Protein 7RDR (pdb70)

Foldseek 3Di:
DLVQLVVLLVVLLVLLVQLLVCLVVVPVVSNVVSLVVNVVSLVSLLVVLVVCVVVVNLVSSLVSLLSNLLSLLVSLLSCLVSVPVVSNVSSLVSNVVSLVSLLVSLVSCVVVVNLVSSLVSLLSNLLSLLVSLLSCLVSVPVVSNVSSLVSNVVSLVSLLVSLVSCVVVVNLVSSLVSLLSNLLSLLVSLLSCLVSVPVVSNVSSLVSNVVSLVSLLVSLVSCVVVVNLVSSLVSLLSNLLSLLVSLLSCLVSVPVVSNVSSLVSNVVSLVSLLVSLVSCVVVVNLVSSLVSLLSNLLSLLVSLLSCLVSVPVVSNVSSLVSNVVSLVSLLVSLVSCVVVVNLVSSLVSLLSNLLSLLVSLLSCLVSVPVVSNVSSLVSNVVSLVSLLVSLVSCVVVVNLVSSLVSLVSNLVSLVVSLVSCVVSVPVVSNVSSVVSNVVSVVSNVVSVVSVVVVVD/DLVQLVVLLVVLLVLLVQLLVCLVVVPVVSNVVSLVVNVVSLVSLLVVLVVCVVVVNLVSSLVSLLSNLLSLLVSLLSCLVSVPVVSNVSSLVSNVVSLVSLLVSLVSCVVVVNLVSSLVSLLSNLLSLLVSLLSCLVSVPVVSNVSSLVSNVVSLVSLLVSLVSCVVVVNLVSSLVSLLSNLLSLLVSLLSCLVSVPVVSNVSSLVSNVVSLVSLLVSLVSCVVVVNLVSSLVSLLSNLLSLLVSLLSCLVSVPVVSNVSSLVSNVVSLVSLLVSLVSCVVVVNLVSSLVSLLSNLLSLLVSLLSCLVSVPVVSNVSSLVSNVVSLVSLLVSLVSCVVVVNLVSSLVSLLSNLLSLLVSLLSCLVSVPVVSNVSSLVSNVVSLVSLLVSLVSCVVVVNLVSSLVSLVSNLVSLVVSLVSCVVSVPVVSNVSSVVSNVVSVVSNVVSVVSVVVVVD/DLVQLVVLLVVLLVLLVQLLVCLVVVPVVSNVVSLVVNVVSLVSLLVVLVVCVVVVNLVSSLVSLLSNLLSLLVSLLSCLVSVPVVSNVSSLVSNVVSLVSLLVSLVSCVVVVNLVSSLVSLLSNLLSLLVSLLSCLVSVPVVSNVSSLVSNVVSLVSLLVSLVSCVVVVNLVSSLVSLLSNLLSLLVSLLSCLVSVPVVSNVSSLVSNVVSLVSLLVSLVSCVVVVNLVSSLVSLLSNLLSLLVSLLSCLVSVPVVSNVSSLVSNVVSLVSLLVSLVSCVVVVNLVSSLVSLLSNLLSLLVSLLSCLVSVPVVSNVSSLVSNVVSLVSLLVSLVSCVVVVNLVSSLVSLLSNLLSLLVSLLSCLVSVPVVSNVSSLVSNVVSLVSLLVSLVSCVVVVNLVSSLVSLVSNLVSLVVSLVSCVVSVPVVSNVSSVVSNVVSVVSNVVSVVSVVVVVD

Secondary structure (DSSP, 8-state):
-HHHHHHHHHHHHHHHHHHHHHHHHT-HHHHHHHHHHHHHHHHHHHHHHHHHHHTT-HHHHHHHHHHHHHHHHHHHHHHHHHT-HHHHHHHHHHHHHHHHHHHHHHHHHHHTT-HHHHHHHHHHHHHHHHHHHHHHHHHT-HHHHHHHHHHHHHHHHHHHHHHHHHHHTT-HHHHHHHHHHHHHHHHHHHHHHHHHT-HHHHHHHHHHHHHHHHHHHHHHHHHHHTT-HHHHHHHHHHHHHHHHHHHHHHHHHT-HHHHHHHHHHHHHHHHHHHHHHHHHHHTT-HHHHHHHHHHHHHHHHHHHHHHHHHT-HHHHHHHHHHHHHHHHHHHHHHHHHHHTT-HHHHHHHHHHHHHHHHHHHHHHHHHT-HHHHHHHHHHHHHHHHHHHHHHHHHHHTT-HHHHHHHHHHHHHHHHHHHHHHHHHT-HHHHHHHHHHHHHHHHHHHHHHHHHHHTT-/-HHHHHHHHHHHHHHHHHHHHHHHHT-HHHHHHHHHHHHHHHHHHHHHHHHHHHTT-HHHHHHHHHHHHHHHHHHHHHHHHHT-HHHHHHHHHHHHHHHHHHHHHHHHHHHTT-HHHHHHHHHHHHHHHHHHHHHHHHHT-HHHHHHHHHHHHHHHHHHHHHHHHHHHTT-HHHHHHHHHHHHHHHHHHHHHHHHHT-HHHHHHHHHHHHHHHHHHHHHHHHHHHTT-HHHHHHHHHHHHHHHHHHHHHHHHHT-HHHHHHHHHHHHHHHHHHHHHHHHHHHTT-HHHHHHHHHHHHHHHHHHHHHHHHHT-HHHHHHHHHHHHHHHHHHHHHHHHHHHTT-HHHHHHHHHHHHHHHHHHHHHHHHHT-HHHHHHHHHHHHHHHHHHHHHHHHHHHTT-HHHHHHHHHHHHHHHHHHHHHHHHHT-HHHHHHHHHHHHHHHHHHHHHHHHHHHTT-/-HHHHHHHHHHHHHHHHHHHHHHHHT-HHHHHHHHHHHHHHHHHHHHHHHHHHHTT-HHHHHHHHHHHHHHHHHHHHHHHHHT-HHHHHHHHHHHHHHHHHHHHHHHHHHHTT-HHHHHHHHHHHHHHHHHHHHHHHHHT-HHHHHHHHHHHHHHHHHHHHHHHHHHHTT-HHHHHHHHHHHHHHHHHHHHHHHHHT-HHHHHHHHHHHHHHHHHHHHHHHHHHHTT-HHHHHHHHHHHHHHHHHHHHHHHHHT-HHHHHHHHHHHHHHHHHHHHHHHHHHHTT-HHHHHHHHHHHHHHHHHHHHHHHHHT-HHHHHHHHHHHHHHHHHHHHHHHHHHHTT-HHHHHHHHHHHHHHHHHHHHHHHHHT-HHHHHHHHHHHHHHHHHHHHHHHHHHHTT-HHHHHHHHHHHHHHHHHHHHHHHHHT-HHHHHHHHHHHHHHHHHHHHHHHHHHHTT-

Radius of gyration: 47.47 Å; Cα contacts (8 Å, |Δi|>4): 1557; chains: 3; bounding box: 105×105×41 Å

B-factor: mean 30.0, std 0.0, range [30.0, 30.0]

Sequence (1368 aa):
SELAARCLIILFQQLVELARLAIESGDEELLRRVSEWLEEVIKDMRRVVEQALREGNSELAARILIILFQQLVELARLAIESGDEELLRRVSEWLEEVIKDMRRVVEQALREGNSELAARILIILFQQLVELARLAIESGDEELLRRVSEWLEEVIKDMRRVVEQALREGNSELAARILIILFQQLVELARLAIESGDEELLRRVSEWLEEVIKDMRRVVEQALREGNSELAARILIILFQQLVELARLAIESGDEELLRRVSEWLEEVIKDMRRVVEQALREGNSELAARILIILFQQLVELARLAIESGDEELLRRVSEWLEEVIKDMRRVVEQALREGNSELAARILIILFQQLVELARLAIESGDEELLRRVSEWLEEVIKDMRRVVEQALREGNSELACRILIILFQQLVELARLAIESGDEELLRRVSEWLEEVIKDMRRVVEQALREGNSELAARCLIILFQQLVELARLAIESGDEELLRRVSEWLEEVIKDMRRVVEQALREGNSELAARILIILFQQLVELARLAIESGDEELLRRVSEWLEEVIKDMRRVVEQALREGNSELAARILIILFQQLVELARLAIESGDEELLRRVSEWLEEVIKDMRRVVEQALREGNSELAARILIILFQQLVELARLAIESGDEELLRRVSEWLEEVIKDMRRVVEQALREGNSELAARILIILFQQLVELARLAIESGDEELLRRVSEWLEEVIKDMRRVVEQALREGNSELAARILIILFQQLVELARLAIESGDEELLRRVSEWLEEVIKDMRRVVEQALREGNSELAARILIILFQQLVELARLAIESGDEELLRRVSEWLEEVIKDMRRVVEQALREGNSELACRILIILFQQLVELARLAIESGDEELLRRVSEWLEEVIKDMRRVVEQALREGNSELAARCLIILFQQLVELARLAIESGDEELLRRVSEWLEEVIKDMRRVVEQALREGNSELAARILIILFQQLVELARLAIESGDEELLRRVSEWLEEVIKDMRRVVEQALREGNSELAARILIILFQQLVELARLAIESGDEELLRRVSEWLEEVIKDMRRVVEQALREGNSELAARILIILFQQLVELARLAIESGDEELLRRVSEWLEEVIKDMRRVVEQALREGNSELAARILIILFQQLVELARLAIESGDEELLRRVSEWLEEVIKDMRRVVEQALREGNSELAARILIILFQQLVELARLAIESGDEELLRRVSEWLEEVIKDMRRVVEQALREGNSELAARILIILFQQLVELARLAIESGDEELLRRVSEWLEEVIKDMRRVVEQALREGNSELACRILIILFQQLVELARLAIESGDEELLRRVSEWLEEVIKDMRRVVEQALREGN

Solvent-accessible surface area: 58384 Å² total; per-residue (Å²): 5,86,23,0,1,133,1,0,28,68,0,0,86,13,0,5,60,0,0,73,15,1,22,115,62,53,38,141,79,5,18,102,72,0,2,77,27,0,75,50,0,7,100,29,1,72,162,0,5,55,55,0,47,180,76,54,58,6,86,23,0,1,133,0,0,27,68,0,0,84,12,0,5,58,0,0,71,14,0,22,116,60,53,38,140,80,4,18,100,68,0,2,77,26,0,75,54,0,6,101,27,0,73,161,0,5,54,58,0,47,182,78,54,58,6,87,24,0,1,132,0,0,28,66,0,0,84,11,0,5,58,0,0,71,14,1,22,116,61,53,37,141,79,5,18,98,68,0,3,76,27,0,76,53,0,6,101,28,1,74,163,0,5,54,59,0,47,182,77,52,58,6,87,25,0,1,131,0,0,28,66,0,0,86,11,0,5,58,0,0,72,13,0,22,115,62,52,39,141,80,4,19,100,67,0,2,77,26,0,75,54,0,7,102,26,0,73,163,0,5,53,58,0,48,180,79,54,59,6,89,24,0,1,131,0,0,27,68,0,0,85,12,0,4,57,0,0,71,13,1,23,116,61,55,39,142,80,5,18,98,69,0,2,76,27,0,77,54,0,6,100,28,0,71,165,0,5,53,59,0,48,182,76,54,60,6,86,25,0,1,134,0,0,29,67,0,0,85,13,0,5,58,0,0,72,13,1,23,115,61,53,39,140,80,4,16,100,70,0,2,76,26,0,76,54,0,7,102,28,0,72,164,1,5,53,58,0,48,181,79,54,57,6,88,26,0,1,133,1,0,28,68,0,0,86,14,0,5,59,0,0,73,13,0,23,116,61,54,37,139,80,5,17,100,68,0,2,76,26,0,75,54,0,6,102,29,0,72,164,0,5,53,58,0,47,182,78,54,57,6,87,25,0,4,132,1,0,26,67,0,0,85,12,0,5,58,0,0,72,14,1,22,114,61,54,37,140,81,5,18,100,69,0,3,77,26,0,75,53,0,6,99,28,3,72,163,0,5,53,58,0,47,180,79,53,58,6,84,22,0,1,133,1,0,27,66,0,0,85,12,0,5,59,0,0,73,13,0,23,115,62,53,38,140,80,4,17,101,69,0,2,77,26,0,75,53,0,6,102,28,0,73,162,0,5,54,58,0,48,182,79,54,58,6,85,23,0,1,133,0,0,29,68,0,0,85,12,0,4,58,0,0,71,14,1,23,116,62,52,37,142,79,4,18,100,69,0,2,78,27,0,75,54,0,6,100,28,1,73,163,0,4,53,58,0,47,181,77,53,57,7,85,25,0,1,132,0,0,27,67,0,0,83,12,0,5,58,0,0,73,13,0,22,116,61,53,39,141,79,4,18,100,69,0,2,80,26,0,75,54,0,7,100,27,0,72,165,0,5,54,59,0,47,181,79,53,58,6,87,24,0,1,132,0,0,28,68,0,0,85,12,0,4,57,0,0,73,14,0,23,117,61,54,39,141,81,4,17,97,68,0,3,75,26,0,76,54,0,6,102,27,0,74,164,0,5,53,58,0,49,183,78,53,60,6,88,25,0,1,132,0,0,29,67,0,0,86,12,0,5,59,0,0,72,14,0,22,116,61,53,39,142,79,5,17,98,68,0,2,77,26,0,75,54,0,7,102,27,0,71,163,1,5,52,58,0,48,179,78,53,59,6,87,25,0,1,133,0,0,28,68,0,0,86,13,0,4,60,0,0,72,14,0,23,116,61,53,39,140,80,4,17,99,69,0,2,76,27,0,75,53,0,6,99,28,0,70,163,1,5,52,58,0,49,181,78,53,59,6,86,25,0,1,134,0,0,28,67,0,0,85,12,0,5,58,0,0,72,12,1,22,116,61,54,39,141,80,5,16,100,69,0,2,76,26,0,76,52,0,7,102,28,0,72,164,0,5,53,59,0,47,180,80,54,58,6,84,25,0,2,132,1,0,24,66,0,0,81,13,0,4,61,0,0,72,13,0,22,114,61,53,38,140,80,4,17,100,70,0,2,77,26,0,76,52,0,6,102,28,2,72,164,1,4,53,56,0,43,183,79,50,55,6,87,24,0,1,132,2,1,28,70,0,0,84,11,0,5,59,0,0,72,14,1,23,116,62,53,37,140,80,4,18,100,66,0,3,77,23,0,75,51,0,6,98,25,1,74,160,0,5,53,52,0,47,183,76,53,57,6,87,24,0,1,134,0,0,27,67,0,0,85,11,0,5,59,0,0,72,13,0,22,117,61,53,38,141,78,5,18,101,69,0,2,78,27,0,75,53,0,7,101,27,0,73,163,0,5,53,59,0,47,180,78,53,58,6,87,23,0,1,134,0,0,27,66,0,0,84,13,0,5,57,0,0,72,13,0,23,116,62,53,38,141,80,4,18,97,67,0,2,77,26,0,76,54,0,7,102,27,0,73,163,0,5,53,59,0,48,181,77,52,58,7,87,24,0,1,133,0,0,28,67,0,0,84,11,0,5,59,0,0,70,13,1,22,118,61,54,38,141,80,5,17,97,68,0,3,77,27,0,76,54,0,7,100,28,0,71,163,1,5,54,58,0,47,182,78,53,59,6,88,25,0,1,132,0,0,29,67,0,0,85,12,0,5,57,0,0,72,15,0,22,115,62,52,39,140,80,4,18,99,68,0,2,76,26,0,76,53,0,6,102,29,0,71,162,1,5,53,58,0,48,182,78,54,59,6,86,24,0,1,134,0,0,28,67,0,0,85,12,0,4,57,0,0,70,13,1,22,116,62,55,39,140,79,5,17,98,68,0,2,76,26,0,76,53,0,7,102,27,0,73,162,0,5,52,58,0,47,180,77,53,58,6,86,25,0,1,134,1,0,29,67,0,0,86,13,0,5,59,0,0,72,13,1,23,115,61,53,39,140,78,4,17,102,69,0,2,76,26,0,75,53,0,6,99,27,0,72,161,0,5,54,57,0,48,183,78,54,58,6,85,23,0,4,131,1,0,23,66,0,0,82,13,0,4,61,0,0,73,13,0,24,116,61,54,38,142,79,5,20,101,69,0,2,77,25,0,77,53,0,6,101,29,2,74,163,1,4,52,57,0,44,183,79,50,53

Nearest PDB structures (foldseek):
  6xr1-assembly1_A  TM=4.027E-01  e=3.089E-14  synthetic construct
  8qah-assembly2_B  TM=4.325E-01  e=3.201E-12  synthetic construct
  8qah-assembly1_A  TM=4.325E-01  e=6.617E-12  synthetic construct
  6e9t-assembly1_B  TM=7.651E-01  e=6.266E-06  synthetic construct
  6e9z-assembly1_B  TM=7.787E-01  e=2.471E-05  synthetic construct

Structure (mmCIF, N/CA/C/O backbone):
data_7RDR
#
_entry.id   7RDR
#
loop_
_atom_site.group_PDB
_atom_site.id
_atom_site.type_symbol
_atom_site.label_atom_id
_atom_site.label_alt_id
_atom_site.label_comp_id
_atom_site.label_asym_id
_atom_site.label_entity_id
_atom_site.label_seq_id
_atom_site.pdbx_PDB_ins_code
_atom_site.Cartn_x
_atom_site.Cartn_y
_atom_site.Cartn_z
_atom_site.occupancy
_atom_site.B_iso_or_equiv
_atom_site.auth_seq_id
_atom_site.auth_comp_id
_atom_site.auth_asym_id
_atom_site.auth_atom_id
_atom_site.pdbx_PDB_model_num
ATOM 1 N N . SER A 1 1 ? 108.107 128.453 133.216 1.00 0.00 1 SER A N 1
ATOM 2 C CA . SER A 1 1 ? 108.230 127.721 134.472 1.00 0.00 1 SER A CA 1
ATOM 3 C C . SER A 1 1 ? 109.425 128.212 135.280 1.00 0.00 1 SER A C 1
ATOM 4 O O . SER A 1 1 ? 109.467 128.055 136.501 1.00 0.00 1 SER A O 1
ATOM 7 N N . GLU A 1 2 ? 110.393 128.808 134.593 1.00 0.00 2 GLU A N 1
ATOM 8 C CA . GLU A 1 2 ? 111.567 129.369 135.251 1.00 0.00 2 GLU A CA 1
ATOM 9 C C . GLU A 1 2 ? 111.179 130.492 136.204 1.00 0.00 2 GLU A C 1
ATOM 10 O O . GLU A 1 2 ? 111.534 130.471 137.383 1.00 0.00 2 GLU A O 1
ATOM 16 N N . LEU A 1 3 ? 110.447 131.474 135.686 1.00 0.00 3 LEU A N 1
ATOM 17 C CA . LEU A 1 3 ? 109.953 132.574 136.505 1.00 0.00 3 LEU A CA 1
ATOM 18 C C . LEU A 1 3 ? 109.057 132.068 137.628 1.00 0.00 3 LEU A C 1
ATOM 19 O O . LEU A 1 3 ? 109.193 132.485 138.779 1.00 0.00 3 LEU A O 1
ATOM 24 N N . ALA A 1 4 ? 108.144 131.166 137.288 1.00 0.00 4 ALA A N 1
ATOM 25 C CA . ALA A 1 4 ? 107.256 130.563 138.276 1.00 0.00 4 ALA A CA 1
ATOM 26 C C . ALA A 1 4 ? 108.042 130.003 139.454 1.00 0.00 4 ALA A C 1
ATOM 27 O O . ALA A 1 4 ? 107.680 130.213 140.612 1.00 0.00 4 ALA A O 1
ATOM 29 N N . ALA A 1 5 ? 109.122 129.290 139.153 1.00 0.00 5 ALA A N 1
ATOM 30 C CA . ALA A 1 5 ? 109.989 128.738 140.186 1.00 0.00 5 ALA A CA 1
ATOM 31 C C . ALA A 1 5 ? 110.636 129.844 141.010 1.00 0.00 5 ALA A C 1
ATOM 32 O O . ALA A 1 5 ? 110.624 129.802 142.240 1.00 0.00 5 ALA A O 1
ATOM 34 N N . ARG A 1 6 ? 111.200 130.832 140.325 1.00 0.00 6 ARG A N 1
ATOM 35 C CA . ARG A 1 6 ? 111.930 131.905 140.989 1.00 0.00 6 ARG A CA 1
ATOM 36 C C . ARG A 1 6 ? 111.044 132.638 141.987 1.00 0.00 6 ARG A C 1
ATOM 37 O O . ARG A 1 6 ? 111.486 132.992 143.082 1.00 0.00 6 ARG A O 1
ATOM 45 N N . CYS A 1 7 ? 109.792 132.863 141.606 1.00 0.00 7 CYS A N 1
ATOM 46 C CA . CYS A 1 7 ? 108.842 133.559 142.466 1.00 0.00 7 CYS A CA 1
ATOM 47 C C . CYS A 1 7 ? 108.613 132.796 143.765 1.00 0.00 7 CYS A C 1
ATOM 48 O O . CYS A 1 7 ? 108.669 133.372 144.851 1.00 0.00 7 CYS A O 1
ATOM 51 N N . LEU A 1 8 ? 108.356 131.499 143.645 1.00 0.00 8 LEU A N 1
ATOM 52 C CA . LEU A 1 8 ? 108.057 130.667 144.804 1.00 0.00 8 LEU A CA 1
ATOM 53 C C . LEU A 1 8 ? 109.291 130.470 145.676 1.00 0.00 8 LEU A C 1
ATOM 54 O O . LEU A 1 8 ? 109.198 130.435 146.902 1.00 0.00 8 LEU A O 1
ATOM 59 N N . ILE A 1 9 ? 110.447 130.342 145.034 1.00 0.00 9 ILE A N 1
ATOM 60 C CA . ILE A 1 9 ? 111.709 130.195 145.749 1.00 0.00 9 ILE A CA 1
ATOM 61 C C . ILE A 1 9 ? 112.001 131.417 146.609 1.00 0.00 9 ILE A C 1
ATOM 62 O O . ILE A 1 9 ? 112.352 131.293 147.782 1.00 0.00 9 ILE A O 1
ATOM 67 N N . ILE A 1 10 ? 111.854 132.598 146.018 1.00 0.00 10 ILE A N 1
ATOM 68 C CA . ILE A 1 10 ? 112.057 133.848 146.743 1.00 0.00 10 ILE A CA 1
ATOM 69 C C . ILE A 1 10 ? 111.039 134.005 147.866 1.00 0.00 10 ILE A C 1
ATOM 70 O O . ILE A 1 10 ? 111.393 134.351 148.992 1.00 0.00 10 ILE A O 1
ATOM 75 N N . LEU A 1 11 ? 109.774 133.748 147.550 1.00 0.00 11 LEU A N 1
ATOM 76 C CA . LEU A 1 11 ? 108.706 133.839 148.539 1.00 0.00 11 LEU A CA 1
ATOM 77 C C . LEU A 1 11 ? 108.976 132.925 149.728 1.00 0.00 11 LEU A C 1
ATOM 78 O O . LEU A 1 11 ? 108.859 133.340 150.881 1.00 0.00 11 LEU A O 1
ATOM 83 N N . PHE A 1 12 ? 109.339 131.679 149.441 1.00 0.00 12 PHE A N 1
ATOM 84 C CA . PHE A 1 12 ? 109.630 130.705 150.486 1.00 0.00 12 PHE A CA 1
ATOM 85 C C . PHE A 1 12 ? 110.755 131.191 151.391 1.00 0.00 12 PHE A C 1
ATOM 86 O O . PHE A 1 12 ? 110.668 131.091 152.614 1.00 0.00 12 PHE A O 1
ATOM 94 N N . GLN A 1 13 ? 111.814 131.716 150.783 1.00 0.00 13 GLN A N 1
ATOM 95 C CA . GLN A 1 13 ? 112.933 132.270 151.534 1.00 0.00 13 GLN A CA 1
ATOM 96 C C . GLN A 1 13 ? 112.476 133.394 152.455 1.00 0.00 13 GLN A C 1
ATOM 97 O O . GLN A 1 13 ? 112.897 133.476 153.608 1.00 0.00 13 GLN A O 1
ATOM 103 N N . GLN A 1 14 ? 111.611 134.261 151.938 1.00 0.00 14 GLN A N 1
ATOM 104 C CA . GLN A 1 14 ? 111.099 135.387 152.711 1.00 0.00 14 GLN A CA 1
ATOM 105 C C . GLN A 1 14 ? 110.203 134.912 153.847 1.00 0.00 14 GLN A C 1
ATOM 106 O O . GLN A 1 14 ? 110.204 135.490 154.935 1.00 0.00 14 GLN A O 1
ATOM 112 N N . LEU A 1 15 ? 109.440 133.855 153.590 1.00 0.00 15 LEU A N 1
ATOM 113 C CA . LEU A 1 15 ? 108.580 133.265 154.609 1.00 0.00 15 LEU A CA 1
ATOM 114 C C . LEU A 1 15 ? 109.402 132.660 155.740 1.00 0.00 15 LEU A C 1
ATOM 115 O O . LEU A 1 15 ? 109.048 132.785 156.913 1.00 0.00 15 LEU A O 1
ATOM 120 N N . VAL A 1 16 ? 110.503 132.007 155.382 1.00 0.00 16 VAL A N 1
ATOM 121 C CA . VAL A 1 16 ? 111.408 131.431 156.370 1.00 0.00 16 VAL A CA 1
ATOM 122 C C . VAL A 1 16 ? 112.067 132.517 157.209 1.00 0.00 16 VAL A C 1
ATOM 123 O O . VAL A 1 16 ? 112.253 132.355 158.416 1.00 0.00 16 VAL A O 1
ATOM 127 N N . GLU A 1 17 ? 112.419 133.624 156.567 1.00 0.00 17 GLU A N 1
ATOM 128 C CA . GLU A 1 17 ? 112.951 134.785 157.273 1.00 0.00 17 GLU A CA 1
ATOM 129 C C . GLU A 1 17 ? 111.929 135.350 158.252 1.00 0.00 17 GLU A C 1
ATOM 130 O O . GLU A 1 17 ? 112.267 135.697 159.383 1.00 0.00 17 GLU A O 1
ATOM 136 N N . LEU A 1 18 ? 110.680 135.439 157.808 1.00 0.00 18 LEU A N 1
ATOM 137 C CA . LEU A 1 18 ? 109.588 135.856 158.679 1.00 0.00 18 LEU A CA 1
ATOM 138 C C . LEU A 1 18 ? 109.363 134.850 159.802 1.00 0.00 18 LEU A C 1
ATOM 139 O O . LEU A 1 18 ? 109.114 135.228 160.946 1.00 0.00 18 LEU A O 1
ATOM 144 N N . ALA A 1 19 ? 109.454 133.568 159.466 1.00 0.00 19 ALA A N 1
ATOM 145 C CA . ALA A 1 19 ? 109.346 132.507 160.461 1.00 0.00 19 ALA A CA 1
ATOM 146 C C . ALA A 1 19 ? 110.405 132.656 161.545 1.00 0.00 19 ALA A C 1
ATOM 147 O O . ALA A 1 19 ? 110.122 132.485 162.731 1.00 0.00 19 ALA A O 1
ATOM 149 N N . ARG A 1 20 ? 111.627 132.976 161.130 1.00 0.00 20 ARG A N 1
ATOM 150 C CA . ARG A 1 20 ? 112.722 133.195 162.069 1.00 0.00 20 ARG A CA 1
ATOM 151 C C . ARG A 1 20 ? 112.363 134.267 163.091 1.00 0.00 20 ARG A C 1
ATOM 152 O O . ARG A 1 20 ? 112.615 134.107 164.286 1.00 0.00 20 ARG A O 1
ATOM 160 N N . LEU A 1 21 ? 111.774 135.358 162.616 1.00 0.00 21 LEU A N 1
ATOM 161 C CA . LEU A 1 21 ? 111.333 136.436 163.493 1.00 0.00 21 LEU A CA 1
ATOM 162 C C . LEU A 1 21 ? 110.295 135.942 164.493 1.00 0.00 21 LEU A C 1
ATOM 163 O O . LEU A 1 21 ? 110.342 136.287 165.674 1.00 0.00 21 LEU A O 1
ATOM 168 N N . ALA A 1 22 ? 109.361 135.129 164.013 1.00 0.00 22 ALA A N 1
ATOM 169 C CA . ALA A 1 22 ? 108.335 134.549 164.874 1.00 0.00 22 ALA A CA 1
ATOM 170 C C . ALA A 1 22 ? 108.946 133.586 165.884 1.00 0.00 22 ALA A C 1
ATOM 171 O O . ALA A 1 22 ? 108.555 133.567 167.052 1.00 0.00 22 ALA A O 1
ATOM 173 N N . ILE A 1 23 ? 109.906 132.788 165.430 1.00 0.00 23 ILE A N 1
ATOM 174 C CA . ILE A 1 23 ? 110.546 131.795 166.284 1.00 0.00 23 ILE A CA 1
ATOM 175 C C . ILE A 1 23 ? 111.345 132.461 167.398 1.00 0.00 23 ILE A C 1
ATOM 176 O O . ILE A 1 23 ? 111.237 132.081 168.565 1.00 0.00 23 ILE A O 1
ATOM 181 N N . GLU A 1 24 ? 112.147 133.456 167.033 1.00 0.00 24 GLU A N 1
ATOM 182 C CA . GLU A 1 24 ? 113.008 134.137 167.990 1.00 0.00 24 GLU A CA 1
ATOM 183 C C . GLU A 1 24 ? 112.189 134.947 168.989 1.00 0.00 24 GLU A C 1
ATOM 184 O O . GLU A 1 24 ? 112.535 135.029 170.167 1.00 0.00 24 GLU A O 1
ATOM 190 N N . SER A 1 25 ? 111.103 135.542 168.511 1.00 0.00 25 SER A N 1
ATOM 191 C CA . SER A 1 25 ? 110.222 136.331 169.365 1.00 0.00 25 SER A CA 1
ATOM 192 C C . SER A 1 25 ? 109.288 135.434 170.168 1.00 0.00 25 SER A C 1
ATOM 193 O O . SER A 1 25 ? 108.797 135.825 171.227 1.00 0.00 25 SER A O 1
ATOM 196 N N . GLY A 1 26 ? 109.048 134.231 169.660 1.00 0.00 26 GLY A N 1
ATOM 197 C CA . GLY A 1 26 ? 108.208 133.260 170.352 1.00 0.00 26 GLY A CA 1
ATOM 198 C C . GLY A 1 26 ? 106.738 133.467 170.012 1.00 0.00 26 GLY A C 1
ATOM 199 O O . GLY A 1 26 ? 105.854 133.102 170.789 1.00 0.00 26 GLY A O 1
ATOM 200 N N . ASP A 1 27 ? 106.480 134.051 168.847 1.00 0.00 27 ASP A N 1
ATOM 201 C CA . ASP A 1 27 ? 105.115 134.292 168.395 1.00 0.00 27 ASP A CA 1
ATOM 202 C C . ASP A 1 27 ? 104.562 133.085 167.646 1.00 0.00 27 ASP A C 1
ATOM 203 O O . ASP A 1 27 ? 104.751 132.953 166.438 1.00 0.00 27 ASP A O 1
ATOM 208 N N . GLU A 1 28 ? 103.878 132.208 168.372 1.00 0.00 28 GLU A N 1
ATOM 209 C CA . GLU A 1 28 ? 103.421 130.941 167.812 1.00 0.00 28 GLU A CA 1
ATOM 210 C C . GLU A 1 28 ? 102.303 131.158 166.800 1.00 0.00 28 GLU A C 1
ATOM 211 O O . GLU A 1 28 ? 102.147 130.382 165.856 1.00 0.00 28 GLU A O 1
ATOM 217 N N . GLU A 1 29 ? 101.526 132.217 167.002 1.00 0.00 29 GLU A N 1
ATOM 218 C CA . GLU A 1 29 ? 100.401 132.520 166.126 1.00 0.00 29 GLU A CA 1
ATOM 219 C C . GLU A 1 29 ? 100.878 132.931 164.738 1.00 0.00 29 GLU A C 1
ATOM 220 O O . GLU A 1 29 ? 100.361 132.455 163.728 1.00 0.00 29 GLU A O 1
ATOM 226 N N . LEU A 1 30 ? 101.867 133.817 164.696 1.00 0.00 30 LEU A N 1
ATOM 227 C CA . LEU A 1 30 ? 102.489 134.211 163.438 1.00 0.00 30 LEU A CA 1
ATOM 228 C C . LEU A 1 30 ? 103.208 133.037 162.786 1.00 0.00 30 LEU A C 1
ATOM 229 O O . LEU A 1 30 ? 103.057 132.791 161.590 1.00 0.00 30 LEU A O 1
ATOM 234 N N . LEU A 1 31 ? 103.990 132.315 163.581 1.00 0.00 31 LEU A N 1
ATOM 235 C CA . LEU A 1 31 ? 104.714 131.147 163.088 1.00 0.00 31 LEU A CA 1
ATOM 236 C C . LEU A 1 31 ? 103.763 130.133 162.465 1.00 0.00 31 LEU A C 1
ATOM 237 O O . LEU A 1 31 ? 104.049 129.570 161.409 1.00 0.00 31 LEU A O 1
ATOM 242 N N . ARG A 1 32 ? 102.632 129.907 163.124 1.00 0.00 32 ARG A N 1
ATOM 243 C CA . ARG A 1 32 ? 101.590 129.045 162.583 1.00 0.00 32 ARG A CA 1
ATOM 244 C C . ARG A 1 32 ? 101.165 129.498 161.193 1.00 0.00 32 ARG A C 1
ATOM 245 O O . ARG A 1 32 ? 101.157 128.711 160.247 1.00 0.00 32 ARG A O 1
ATOM 253 N N . ARG A 1 33 ? 100.813 130.774 161.076 1.00 0.00 33 ARG A N 1
ATOM 254 C CA . ARG A 1 33 ? 100.357 131.330 159.807 1.00 0.00 33 ARG A CA 1
ATOM 255 C C . ARG A 1 33 ? 101.415 131.164 158.722 1.00 0.00 33 ARG A C 1
ATOM 256 O O . ARG A 1 33 ? 101.102 130.805 157.587 1.00 0.00 33 ARG A O 1
ATOM 264 N N . VAL A 1 34 ? 102.667 131.430 159.077 1.00 0.00 34 VAL A N 1
ATOM 265 C CA . VAL A 1 34 ? 103.767 131.348 158.125 1.00 0.00 34 VAL A CA 1
ATOM 266 C C . VAL A 1 34 ? 104.026 129.908 157.704 1.00 0.00 34 VAL A C 1
ATOM 267 O O . VAL A 1 34 ? 104.262 129.628 156.528 1.00 0.00 34 VAL A O 1
ATOM 271 N N . SER A 1 35 ? 103.981 128.997 158.669 1.00 0.00 35 SER A N 1
ATOM 272 C CA . SER A 1 35 ? 104.217 127.583 158.401 1.00 0.00 35 SER A CA 1
ATOM 273 C C . SER A 1 35 ? 103.154 127.016 157.467 1.00 0.00 35 SER A C 1
ATOM 274 O O . SER A 1 35 ? 103.429 126.114 156.675 1.00 0.00 35 SER A O 1
ATOM 277 N N . GLU A 1 36 ? 101.941 127.549 157.567 1.00 0.00 36 GLU A N 1
ATOM 278 C CA . GLU A 1 36 ? 100.873 127.199 156.638 1.00 0.00 36 GLU A CA 1
ATOM 279 C C . GLU A 1 36 ? 101.132 127.787 155.256 1.00 0.00 36 GLU A C 1
ATOM 280 O O . GLU A 1 36 ? 100.884 127.138 154.238 1.00 0.00 36 GLU A O 1
ATOM 286 N N . TRP A 1 37 ? 101.633 129.017 155.225 1.00 0.00 37 TRP A N 1
ATOM 287 C CA . TRP A 1 37 ? 102.025 129.654 153.973 1.00 0.00 37 TRP A CA 1
ATOM 288 C C . TRP A 1 37 ? 103.177 128.908 153.313 1.00 0.00 37 TRP A C 1
ATOM 289 O O . TRP A 1 37 ? 103.210 128.753 152.093 1.00 0.00 37 TRP A O 1
ATOM 300 N N . LEU A 1 38 ? 104.122 128.448 154.127 1.00 0.00 38 LEU A N 1
ATOM 301 C CA . LEU A 1 38 ? 105.250 127.672 153.629 1.00 0.00 38 LEU A CA 1
ATOM 302 C C . LEU A 1 38 ? 104.784 126.385 152.961 1.00 0.00 38 LEU A C 1
ATOM 303 O O . LEU A 1 38 ? 105.261 126.023 151.885 1.00 0.00 38 LEU A O 1
ATOM 308 N N . GLU A 1 39 ? 103.849 125.696 153.606 1.00 0.00 39 GLU A N 1
ATOM 309 C CA . GLU A 1 39 ? 103.290 124.465 153.059 1.00 0.00 39 GLU A CA 1
ATOM 310 C C . GLU A 1 39 ? 102.667 124.704 151.690 1.00 0.00 39 GLU A C 1
ATOM 311 O O . GLU A 1 39 ? 102.882 123.930 150.756 1.00 0.00 39 GLU A O 1
ATOM 317 N N . GLU A 1 40 ? 101.894 125.779 151.575 1.00 0.00 40 GLU A N 1
ATOM 318 C CA . GLU A 1 40 ? 101.204 126.097 150.332 1.00 0.00 40 GLU A CA 1
ATOM 319 C C . GLU A 1 40 ? 102.193 126.363 149.204 1.00 0.00 40 GLU A C 1
ATOM 320 O O . GLU A 1 40 ? 101.981 125.940 148.069 1.00 0.00 40 GLU A O 1
ATOM 326 N N . VAL A 1 41 ? 103.275 127.063 149.527 1.00 0.00 41 VAL A N 1
ATOM 327 C CA . VAL A 1 41 ? 104.315 127.360 148.549 1.00 0.00 41 VAL A CA 1
ATOM 328 C C . VAL A 1 41 ? 105.012 126.087 148.082 1.00 0.00 41 VAL A C 1
ATOM 329 O O . VAL A 1 41 ? 105.280 125.916 146.893 1.00 0.00 41 VAL A O 1
ATOM 333 N N . ILE A 1 42 ? 105.300 125.197 149.025 1.00 0.00 42 ILE A N 1
ATOM 334 C CA . ILE A 1 42 ? 105.934 123.924 148.707 1.00 0.00 42 ILE A CA 1
ATOM 335 C C . ILE A 1 42 ? 105.1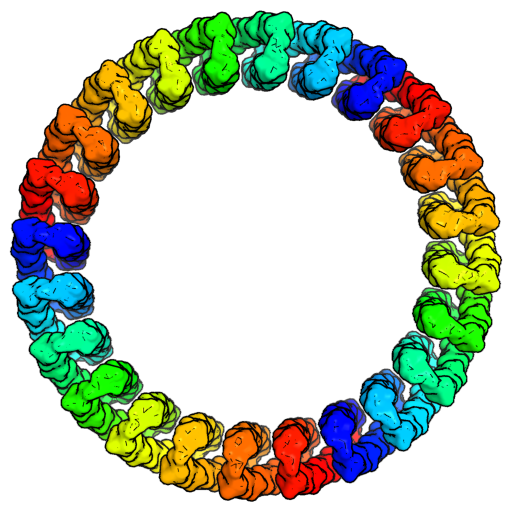10 123.136 147.697 1.00 0.00 42 ILE A C 1
ATOM 336 O O . ILE A 1 42 ? 105.642 122.621 146.713 1.00 0.00 42 ILE A O 1
ATOM 341 N N . LYS A 1 43 ? 103.808 123.048 147.942 1.00 0.00 43 LYS A N 1
ATOM 342 C CA . LYS A 1 43 ? 102.904 122.341 147.042 1.00 0.00 43 LYS A CA 1
ATOM 343 C C . LYS A 1 43 ? 102.950 122.933 145.640 1.00 0.00 43 LYS A C 1
ATOM 344 O O . LYS A 1 43 ? 102.983 122.202 144.649 1.00 0.00 43 LYS A O 1
ATOM 350 N N . ASP A 1 44 ? 102.952 124.258 145.560 1.00 0.00 44 ASP A N 1
ATOM 351 C CA . ASP A 1 44 ? 103.079 124.949 144.283 1.00 0.00 44 ASP A CA 1
ATOM 352 C C . ASP A 1 44 ? 104.400 124.613 143.603 1.00 0.00 44 ASP A C 1
ATOM 353 O O . ASP A 1 44 ? 104.439 124.330 142.407 1.00 0.00 44 ASP A O 1
ATOM 358 N N . MET A 1 45 ? 105.481 124.646 144.375 1.00 0.00 45 MET A N 1
ATOM 359 C CA . MET A 1 45 ? 106.815 124.406 143.836 1.00 0.00 45 MET A CA 1
ATOM 360 C C . MET A 1 45 ? 106.928 123.003 143.253 1.00 0.00 45 MET A C 1
ATOM 361 O O . MET A 1 45 ? 107.558 122.800 142.214 1.00 0.00 45 MET A O 1
ATOM 366 N N . ARG A 1 46 ? 106.316 122.037 143.927 1.00 0.00 46 ARG A N 1
ATOM 367 C CA . ARG A 1 46 ? 106.347 120.649 143.477 1.00 0.00 46 ARG A CA 1
ATOM 368 C C . ARG A 1 46 ? 105.595 120.480 142.162 1.00 0.00 46 ARG A C 1
ATOM 369 O O . ARG A 1 46 ? 105.943 119.628 141.344 1.00 0.00 46 ARG A O 1
ATOM 377 N N . ARG A 1 47 ? 104.566 121.295 141.966 1.00 0.00 47 ARG A N 1
ATOM 378 C CA . ARG A 1 47 ? 103.823 121.303 140.711 1.00 0.00 47 ARG A CA 1
ATOM 379 C C . ARG A 1 47 ? 104.616 121.983 139.604 1.00 0.00 47 ARG A C 1
ATOM 380 O O . ARG A 1 47 ? 104.510 121.615 138.434 1.00 0.00 47 ARG A O 1
ATOM 388 N N . VAL A 1 48 ? 105.415 122.977 139.981 1.00 0.00 48 VAL A N 1
ATOM 389 C CA . VAL A 1 48 ? 106.334 123.615 139.047 1.00 0.00 48 VAL A CA 1
ATOM 390 C C . VAL A 1 48 ? 107.450 122.664 138.634 1.00 0.00 48 VAL A C 1
ATOM 391 O O . VAL A 1 48 ? 107.862 122.639 137.475 1.00 0.00 48 VAL A O 1
ATOM 395 N N . VAL A 1 49 ? 107.938 121.883 139.593 1.00 0.00 49 VAL A N 1
ATOM 396 C CA . VAL A 1 49 ? 108.874 120.805 139.299 1.00 0.00 49 VAL A CA 1
ATOM 397 C C . VAL A 1 49 ? 108.272 119.804 138.321 1.00 0.00 49 VAL A C 1
ATOM 398 O O . VAL A 1 49 ? 108.915 119.407 137.349 1.00 0.00 49 VAL A O 1
ATOM 402 N N . GLU A 1 50 ? 107.034 119.398 138.585 1.00 0.00 50 GLU A N 1
ATOM 403 C CA . GLU A 1 50 ? 106.297 118.540 137.666 1.00 0.00 50 GLU A CA 1
ATOM 404 C C . GLU A 1 50 ? 106.232 119.152 136.273 1.00 0.00 50 GLU A C 1
ATOM 405 O O . GLU A 1 50 ? 106.520 118.485 135.278 1.00 0.00 50 GLU A O 1
ATOM 411 N N . GLN A 1 51 ? 105.853 120.423 136.208 1.00 0.00 51 GLN A N 1
ATOM 412 C CA . GLN A 1 51 ? 105.800 121.143 134.941 1.00 0.00 51 GLN A CA 1
ATOM 413 C C . GLN A 1 51 ? 107.145 121.103 134.228 1.00 0.00 51 GLN A C 1
ATOM 414 O O . GLN A 1 51 ? 107.219 120.791 133.038 1.00 0.00 51 GLN A O 1
ATOM 420 N N . ALA A 1 52 ? 108.208 121.420 134.961 1.00 0.00 52 ALA A N 1
ATOM 421 C CA . ALA A 1 52 ? 109.552 121.435 134.396 1.00 0.00 52 ALA A CA 1
ATOM 422 C C . ALA A 1 52 ? 109.917 120.076 133.809 1.00 0.00 52 ALA A C 1
ATOM 423 O O . ALA A 1 52 ? 110.505 119.994 132.731 1.00 0.00 52 ALA A O 1
ATOM 425 N N . LEU A 1 53 ? 109.567 119.015 134.527 1.00 0.00 53 LEU A N 1
ATOM 426 C CA . LEU A 1 53 ? 109.816 117.657 134.057 1.00 0.00 53 LEU A CA 1
ATOM 427 C C . LEU A 1 53 ? 109.012 117.354 132.799 1.00 0.00 53 LEU A C 1
ATOM 428 O O . LEU A 1 53 ? 109.504 116.698 131.880 1.00 0.00 53 LEU A O 1
ATOM 433 N N . ARG A 1 54 ? 107.774 117.834 132.764 1.00 0.00 54 ARG A N 1
ATOM 434 C CA . ARG A 1 54 ? 106.915 117.654 131.600 1.00 0.00 54 ARG A CA 1
ATOM 435 C C . ARG A 1 54 ? 107.432 118.447 130.406 1.00 0.00 54 ARG A C 1
ATOM 436 O O . ARG A 1 54 ? 107.184 118.086 129.256 1.00 0.00 54 ARG A O 1
ATOM 444 N N . GLU A 1 55 ? 108.149 119.528 130.688 1.00 0.00 55 GLU A N 1
ATOM 445 C CA . GLU A 1 55 ? 108.738 120.352 129.638 1.00 0.00 55 GLU A CA 1
ATOM 446 C C . GLU A 1 55 ? 110.063 119.772 129.160 1.00 0.00 55 GLU A C 1
ATOM 447 O O . GLU A 1 55 ? 110.652 120.256 128.193 1.00 0.00 55 GLU A O 1
ATOM 453 N N . GLY A 1 56 ? 110.528 118.731 129.843 1.00 0.00 56 GLY A N 1
ATOM 454 C CA . GLY A 1 56 ? 111.788 118.087 129.493 1.00 0.00 56 GLY A CA 1
ATOM 455 C C . GLY A 1 56 ? 112.973 118.824 130.102 1.00 0.00 56 GLY A C 1
ATOM 456 O O . GLY A 1 56 ? 114.113 118.648 129.675 1.00 0.00 56 GLY A O 1
ATOM 457 N N . ASN A 1 57 ? 112.695 119.655 131.101 1.00 0.00 57 ASN A N 1
ATOM 458 C CA . ASN A 1 57 ? 113.737 120.423 131.772 1.00 0.00 57 ASN A CA 1
ATOM 459 C C . ASN A 1 57 ? 114.038 119.856 133.153 1.00 0.00 57 ASN A C 1
ATOM 460 O O . ASN A 1 57 ? 113.685 120.452 134.170 1.00 0.00 57 ASN A O 1
ATOM 465 N N . SER A 1 58 ? 114.694 118.700 133.181 1.00 0.00 58 SER A N 1
ATOM 466 C CA . SER A 1 58 ? 115.002 118.026 134.437 1.00 0.00 58 SER A CA 1
ATOM 467 C C . SER A 1 58 ? 116.028 118.808 135.246 1.00 0.00 58 SER A C 1
ATOM 468 O O . SER A 1 58 ? 116.109 118.668 136.466 1.00 0.00 58 SER A O 1
ATOM 471 N N . GLU A 1 59 ? 116.810 119.635 134.560 1.00 0.00 59 GLU A N 1
ATOM 472 C CA . GLU A 1 59 ? 117.797 120.479 135.220 1.00 0.00 59 GLU A CA 1
ATOM 473 C C . GLU A 1 59 ? 117.132 121.464 136.173 1.00 0.00 59 GLU A C 1
ATOM 474 O O . GLU A 1 59 ? 117.481 121.536 137.350 1.00 0.00 59 GLU A O 1
ATOM 480 N N . LEU A 1 60 ? 116.172 122.223 135.654 1.00 0.00 60 LEU A N 1
ATOM 481 C CA . LEU A 1 60 ? 115.408 123.159 136.473 1.00 0.00 60 LEU A CA 1
ATOM 482 C C . LEU A 1 60 ? 114.675 122.436 137.595 1.00 0.00 60 LEU A C 1
ATOM 483 O O . LEU A 1 60 ? 114.697 122.873 138.746 1.00 0.00 60 LEU A O 1
ATOM 488 N N . ALA A 1 61 ? 114.026 121.329 137.254 1.00 0.00 61 ALA A N 1
ATOM 489 C CA . ALA A 1 61 ? 113.323 120.517 138.242 1.00 0.00 61 ALA A CA 1
ATOM 490 C C . ALA A 1 61 ? 114.228 120.179 139.420 1.00 0.00 61 ALA A C 1
ATOM 491 O O . ALA A 1 61 ? 113.822 120.286 140.577 1.00 0.00 61 ALA A O 1
ATOM 493 N N . ALA A 1 62 ? 115.455 119.769 139.119 1.00 0.00 62 ALA A N 1
ATOM 494 C CA . ALA A 1 62 ? 116.435 119.460 140.153 1.00 0.00 62 ALA A CA 1
ATOM 495 C C . ALA A 1 62 ? 116.773 120.695 140.977 1.00 0.00 62 ALA A C 1
ATOM 496 O O . ALA A 1 62 ? 116.772 120.651 142.208 1.00 0.00 62 ALA A O 1
ATOM 498 N N . ARG A 1 63 ? 117.062 121.796 140.294 1.00 0.00 63 ARG A N 1
ATOM 499 C CA . ARG A 1 63 ? 117.490 123.022 140.958 1.00 0.00 63 ARG A CA 1
ATOM 500 C C . ARG A 1 63 ? 116.444 123.500 141.957 1.00 0.00 63 ARG A C 1
ATOM 501 O O . ARG A 1 63 ? 116.778 123.954 143.050 1.00 0.00 63 ARG A O 1
ATOM 509 N N . ILE A 1 64 ? 115.175 123.393 141.575 1.00 0.00 64 ILE A N 1
ATOM 510 C CA . ILE A 1 64 ? 114.078 123.820 142.434 1.00 0.00 64 ILE A CA 1
ATOM 511 C C . ILE A 1 64 ? 114.054 123.022 143.733 1.00 0.00 64 ILE A C 1
ATOM 512 O O . ILE A 1 64 ? 113.958 123.592 144.819 1.00 0.00 64 ILE A O 1
ATOM 517 N N . LEU A 1 65 ? 114.140 121.702 143.611 1.00 0.00 65 LEU A N 1
ATOM 518 C CA . LEU A 1 65 ? 114.066 120.820 144.770 1.00 0.00 65 LEU A CA 1
ATOM 519 C C . LEU A 1 65 ? 115.309 120.949 145.642 1.00 0.00 65 LEU A C 1
ATOM 520 O O . LEU A 1 65 ? 115.226 120.892 146.868 1.00 0.00 65 LEU A O 1
ATOM 525 N N . ILE A 1 66 ? 116.458 121.126 145.001 1.00 0.00 66 ILE A N 1
ATOM 526 C CA . ILE A 1 66 ? 117.716 121.308 145.717 1.00 0.00 66 ILE A CA 1
ATOM 527 C C . ILE A 1 66 ? 117.681 122.565 146.578 1.00 0.00 66 ILE A C 1
ATOM 528 O O . ILE A 1 66 ? 118.052 122.536 147.752 1.00 0.00 66 ILE A O 1
ATOM 533 N N . ILE A 1 67 ? 117.233 123.669 145.988 1.00 0.00 67 ILE A N 1
ATOM 534 C CA . ILE A 1 67 ? 117.105 124.927 146.712 1.00 0.00 67 ILE A CA 1
ATOM 535 C C . ILE A 1 67 ? 116.083 124.816 147.835 1.00 0.00 67 ILE A C 1
ATOM 536 O O . ILE A 1 67 ? 116.332 125.241 148.961 1.00 0.00 67 ILE A O 1
ATOM 541 N N . LEU A 1 68 ? 114.925 124.240 147.519 1.00 0.00 68 LEU A N 1
ATOM 542 C CA . LEU A 1 68 ? 113.870 124.050 148.506 1.00 0.00 68 LEU A CA 1
ATOM 543 C C . LEU A 1 68 ? 114.366 123.237 149.695 1.00 0.00 68 LEU A C 1
ATOM 544 O O . LEU A 1 68 ? 114.145 123.607 150.848 1.00 0.00 68 LEU A O 1
ATOM 549 N N . PHE A 1 69 ? 115.040 122.128 149.408 1.00 0.00 69 PHE A N 1
ATOM 550 C CA . PHE A 1 69 ? 115.573 121.264 150.453 1.00 0.00 69 PHE A CA 1
ATOM 551 C C . PHE A 1 69 ? 116.534 122.021 151.359 1.00 0.00 69 PHE A C 1
ATOM 552 O O . PHE A 1 69 ? 116.474 121.901 152.583 1.00 0.00 69 PHE A O 1
ATOM 560 N N . GLN A 1 70 ? 117.420 122.803 150.752 1.00 0.00 70 GLN A N 1
ATOM 561 C CA . GLN A 1 70 ? 118.358 123.628 151.505 1.00 0.00 70 GLN A CA 1
ATOM 562 C C . GLN A 1 70 ? 117.624 124.594 152.425 1.00 0.00 70 GLN A C 1
ATOM 563 O O . GLN A 1 70 ? 118.011 124.781 153.579 1.00 0.00 70 GLN A O 1
ATOM 569 N N . GLN A 1 71 ? 116.565 125.209 151.907 1.00 0.00 71 GLN A N 1
ATOM 570 C CA . GLN A 1 71 ? 115.779 126.163 152.681 1.00 0.00 71 GLN A CA 1
ATOM 571 C C . GLN A 1 71 ? 115.036 125.471 153.817 1.00 0.00 71 GLN A C 1
ATOM 572 O O . GLN A 1 71 ? 114.886 126.029 154.904 1.00 0.00 71 GLN A O 1
ATOM 578 N N . LEU A 1 72 ? 114.572 124.254 153.558 1.00 0.00 72 LEU A N 1
ATOM 579 C CA . LEU A 1 72 ? 113.894 123.460 154.577 1.00 0.00 72 LEU A CA 1
ATOM 580 C C . LEU A 1 72 ? 114.844 123.089 155.709 1.00 0.00 72 LEU A C 1
ATOM 581 O O . LEU A 1 72 ? 114.469 123.117 156.880 1.00 0.00 72 LEU A O 1
ATOM 586 N N . VAL A 1 73 ? 116.076 122.743 155.350 1.00 0.00 73 VAL A N 1
ATOM 587 C CA . VAL A 1 73 ? 117.099 122.421 156.337 1.00 0.00 73 VAL A CA 1
ATOM 588 C C . VAL A 1 73 ? 117.453 123.640 157.180 1.00 0.00 73 VAL A C 1
ATOM 589 O O . VAL A 1 73 ? 117.675 123.530 158.385 1.00 0.00 73 VAL A O 1
ATOM 593 N N . GLU A 1 74 ? 117.508 124.801 156.536 1.00 0.00 74 GLU A N 1
ATOM 594 C CA . GLU A 1 74 ? 117.720 126.059 157.242 1.00 0.00 74 GLU A CA 1
ATOM 595 C C . GLU A 1 74 ? 116.587 126.340 158.221 1.00 0.00 74 GLU A C 1
ATOM 596 O O . GLU A 1 74 ? 116.823 126.761 159.353 1.00 0.00 74 GLU A O 1
ATOM 602 N N . LEU A 1 75 ? 115.357 126.103 157.778 1.00 0.00 75 LEU A N 1
ATOM 603 C CA . LEU A 1 75 ? 114.193 126.222 158.647 1.00 0.00 75 LEU A CA 1
ATOM 604 C C . LEU A 1 75 ? 114.237 125.193 159.770 1.00 0.00 75 LEU A C 1
ATOM 605 O O . LEU A 1 75 ? 113.897 125.492 160.914 1.00 0.00 75 LEU A O 1
ATOM 610 N N . ALA A 1 76 ? 114.658 123.977 159.434 1.00 0.00 76 ALA A N 1
ATOM 611 C CA . ALA A 1 76 ? 114.826 122.923 160.428 1.00 0.00 76 ALA A CA 1
ATOM 612 C C . ALA A 1 76 ? 115.811 123.342 161.513 1.00 0.00 76 ALA A C 1
ATOM 613 O O . ALA A 1 76 ? 115.581 123.102 162.698 1.00 0.00 76 ALA A O 1
ATOM 615 N N . ARG A 1 77 ? 116.907 123.966 161.099 1.00 0.00 77 ARG A N 1
ATOM 616 C CA . ARG A 1 77 ? 117.907 124.461 162.039 1.00 0.00 77 ARG A CA 1
ATOM 617 C C . ARG A 1 77 ? 117.284 125.403 163.061 1.00 0.00 77 ARG A C 1
ATOM 618 O O . ARG A 1 77 ? 117.567 125.313 164.257 1.00 0.00 77 ARG A O 1
ATOM 626 N N . LEU A 1 78 ? 116.433 126.306 162.585 1.00 0.00 78 LEU A N 1
ATOM 627 C CA . LEU A 1 78 ? 115.727 127.231 163.463 1.00 0.00 78 LEU A CA 1
ATOM 628 C C . LEU A 1 78 ? 114.853 126.485 164.462 1.00 0.00 78 LEU A C 1
ATOM 629 O O . LEU A 1 78 ? 114.807 126.830 165.643 1.00 0.00 78 LEU A O 1
ATOM 634 N N . ALA A 1 79 ? 114.158 125.458 163.983 1.00 0.00 79 ALA A N 1
ATOM 635 C CA . ALA A 1 79 ? 113.320 124.632 164.841 1.00 0.00 79 ALA A CA 1
ATOM 636 C C . ALA A 1 79 ? 114.158 123.860 165.852 1.00 0.00 79 ALA A C 1
ATOM 637 O O . ALA A 1 79 ? 113.784 123.740 167.019 1.00 0.00 79 ALA A O 1
ATOM 639 N N . ILE A 1 80 ? 115.291 123.338 165.398 1.00 0.00 80 ILE A N 1
ATOM 640 C CA . ILE A 1 80 ? 116.167 122.544 166.253 1.00 0.00 80 ILE A CA 1
ATOM 641 C C . ILE A 1 80 ? 116.764 123.394 167.366 1.00 0.00 80 ILE A C 1
ATOM 642 O O . ILE A 1 80 ? 116.759 122.997 168.532 1.00 0.00 80 ILE A O 1
ATOM 647 N N . GLU A 1 81 ? 117.282 124.561 167.002 1.00 0.00 81 GLU A N 1
ATOM 648 C CA . GLU A 1 81 ? 117.937 125.443 167.961 1.00 0.00 81 GLU A CA 1
ATOM 649 C C . GLU A 1 81 ? 116.936 126.011 168.959 1.00 0.00 81 GLU A C 1
ATOM 650 O O . GLU A 1 81 ? 117.248 126.180 170.138 1.00 0.00 81 GLU A O 1
ATOM 656 N N . SER A 1 82 ? 115.734 126.307 168.479 1.00 0.00 82 SER A N 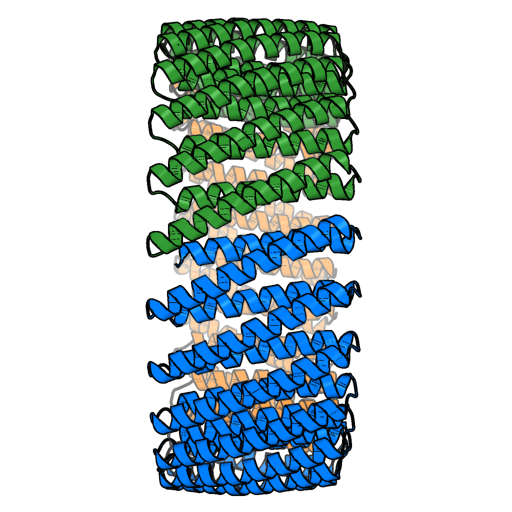1
ATOM 657 C CA . SER A 1 82 ? 114.677 126.840 169.334 1.00 0.00 82 SER A CA 1
ATOM 658 C C . SER A 1 82 ? 114.008 125.732 170.136 1.00 0.00 82 SER A C 1
ATOM 659 O O . SER A 1 82 ? 113.431 125.982 171.195 1.00 0.00 82 SER A O 1
ATOM 662 N N . GLY A 1 83 ? 114.088 124.507 169.627 1.00 0.00 83 GLY A N 1
ATOM 663 C CA . GLY A 1 83 ? 113.526 123.352 170.317 1.00 0.00 83 GLY A CA 1
ATOM 664 C C . GLY A 1 83 ? 112.052 123.171 169.977 1.00 0.00 83 GLY A C 1
ATOM 665 O O . GLY A 1 83 ? 111.294 122.590 170.753 1.00 0.00 83 GLY A O 1
ATOM 666 N N . ASP A 1 84 ? 111.653 123.670 168.813 1.00 0.00 84 ASP A N 1
ATOM 667 C CA . ASP A 1 84 ? 110.272 123.548 168.360 1.00 0.00 84 ASP A CA 1
ATOM 668 C C . ASP A 1 84 ? 110.051 122.241 167.611 1.00 0.00 84 ASP A C 1
ATOM 669 O O . ASP A 1 84 ? 110.270 122.163 166.402 1.00 0.00 84 ASP A O 1
ATOM 674 N N . GLU A 1 85 ? 109.617 121.215 168.335 1.00 0.00 85 GLU A N 1
ATOM 675 C CA . GLU A 1 85 ? 109.504 119.875 167.774 1.00 0.00 85 GLU A CA 1
ATOM 676 C C . GLU A 1 85 ? 108.368 119.795 166.761 1.00 0.00 85 GLU A C 1
ATOM 677 O O . GLU A 1 85 ? 108.419 119.006 165.818 1.00 0.00 85 GLU A O 1
ATOM 683 N N . GLU A 1 86 ? 107.344 120.616 166.964 1.00 0.00 86 GLU A N 1
ATOM 684 C CA . GLU A 1 86 ? 106.179 120.618 166.086 1.00 0.00 86 GLU A CA 1
ATOM 685 C C . GLU A 1 86 ? 106.535 121.139 164.700 1.00 0.00 86 GLU A C 1
ATOM 686 O O . GLU A 1 86 ? 106.158 120.547 163.687 1.00 0.00 86 GLU A O 1
ATOM 692 N N . LEU A 1 87 ? 107.261 122.252 164.659 1.00 0.00 87 LEU A N 1
ATOM 693 C CA . LEU A 1 87 ? 107.761 122.794 163.401 1.00 0.00 87 LEU A CA 1
ATOM 694 C C . LEU A 1 87 ? 108.759 121.847 162.750 1.00 0.00 87 LEU A C 1
ATOM 695 O O . LEU A 1 87 ? 108.676 121.569 161.553 1.00 0.00 87 LEU A O 1
ATOM 700 N N . LEU A 1 88 ? 109.701 121.351 163.544 1.00 0.00 88 LEU A N 1
ATOM 701 C CA . LEU A 1 88 ? 110.702 120.411 163.053 1.00 0.00 88 LEU A CA 1
ATOM 702 C C . LEU A 1 88 ? 110.047 119.186 162.428 1.00 0.00 88 LEU A C 1
ATOM 703 O O . LEU A 1 88 ? 110.469 118.715 161.372 1.00 0.00 88 LEU A O 1
ATOM 708 N N . ARG A 1 89 ? 109.013 118.673 163.087 1.00 0.00 89 ARG A N 1
ATOM 709 C CA . ARG A 1 89 ? 108.230 117.571 162.544 1.00 0.00 89 ARG A CA 1
ATOM 710 C C . ARG A 1 89 ? 107.701 117.901 161.153 1.00 0.00 89 ARG A C 1
ATOM 711 O O . ARG A 1 89 ? 107.898 117.137 160.207 1.00 0.00 89 ARG A O 1
ATOM 719 N N . ARG A 1 90 ? 107.033 119.041 161.036 1.00 0.00 90 ARG A N 1
ATOM 720 C CA . ARG A 1 90 ? 106.449 119.461 159.767 1.00 0.00 90 ARG A CA 1
ATOM 721 C C . ARG A 1 90 ? 107.513 119.575 158.683 1.00 0.00 90 ARG A C 1
ATOM 722 O O . ARG A 1 90 ? 107.304 119.148 157.548 1.00 0.00 90 ARG A O 1
ATOM 730 N N . VAL A 1 91 ? 108.654 120.156 159.039 1.00 0.00 91 VAL A N 1
ATOM 731 C CA . VAL A 1 91 ? 109.738 120.363 158.088 1.00 0.00 91 VAL A CA 1
ATOM 732 C C . VAL A 1 91 ? 110.361 119.038 157.666 1.00 0.00 91 VAL A C 1
ATOM 733 O O . VAL A 1 91 ? 110.662 118.829 156.491 1.00 0.00 91 VAL A O 1
ATOM 737 N N . SER A 1 92 ? 110.553 118.146 158.631 1.00 0.00 92 SER A N 1
ATOM 738 C CA . SER A 1 92 ? 111.146 116.841 158.363 1.00 0.00 92 SER A CA 1
ATOM 739 C C . SER A 1 92 ? 110.268 116.019 157.428 1.00 0.00 92 SER A C 1
ATOM 740 O O . SER A 1 92 ? 110.766 115.220 156.636 1.00 0.00 92 SER A O 1
ATOM 743 N N . GLU A 1 93 ? 108.959 116.219 157.527 1.00 0.00 93 GLU A N 1
ATOM 744 C CA . GLU A 1 93 ? 108.017 115.607 156.597 1.00 0.00 93 GLU A CA 1
ATOM 745 C C . GLU A 1 93 ? 108.118 116.242 155.216 1.00 0.00 93 GLU A C 1
ATOM 746 O O . GLU A 1 93 ? 108.046 115.551 154.198 1.00 0.00 93 GLU A O 1
ATOM 752 N N . TRP A 1 94 ? 108.282 117.559 155.187 1.00 0.00 94 TRP A N 1
ATOM 753 C CA . TRP A 1 94 ? 108.497 118.277 153.935 1.00 0.00 94 TRP A CA 1
ATOM 754 C C . TRP A 1 94 ? 109.803 117.854 153.275 1.00 0.00 94 TRP A C 1
ATOM 755 O O . TRP A 1 94 ? 109.876 117.713 152.054 1.00 0.00 94 TRP A O 1
ATOM 766 N N . LEU A 1 95 ? 110.834 117.654 154.089 1.00 0.00 95 LEU A N 1
ATOM 767 C CA . LEU A 1 95 ? 112.126 117.198 153.592 1.00 0.00 95 LEU A CA 1
ATOM 768 C C . LEU A 1 95 ? 112.008 115.833 152.923 1.00 0.00 95 LEU A C 1
ATOM 769 O O . LEU A 1 95 ? 112.564 115.609 151.848 1.00 0.00 95 LEU A O 1
ATOM 774 N N . GLU A 1 96 ? 111.283 114.926 153.567 1.00 0.00 96 GLU A N 1
ATOM 775 C CA . GLU A 1 96 ? 111.061 113.593 153.019 1.00 0.00 96 GLU A CA 1
ATOM 776 C C . GLU A 1 96 ? 110.399 113.662 151.649 1.00 0.00 96 GLU A C 1
ATOM 777 O O . GLU A 1 96 ? 110.808 112.972 150.716 1.00 0.00 96 GLU A O 1
ATOM 783 N N . GLU A 1 97 ? 109.375 114.500 151.536 1.00 0.00 97 GLU A N 1
ATOM 784 C CA . GLU A 1 97 ? 108.626 114.631 150.292 1.00 0.00 97 GLU A CA 1
ATOM 785 C C . GLU A 1 97 ? 109.514 115.143 149.165 1.00 0.00 97 GLU A C 1
ATOM 786 O O . GLU A 1 97 ? 109.419 114.682 148.028 1.00 0.00 97 GLU A O 1
ATOM 792 N N . VAL A 1 98 ? 110.378 116.099 149.488 1.00 0.00 98 VAL A N 1
ATOM 793 C CA . VAL A 1 98 ? 111.306 116.656 148.511 1.00 0.00 98 VAL A CA 1
ATOM 794 C C . VAL A 1 98 ? 112.308 115.608 148.045 1.00 0.00 98 VAL A C 1
ATOM 795 O O . VAL A 1 98 ? 112.613 115.513 146.855 1.00 0.00 98 VAL A O 1
ATOM 799 N N . ILE A 1 99 ? 112.817 114.823 148.987 1.00 0.00 99 ILE A N 1
ATOM 800 C CA . ILE A 1 99 ? 113.758 113.756 148.670 1.00 0.00 99 ILE A CA 1
ATOM 801 C C . ILE A 1 99 ? 113.167 112.783 147.658 1.00 0.00 99 ILE A C 1
ATOM 802 O O . ILE A 1 99 ? 113.816 112.422 146.676 1.00 0.00 99 ILE A O 1
ATOM 807 N N . LYS A 1 100 ? 111.931 112.360 147.902 1.00 0.00 100 LYS A N 1
ATOM 808 C CA . LYS A 1 100 ? 111.242 111.444 147.001 1.00 0.00 100 LYS A CA 1
ATOM 809 C C . LYS A 1 100 ? 111.135 112.027 145.599 1.00 0.00 100 LYS A C 1
ATOM 810 O O . LYS A 1 100 ? 111.356 111.331 144.608 1.00 0.00 100 LYS A O 1
ATOM 816 N N . ASP A 1 101 ? 110.794 113.309 145.520 1.00 0.00 101 ASP A N 1
ATOM 817 C CA . ASP A 1 101 ? 110.738 114.011 144.243 1.00 0.00 101 ASP A CA 1
ATOM 818 C C . ASP A 1 101 ? 112.101 114.028 143.564 1.00 0.00 101 ASP A C 1
ATOM 819 O O . ASP A 1 101 ? 112.213 113.765 142.367 1.00 0.00 101 ASP A O 1
ATOM 824 N N . MET A 1 102 ? 113.137 114.339 144.337 1.00 0.00 102 MET A N 1
ATOM 825 C CA . MET A 1 102 ? 114.487 114.452 143.799 1.00 0.00 102 MET A CA 1
ATOM 826 C C . MET A 1 102 ? 114.961 113.127 143.216 1.00 0.00 102 MET A C 1
ATOM 827 O O . MET A 1 102 ? 115.623 113.096 142.176 1.00 0.00 102 MET A O 1
ATOM 832 N N . ARG A 1 103 ? 114.619 112.034 143.888 1.00 0.00 103 ARG A N 1
ATOM 833 C CA . ARG A 1 103 ? 115.007 110.704 143.438 1.00 0.00 103 ARG A CA 1
ATOM 834 C C . ARG A 1 103 ? 114.328 110.345 142.123 1.00 0.00 103 ARG A C 1
ATOM 835 O O . ARG A 1 103 ? 114.883 109.613 141.305 1.00 0.00 103 ARG A O 1
ATOM 843 N N . ARG A 1 104 ? 113.122 110.868 141.926 1.00 0.00 104 ARG A N 1
ATOM 844 C CA . ARG A 1 104 ? 112.403 110.682 140.672 1.00 0.00 104 ARG A CA 1
ATOM 845 C C . ARG A 1 104 ? 112.994 111.545 139.565 1.00 0.00 104 ARG A C 1
ATOM 846 O O . ARG A 1 104 ? 112.987 111.163 138.395 1.00 0.00 104 ARG A O 1
ATOM 854 N N . VAL A 1 105 ? 113.506 112.711 139.942 1.00 0.00 105 VAL A N 1
ATOM 855 C CA . VAL A 1 105 ? 114.231 113.567 139.009 1.00 0.00 105 VAL A CA 1
ATOM 856 C C . VAL A 1 105 ? 115.555 112.937 138.598 1.00 0.00 105 VAL A C 1
ATOM 857 O O . VAL A 1 105 ? 115.959 113.020 137.438 1.00 0.00 105 VAL A O 1
ATOM 861 N N . VAL A 1 106 ? 116.228 112.309 139.555 1.00 0.00 106 VAL A N 1
ATOM 862 C CA . VAL A 1 106 ? 117.411 111.509 139.261 1.00 0.00 106 VAL A CA 1
ATOM 863 C C . VAL A 1 106 ? 117.089 110.386 138.283 1.00 0.00 106 VAL A C 1
ATOM 864 O O . VAL A 1 106 ? 117.813 110.171 137.311 1.00 0.00 106 VAL A O 1
ATOM 868 N N . GLU A 1 107 ? 116.000 109.674 138.546 1.00 0.00 107 GLU A N 1
ATOM 869 C CA . GLU A 1 107 ? 115.509 108.654 137.627 1.00 0.00 107 GLU A CA 1
ATOM 870 C C . GLU A 1 107 ? 115.290 109.230 136.233 1.00 0.00 107 GLU A C 1
ATOM 871 O O . GLU A 1 107 ? 115.740 108.661 135.239 1.00 0.00 107 GLU A O 1
ATOM 877 N N . GLN A 1 108 ? 114.594 110.359 136.168 1.00 0.00 108 GLN A N 1
ATOM 878 C CA . GLN A 1 108 ? 114.357 111.042 134.902 1.00 0.00 108 GLN A CA 1
ATOM 879 C C . GLN A 1 108 ? 115.667 111.352 134.190 1.00 0.00 108 GLN A C 1
ATOM 880 O O . GLN A 1 108 ? 115.821 111.071 133.001 1.00 0.00 108 GLN A O 1
ATOM 886 N N . ALA A 1 109 ? 116.610 111.933 134.924 1.00 0.00 109 ALA A N 1
ATOM 887 C CA . ALA A 1 109 ? 117.905 112.294 134.360 1.00 0.00 109 ALA A CA 1
ATOM 888 C C . ALA A 1 109 ? 118.611 111.079 133.773 1.00 0.00 109 ALA A C 1
ATOM 889 O O . ALA A 1 109 ? 119.200 111.151 132.695 1.00 0.00 109 ALA A O 1
ATOM 891 N N . LEU A 1 110 ? 118.547 109.961 134.491 1.00 0.00 110 LEU A N 1
ATOM 892 C CA . LEU A 1 110 ? 119.138 108.715 134.020 1.00 0.00 110 LEU A CA 1
ATOM 893 C C . LEU A 1 110 ? 118.442 108.214 132.761 1.00 0.00 110 LEU A C 1
ATOM 894 O O . LEU A 1 110 ? 119.086 107.709 131.841 1.00 0.00 110 LEU A O 1
ATOM 899 N N . ARG A 1 111 ? 117.121 108.357 132.725 1.00 0.00 111 ARG A N 1
ATOM 900 C CA . ARG A 1 111 ? 116.339 107.962 131.560 1.00 0.00 111 ARG A CA 1
ATOM 901 C C . ARG A 1 111 ? 116.633 108.862 130.368 1.00 0.00 111 ARG A C 1
ATOM 902 O O . ARG A 1 111 ? 116.487 108.451 129.217 1.00 0.00 111 ARG A O 1
ATOM 910 N N . GLU A 1 112 ? 117.046 110.092 130.650 1.00 0.00 112 GLU A N 1
ATOM 911 C CA . GLU A 1 112 ? 117.402 111.041 129.600 1.00 0.00 112 GLU A CA 1
ATOM 912 C C . GLU A 1 112 ? 118.833 110.825 129.123 1.00 0.00 112 GLU A C 1
ATOM 913 O O . GLU A 1 112 ? 119.277 111.445 128.158 1.00 0.00 112 GLU A O 1
ATOM 919 N N . GLY A 1 113 ? 119.551 109.938 129.806 1.00 0.00 113 GLY A N 1
ATOM 920 C CA . GLY A 1 113 ? 120.935 109.642 129.456 1.00 0.00 113 GLY A CA 1
ATOM 921 C C . GLY A 1 113 ? 121.888 110.662 130.067 1.00 0.00 113 GLY A C 1
ATOM 922 O O . GLY A 1 113 ? 123.036 110.786 129.640 1.00 0.00 113 GLY A O 1
ATOM 923 N N . ASN A 1 114 ? 121.404 111.390 131.067 1.00 0.00 114 ASN A N 1
ATOM 924 C CA . ASN A 1 114 ? 122.211 112.404 131.738 1.00 0.00 114 ASN A CA 1
ATOM 925 C C . ASN A 1 114 ? 122.649 111.932 133.119 1.00 0.00 114 ASN A C 1
ATOM 926 O O . ASN A 1 114 ? 122.153 112.416 134.137 1.00 0.00 114 ASN A O 1
ATOM 931 N N . SER A 1 115 ? 123.582 110.985 133.148 1.00 0.00 115 SER A N 1
ATOM 932 C CA . SER A 1 115 ? 124.053 110.413 134.403 1.00 0.00 115 SER A CA 1
ATOM 933 C C . SER A 1 115 ? 124.841 111.434 135.213 1.00 0.00 115 SER A C 1
ATOM 934 O O . SER A 1 115 ? 124.955 111.317 136.434 1.00 0.00 115 SER A O 1
ATOM 937 N N . GLU A 1 116 ? 125.382 112.435 134.528 1.00 0.00 116 GLU A N 1
ATOM 938 C CA . GLU A 1 116 ? 126.117 113.507 135.189 1.00 0.00 116 GLU A CA 1
ATOM 939 C C . GLU A 1 116 ? 125.218 114.285 136.141 1.00 0.00 116 GLU A C 1
ATOM 940 O O . GLU A 1 116 ? 125.536 114.444 137.319 1.00 0.00 116 GLU A O 1
ATOM 946 N N . LEU A 1 117 ? 124.095 114.769 135.624 1.00 0.00 117 LEU A N 1
ATOM 947 C CA . LEU A 1 117 ? 123.115 115.476 136.442 1.00 0.00 117 LEU A CA 1
ATOM 948 C C . LEU A 1 117 ? 122.592 114.587 137.563 1.00 0.00 117 LEU A C 1
ATOM 949 O O . LEU A 1 117 ? 122.500 115.014 138.714 1.00 0.00 117 LEU A O 1
ATOM 954 N N . ALA A 1 118 ? 122.252 113.349 137.221 1.00 0.00 118 ALA A N 1
ATOM 955 C CA . ALA A 1 118 ? 121.785 112.383 138.207 1.00 0.00 118 ALA A CA 1
ATOM 956 C C . ALA A 1 118 ? 122.744 112.290 139.387 1.00 0.00 118 ALA A C 1
ATOM 957 O O . ALA A 1 118 ? 122.324 112.288 140.543 1.00 0.00 118 ALA A O 1
ATOM 959 N N . ALA A 1 119 ? 124.036 112.212 139.085 1.00 0.00 119 ALA A N 1
ATOM 960 C CA . ALA A 1 119 ? 125.061 112.165 140.121 1.00 0.00 119 ALA A CA 1
ATOM 961 C C . ALA A 1 119 ? 125.069 113.446 140.946 1.00 0.00 119 ALA A C 1
ATOM 962 O O . ALA A 1 119 ? 125.078 113.402 142.177 1.00 0.00 119 ALA A O 1
ATOM 964 N N . ARG A 1 120 ? 125.063 114.585 140.263 1.00 0.00 120 ARG A N 1
ATOM 965 C CA . ARG A 1 120 ? 125.158 115.879 140.928 1.00 0.00 120 ARG A CA 1
ATOM 966 C C . ARG A 1 120 ? 124.024 116.069 141.926 1.00 0.00 120 ARG A C 1
ATOM 967 O O . ARG A 1 120 ? 124.228 116.595 143.020 1.00 0.00 120 ARG A O 1
ATOM 975 N N . ILE A 1 121 ? 122.826 115.639 141.542 1.00 0.00 121 ILE A N 1
ATOM 976 C CA . ILE A 1 121 ? 121.655 115.766 142.402 1.00 0.00 121 ILE A CA 1
ATOM 977 C C . ILE A 1 121 ? 121.837 114.989 143.700 1.00 0.00 121 ILE A C 1
ATOM 978 O O . ILE A 1 121 ? 121.597 115.514 144.787 1.00 0.00 121 ILE A O 1
ATOM 983 N N . LEU A 1 122 ? 122.264 113.736 143.579 1.00 0.00 122 LEU A N 1
ATOM 984 C CA . LEU A 1 122 ? 122.420 112.865 144.738 1.00 0.00 122 LEU A CA 1
ATOM 985 C C . LEU A 1 122 ? 123.586 113.311 145.610 1.00 0.00 122 LEU A C 1
ATOM 986 O O . LEU A 1 122 ? 123.520 113.232 146.836 1.00 0.00 122 LEU A O 1
ATOM 991 N N . ILE A 1 123 ? 124.652 113.779 144.969 1.00 0.00 123 ILE A N 1
ATOM 992 C CA . ILE A 1 123 ? 125.817 114.280 145.688 1.00 0.00 123 ILE A CA 1
ATOM 993 C C . ILE A 1 123 ? 125.458 115.485 146.547 1.00 0.00 123 ILE A C 1
ATOM 994 O O . ILE A 1 123 ? 125.822 115.552 147.722 1.00 0.00 123 ILE A O 1
ATOM 999 N N . ILE A 1 124 ? 124.741 116.434 145.958 1.00 0.00 124 ILE A N 1
ATOM 1000 C CA . ILE A 1 124 ? 124.291 117.617 146.682 1.00 0.00 124 ILE A CA 1
ATOM 1001 C C . ILE A 1 124 ? 123.330 117.243 147.804 1.00 0.00 124 ILE A C 1
ATOM 1002 O O . ILE A 1 124 ? 123.462 117.718 148.932 1.00 0.00 124 ILE A O 1
ATOM 1007 N N . LEU A 1 125 ? 122.363 116.388 147.488 1.00 0.00 125 LEU A N 1
ATOM 1008 C CA . LEU A 1 125 ? 121.392 115.932 148.474 1.00 0.00 125 LEU A CA 1
ATOM 1009 C C . LEU A 1 125 ? 122.082 115.275 149.663 1.00 0.00 125 LEU A C 1
ATOM 1010 O O . LEU A 1 125 ? 121.771 115.574 150.815 1.00 0.00 125 LEU A O 1
ATOM 1015 N N . PHE A 1 126 ? 123.018 114.379 149.375 1.00 0.00 126 PHE A N 1
ATOM 1016 C CA . PHE A 1 126 ? 123.757 113.680 150.421 1.00 0.00 126 PHE A CA 1
ATOM 1017 C C . PHE A 1 126 ? 124.488 114.660 151.328 1.00 0.00 126 PHE A C 1
ATOM 1018 O O . PHE A 1 126 ? 124.460 114.528 152.551 1.00 0.00 126 PHE A O 1
ATOM 1026 N N . GLN A 1 127 ? 125.142 115.646 150.721 1.00 0.00 127 GLN A N 1
ATOM 1027 C CA . GLN A 1 127 ? 125.834 116.683 151.475 1.00 0.00 127 GLN A CA 1
ATOM 1028 C C . GLN A 1 127 ? 124.875 117.428 152.395 1.00 0.00 127 GLN A C 1
ATOM 1029 O O . GLN A 1 127 ? 125.198 117.708 153.550 1.00 0.00 127 GLN A O 1
ATOM 1035 N N . GLN A 1 128 ? 123.693 117.747 151.877 1.00 0.00 128 GLN A N 1
ATOM 1036 C CA . GLN A 1 128 ? 122.686 118.464 152.650 1.00 0.00 128 GLN A CA 1
ATOM 1037 C C . GLN A 1 128 ? 122.147 117.603 153.785 1.00 0.00 128 GLN A C 1
ATOM 1038 O O . GLN A 1 128 ? 121.857 118.104 154.873 1.00 0.00 128 GLN A O 1
ATOM 1044 N N . LEU A 1 129 ? 122.014 116.307 153.527 1.00 0.00 129 LEU A N 1
ATOM 1045 C CA . LEU A 1 129 ? 121.564 115.365 154.544 1.00 0.00 129 LEU A CA 1
ATOM 1046 C C . LEU A 1 129 ? 122.577 115.251 155.675 1.00 0.00 129 LEU A C 1
ATOM 1047 O O . LEU A 1 129 ? 122.207 115.181 156.848 1.00 0.00 129 LEU A O 1
ATOM 1052 N N . VAL A 1 130 ? 123.856 115.235 155.318 1.00 0.00 130 VAL A N 1
ATOM 1053 C CA . VAL A 1 130 ? 124.928 115.190 156.307 1.00 0.00 130 VAL A CA 1
ATOM 1054 C C . VAL A 1 130 ? 124.955 116.459 157.149 1.00 0.00 130 VAL A C 1
ATOM 1055 O O . VAL A 1 130 ? 125.195 116.409 158.356 1.00 0.00 130 VAL A O 1
ATOM 1059 N N . GLU A 1 131 ? 124.705 117.595 156.507 1.00 0.00 131 GLU A N 1
ATOM 1060 C CA . GLU A 1 131 ? 124.586 118.864 157.213 1.00 0.00 131 GLU A CA 1
ATOM 1061 C C . GLU A 1 131 ? 123.418 118.842 158.192 1.00 0.00 131 GLU A C 1
ATOM 1062 O O . GLU A 1 131 ? 123.535 119.309 159.325 1.00 0.00 131 GLU A O 1
ATOM 1068 N N . LEU A 1 132 ? 122.291 118.295 157.747 1.00 0.00 132 LEU A N 1
ATOM 1069 C CA . LEU A 1 132 ? 121.136 118.108 158.617 1.00 0.00 132 LEU A CA 1
ATOM 1070 C C . LEU A 1 132 ? 121.444 117.125 159.738 1.00 0.00 132 LEU A C 1
ATOM 1071 O O . LEU A 1 132 ? 121.037 117.325 160.883 1.00 0.00 132 LEU A O 1
ATOM 1076 N N . ALA A 1 133 ? 122.164 116.059 159.402 1.00 0.00 133 ALA A N 1
ATOM 1077 C CA . ALA A 1 133 ? 122.599 115.085 160.395 1.00 0.00 133 ALA A CA 1
ATOM 1078 C C . ALA A 1 133 ? 123.441 115.743 161.481 1.00 0.00 133 ALA A C 1
ATOM 1079 O O . ALA A 1 133 ? 123.281 115.451 162.667 1.00 0.00 133 ALA A O 1
ATOM 1081 N N . ARG A 1 134 ? 124.340 116.632 161.069 1.00 0.00 134 ARG A N 1
ATOM 1082 C CA . ARG A 1 134 ? 125.176 117.368 162.009 1.00 0.00 134 ARG A CA 1
ATOM 1083 C C . ARG A 1 134 ? 124.330 118.114 163.032 1.00 0.00 134 ARG A C 1
ATOM 1084 O O . ARG A 1 134 ? 124.626 118.101 164.227 1.00 0.00 134 ARG A O 1
ATOM 1092 N N . LEU A 1 135 ? 123.276 118.768 162.555 1.00 0.00 135 LEU A N 1
ATOM 1093 C CA . LEU A 1 135 ? 122.354 119.478 163.434 1.00 0.00 135 LEU A CA 1
ATOM 1094 C C . LEU A 1 135 ? 121.701 118.530 164.432 1.00 0.00 135 LEU A C 1
ATOM 1095 O O . LEU A 1 135 ? 121.568 118.852 165.612 1.00 0.00 135 LEU A O 1
ATOM 1100 N N . ALA A 1 136 ? 121.297 117.359 163.951 1.00 0.00 136 ALA A N 1
ATOM 1101 C CA . ALA A 1 136 ? 120.699 116.343 164.809 1.00 0.00 136 ALA A CA 1
ATOM 1102 C C . ALA A 1 136 ? 121.709 115.813 165.820 1.00 0.00 136 ALA A C 1
ATOM 1103 O O . ALA A 1 136 ? 121.378 115.600 166.987 1.00 0.00 136 ALA A O 1
ATOM 1105 N N . ILE A 1 137 ? 122.939 115.604 165.366 1.00 0.00 137 ILE A N 1
ATOM 1106 C CA . ILE A 1 137 ? 123.989 115.062 166.221 1.00 0.00 137 ILE A CA 1
ATOM 1107 C C . ILE A 1 137 ? 124.348 116.037 167.336 1.00 0.00 137 ILE A C 1
ATOM 1108 O O . ILE A 1 137 ? 124.443 115.652 168.502 1.00 0.00 137 ILE A O 1
ATOM 1113 N N . GLU A 1 138 ? 124.544 117.300 166.972 1.00 0.00 138 GLU A N 1
ATOM 1114 C CA . GLU A 1 138 ? 124.948 118.319 167.932 1.00 0.00 138 GLU A CA 1
ATOM 1115 C C . GLU A 1 138 ? 123.834 118.610 168.929 1.00 0.00 138 GLU A C 1
ATOM 1116 O O . GLU A 1 138 ? 124.091 118.852 170.109 1.00 0.00 138 GLU A O 1
ATOM 1122 N N . SER A 1 139 ? 122.595 118.584 168.450 1.00 0.00 139 SER A N 1
ATOM 1123 C CA . SER A 1 139 ? 121.438 118.825 169.302 1.00 0.00 139 SER A CA 1
ATOM 1124 C C . SER A 1 139 ? 121.077 117.581 170.105 1.00 0.00 139 SER A C 1
ATOM 1125 O O . SER A 1 139 ? 120.454 117.672 171.163 1.00 0.00 139 SER A O 1
ATOM 1128 N N . GLY A 1 140 ? 121.471 116.419 169.595 1.00 0.00 140 GLY A N 1
ATOM 1129 C CA . GLY A 1 140 ? 121.227 115.158 170.284 1.00 0.00 140 GLY A CA 1
ATOM 1130 C C . GLY A 1 140 ? 119.851 114.601 169.943 1.00 0.00 140 GLY A C 1
ATOM 1131 O O . GLY A 1 140 ? 119.267 113.843 170.718 1.00 0.00 140 GLY A O 1
ATOM 1132 N N . ASP A 1 141 ? 119.337 114.980 168.778 1.00 0.00 141 ASP A N 1
ATOM 1133 C CA . ASP A 1 141 ? 118.035 114.506 168.325 1.00 0.00 141 ASP A CA 1
ATOM 1134 C C . ASP A 1 141 ? 118.161 113.186 167.575 1.00 0.00 141 ASP A C 1
ATOM 1135 O O . ASP A 1 141 ? 118.393 113.168 166.366 1.00 0.00 141 ASP A O 1
ATOM 1140 N N . GLU A 1 142 ? 118.005 112.082 168.299 1.00 0.00 142 GLU A N 1
ATOM 1141 C CA . GLU A 1 142 ? 118.244 110.759 167.737 1.00 0.00 142 GLU A CA 1
ATOM 1142 C C . GLU A 1 142 ? 117.168 110.389 166.723 1.00 0.00 142 GLU A C 1
ATOM 1143 O O . GLU A 1 142 ? 117.421 109.641 165.780 1.00 0.00 142 GLU A O 1
ATOM 1149 N N . GLU A 1 143 ? 115.965 110.918 166.925 1.00 0.00 143 GLU A N 1
ATOM 1150 C CA . GLU A 1 143 ? 114.840 110.617 166.048 1.00 0.00 143 GLU A CA 1
ATOM 1151 C C . GLU A 1 143 ? 115.050 111.214 164.661 1.00 0.00 143 GLU A C 1
ATOM 1152 O O . GLU A 1 143 ? 114.839 110.544 163.649 1.00 0.00 143 GLU A O 1
ATOM 1158 N N . LEU A 1 144 ? 115.464 112.476 164.621 1.00 0.00 144 LEU A N 1
ATOM 1159 C CA . LEU A 1 144 ? 115.807 113.130 163.364 1.00 0.00 144 LEU A CA 1
ATOM 1160 C C . LEU A 1 144 ? 117.017 112.473 162.713 1.00 0.00 144 LEU A C 1
ATOM 1161 O O . LEU A 1 144 ? 117.009 112.185 161.516 1.00 0.00 144 LEU A O 1
ATOM 1166 N N . LEU A 1 145 ? 118.055 112.238 163.508 1.00 0.00 145 LEU A N 1
ATOM 1167 C CA . LEU A 1 145 ? 119.265 111.589 163.016 1.00 0.00 145 LEU A CA 1
ATOM 1168 C C . LEU A 1 145 ? 118.948 110.237 162.391 1.00 0.00 145 LEU A C 1
ATOM 1169 O O . LEU A 1 145 ? 119.480 109.892 161.335 1.00 0.00 145 LEU A O 1
ATOM 1174 N N . ARG A 1 146 ? 118.083 109.474 163.048 1.00 0.00 146 ARG A N 1
ATOM 1175 C CA . ARG A 1 146 ? 117.611 108.206 162.505 1.00 0.00 146 ARG A CA 1
ATOM 1176 C C . ARG A 1 146 ? 117.017 108.389 161.114 1.00 0.00 146 ARG A C 1
ATOM 1177 O O . ARG A 1 146 ? 117.405 107.703 160.168 1.00 0.00 146 ARG A O 1
ATOM 1185 N N . ARG A 1 147 ? 116.076 109.318 160.996 1.00 0.00 147 ARG A N 1
ATOM 1186 C CA . ARG A 1 147 ? 115.404 109.573 159.727 1.00 0.00 147 ARG A CA 1
ATOM 1187 C C . ARG A 1 147 ? 116.402 109.959 158.644 1.00 0.00 147 ARG A C 1
ATOM 1188 O O . ARG A 1 147 ? 116.313 109.493 157.508 1.00 0.00 147 ARG A O 1
ATOM 1196 N N . VAL A 1 148 ? 117.355 110.814 159.003 1.00 0.00 148 VAL A N 1
ATOM 1197 C CA . VAL A 1 148 ? 118.349 111.296 158.051 1.00 0.00 148 VAL A CA 1
ATOM 1198 C C . VAL A 1 148 ? 119.294 110.178 157.629 1.00 0.00 148 VAL A C 1
ATOM 1199 O O . VAL A 1 148 ? 119.639 110.055 156.454 1.00 0.00 148 VAL A O 1
ATOM 1203 N N . SER A 1 149 ? 119.710 109.365 158.595 1.00 0.00 149 SER A N 1
ATOM 1204 C CA . SER A 1 149 ? 120.621 108.259 158.326 1.00 0.00 149 SER A CA 1
ATOM 1205 C C . SER A 1 149 ? 119.986 107.238 157.392 1.00 0.00 149 SER A C 1
ATOM 1206 O O . SER A 1 149 ? 120.675 106.595 156.598 1.00 0.00 149 SER A O 1
ATOM 1209 N N . GLU A 1 150 ? 118.669 107.092 157.489 1.00 0.00 150 GLU A N 1
ATOM 1210 C CA . GLU A 1 150 ? 117.919 106.257 156.557 1.00 0.00 150 GLU A CA 1
ATOM 1211 C C . GLU A 1 150 ? 117.851 106.898 155.176 1.00 0.00 150 GLU A C 1
ATOM 1212 O O . GLU A 1 150 ? 117.962 106.213 154.159 1.00 0.00 150 GLU A O 1
ATOM 1218 N N . TRP A 1 151 ? 117.670 108.212 155.147 1.00 0.00 151 TRP A N 1
ATOM 1219 C CA . TRP A 1 151 ? 117.692 108.961 153.897 1.00 0.00 151 TRP A CA 1
ATOM 1220 C C . TRP A 1 151 ? 119.064 108.892 153.238 1.00 0.00 151 TRP A C 1
ATOM 1221 O O . TRP A 1 151 ? 119.172 108.775 152.017 1.00 0.00 151 TRP A O 1
ATOM 1232 N N . LEU A 1 152 ? 120.111 108.966 154.053 1.00 0.00 152 LEU A N 1
ATOM 1233 C CA . LEU A 1 152 ? 121.477 108.859 153.555 1.00 0.00 152 LEU A CA 1
ATOM 1234 C C . LEU A 1 152 ? 121.718 107.511 152.887 1.00 0.00 152 LEU A C 1
ATOM 1235 O O . LEU A 1 152 ? 122.312 107.438 151.812 1.00 0.00 152 LEU A O 1
ATOM 1240 N N . GLU A 1 153 ? 121.251 106.447 153.530 1.00 0.00 153 GLU A N 1
ATOM 1241 C CA . GLU A 1 153 ? 121.383 105.102 152.982 1.00 0.00 153 GLU A CA 1
ATOM 1242 C C . GLU A 1 153 ? 120.726 104.998 151.612 1.00 0.00 153 GLU A C 1
ATOM 1243 O O . GLU A 1 153 ? 121.299 104.437 150.679 1.00 0.00 153 GLU A O 1
ATOM 1249 N N . GLU A 1 154 ? 119.519 105.543 151.497 1.00 0.00 154 GLU A N 1
ATOM 1250 C CA . GLU A 1 154 ? 118.763 105.475 150.252 1.00 0.00 154 GLU A CA 1
ATOM 1251 C C . GLU A 1 154 ? 119.489 106.200 149.127 1.00 0.00 154 GLU A C 1
ATOM 1252 O O . GLU A 1 154 ? 119.517 105.731 147.990 1.00 0.00 154 GLU A O 1
ATOM 1258 N N . VAL A 1 155 ? 120.075 107.349 149.451 1.00 0.00 155 VAL A N 1
ATOM 1259 C CA . VAL A 1 155 ? 120.828 108.126 148.475 1.00 0.00 155 VAL A CA 1
ATOM 1260 C C . VAL A 1 155 ? 122.067 107.372 148.009 1.00 0.00 155 VAL A C 1
ATOM 1261 O O . VAL A 1 155 ? 122.387 107.360 146.820 1.00 0.00 155 VAL A O 1
ATOM 1265 N N . ILE A 1 156 ? 122.763 106.747 148.951 1.00 0.00 156 ILE A N 1
ATOM 1266 C CA . ILE A 1 156 ? 123.949 105.959 148.634 1.00 0.00 156 ILE A CA 1
ATOM 1267 C C . ILE A 1 156 ? 123.630 104.867 147.621 1.00 0.00 156 ILE A C 1
ATOM 1268 O O . ILE A 1 156 ? 124.349 104.687 146.639 1.00 0.00 156 ILE A O 1
ATOM 1273 N N . LYS A 1 157 ? 122.545 104.139 147.865 1.00 0.00 157 LYS A N 1
ATOM 1274 C CA . LYS A 1 157 ? 122.116 103.077 146.963 1.00 0.00 157 LYS A CA 1
ATOM 1275 C C . LYS A 1 157 ? 121.862 103.612 145.561 1.00 0.00 157 LYS A C 1
ATOM 1276 O O . LYS A 1 157 ? 122.258 102.996 144.570 1.00 0.00 157 LYS A O 1
ATOM 1282 N N . ASP A 1 158 ? 121.201 104.762 145.482 1.00 0.00 158 ASP A N 1
ATOM 1283 C CA . ASP A 1 158 ? 120.967 105.425 144.206 1.00 0.00 158 ASP A CA 1
ATOM 1284 C C . ASP A 1 158 ? 122.280 105.795 143.527 1.00 0.00 158 ASP A C 1
ATOM 1285 O O . ASP A 1 158 ? 122.456 105.570 142.329 1.00 0.00 158 ASP A O 1
ATOM 1290 N N . MET A 1 159 ? 123.199 106.364 144.300 1.00 0.00 159 MET A N 1
ATOM 1291 C CA . MET A 1 159 ? 124.475 106.823 143.762 1.00 0.00 159 MET A CA 1
ATOM 1292 C C . MET A 1 159 ? 125.275 105.665 143.180 1.00 0.00 159 MET A C 1
ATOM 1293 O O . MET A 1 159 ? 125.923 105.807 142.142 1.00 0.00 159 MET A O 1
ATOM 1298 N N . ARG A 1 160 ? 125.226 104.521 143.852 1.00 0.00 160 ARG A N 1
ATOM 1299 C CA . ARG A 1 160 ? 125.947 103.336 143.403 1.00 0.00 160 ARG A CA 1
ATOM 1300 C C . ARG A 1 160 ? 125.384 102.816 142.087 1.00 0.00 160 ARG A C 1
ATOM 1301 O O . ARG A 1 160 ? 126.110 102.253 141.268 1.00 0.00 160 ARG A O 1
ATOM 1309 N N . ARG A 1 161 ? 124.084 103.007 141.888 1.00 0.00 161 ARG A N 1
ATOM 1310 C CA . ARG A 1 161 ? 123.439 102.642 140.634 1.00 0.00 161 ARG A CA 1
ATOM 1311 C C . ARG A 1 161 ? 123.787 103.630 139.527 1.00 0.00 161 ARG A C 1
ATOM 1312 O O . ARG A 1 161 ? 123.880 103.260 138.357 1.00 0.00 161 ARG A O 1
ATOM 1320 N N . VAL A 1 162 ? 123.980 104.890 139.905 1.00 0.00 162 VAL A N 1
ATOM 1321 C CA . VAL A 1 162 ? 124.459 105.904 138.973 1.00 0.00 162 VAL A CA 1
ATOM 1322 C C . VAL A 1 162 ? 125.902 105.639 138.563 1.00 0.00 162 VAL A C 1
ATOM 1323 O O . VAL A 1 162 ? 126.271 105.823 137.403 1.00 0.00 162 VAL A O 1
ATOM 1327 N N . VAL A 1 163 ? 126.713 105.206 139.520 1.00 0.00 163 VAL A N 1
ATOM 1328 C CA . VAL A 1 163 ? 128.065 104.739 139.227 1.00 0.00 163 VAL A CA 1
ATOM 1329 C C . VAL A 1 163 ? 128.044 103.572 138.248 1.00 0.00 163 VAL A C 1
ATOM 1330 O O . VAL A 1 163 ? 128.798 103.551 137.276 1.00 0.00 163 VAL A O 1
ATOM 1334 N N . GLU A 1 164 ? 127.174 102.602 138.511 1.00 0.00 164 GLU A N 1
ATOM 1335 C CA . GLU A 1 164 ? 126.966 101.490 137.590 1.00 0.00 164 GLU A CA 1
ATOM 1336 C C . GLU A 1 164 ? 126.605 101.990 136.198 1.00 0.00 164 GLU A C 1
ATOM 1337 O O . GLU A 1 164 ? 127.189 101.559 135.203 1.00 0.00 164 GLU A O 1
ATOM 1343 N N . GLN A 1 165 ? 125.641 102.902 136.132 1.00 0.00 165 GLN A N 1
ATOM 1344 C CA . GLN A 1 165 ? 125.237 103.501 134.866 1.00 0.00 165 GLN A CA 1
ATOM 1345 C C . GLN A 1 165 ? 126.422 104.139 134.154 1.00 0.00 165 GLN A C 1
ATOM 1346 O O . GLN A 1 165 ? 126.643 103.909 132.966 1.00 0.00 165 GLN A O 1
ATOM 1352 N N . ALA A 1 166 ? 127.183 104.943 134.889 1.00 0.00 166 ALA A N 1
ATOM 1353 C CA . ALA A 1 166 ? 128.340 105.629 134.326 1.00 0.00 166 ALA A CA 1
ATOM 1354 C C . ALA A 1 166 ? 129.336 104.637 133.741 1.00 0.00 166 ALA A C 1
ATOM 1355 O O . ALA A 1 166 ? 129.887 104.859 132.662 1.00 0.00 166 ALA A O 1
ATOM 1357 N N . LEU A 1 167 ? 129.563 103.541 134.456 1.00 0.00 167 LEU A N 1
ATOM 1358 C CA . LEU A 1 167 ? 130.459 102.490 133.986 1.00 0.00 167 LEU A CA 1
ATOM 1359 C C . LEU A 1 167 ? 129.915 101.827 132.726 1.00 0.00 167 LEU A C 1
ATOM 1360 O O . LEU A 1 167 ? 130.669 101.507 131.807 1.00 0.00 167 LEU A O 1
ATOM 1365 N N . ARG A 1 168 ? 128.603 101.624 132.691 1.00 0.00 168 ARG A N 1
ATOM 1366 C CA . ARG A 1 168 ? 127.950 101.039 131.524 1.00 0.00 168 ARG A CA 1
ATOM 1367 C C . ARG A 1 168 ? 128.001 101.986 130.332 1.00 0.00 168 ARG A C 1
ATOM 1368 O O . ARG A 1 168 ? 127.968 101.552 129.180 1.00 0.00 168 ARG A O 1
ATOM 1376 N N . GLU A 1 169 ? 128.083 103.281 130.615 1.00 0.00 169 GLU A N 1
ATOM 1377 C CA . GLU A 1 169 ? 128.181 104.290 129.567 1.00 0.00 169 GLU A CA 1
ATOM 1378 C C . GLU A 1 169 ? 129.619 104.451 129.090 1.00 0.00 169 GLU A C 1
ATOM 1379 O O . GLU A 1 169 ? 129.888 105.167 128.125 1.00 0.00 169 GLU A O 1
ATOM 1385 N N . GLY A 1 170 ? 130.542 103.780 129.773 1.00 0.00 170 GLY A N 1
ATOM 1386 C CA . GLY A 1 170 ? 131.956 103.852 129.424 1.00 0.00 170 GLY A CA 1
ATOM 1387 C C . GLY A 1 170 ? 132.611 105.084 130.036 1.00 0.00 170 GLY A C 1
ATOM 1388 O O . GLY A 1 170 ? 133.689 105.502 129.611 1.00 0.00 170 GLY A O 1
ATOM 1389 N N . ASN A 1 171 ? 131.955 105.663 131.036 1.00 0.00 171 ASN A N 1
ATOM 1390 C CA . ASN A 1 171 ? 132.472 106.849 131.708 1.00 0.00 171 ASN A CA 1
ATOM 1391 C C . ASN A 1 171 ? 133.016 106.507 133.088 1.00 0.00 171 ASN A C 1
ATOM 1392 O O . ASN A 1 171 ? 132.412 106.844 134.106 1.00 0.00 171 ASN A O 1
ATOM 1397 N N . SER A 1 172 ? 134.163 105.834 133.118 1.00 0.00 172 SER A N 1
ATOM 1398 C CA . SER A 1 172 ? 134.765 105.401 134.373 1.00 0.00 172 SER A CA 1
ATOM 1399 C C . SER A 1 172 ? 135.261 106.591 135.185 1.00 0.00 172 SER A C 1
ATOM 1400 O O . SER A 1 172 ? 135.401 106.508 136.405 1.00 0.00 172 SER A O 1
ATOM 1403 N N . GLU A 1 173 ? 135.525 107.699 134.499 1.00 0.00 173 GLU A N 1
ATOM 1404 C CA . GLU A 1 173 ? 135.957 108.924 135.162 1.00 0.00 173 GLU A CA 1
ATOM 1405 C C . GLU A 1 173 ? 134.888 109.443 136.114 1.00 0.00 173 GLU A C 1
ATOM 1406 O O . GLU A 1 173 ? 135.153 109.676 137.292 1.00 0.00 173 GLU A O 1
ATOM 1412 N N . LEU A 1 174 ? 133.677 109.620 135.594 1.00 0.00 174 LEU A N 1
ATOM 1413 C CA . LEU A 1 174 ? 132.549 110.047 136.412 1.00 0.00 174 LEU A CA 1
ATOM 1414 C C . LEU A 1 174 ? 132.273 109.055 137.533 1.00 0.00 174 LEU A C 1
ATOM 1415 O O . LEU A 1 174 ? 132.071 109.442 138.684 1.00 0.00 174 LEU A O 1
ATOM 1420 N N . ALA A 1 175 ? 132.265 107.771 137.191 1.00 0.00 175 ALA A N 1
ATOM 1421 C CA . ALA A 1 175 ? 132.061 106.715 138.177 1.00 0.00 175 ALA A CA 1
ATOM 1422 C C . ALA A 1 175 ? 133.012 106.873 139.356 1.00 0.00 175 ALA A C 1
ATOM 1423 O O . ALA A 1 175 ? 132.605 106.763 140.513 1.00 0.00 175 ALA A O 1
ATOM 1425 N N . ALA A 1 176 ? 134.280 107.132 139.057 1.00 0.00 176 ALA A N 1
ATOM 1426 C CA . ALA A 1 176 ? 135.283 107.354 140.093 1.00 0.00 176 ALA A CA 1
ATOM 1427 C C . ALA A 1 176 ? 134.958 108.592 140.918 1.00 0.00 176 ALA A C 1
ATOM 1428 O O . ALA A 1 176 ? 134.977 108.551 142.148 1.00 0.00 176 ALA A O 1
ATOM 1430 N N . ARG A 1 177 ? 134.658 109.691 140.235 1.00 0.00 177 ARG A N 1
ATOM 1431 C CA . ARG A 1 177 ? 134.415 110.963 140.900 1.00 0.00 177 ARG A CA 1
ATOM 1432 C C . ARG A 1 177 ? 133.268 110.854 141.898 1.00 0.00 177 ARG A C 1
ATOM 1433 O O . ARG A 1 177 ? 133.331 111.414 142.992 1.00 0.00 177 ARG A O 1
ATOM 1441 N N . ILE A 1 178 ? 132.224 110.129 141.513 1.00 0.00 178 ILE A N 1
ATOM 1442 C CA . ILE A 1 178 ? 131.059 109.948 142.372 1.00 0.00 178 ILE A CA 1
ATOM 1443 C C . ILE A 1 178 ? 131.435 109.243 143.669 1.00 0.00 178 ILE A C 1
ATOM 1444 O O . ILE A 1 178 ? 131.067 109.688 144.758 1.00 0.00 178 ILE A O 1
ATOM 1449 N N . LEU A 1 179 ? 132.172 108.144 143.548 1.00 0.00 179 LEU A N 1
ATOM 1450 C CA . LEU A 1 179 ? 132.546 107.342 144.707 1.00 0.00 179 LEU A CA 1
ATOM 1451 C C . LEU A 1 179 ? 133.557 108.074 145.581 1.00 0.00 179 LEU A C 1
ATOM 1452 O O . LEU A 1 179 ? 133.514 107.981 146.807 1.00 0.00 179 LEU A O 1
ATOM 1457 N N . ILE A 1 180 ? 134.466 108.803 144.941 1.00 0.00 180 ILE A N 1
ATOM 1458 C CA . ILE A 1 180 ? 135.462 109.588 145.659 1.00 0.00 180 ILE A CA 1
ATOM 1459 C C . ILE A 1 180 ? 134.802 110.658 146.521 1.00 0.00 180 ILE A C 1
ATOM 1460 O O . ILE A 1 180 ? 135.138 110.817 147.695 1.00 0.00 180 ILE A O 1
ATOM 1465 N N . ILE A 1 181 ? 133.865 111.391 145.929 1.00 0.00 181 ILE A N 1
ATOM 1466 C CA . ILE A 1 181 ? 133.124 112.416 146.655 1.00 0.00 181 ILE A CA 1
ATOM 1467 C C . ILE A 1 181 ? 132.292 111.806 147.776 1.00 0.00 181 ILE A C 1
ATOM 1468 O O . ILE A 1 181 ? 132.297 112.298 148.903 1.00 0.00 181 ILE A O 1
ATOM 1473 N N . LEU A 1 182 ? 131.578 110.730 147.458 1.00 0.00 182 LEU A N 1
ATOM 1474 C CA . LEU A 1 182 ? 130.758 110.037 148.444 1.00 0.00 182 LEU A CA 1
ATOM 1475 C C . LEU A 1 182 ? 131.593 109.580 149.633 1.00 0.00 182 LEU A C 1
ATOM 1476 O O . LEU A 1 182 ? 131.215 109.789 150.787 1.00 0.00 182 LEU A O 1
ATOM 1481 N N . PHE A 1 183 ? 132.731 108.957 149.346 1.00 0.00 183 PHE A N 1
ATOM 1482 C CA . PHE A 1 183 ? 133.624 108.472 150.391 1.00 0.00 183 PHE A CA 1
ATOM 1483 C C . PHE A 1 183 ? 134.076 109.608 151.301 1.00 0.00 183 PHE A C 1
ATOM 1484 O O . PHE A 1 183 ? 134.083 109.473 152.523 1.00 0.00 183 PHE A O 1
ATOM 1492 N N . GLN A 1 184 ? 134.454 110.729 150.695 1.00 0.00 184 GLN A N 1
ATOM 1493 C CA . GLN A 1 184 ? 134.853 111.910 151.449 1.00 0.00 184 GLN A CA 1
ATOM 1494 C C . GLN A 1 184 ? 133.733 112.381 152.368 1.00 0.00 184 GLN A C 1
ATOM 1495 O O . GLN A 1 184 ? 133.972 112.734 153.522 1.00 0.00 184 GLN A O 1
ATOM 1501 N N . GLN A 1 185 ? 132.510 112.384 151.849 1.00 0.00 185 GLN A N 1
ATOM 1502 C CA . GLN A 1 185 ? 131.352 112.816 152.622 1.00 0.00 185 GLN A CA 1
ATOM 1503 C C . GLN A 1 185 ? 131.052 111.845 153.756 1.00 0.00 185 GLN A C 1
ATOM 1504 O O . GLN A 1 185 ? 130.642 112.252 154.843 1.00 0.00 185 GLN A O 1
ATOM 1510 N N . LEU A 1 186 ? 131.258 110.558 153.497 1.00 0.00 186 LEU A N 1
ATOM 1511 C CA . LEU A 1 186 ? 131.068 109.531 154.514 1.00 0.00 186 LEU A CA 1
ATOM 1512 C C . LEU A 1 186 ? 132.074 109.683 155.647 1.00 0.00 186 LEU A C 1
ATOM 1513 O O . LEU A 1 186 ? 131.735 109.518 156.819 1.00 0.00 186 LEU A O 1
ATOM 1518 N N . VAL A 1 187 ? 133.314 109.999 155.291 1.00 0.00 187 VAL A N 1
ATOM 1519 C CA . VAL A 1 187 ? 134.361 110.231 156.280 1.00 0.00 187 VAL A CA 1
ATOM 1520 C C . VAL A 1 187 ? 134.058 111.463 157.122 1.00 0.00 187 VAL A C 1
ATOM 1521 O O . VAL A 1 187 ? 134.303 111.477 158.329 1.00 0.00 187 VAL A O 1
ATOM 1525 N N . GLU A 1 188 ? 133.524 112.496 156.480 1.00 0.00 188 GLU A N 1
ATOM 1526 C CA . GLU A 1 188 ? 133.080 113.691 157.187 1.00 0.00 188 GLU A CA 1
ATOM 1527 C C . GLU A 1 188 ? 131.957 113.367 158.163 1.00 0.00 188 GLU A C 1
ATOM 1528 O O . GLU A 1 188 ? 131.948 113.848 159.298 1.00 0.00 188 GLU A O 1
ATOM 1534 N N . LEU A 1 189 ? 131.011 112.549 157.719 1.00 0.00 189 LEU A N 1
ATOM 1535 C CA . LEU A 1 189 ? 129.942 112.067 158.587 1.00 0.00 189 LEU A CA 1
ATOM 1536 C C . LEU A 1 189 ? 130.493 111.196 159.709 1.00 0.00 189 LEU A C 1
ATOM 1537 O O . LEU A 1 189 ? 130.048 111.286 160.852 1.00 0.00 189 LEU A O 1
ATOM 1542 N N . ALA A 1 190 ? 131.465 110.355 159.374 1.00 0.00 190 ALA A N 1
ATOM 1543 C CA . ALA A 1 190 ? 132.137 109.525 160.367 1.00 0.00 190 ALA A CA 1
ATOM 1544 C C . ALA A 1 190 ? 132.779 110.379 161.453 1.00 0.00 190 ALA A C 1
ATOM 1545 O O . ALA A 1 190 ? 132.699 110.055 162.638 1.00 0.00 190 ALA A O 1
ATOM 1547 N N . ARG A 1 191 ? 133.418 111.468 161.042 1.00 0.00 191 ARG A N 1
ATOM 1548 C CA . ARG A 1 191 ? 134.034 112.395 161.983 1.00 0.00 191 ARG A CA 1
ATOM 1549 C C . ARG A 1 191 ? 133.023 112.898 163.004 1.00 0.00 191 ARG A C 1
ATOM 1550 O O . ARG A 1 191 ? 133.312 112.961 164.200 1.00 0.00 191 ARG A O 1
ATOM 1558 N N . LEU A 1 192 ? 131.836 113.256 162.528 1.00 0.00 192 LEU A N 1
ATOM 1559 C CA . LEU A 1 192 ? 130.761 113.704 163.405 1.00 0.00 192 LEU A CA 1
ATOM 1560 C C . LEU A 1 192 ? 130.376 112.618 164.402 1.00 0.00 192 LEU A C 1
ATOM 1561 O O . LEU A 1 192 ? 130.162 112.894 165.583 1.00 0.00 192 LEU A O 1
ATOM 1566 N N . ALA A 1 193 ? 130.288 111.383 163.921 1.00 0.00 193 ALA A N 1
ATOM 1567 C CA . ALA A 1 193 ? 129.973 110.247 164.779 1.00 0.00 193 ALA A CA 1
ATOM 1568 C C . ALA A 1 193 ? 131.084 109.996 165.790 1.00 0.00 193 ALA A C 1
ATOM 1569 O O . ALA A 1 193 ? 130.820 109.703 166.956 1.00 0.00 193 ALA A O 1
ATOM 1571 N N . ILE A 1 194 ? 132.327 110.111 165.337 1.00 0.00 194 ILE A N 1
ATOM 1572 C CA . ILE A 1 194 ? 133.482 109.860 166.192 1.00 0.00 194 ILE A CA 1
ATOM 1573 C C . ILE A 1 194 ? 133.574 110.893 167.309 1.00 0.00 194 ILE A C 1
ATOM 1574 O O . ILE A 1 194 ? 133.765 110.546 168.473 1.00 0.00 194 ILE A O 1
ATOM 1579 N N . GLU A 1 195 ? 133.438 112.163 166.945 1.00 0.00 195 GLU A N 1
ATOM 1580 C CA . GLU A 1 195 ? 133.564 113.254 167.905 1.00 0.00 195 GLU A CA 1
ATOM 1581 C C . GLU A 1 195 ? 132.413 113.245 168.902 1.00 0.00 195 GLU A C 1
ATOM 1582 O O . GLU A 1 195 ? 132.597 113.546 170.082 1.00 0.00 195 GLU A O 1
ATOM 1588 N N . SER A 1 196 ? 131.223 112.900 168.421 1.00 0.00 196 SER A N 1
ATOM 1589 C CA . SER A 1 196 ? 130.041 112.832 169.273 1.00 0.00 196 SER A CA 1
ATOM 1590 C C . SER A 1 196 ? 130.014 111.537 170.075 1.00 0.00 196 SER A C 1
ATOM 1591 O O . SER A 1 196 ? 129.388 111.463 171.133 1.00 0.00 196 SER A O 1
ATOM 1594 N N . GLY A 1 197 ? 130.697 110.517 169.566 1.00 0.00 197 GLY A N 1
ATOM 1595 C CA . GLY A 1 197 ? 130.787 109.235 170.255 1.00 0.00 197 GLY A CA 1
ATOM 1596 C C . GLY A 1 197 ? 129.602 108.341 169.912 1.00 0.00 197 GLY A C 1
ATOM 1597 O O . GLY A 1 197 ? 129.234 107.458 170.686 1.00 0.00 197 GLY A O 1
ATOM 1598 N N . ASP A 1 198 ? 129.007 108.576 168.747 1.00 0.00 198 ASP A N 1
ATOM 1599 C CA . ASP A 1 198 ? 127.873 107.781 168.292 1.00 0.00 198 ASP A CA 1
ATOM 1600 C C . ASP A 1 198 ? 128.335 106.539 167.541 1.00 0.00 198 ASP A C 1
ATOM 1601 O O . ASP A 1 198 ? 128.566 106.582 166.333 1.00 0.00 198 ASP A O 1
ATOM 1606 N N . GLU A 1 199 ? 128.471 105.433 168.265 1.00 0.00 199 GLU A N 1
ATOM 1607 C CA . GLU A 1 199 ? 129.045 104.216 167.703 1.00 0.00 199 GLU A CA 1
ATOM 1608 C C . GLU A 1 199 ? 128.102 103.580 166.689 1.00 0.00 199 GLU A C 1
ATOM 1609 O O . GLU A 1 199 ? 128.542 102.923 165.745 1.00 0.00 199 GLU A O 1
ATOM 1615 N N . GLU A 1 200 ? 126.804 103.779 166.889 1.00 0.00 200 GLU A N 1
ATOM 1616 C CA . GLU A 1 200 ? 125.795 103.200 166.011 1.00 0.00 200 GLU A CA 1
ATOM 1617 C C . GLU A 1 200 ? 125.843 103.830 164.625 1.00 0.00 200 GLU A C 1
ATOM 1618 O O . GLU A 1 200 ? 125.815 103.130 163.613 1.00 0.00 200 GLU A O 1
ATOM 1624 N N . LEU A 1 201 ? 125.917 105.156 164.586 1.00 0.00 201 LEU A N 1
ATOM 1625 C CA . LEU A 1 201 ? 126.080 105.877 163.329 1.00 0.00 201 LEU A CA 1
ATOM 1626 C C . LEU A 1 201 ? 127.419 105.557 162.679 1.00 0.00 201 LEU A C 1
ATOM 1627 O O . LEU A 1 201 ? 127.488 105.277 161.482 1.00 0.00 201 LEU A O 1
ATOM 1632 N N . LEU A 1 202 ? 128.483 105.598 163.475 1.00 0.00 202 LEU A N 1
ATOM 1633 C CA . LEU A 1 202 ? 129.819 105.285 162.984 1.00 0.00 202 LEU A CA 1
ATOM 1634 C C . LEU A 1 202 ? 129.865 103.897 162.357 1.00 0.00 202 LEU A C 1
ATOM 1635 O O . LEU A 1 202 ? 130.467 103.701 161.303 1.00 0.00 202 LEU A O 1
ATOM 1640 N N . ARG A 1 203 ? 129.225 102.935 163.014 1.00 0.00 203 ARG A N 1
ATOM 1641 C CA . ARG A 1 203 ? 129.098 101.589 162.471 1.00 0.00 203 ARG A CA 1
ATOM 1642 C C . ARG A 1 203 ? 128.478 101.613 161.079 1.00 0.00 203 ARG A C 1
ATOM 1643 O O . ARG A 1 203 ? 129.030 101.051 160.133 1.00 0.00 203 ARG A O 1
ATOM 1651 N N . ARG A 1 204 ? 127.326 102.267 160.961 1.00 0.00 204 ARG A N 1
ATOM 1652 C CA . ARG A 1 204 ? 126.614 102.340 159.691 1.00 0.00 204 ARG A CA 1
ATOM 1653 C C . ARG A 1 204 ? 127.479 102.971 158.609 1.00 0.00 204 ARG A C 1
ATOM 1654 O O . ARG A 1 204 ? 127.514 102.498 157.474 1.00 0.00 204 ARG A O 1
ATOM 1662 N N . VAL A 1 205 ? 128.177 104.044 158.968 1.00 0.00 205 VAL A N 1
ATOM 1663 C CA . VAL A 1 205 ? 129.014 104.766 158.019 1.00 0.00 205 VAL A CA 1
ATOM 1664 C C . VAL A 1 205 ? 130.217 103.931 157.597 1.00 0.00 205 VAL A C 1
ATOM 1665 O O . VAL A 1 205 ? 130.582 103.902 156.421 1.00 0.00 205 VAL A O 1
ATOM 1669 N N . SER A 1 206 ? 130.827 103.253 158.562 1.00 0.00 206 SER A N 1
ATOM 1670 C CA . SER A 1 206 ? 131.993 102.421 158.293 1.00 0.00 206 SER A CA 1
ATOM 1671 C C . SER A 1 206 ? 131.645 101.270 157.357 1.00 0.00 206 SER A C 1
ATOM 1672 O O . SER A 1 206 ? 132.478 100.829 156.564 1.00 0.00 206 SER A O 1
ATOM 1675 N N . GLU A 1 207 ? 130.410 100.789 157.455 1.00 0.00 207 GLU A N 1
ATOM 1676 C CA . GLU A 1 207 ? 129.902 99.789 156.522 1.00 0.00 207 GLU A CA 1
ATOM 1677 C C . GLU A 1 207 ? 129.673 100.390 155.141 1.00 0.00 207 GLU A C 1
ATOM 1678 O O . GLU A 1 207 ? 129.957 99.759 154.123 1.00 0.00 207 GLU A O 1
ATOM 1684 N N . TRP A 1 208 ? 129.157 101.614 155.113 1.00 0.00 208 TRP A N 1
ATOM 1685 C CA . TRP A 1 208 ? 128.986 102.344 153.863 1.00 0.00 208 TRP A CA 1
ATOM 1686 C C . TRP A 1 208 ? 130.329 102.632 153.203 1.00 0.00 208 TRP A C 1
ATOM 1687 O O . TRP A 1 208 ? 130.463 102.547 151.983 1.00 0.00 208 TRP A O 1
ATOM 1698 N N . LEU A 1 209 ? 131.321 102.974 154.020 1.00 0.00 209 LEU A N 1
ATOM 1699 C CA . LEU A 1 209 ? 132.668 103.224 153.523 1.00 0.00 209 LEU A CA 1
ATOM 1700 C C . LEU A 1 209 ? 133.250 101.984 152.855 1.00 0.00 209 LEU A C 1
ATOM 1701 O O . LEU A 1 209 ? 133.843 102.069 151.780 1.00 0.00 209 LEU A O 1
ATOM 1706 N N . GLU A 1 210 ? 133.074 100.835 153.497 1.00 0.00 210 GLU A N 1
ATOM 1707 C CA . GLU A 1 210 ? 133.549 99.572 152.947 1.00 0.00 210 GLU A CA 1
ATOM 1708 C C . GLU A 1 210 ? 132.942 99.301 151.578 1.00 0.00 210 GLU A C 1
ATOM 1709 O O . GLU A 1 210 ? 133.643 98.908 150.644 1.00 0.00 210 GLU A O 1
ATOM 1715 N N . GLU A 1 211 ? 131.636 99.515 151.463 1.00 0.00 211 GLU A N 1
ATOM 1716 C CA . GLU A 1 211 ? 130.924 99.254 150.218 1.00 0.00 211 GLU A CA 1
ATOM 1717 C C . GLU A 1 211 ? 131.438 100.144 149.093 1.00 0.00 211 GLU A C 1
ATOM 1718 O O . GLU A 1 211 ? 131.587 99.699 147.955 1.00 0.00 211 GLU A O 1
ATOM 1724 N N . VAL A 1 212 ? 131.708 101.404 149.417 1.00 0.00 212 VAL A N 1
ATOM 1725 C CA . VAL A 1 212 ? 132.234 102.351 148.442 1.00 0.00 212 VAL A CA 1
ATOM 1726 C C . VAL A 1 212 ? 133.627 101.945 147.976 1.00 0.00 212 VAL A C 1
ATOM 1727 O O . VAL A 1 212 ? 133.938 102.016 146.787 1.00 0.00 212 VAL A O 1
ATOM 1731 N N . ILE A 1 213 ? 134.459 101.519 148.919 1.00 0.00 213 ILE A N 1
ATOM 1732 C CA . ILE A 1 213 ? 135.808 101.065 148.602 1.00 0.00 213 ILE A CA 1
ATOM 1733 C C . ILE A 1 213 ? 135.783 99.928 147.589 1.00 0.00 213 ILE A C 1
ATOM 1734 O O . ILE A 1 213 ? 136.526 99.942 146.607 1.00 0.00 213 ILE A O 1
ATOM 1739 N N . LYS A 1 214 ? 134.923 98.945 147.832 1.00 0.00 214 LYS A N 1
ATOM 1740 C CA . LYS A 1 214 ? 134.786 97.807 146.929 1.00 0.00 214 LYS A CA 1
ATOM 1741 C C . LYS A 1 214 ? 134.403 98.260 145.527 1.00 0.00 214 LYS A C 1
ATOM 1742 O O . LYS A 1 214 ? 134.945 97.768 144.536 1.00 0.00 214 LYS A O 1
ATOM 1748 N N . ASP A 1 215 ? 133.466 99.200 145.449 1.00 0.00 215 ASP A N 1
ATOM 1749 C CA . ASP A 1 215 ? 133.069 99.781 144.172 1.00 0.00 215 ASP A CA 1
ATOM 1750 C C . ASP A 1 215 ? 134.242 100.478 143.496 1.00 0.00 215 ASP A C 1
ATOM 1751 O O . ASP A 1 215 ? 134.471 100.308 142.297 1.00 0.00 215 ASP A O 1
ATOM 1756 N N . MET A 1 216 ? 134.982 101.265 144.268 1.00 0.00 216 MET A N 1
ATOM 1757 C CA . MET A 1 216 ? 136.096 102.038 143.731 1.00 0.00 216 MET A CA 1
ATOM 1758 C C . MET A 1 216 ? 137.169 101.128 143.149 1.00 0.00 216 MET A C 1
ATOM 1759 O O . MET A 1 216 ? 137.759 101.432 142.113 1.00 0.00 216 MET A O 1
ATOM 1764 N N . ARG A 1 217 ? 137.418 100.009 143.822 1.00 0.00 217 ARG A N 1
ATOM 1765 C CA . ARG A 1 217 ? 138.421 99.051 143.372 1.00 0.00 217 ARG A CA 1
ATOM 1766 C C . ARG A 1 217 ? 138.012 98.404 142.055 1.00 0.00 217 ARG A C 1
ATOM 1767 O O . ARG A 1 217 ? 138.861 98.048 141.237 1.00 0.00 217 ARG A O 1
ATOM 1775 N N . ARG A 1 218 ? 136.707 98.252 141.856 1.00 0.00 218 ARG A N 1
ATOM 1776 C CA . ARG A 1 218 ? 136.178 97.733 140.600 1.00 0.00 218 ARG A CA 1
ATOM 1777 C C . ARG A 1 218 ? 136.260 98.779 139.494 1.00 0.00 218 ARG A C 1
ATOM 1778 O O . ARG A 1 218 ? 136.446 98.446 138.324 1.00 0.00 218 ARG A O 1
ATOM 1786 N N . VAL A 1 219 ? 136.121 100.045 139.873 1.00 0.00 219 VAL A N 1
ATOM 1787 C CA . VAL A 1 219 ? 136.320 101.150 138.942 1.00 0.00 219 VAL A CA 1
ATOM 1788 C C . VAL A 1 219 ? 137.783 101.266 138.533 1.00 0.00 219 VAL A C 1
ATOM 1789 O O . VAL A 1 219 ? 138.093 101.541 137.373 1.00 0.00 219 VAL A O 1
ATOM 1793 N N . VAL A 1 220 ? 138.679 101.057 139.491 1.00 0.00 220 VAL A N 1
ATOM 1794 C CA . VAL A 1 220 ? 140.105 100.957 139.198 1.00 0.00 220 VAL A CA 1
ATOM 1795 C C . VAL A 1 220 ? 140.387 99.825 138.220 1.00 0.00 220 VAL A C 1
ATOM 1796 O O . VAL A 1 220 ? 141.122 100.001 137.247 1.00 0.00 220 VAL A O 1
ATOM 1800 N N . GLU A 1 221 ? 139.799 98.663 138.480 1.00 0.00 221 GLU A N 1
ATOM 1801 C CA . GLU A 1 221 ? 139.886 97.536 137.560 1.00 0.00 221 GLU A CA 1
ATOM 1802 C C . GLU A 1 221 ? 139.409 97.926 136.166 1.00 0.00 221 GLU A C 1
ATOM 1803 O O . GLU A 1 221 ? 140.084 97.660 135.172 1.00 0.00 221 GLU A O 1
ATOM 1809 N N . GLN A 1 222 ? 138.242 98.556 136.101 1.00 0.00 222 GLN A N 1
ATOM 1810 C CA . GLN A 1 222 ? 137.697 99.031 134.834 1.00 0.00 222 GLN A CA 1
ATOM 1811 C C . GLN A 1 222 ? 138.677 99.955 134.124 1.00 0.00 222 GLN A C 1
ATOM 1812 O O . GLN A 1 222 ? 138.952 99.789 132.935 1.00 0.00 222 GLN A O 1
ATOM 1818 N N . ALA A 1 223 ? 139.204 100.928 134.859 1.00 0.00 223 ALA A N 1
ATOM 1819 C CA . ALA A 1 223 ? 140.144 101.890 134.297 1.00 0.00 223 ALA A CA 1
ATOM 1820 C C . ALA A 1 223 ? 141.364 101.190 133.712 1.00 0.00 223 ALA A C 1
ATOM 1821 O O . ALA A 1 223 ? 141.839 101.548 132.634 1.00 0.00 223 ALA A O 1
ATOM 1823 N N . LEU A 1 224 ? 141.867 100.190 134.427 1.00 0.00 224 LEU A N 1
ATOM 1824 C CA . LEU A 1 224 ? 143.003 99.407 133.958 1.00 0.00 224 LEU A CA 1
ATOM 1825 C C . LEU A 1 224 ? 142.650 98.626 132.698 1.00 0.00 224 LEU A C 1
ATOM 1826 O O . LEU A 1 224 ? 143.462 98.512 131.779 1.00 0.00 224 LEU A O 1
ATOM 1831 N N . ARG A 1 225 ? 141.436 98.090 132.661 1.00 0.00 225 ARG A N 1
ATOM 1832 C CA . ARG A 1 225 ? 140.957 97.357 131.494 1.00 0.00 225 ARG A CA 1
ATOM 1833 C C . ARG A 1 225 ? 140.763 98.286 130.302 1.00 0.00 225 ARG A C 1
ATOM 1834 O O . ARG A 1 225 ? 140.843 97.859 129.151 1.00 0.00 225 ARG A O 1
ATOM 1842 N N . GLU A 1 226 ? 140.506 99.558 130.585 1.00 0.00 226 GLU A N 1
ATOM 1843 C CA . GLU A 1 226 ? 140.340 100.557 129.537 1.00 0.00 226 GLU A CA 1
ATOM 1844 C C . GLU A 1 226 ? 141.688 101.086 129.062 1.00 0.00 226 GLU A C 1
ATOM 1845 O O . GLU A 1 226 ? 141.762 101.848 128.098 1.00 0.00 226 GLU A O 1
ATOM 1851 N N . GLY A 1 227 ? 142.752 100.676 129.745 1.00 0.00 227 GLY A N 1
ATOM 1852 C CA . GLY A 1 227 ? 144.099 101.113 129.397 1.00 0.00 227 GLY A CA 1
ATOM 1853 C C . GLY A 1 227 ? 144.413 102.472 130.010 1.00 0.00 227 GLY A C 1
ATOM 1854 O O . GLY A 1 227 ? 145.346 103.154 129.586 1.00 0.00 227 GLY A O 1
ATOM 1855 N N . ASN A 1 228 ? 143.629 102.859 131.010 1.00 0.00 228 ASN A N 1
ATOM 1856 C CA . ASN A 1 228 ? 143.822 104.139 131.683 1.00 0.00 228 ASN A CA 1
ATOM 1857 C C . ASN A 1 228 ? 144.436 103.949 133.063 1.00 0.00 228 ASN A C 1
ATOM 1858 O O . ASN A 1 228 ? 143.762 104.117 134.080 1.00 0.00 228 ASN A O 1
ATOM 1863 N N . SER A 1 229 ? 145.715 103.595 133.093 1.00 0.00 229 SER A N 1
ATOM 1864 C CA . SER A 1 229 ? 146.408 103.334 134.350 1.00 0.00 229 SER A CA 1
ATOM 1865 C C . SER A 1 229 ? 146.581 104.611 135.161 1.00 0.00 229 SER A C 1
ATOM 1866 O O . SER A 1 229 ? 146.735 104.565 136.382 1.00 0.00 229 SER A O 1
ATOM 1869 N N . GLU A 1 230 ? 146.550 105.750 134.476 1.00 0.00 230 GLU A N 1
ATOM 1870 C CA . GLU A 1 230 ? 146.650 107.044 135.139 1.00 0.00 230 GLU A CA 1
ATOM 1871 C C . GLU A 1 230 ? 145.481 107.267 136.090 1.00 0.00 230 GLU A C 1
ATOM 1872 O O . GLU A 1 230 ? 145.676 107.562 137.270 1.00 0.00 230 GLU A O 1
ATOM 1878 N N . LEU A 1 231 ? 144.267 107.126 135.572 1.00 0.00 231 LEU A N 1
ATOM 1879 C CA . LEU A 1 231 ? 143.064 107.247 136.389 1.00 0.00 231 LEU A CA 1
ATOM 1880 C C . LEU A 1 231 ? 143.054 106.214 137.509 1.00 0.00 231 LEU A C 1
ATOM 1881 O O . LEU A 1 231 ? 142.760 106.537 138.660 1.00 0.00 231 LEU A O 1
ATOM 1886 N N . ALA A 1 232 ? 143.379 104.973 137.166 1.00 0.00 232 ALA A N 1
ATOM 1887 C CA . ALA A 1 232 ? 143.455 103.900 138.152 1.00 0.00 232 ALA A CA 1
ATOM 1888 C C . ALA A 1 232 ? 144.332 104.299 139.330 1.00 0.00 232 ALA A C 1
ATOM 1889 O O . ALA A 1 232 ? 143.967 104.086 140.488 1.00 0.00 232 ALA A O 1
ATOM 1891 N N . ALA A 1 233 ? 145.491 104.877 139.032 1.00 0.00 233 ALA A N 1
ATOM 1892 C CA . ALA A 1 233 ? 146.401 105.349 140.069 1.00 0.00 233 ALA A CA 1
ATOM 1893 C C . ALA A 1 233 ? 145.765 106.461 140.896 1.00 0.00 233 ALA A C 1
ATOM 1894 O O . ALA A 1 233 ? 145.794 106.426 142.125 1.00 0.00 233 ALA A O 1
ATOM 1896 N N . ARG A 1 234 ? 145.193 107.446 140.212 1.00 0.00 234 ARG A N 1
ATOM 1897 C CA . ARG A 1 234 ? 144.627 108.612 140.878 1.00 0.00 234 ARG A CA 1
ATOM 1898 C C . ARG A 1 234 ? 143.548 108.209 141.874 1.00 0.00 234 ARG A C 1
ATOM 1899 O O . ARG A 1 234 ? 143.462 108.765 142.970 1.00 0.00 234 ARG A O 1
ATOM 1907 N N . ILE A 1 235 ? 142.726 107.238 141.489 1.00 0.00 235 ILE A N 1
ATOM 1908 C CA . ILE A 1 235 ? 141.649 106.762 142.346 1.00 0.00 235 ILE A CA 1
ATOM 1909 C C . ILE A 1 235 ? 142.193 106.179 143.645 1.00 0.00 235 ILE A C 1
ATOM 1910 O O . ILE A 1 235 ? 141.721 106.511 144.731 1.00 0.00 235 ILE A O 1
ATOM 1915 N N . LEU A 1 236 ? 143.188 105.307 143.524 1.00 0.00 236 LEU A N 1
ATOM 1916 C CA . LEU A 1 236 ? 143.758 104.628 144.682 1.00 0.00 236 LEU A CA 1
ATOM 1917 C C . LEU A 1 236 ? 144.544 105.597 145.556 1.00 0.00 236 LEU A C 1
ATOM 1918 O O . LEU A 1 236 ? 144.527 105.496 146.783 1.00 0.00 236 LEU A O 1
ATOM 1923 N N . ILE A 1 237 ? 145.234 106.536 144.918 1.00 0.00 237 ILE A N 1
ATOM 1924 C CA . ILE A 1 237 ? 145.993 107.552 145.638 1.00 0.00 237 ILE A CA 1
ATOM 1925 C C . ILE A 1 237 ? 145.078 108.415 146.499 1.00 0.00 237 ILE A C 1
ATOM 1926 O O . ILE A 1 237 ? 145.358 108.654 147.673 1.00 0.00 237 ILE A O 1
ATOM 1931 N N . ILE A 1 238 ? 143.983 108.879 145.907 1.00 0.00 238 ILE A N 1
ATOM 1932 C CA . ILE A 1 238 ? 143.001 109.677 146.632 1.00 0.00 238 ILE A CA 1
ATOM 1933 C C . ILE A 1 238 ? 142.355 108.872 147.752 1.00 0.00 238 ILE A C 1
ATOM 1934 O O . ILE A 1 238 ? 142.231 109.349 148.880 1.00 0.00 238 ILE A O 1
ATOM 1939 N N . LEU A 1 239 ? 141.946 107.650 147.435 1.00 0.00 239 LEU A N 1
ATOM 1940 C CA . LEU A 1 239 ? 141.331 106.767 148.420 1.00 0.00 239 LEU A CA 1
ATOM 1941 C C . LEU A 1 239 ? 142.256 106.541 149.608 1.00 0.00 239 LEU A C 1
ATOM 1942 O O . LEU A 1 239 ? 141.836 106.644 150.761 1.00 0.00 239 LEU A O 1
ATOM 1947 N N . PHE A 1 240 ? 143.516 106.233 149.322 1.00 0.00 240 PHE A N 1
ATOM 1948 C CA . PHE A 1 240 ? 144.503 105.996 150.367 1.00 0.00 240 PHE A CA 1
ATOM 1949 C C . PHE A 1 240 ? 144.645 107.211 151.277 1.00 0.00 240 PHE A C 1
ATOM 1950 O O . PHE A 1 240 ? 144.687 107.080 152.500 1.00 0.00 240 PHE A O 1
ATOM 1958 N N . GLN A 1 241 ? 144.720 108.390 150.672 1.00 0.00 241 GLN A N 1
ATOM 1959 C CA . GLN A 1 241 ? 144.799 109.634 151.427 1.00 0.00 241 GLN A CA 1
ATOM 1960 C C . GLN A 1 241 ? 143.595 109.799 152.345 1.00 0.00 241 GLN A C 1
ATOM 1961 O O . GLN A 1 241 ? 143.734 110.201 153.500 1.00 0.00 241 GLN A O 1
ATOM 1967 N N . GLN A 1 242 ? 142.414 109.485 151.827 1.00 0.00 242 GLN A N 1
ATOM 1968 C CA . GLN A 1 242 ? 141.183 109.603 152.598 1.00 0.00 242 GLN A CA 1
ATOM 1969 C C . GLN A 1 242 ? 141.143 108.586 153.732 1.00 0.00 242 GLN A C 1
ATOM 1970 O O . GLN A 1 242 ? 140.642 108.873 154.819 1.00 0.00 242 GLN A O 1
ATOM 1976 N N . LEU A 1 243 ? 141.677 107.397 153.473 1.00 0.00 243 LEU A N 1
ATOM 1977 C CA . LEU A 1 243 ? 141.757 106.356 154.489 1.00 0.00 243 LEU A CA 1
ATOM 1978 C C . LEU A 1 243 ? 142.689 106.762 155.622 1.00 0.00 243 LEU A C 1
ATOM 1979 O O . LEU A 1 243 ? 142.404 106.515 156.793 1.00 0.00 243 LEU A O 1
ATOM 1984 N N . VAL A 1 244 ? 143.807 107.388 155.267 1.00 0.00 244 VAL A N 1
ATOM 1985 C CA . VAL A 1 244 ? 144.756 107.882 156.257 1.00 0.00 244 VAL A CA 1
ATOM 1986 C C . VAL A 1 244 ? 144.145 108.993 157.101 1.00 0.00 244 VAL A C 1
ATOM 1987 O O . VAL A 1 244 ? 144.377 109.070 158.306 1.00 0.00 244 VAL A O 1
ATOM 1991 N N . GLU A 1 245 ? 143.362 109.854 156.457 1.00 0.00 245 GLU A N 1
ATOM 1992 C CA . GLU A 1 245 ? 142.622 110.893 157.165 1.00 0.00 245 GLU A CA 1
ATOM 1993 C C . GLU A 1 245 ? 141.621 110.288 158.140 1.00 0.00 245 GLU A C 1
ATOM 1994 O O . GLU A 1 245 ? 141.488 110.751 159.274 1.00 0.00 245 GLU A O 1
ATOM 2000 N N . LEU A 1 246 ? 140.919 109.252 157.694 1.00 0.00 246 LEU A N 1
ATOM 2001 C CA . LEU A 1 246 ? 140.011 108.511 158.562 1.00 0.00 246 LEU A CA 1
ATOM 2002 C C . LEU A 1 246 ? 140.769 107.812 159.683 1.00 0.00 246 LEU A C 1
ATOM 2003 O O . LEU A 1 246 ? 140.315 107.783 160.827 1.00 0.00 246 LEU A O 1
ATOM 2008 N N . ALA A 1 247 ? 141.925 107.252 159.348 1.00 0.00 247 ALA A N 1
ATOM 2009 C CA . ALA A 1 247 ? 142.788 106.623 160.342 1.00 0.00 247 ALA A CA 1
ATOM 2010 C C . ALA A 1 247 ? 143.188 107.613 161.429 1.00 0.00 247 ALA A C 1
ATOM 2011 O O . ALA A 1 247 ? 143.193 107.279 162.615 1.00 0.00 247 ALA A O 1
ATOM 2013 N N . ARG A 1 248 ? 143.521 108.831 161.018 1.00 0.00 248 ARG A N 1
ATOM 2014 C CA . ARG A 1 248 ? 143.877 109.886 161.960 1.00 0.00 248 ARG A CA 1
ATOM 2015 C C . ARG A 1 248 ? 142.769 110.110 162.983 1.00 0.00 248 ARG A C 1
ATOM 2016 O O . ARG A 1 248 ? 143.032 110.244 164.177 1.00 0.00 248 ARG A O 1
ATOM 2024 N N . LEU A 1 249 ? 141.531 110.148 162.505 1.00 0.00 249 LEU A N 1
ATOM 2025 C CA . LEU A 1 249 ? 140.375 110.301 163.382 1.00 0.00 249 LEU A CA 1
ATOM 2026 C C . LEU A 1 249 ? 140.284 109.153 164.378 1.00 0.00 249 LEU A C 1
ATOM 2027 O O . LEU A 1 249 ? 140.006 109.363 165.558 1.00 0.00 249 LEU A O 1
ATOM 2032 N N . ALA A 1 250 ? 140.520 107.937 163.896 1.00 0.00 250 ALA A N 1
ATOM 2033 C CA . ALA A 1 250 ? 140.508 106.758 164.752 1.00 0.00 250 ALA A CA 1
ATOM 2034 C C . ALA A 1 250 ? 141.646 106.802 165.765 1.00 0.00 250 ALA A C 1
ATOM 2035 O O . ALA A 1 250 ? 141.466 106.451 166.931 1.00 0.00 250 ALA A O 1
ATOM 2037 N N . ILE A 1 251 ? 142.818 107.236 165.312 1.00 0.00 251 ILE A N 1
ATOM 2038 C CA . ILE A 1 251 ? 143.997 107.293 166.170 1.00 0.00 251 ILE A CA 1
ATOM 2039 C C . ILE A 1 251 ? 143.819 108.313 167.286 1.00 0.00 251 ILE A C 1
ATOM 2040 O O . ILE A 1 251 ? 144.092 108.027 168.451 1.00 0.00 251 ILE A O 1
ATOM 2045 N N . GLU A 1 252 ? 143.358 109.505 166.922 1.00 0.00 252 GLU A N 1
ATOM 2046 C CA . GLU A 1 252 ? 143.197 110.590 167.883 1.00 0.00 252 GLU A CA 1
ATOM 2047 C C . GLU A 1 252 ? 142.086 110.283 168.879 1.00 0.00 252 GLU A C 1
ATOM 2048 O O . GLU A 1 252 ? 142.187 110.621 170.059 1.00 0.00 252 GLU A O 1
ATOM 2054 N N . SER A 1 253 ? 141.027 109.642 168.397 1.00 0.00 253 SER A N 1
ATOM 2055 C CA . SER A 1 253 ? 139.903 109.271 169.249 1.00 0.00 253 SER A CA 1
ATOM 2056 C C . SER A 1 253 ? 140.212 108.012 170.050 1.00 0.00 253 SER A C 1
ATOM 2057 O O . SER A 1 253 ? 139.626 107.779 171.107 1.00 0.00 253 SER A O 1
ATOM 2060 N N . GLY A 1 254 ? 141.135 107.203 169.541 1.00 0.00 254 GLY A N 1
ATOM 2061 C CA . GLY A 1 254 ? 141.553 105.988 170.229 1.00 0.00 254 GLY A CA 1
ATOM 2062 C C . GLY A 1 254 ? 140.640 104.818 169.885 1.00 0.00 254 GLY A C 1
ATOM 2063 O O . GLY A 1 254 ? 140.512 103.870 170.660 1.00 0.00 254 GLY A O 1
ATOM 2064 N N . ASP A 1 255 ? 140.006 104.892 168.720 1.00 0.00 255 ASP A N 1
ATOM 2065 C CA . ASP A 1 255 ? 139.116 103.831 168.265 1.00 0.00 255 ASP A CA 1
ATOM 2066 C C . ASP A 1 255 ? 139.885 102.751 167.513 1.00 0.00 255 ASP A C 1
ATOM 2067 O O . ASP A 1 255 ? 140.097 102.853 166.305 1.00 0.00 255 ASP A O 1
ATOM 2072 N N . GLU A 1 256 ? 140.302 101.718 168.237 1.00 0.00 256 GLU A N 1
ATOM 2073 C CA . GLU A 1 256 ? 141.171 100.690 167.675 1.00 0.00 256 GLU A CA 1
ATOM 2074 C C . GLU A 1 256 ? 140.425 99.833 166.660 1.00 0.00 256 GLU A C 1
ATOM 2075 O O . GLU A 1 256 ? 141.020 99.313 165.716 1.00 0.00 256 GLU A O 1
ATOM 2081 N N . GLU A 1 257 ? 139.119 99.690 166.860 1.00 0.00 257 GLU A N 1
ATOM 2082 C CA . GLU A 1 257 ? 138.296 98.869 165.980 1.00 0.00 257 GLU A CA 1
ATOM 2083 C C . GLU A 1 257 ? 138.181 99.491 164.595 1.00 0.00 257 GLU A C 1
ATOM 2084 O O . GLU A 1 257 ? 138.335 98.808 163.582 1.00 0.00 257 GLU A O 1
ATOM 2090 N N . LEU A 1 258 ? 137.909 100.791 164.555 1.00 0.00 258 LEU A N 1
ATOM 2091 C CA . LEU A 1 258 ? 137.879 101.530 163.299 1.00 0.00 258 LEU A CA 1
ATOM 2092 C C . LEU A 1 258 ? 139.257 101.568 162.649 1.00 0.00 258 LEU A C 1
ATOM 2093 O O . LEU A 1 258 ? 139.396 101.316 161.453 1.00 0.00 258 LEU A O 1
ATOM 2098 N N . LEU A 1 259 ? 140.272 101.882 163.446 1.00 0.00 259 LEU A N 1
ATOM 2099 C CA . LEU A 1 259 ? 141.645 101.926 162.956 1.00 0.00 259 LEU A CA 1
ATOM 2100 C C . LEU A 1 259 ? 142.048 100.597 162.330 1.00 0.00 259 LEU A C 1
ATOM 2101 O O . LEU A 1 259 ? 142.682 100.565 161.275 1.00 0.00 259 LEU A O 1
ATOM 2106 N N . ARG A 1 260 ? 141.679 99.502 162.986 1.00 0.00 260 ARG A N 1
ATOM 2107 C CA . ARG A 1 260 ? 141.905 98.169 162.441 1.00 0.00 260 ARG A CA 1
ATOM 2108 C C . ARG A 1 260 ? 141.301 98.033 161.050 1.00 0.00 260 ARG A C 1
ATOM 2109 O O . ARG A 1 260 ? 141.980 97.634 160.103 1.00 0.00 260 ARG A O 1
ATOM 2117 N N . ARG A 1 261 ? 140.020 98.367 160.931 1.00 0.00 261 ARG A N 1
ATOM 2118 C CA . ARG A 1 261 ? 139.313 98.253 159.661 1.00 0.00 261 ARG A CA 1
ATOM 2119 C C . ARG A 1 261 ? 139.986 99.088 158.580 1.00 0.00 261 ARG A C 1
ATOM 2120 O O . ARG A 1 261 ? 140.143 98.641 157.443 1.00 0.00 261 ARG A O 1
ATOM 2128 N N . VAL A 1 262 ? 140.382 100.304 158.939 1.00 0.00 262 VAL A N 1
ATOM 2129 C CA . VAL A 1 262 ? 141.004 101.219 157.989 1.00 0.00 262 VAL A CA 1
ATOM 2130 C C . VAL A 1 262 ? 142.382 100.724 157.568 1.00 0.00 262 VAL A C 1
ATOM 2131 O O . VAL A 1 262 ? 142.743 100.791 156.393 1.00 0.00 262 VAL A O 1
ATOM 2135 N N . SER A 1 263 ? 143.148 100.227 158.534 1.00 0.00 263 SER A N 1
ATOM 2136 C CA . SER A 1 263 ? 144.489 99.724 158.267 1.00 0.00 263 SER A CA 1
ATOM 2137 C C . SER A 1 263 ? 144.450 98.524 157.330 1.00 0.00 263 SER A C 1
ATOM 2138 O O . SER A 1 263 ? 145.369 98.312 156.538 1.00 0.00 263 SER A O 1
ATOM 2141 N N . GLU A 1 264 ? 143.383 97.740 157.425 1.00 0.00 264 GLU A N 1
ATOM 2142 C CA . GLU A 1 264 ? 143.152 96.643 156.492 1.00 0.00 264 GLU A CA 1
ATOM 2143 C C . GLU A 1 264 ? 142.775 97.163 155.111 1.00 0.00 264 GLU A C 1
ATOM 2144 O O . GLU A 1 264 ? 143.214 96.628 154.094 1.00 0.00 264 GLU A O 1
ATOM 2150 N N . TRP A 1 265 ? 141.960 98.213 155.083 1.00 0.00 265 TRP A N 1
ATOM 2151 C CA . TRP A 1 265 ? 141.606 98.875 153.833 1.00 0.00 265 TRP A CA 1
ATOM 2152 C C . TRP A 1 265 ? 142.830 99.501 153.175 1.00 0.00 265 TRP A C 1
ATOM 2153 O O . TRP A 1 265 ? 142.983 99.455 151.955 1.00 0.00 265 TRP A O 1
ATOM 2164 N N . LEU A 1 266 ? 143.699 100.086 153.992 1.00 0.00 266 LEU A N 1
ATOM 2165 C CA . LEU A 1 266 ? 144.936 100.678 153.498 1.00 0.00 266 LEU A CA 1
ATOM 2166 C C . LEU A 1 266 ? 145.819 99.632 152.829 1.00 0.00 266 LEU A C 1
ATOM 2167 O O . LEU A 1 266 ? 146.371 99.867 151.754 1.00 0.00 266 LEU A O 1
ATOM 2172 N N . GLU A 1 267 ? 145.946 98.474 153.469 1.00 0.00 267 GLU A N 1
ATOM 2173 C CA . GLU A 1 267 ? 146.733 97.377 152.921 1.00 0.00 267 GLU A CA 1
ATOM 2174 C C . GLU A 1 267 ? 146.217 96.961 151.550 1.00 0.00 267 GLU A C 1
ATOM 2175 O O . GLU A 1 267 ? 146.996 96.762 150.617 1.00 0.00 267 GLU A O 1
ATOM 2181 N N . GLU A 1 268 ? 144.900 96.828 151.435 1.00 0.00 268 GLU A N 1
ATOM 2182 C CA . GLU A 1 268 ? 144.280 96.394 150.188 1.00 0.00 268 GLU A CA 1
ATOM 2183 C C . GLU A 1 268 ? 144.547 97.387 149.065 1.00 0.00 268 GLU A C 1
ATOM 2184 O O . GLU A 1 268 ? 144.808 96.996 147.927 1.00 0.00 268 GLU A O 1
ATOM 2190 N N . VAL A 1 269 ? 144.481 98.673 149.389 1.00 0.00 269 VAL A N 1
ATOM 2191 C CA . VAL A 1 269 ? 144.745 99.724 148.414 1.00 0.00 269 VAL A CA 1
ATOM 2192 C C . VAL A 1 269 ? 146.195 99.693 147.950 1.00 0.00 269 VAL A C 1
ATOM 2193 O O . VAL A 1 269 ? 146.480 99.843 146.762 1.00 0.00 269 VAL A O 1
ATOM 2197 N N . ILE A 1 270 ? 147.110 99.497 148.894 1.00 0.00 270 ILE A N 1
ATOM 2198 C CA . ILE A 1 270 ? 148.531 99.408 148.577 1.00 0.00 270 ILE A CA 1
ATOM 2199 C C . ILE A 1 270 ? 148.800 98.303 147.563 1.00 0.00 270 ILE A C 1
ATOM 2200 O O . ILE A 1 270 ? 149.517 98.508 146.583 1.00 0.00 270 ILE A O 1
ATOM 2205 N N . LYS A 1 271 ? 148.225 97.131 147.805 1.00 0.00 271 LYS A N 1
ATOM 2206 C CA . LYS A 1 271 ? 148.387 95.997 146.903 1.00 0.00 271 LYS A CA 1
ATOM 2207 C C . LYS A 1 271 ? 147.901 96.336 145.500 1.00 0.00 271 LYS A C 1
ATOM 2208 O O . LYS A 1 271 ? 148.551 96.001 144.510 1.00 0.00 271 LYS A O 1
ATOM 2214 N N . ASP A 1 272 ? 146.754 97.001 145.421 1.00 0.00 272 ASP A N 1
ATOM 2215 C CA . ASP A 1 272 ? 146.219 97.460 144.144 1.00 0.00 272 ASP A CA 1
ATOM 2216 C C . ASP A 1 272 ? 147.172 98.438 143.468 1.00 0.00 272 ASP A C 1
ATOM 2217 O O . ASP A 1 272 ? 147.438 98.333 142.271 1.00 0.00 272 ASP A O 1
ATOM 2222 N N . MET A 1 273 ? 147.685 99.388 144.244 1.00 0.00 273 MET A N 1
ATOM 2223 C CA . MET A 1 273 ? 148.559 100.424 143.708 1.00 0.00 273 MET A CA 1
ATOM 2224 C C . MET A 1 273 ? 149.832 99.823 143.125 1.00 0.00 273 MET A C 1
ATOM 2225 O O . MET A 1 273 ? 150.323 100.270 142.089 1.00 0.00 273 MET A O 1
ATOM 2230 N N . ARG A 1 274 ? 150.362 98.806 143.797 1.00 0.00 274 ARG A N 1
ATOM 2231 C CA . ARG A 1 274 ? 151.579 98.141 143.348 1.00 0.00 274 ARG A CA 1
ATOM 2232 C C . ARG A 1 274 ? 151.352 97.410 142.031 1.00 0.00 274 ARG A C 1
ATOM 2233 O O . ARG A 1 274 ? 152.264 97.287 141.213 1.00 0.00 274 ARG A O 1
ATOM 2241 N N . ARG A 1 275 ? 150.130 96.926 141.831 1.00 0.00 275 ARG A N 1
ATOM 2242 C CA . ARG A 1 275 ? 149.755 96.289 140.575 1.00 0.00 275 ARG A CA 1
ATOM 2243 C C . ARG A 1 275 ? 149.565 97.321 139.470 1.00 0.00 275 ARG A C 1
ATOM 2244 O O . ARG A 1 275 ? 149.832 97.048 138.299 1.00 0.00 275 ARG A O 1
ATOM 2252 N N . VAL A 1 276 ? 149.102 98.508 139.848 1.00 0.00 276 VAL A N 1
ATOM 2253 C CA . VAL A 1 276 ? 149.010 99.626 138.918 1.00 0.00 276 VAL A CA 1
ATOM 2254 C C . VAL A 1 276 ? 150.393 100.119 138.509 1.00 0.00 276 VAL A C 1
ATOM 2255 O O . VAL A 1 276 ? 150.622 100.463 137.350 1.00 0.00 276 VAL A O 1
ATOM 2259 N N . VAL A 1 277 ? 151.311 100.148 139.468 1.00 0.00 277 VAL A N 1
ATOM 2260 C CA . VAL A 1 277 ? 152.714 100.420 139.176 1.00 0.00 277 VAL A CA 1
ATOM 2261 C C . VAL A 1 277 ? 153.281 99.400 138.198 1.00 0.00 277 VAL A C 1
ATOM 2262 O O . VAL A 1 277 ? 153.946 99.761 137.226 1.00 0.00 277 VAL A O 1
ATOM 2266 N N . GLU A 1 278 ? 153.014 98.125 138.458 1.00 0.00 278 GLU A N 1
ATOM 2267 C CA . GLU A 1 278 ? 153.389 97.059 137.536 1.00 0.00 278 GLU A CA 1
ATOM 2268 C C . GLU A 1 278 ? 152.829 97.313 136.142 1.00 0.00 278 GLU A C 1
ATOM 2269 O O . GLU A 1 278 ? 153.551 97.231 135.149 1.00 0.00 278 GLU A O 1
ATOM 2275 N N . GLN A 1 279 ? 151.538 97.620 136.076 1.00 0.00 279 GLN A N 1
ATOM 2276 C CA . GLN A 1 279 ? 150.890 97.938 134.810 1.00 0.00 279 GLN A CA 1
ATOM 2277 C C . GLN A 1 279 ? 151.598 99.085 134.101 1.00 0.00 279 GLN A C 1
ATOM 2278 O O . GLN A 1 279 ? 151.906 98.998 132.913 1.00 0.00 279 GLN A O 1
ATOM 2284 N N . ALA A 1 280 ? 151.854 100.161 134.837 1.00 0.00 280 ALA A N 1
ATOM 2285 C CA . ALA A 1 280 ? 152.514 101.334 134.277 1.00 0.00 280 ALA A CA 1
ATOM 2286 C C . ALA A 1 280 ? 153.874 100.974 133.692 1.00 0.00 280 ALA A C 1
ATOM 2287 O O . ALA A 1 280 ? 154.241 101.442 132.614 1.00 0.00 280 ALA A O 1
ATOM 2289 N N . LEU A 1 281 ? 154.618 100.137 134.406 1.00 0.00 281 LEU A N 1
ATOM 2290 C CA . LEU A 1 281 ? 155.919 99.675 133.937 1.00 0.00 281 LEU A CA 1
ATOM 2291 C C . LEU A 1 281 ? 155.781 98.830 132.677 1.00 0.00 281 LEU A C 1
ATOM 2292 O O . LEU A 1 281 ? 156.594 98.931 131.759 1.00 0.00 281 LEU A O 1
ATOM 2297 N N . ARG A 1 282 ? 154.746 97.997 132.639 1.00 0.00 282 ARG A N 1
ATOM 2298 C CA . ARG A 1 282 ? 154.473 97.167 131.472 1.00 0.00 282 ARG A CA 1
ATOM 2299 C C . ARG A 1 282 ? 154.046 98.014 130.280 1.00 0.00 282 ARG A C 1
ATOM 2300 O O . ARG A 1 282 ? 154.236 97.622 129.128 1.00 0.00 282 ARG A O 1
ATOM 2308 N N . GLU A 1 283 ? 153.468 99.176 130.564 1.00 0.00 283 GLU A N 1
ATOM 2309 C CA . GLU A 1 283 ? 153.051 100.101 129.516 1.00 0.00 283 GLU A CA 1
ATOM 2310 C C . GLU A 1 283 ? 154.217 100.959 129.041 1.00 0.00 283 GLU A C 1
ATOM 2311 O O . GLU A 1 283 ? 154.092 101.714 128.078 1.00 0.00 283 GLU A O 1
ATOM 2317 N N . GLY A 1 284 ? 155.349 100.838 129.725 1.00 0.00 284 GLY A N 1
ATOM 2318 C CA . GLY A 1 284 ? 156.538 101.609 129.379 1.00 0.00 284 GLY A CA 1
ATOM 2319 C C . GLY A 1 284 ? 156.490 103.002 129.991 1.00 0.00 284 GLY A C 1
ATOM 2320 O O . GLY A 1 284 ? 157.214 103.903 129.568 1.00 0.00 284 GLY A O 1
ATOM 2321 N N . ASN A 1 285 ? 155.631 103.174 130.991 1.00 0.00 285 ASN A N 1
ATOM 2322 C CA . ASN A 1 285 ? 155.486 104.459 131.664 1.00 0.00 285 ASN A CA 1
ATOM 2323 C C . ASN A 1 285 ? 156.127 104.434 133.045 1.00 0.00 285 ASN A C 1
ATOM 2324 O O . ASN A 1 285 ? 155.433 104.423 134.063 1.00 0.00 285 ASN A O 1
ATOM 2329 N N . SER A 1 286 ? 157.457 104.423 133.076 1.00 0.00 286 SER A N 1
ATOM 2330 C CA . SER A 1 286 ? 158.192 104.350 134.333 1.00 0.00 286 SER A CA 1
ATOM 2331 C C . SER A 1 286 ? 158.027 105.627 135.144 1.00 0.00 286 SER A C 1
ATOM 2332 O O . SER A 1 286 ? 158.189 105.623 136.366 1.00 0.00 286 SER A O 1
ATOM 2335 N N . GLU A 1 287 ? 157.703 106.719 134.461 1.00 0.00 287 GLU A N 1
ATOM 2336 C CA . GLU A 1 287 ? 157.464 107.996 135.124 1.00 0.00 287 GLU A CA 1
ATOM 2337 C C . GLU A 1 287 ? 156.277 107.909 136.074 1.00 0.00 287 GLU A C 1
ATOM 2338 O O . GLU A 1 287 ? 156.389 108.243 137.255 1.00 0.00 287 GLU A O 1
ATOM 2344 N N . LEU A 1 288 ? 155.141 107.458 135.555 1.00 0.00 288 LEU A N 1
ATOM 2345 C CA . LEU A 1 288 ? 153.948 107.262 136.371 1.00 0.00 288 LEU A CA 1
ATOM 2346 C C . LEU A 1 288 ? 154.205 106.262 137.491 1.00 0.00 288 LEU A C 1
ATOM 2347 O O . LEU A 1 288 ? 153.836 106.497 138.641 1.00 0.00 288 LEU A O 1
ATOM 2352 N N . ALA A 1 289 ? 154.840 105.147 137.147 1.00 0.00 289 ALA A N 1
ATOM 2353 C CA . ALA A 1 289 ? 155.191 104.131 138.133 1.00 0.00 289 ALA A CA 1
ATOM 2354 C C . ALA A 1 289 ? 155.934 104.742 139.313 1.00 0.00 289 ALA A C 1
ATOM 2355 O O . ALA A 1 289 ? 155.636 104.441 140.469 1.00 0.00 289 ALA A O 1
ATOM 2357 N N . ALA A 1 290 ? 156.904 105.600 139.015 1.00 0.00 290 ALA A N 1
ATOM 2358 C CA . ALA A 1 290 ? 157.660 106.291 140.053 1.00 0.00 290 ALA A CA 1
ATOM 2359 C C . ALA A 1 290 ? 156.758 107.201 140.879 1.00 0.00 290 ALA A C 1
ATOM 2360 O O . ALA A 1 290 ? 156.794 107.174 142.109 1.00 0.00 290 ALA A O 1
ATOM 2362 N N . ARG A 1 291 ? 155.950 108.004 140.196 1.00 0.00 291 ARG A N 1
ATOM 2363 C CA . ARG A 1 291 ? 155.101 108.984 140.861 1.00 0.00 291 ARG A CA 1
ATOM 2364 C C . ARG A 1 291 ? 154.163 108.314 141.857 1.00 0.00 291 ARG A C 1
ATOM 2365 O O . ARG A 1 291 ? 153.935 108.829 142.953 1.00 0.00 291 ARG A O 1
ATOM 2373 N N . ILE A 1 292 ? 153.621 107.164 141.471 1.00 0.00 292 ILE A N 1
ATOM 2374 C CA . ILE A 1 292 ? 152.703 106.425 142.327 1.00 0.00 292 ILE A CA 1
ATOM 2375 C C . ILE A 1 292 ? 153.379 106.002 143.626 1.00 0.00 292 ILE A C 1
ATOM 2376 O O . ILE A 1 292 ? 152.837 106.200 144.712 1.00 0.00 292 ILE A O 1
ATOM 2381 N N . LEU A 1 293 ? 154.566 105.417 143.506 1.00 0.00 293 LEU A N 1
ATOM 2382 C CA . LEU A 1 293 ? 155.291 104.909 144.664 1.00 0.00 293 LEU A CA 1
ATOM 2383 C C . LEU A 1 293 ? 155.799 106.047 145.539 1.00 0.00 293 LEU A C 1
ATOM 2384 O O . LEU A 1 293 ? 155.808 105.944 146.766 1.00 0.00 293 LEU A O 1
ATOM 2389 N N . ILE A 1 294 ? 156.223 107.134 144.901 1.00 0.00 294 ILE A N 1
ATOM 2390 C CA . ILE A 1 294 ? 156.692 108.311 145.622 1.00 0.00 294 ILE A CA 1
ATOM 2391 C C . ILE A 1 294 ? 155.584 108.906 146.483 1.00 0.00 294 ILE A C 1
ATOM 2392 O O . ILE A 1 294 ? 155.794 109.209 147.657 1.00 0.00 294 ILE A O 1
ATOM 2397 N N . ILE A 1 295 ? 154.407 109.072 145.891 1.00 0.00 295 ILE A N 1
ATOM 2398 C CA . ILE A 1 295 ? 153.252 109.588 146.615 1.00 0.00 295 ILE A CA 1
ATOM 2399 C C . ILE A 1 295 ? 152.835 108.644 147.734 1.00 0.00 295 ILE A C 1
ATOM 2400 O O . ILE A 1 295 ? 152.591 109.072 148.863 1.00 0.00 295 ILE A O 1
ATOM 2405 N N . LEU A 1 296 ? 152.756 107.356 147.416 1.00 0.00 296 LEU A N 1
ATOM 2406 C CA . LEU A 1 296 ? 152.391 106.344 148.400 1.00 0.00 296 LEU A CA 1
ATOM 2407 C C . LEU A 1 296 ? 153.341 106.365 149.590 1.00 0.00 296 LEU A C 1
ATOM 2408 O O . LEU A 1 296 ? 152.909 106.355 150.743 1.00 0.00 296 LEU A O 1
ATOM 2413 N N . PHE A 1 297 ? 154.639 106.394 149.304 1.00 0.00 297 PHE A N 1
ATOM 2414 C CA . PHE A 1 297 ? 155.653 106.419 150.350 1.00 0.00 297 PHE A CA 1
ATOM 2415 C C . PHE A 1 297 ? 155.477 107.629 151.261 1.00 0.00 297 PHE A C 1
ATOM 2416 O O . PHE A 1 297 ? 155.548 107.513 152.483 1.00 0.00 297 PHE A O 1
ATOM 2424 N N . GLN A 1 298 ? 155.244 108.789 150.656 1.00 0.00 298 GLN A N 1
ATOM 2425 C CA . GLN A 1 298 ? 154.997 110.011 151.411 1.00 0.00 298 GLN A CA 1
ATOM 2426 C C . GLN A 1 298 ? 153.791 109.857 152.329 1.00 0.00 298 GLN A C 1
ATOM 2427 O O . GLN A 1 298 ? 153.821 110.282 153.484 1.00 0.00 298 GLN A O 1
ATOM 2433 N N . GLN A 1 299 ? 152.731 109.249 151.809 1.00 0.00 299 GLN A N 1
ATOM 2434 C CA . GLN A 1 299 ? 151.512 109.042 152.580 1.00 0.00 299 GLN A CA 1
ATOM 2435 C C . GLN A 1 299 ? 151.735 108.051 153.714 1.00 0.00 299 GLN A C 1
ATOM 2436 O O . GLN A 1 299 ? 151.176 108.197 154.800 1.00 0.00 299 GLN A O 1
ATOM 2442 N N . LEU A 1 300 ? 152.559 107.040 153.454 1.00 0.00 300 LEU A N 1
ATOM 2443 C CA . LEU A 1 300 ? 152.906 106.054 154.470 1.00 0.00 300 LEU A CA 1
ATOM 2444 C C . LEU A 1 300 ? 153.700 106.688 155.604 1.00 0.00 300 LEU A C 1
ATOM 2445 O O . LEU A 1 300 ? 153.488 106.374 156.775 1.00 0.00 300 LEU A O 1
ATOM 2450 N N . VAL A 1 301 ? 154.618 107.581 155.250 1.00 0.00 301 VAL A N 1
ATOM 2451 C CA . VAL A 1 301 ? 155.407 108.304 156.240 1.00 0.00 301 VAL A CA 1
ATOM 2452 C C . VAL A 1 301 ? 154.528 109.219 157.084 1.00 0.00 301 VAL A C 1
ATOM 2453 O O . VAL A 1 301 ? 154.731 109.352 158.290 1.00 0.00 301 VAL A O 1
ATOM 2457 N N . GLU A 1 302 ? 153.549 109.848 156.440 1.00 0.00 302 GLU A N 1
ATOM 2458 C CA . GLU A 1 302 ? 152.565 110.659 157.148 1.00 0.00 302 GLU A CA 1
ATOM 2459 C C . GLU A 1 302 ? 151.754 109.816 158.122 1.00 0.00 302 GLU A C 1
ATOM 2460 O O . GLU A 1 302 ? 151.505 110.228 159.257 1.00 0.00 302 GLU A O 1
ATOM 2466 N N . LEU A 1 303 ? 151.344 108.633 157.676 1.00 0.00 303 LEU A N 1
ATOM 2467 C CA . LEU A 1 303 ? 150.658 107.682 158.543 1.00 0.00 303 LEU A CA 1
ATOM 2468 C C . LEU A 1 303 ? 151.571 107.203 159.664 1.00 0.00 303 LEU A C 1
ATOM 2469 O O . LEU A 1 303 ? 151.139 107.055 160.807 1.00 0.00 303 LEU A O 1
ATOM 2474 N N . ALA A 1 304 ? 152.833 106.961 159.329 1.00 0.00 304 ALA A N 1
ATOM 2475 C CA . ALA A 1 304 ? 153.828 106.577 160.324 1.00 0.00 304 ALA A CA 1
ATOM 2476 C C . ALA A 1 304 ? 153.957 107.635 161.411 1.00 0.00 304 ALA A C 1
ATOM 2477 O O . ALA A 1 304 ? 154.048 107.313 162.597 1.00 0.00 304 ALA A O 1
ATOM 2479 N N . ARG A 1 305 ? 153.965 108.899 161.001 1.00 0.00 305 ARG A N 1
ATOM 2480 C CA . ARG A 1 305 ? 154.035 110.010 161.944 1.00 0.00 305 ARG A CA 1
ATOM 2481 C C . ARG A 1 305 ? 152.906 109.938 162.966 1.00 0.00 305 ARG A C 1
ATOM 2482 O O . ARG A 1 305 ? 153.125 110.135 164.161 1.00 0.00 305 ARG A O 1
ATOM 2490 N N . LEU A 1 306 ? 151.700 109.654 162.487 1.00 0.00 306 LEU A N 1
ATOM 2491 C CA . LEU A 1 306 ? 150.544 109.504 163.363 1.00 0.00 306 LEU A CA 1
ATOM 2492 C C . LEU A 1 306 ? 150.753 108.370 164.359 1.00 0.00 306 LEU A C 1
ATOM 2493 O O . LEU A 1 306 ? 150.429 108.501 165.539 1.00 0.00 306 LEU A O 1
ATOM 2498 N N . ALA A 1 307 ? 151.295 107.257 163.877 1.00 0.00 307 ALA A N 1
ATOM 2499 C CA . ALA A 1 307 ? 151.590 106.114 164.732 1.00 0.00 307 ALA A CA 1
ATOM 2500 C C . ALA A 1 307 ? 152.676 106.451 165.746 1.00 0.00 307 ALA A C 1
ATOM 2501 O O . ALA A 1 307 ? 152.593 106.066 166.911 1.00 0.00 307 ALA A O 1
ATOM 2503 N N . ILE A 1 308 ? 153.696 107.174 165.294 1.00 0.00 308 ILE A N 1
ATOM 2504 C CA . ILE A 1 308 ? 154.820 107.533 166.152 1.00 0.00 308 ILE A CA 1
ATOM 2505 C C . ILE A 1 308 ? 154.383 108.472 167.269 1.00 0.00 308 ILE A C 1
ATOM 2506 O O . ILE A 1 308 ? 154.721 108.265 168.434 1.00 0.00 308 ILE A O 1
ATOM 2511 N N . GLU A 1 309 ? 153.630 109.505 166.905 1.00 0.00 309 GLU A N 1
ATOM 2512 C CA . GLU A 1 309 ? 153.193 110.510 167.866 1.00 0.00 309 GLU A CA 1
ATOM 2513 C C . GLU A 1 309 ? 152.199 109.925 168.862 1.00 0.00 309 GLU A C 1
ATOM 2514 O O . GLU A 1 309 ? 152.207 110.278 170.042 1.00 0.00 309 GLU A O 1
ATOM 2520 N N . SER A 1 310 ? 151.342 109.032 168.379 1.00 0.00 310 SER A N 1
ATOM 2521 C CA . SER A 1 310 ? 150.352 108.382 169.230 1.00 0.00 310 SER A CA 1
ATOM 2522 C C . SER A 1 310 ? 150.974 107.246 170.030 1.00 0.00 310 SER A C 1
ATOM 2523 O O . SER A 1 310 ? 150.469 106.868 171.087 1.00 0.00 310 SER A O 1
ATOM 2526 N N . GLY A 1 311 ? 152.076 106.704 169.522 1.00 0.00 311 GLY A N 1
ATOM 2527 C CA . GLY A 1 311 ? 152.795 105.638 170.210 1.00 0.00 311 GLY A CA 1
ATOM 2528 C C . GLY A 1 311 ? 152.215 104.272 169.865 1.00 0.00 311 GLY A C 1
ATOM 2529 O O . GLY A 1 311 ? 152.337 103.323 170.639 1.00 0.00 311 GLY A O 1
ATOM 2530 N N . ASP A 1 312 ? 151.584 104.180 168.699 1.00 0.00 312 ASP A N 1
ATOM 2531 C CA . ASP A 1 312 ? 151.000 102.925 168.243 1.00 0.00 312 ASP A CA 1
ATOM 2532 C C . ASP A 1 312 ? 152.023 102.081 167.491 1.00 0.00 312 ASP A C 1
ATOM 2533 O O . ASP A 1 312 ? 152.202 102.235 166.284 1.00 0.00 312 ASP A O 1
ATOM 2538 N N . GLU A 1 313 ? 152.692 101.191 168.215 1.00 0.00 313 GLU A N 1
ATOM 2539 C CA . GLU A 1 313 ? 153.798 100.424 167.653 1.00 0.00 313 GLU A CA 1
ATOM 2540 C C . GLU A 1 313 ? 153.300 99.403 166.638 1.00 0.00 313 GLU A C 1
ATOM 2541 O O . GLU A 1 313 ? 154.010 99.056 165.694 1.00 0.00 313 GLU A O 1
ATOM 2547 N N . GLU A 1 314 ? 152.076 98.927 166.837 1.00 0.00 314 GLU A N 1
ATOM 2548 C CA . GLU A 1 314 ? 151.493 97.921 165.956 1.00 0.00 314 GLU A CA 1
ATOM 2549 C C . GLU A 1 314 ? 151.221 98.493 164.571 1.00 0.00 314 GLU A C 1
ATOM 2550 O O . GLU A 1 314 ? 151.547 97.873 163.558 1.00 0.00 314 GLU A O 1
ATOM 2556 N N . LEU A 1 315 ? 150.622 99.678 164.532 1.00 0.00 315 LEU A N 1
ATOM 2557 C CA . LEU A 1 315 ? 150.403 100.384 163.276 1.00 0.00 315 LEU A CA 1
ATOM 2558 C C . LEU A 1 315 ? 151.725 100.778 162.627 1.00 0.00 315 LEU A C 1
ATOM 2559 O O . LEU A 1 315 ? 151.925 100.571 161.431 1.00 0.00 315 LEU A O 1
ATOM 2564 N N . LEU A 1 316 ? 152.624 101.344 163.425 1.00 0.00 316 LEU A N 1
ATOM 2565 C CA . LEU A 1 316 ? 153.939 101.741 162.935 1.00 0.00 316 LEU A CA 1
ATOM 2566 C C . LEU A 1 316 ? 154.673 100.563 162.309 1.00 0.00 316 LEU A C 1
ATOM 2567 O O . LEU A 1 316 ? 155.294 100.696 161.255 1.00 0.00 316 LEU A O 1
ATOM 2572 N N . ARG A 1 317 ? 154.599 99.411 162.965 1.00 0.00 317 ARG A N 1
ATOM 2573 C CA . ARG A 1 317 ? 155.162 98.181 162.420 1.00 0.00 317 ARG A CA 1
ATOM 2574 C C . ARG A 1 317 ? 154.615 97.894 161.028 1.00 0.00 317 ARG A C 1
ATOM 2575 O O . ARG A 1 317 ? 155.375 97.685 160.081 1.00 0.00 317 ARG A O 1
ATOM 2583 N N . ARG A 1 318 ? 153.292 97.885 160.908 1.00 0.00 318 ARG A N 1
ATOM 2584 C CA . ARG A 1 318 ? 152.638 97.592 159.637 1.00 0.00 318 ARG A CA 1
ATOM 2585 C C . ARG A 1 318 ? 153.074 98.573 158.557 1.00 0.00 318 ARG A C 1
ATOM 2586 O O . ARG A 1 318 ? 153.341 98.182 157.421 1.00 0.00 318 ARG A O 1
ATOM 2594 N N . VAL A 1 319 ? 153.142 99.852 158.917 1.00 0.00 319 VAL A N 1
ATOM 2595 C CA . VAL A 1 319 ? 153.505 100.897 157.968 1.00 0.00 319 VAL A CA 1
ATOM 2596 C C . VAL A 1 319 ? 154.964 100.774 157.547 1.00 0.00 319 VAL A C 1
ATOM 2597 O O . VAL A 1 319 ? 155.297 100.934 156.373 1.00 0.00 319 VAL A O 1
ATOM 2601 N N . SER A 1 320 ? 155.832 100.493 158.514 1.00 0.00 320 SER A N 1
ATOM 2602 C CA . SER A 1 320 ? 157.258 100.355 158.248 1.00 0.00 320 SER A CA 1
ATOM 2603 C C . SER A 1 320 ? 157.533 99.185 157.310 1.00 0.00 320 SER A C 1
ATOM 2604 O O . SER A 1 320 ? 158.475 99.220 156.519 1.00 0.00 320 SER A O 1
ATOM 2607 N N . GLU A 1 321 ? 156.704 98.151 157.404 1.00 0.00 321 GLU A N 1
ATOM 2608 C CA . GLU A 1 321 ? 156.765 97.032 156.471 1.00 0.00 321 GLU A CA 1
ATOM 2609 C C . GLU A 1 321 ? 156.267 97.439 155.090 1.00 0.00 321 GLU A C 1
ATOM 2610 O O . GLU A 1 321 ? 156.830 97.035 154.073 1.00 0.00 321 GLU A O 1
ATOM 2616 N N . TRP A 1 322 ? 155.209 98.242 155.062 1.00 0.00 322 TRP A N 1
ATOM 2617 C CA . TRP A 1 322 ? 154.697 98.789 153.811 1.00 0.00 322 TRP A CA 1
ATOM 2618 C C . TRP A 1 322 ? 155.716 99.712 153.154 1.00 0.00 322 TRP A C 1
ATOM 2619 O O . TRP A 1 322 ? 155.876 99.707 151.934 1.00 0.00 322 TRP A O 1
ATOM 2630 N N . LEU A 1 323 ? 156.404 100.502 153.972 1.00 0.00 323 LEU A N 1
ATOM 2631 C CA . LEU A 1 323 ? 157.446 101.393 153.479 1.00 0.00 323 LEU A CA 1
ATOM 2632 C C . LEU A 1 323 ? 158.570 100.611 152.810 1.00 0.00 323 LEU A C 1
ATOM 2633 O O . LEU A 1 323 ? 159.044 100.982 151.736 1.00 0.00 323 LEU A O 1
ATOM 2638 N N . GLU A 1 324 ? 158.992 99.527 153.451 1.00 0.00 324 GLU A N 1
ATOM 2639 C CA . GLU A 1 324 ? 160.037 98.671 152.903 1.00 0.00 324 GLU A CA 1
ATOM 2640 C C . GLU A 1 324 ? 159.646 98.135 151.531 1.00 0.00 324 GLU A C 1
ATOM 2641 O O . GLU A 1 324 ? 160.451 98.146 150.599 1.00 0.00 324 GLU A O 1
ATOM 2647 N N . GLU A 1 325 ? 158.408 97.667 151.415 1.00 0.00 325 GLU A N 1
ATOM 2648 C CA . GLU A 1 325 ? 157.924 97.087 150.167 1.00 0.00 325 GLU A CA 1
ATOM 2649 C C . GLU A 1 325 ? 157.926 98.116 149.045 1.00 0.00 325 GLU A C 1
ATOM 2650 O O . GLU A 1 325 ? 158.279 97.806 147.907 1.00 0.00 325 GLU A O 1
ATOM 2656 N N . VAL A 1 326 ? 157.528 99.341 149.370 1.00 0.00 326 VAL A N 1
ATOM 2657 C CA . VAL A 1 326 ? 157.512 100.425 148.395 1.00 0.00 326 VAL A CA 1
ATOM 2658 C C . VAL A 1 326 ? 158.921 100.771 147.932 1.00 0.00 326 VAL A C 1
ATOM 2659 O O . VAL A 1 326 ? 159.157 100.990 146.744 1.00 0.00 326 VAL A O 1
ATOM 2663 N N . ILE A 1 327 ? 159.854 100.817 148.876 1.00 0.00 327 ILE A N 1
ATOM 2664 C CA . ILE A 1 327 ? 161.250 101.098 148.561 1.00 0.00 327 ILE A CA 1
ATOM 2665 C C . ILE A 1 327 ? 161.798 100.102 147.546 1.00 0.00 327 ILE A C 1
ATOM 2666 O O . ILE A 1 327 ? 162.437 100.487 146.566 1.00 0.00 327 ILE A O 1
ATOM 2671 N N . LYS A 1 328 ? 161.545 98.821 147.788 1.00 0.00 328 LYS A N 1
ATOM 2672 C CA . LYS A 1 328 ? 161.996 97.768 146.885 1.00 0.00 328 LYS A CA 1
ATOM 2673 C C . LYS A 1 328 ? 161.439 97.970 145.482 1.00 0.00 328 LYS A C 1
ATOM 2674 O O . LYS A 1 328 ? 162.154 97.816 144.492 1.00 0.00 328 LYS A O 1
ATOM 2680 N N . ASP A 1 329 ? 160.158 98.315 145.403 1.00 0.00 329 ASP A N 1
ATOM 2681 C CA . ASP A 1 329 ? 159.524 98.622 144.126 1.00 0.00 329 ASP A CA 1
ATOM 2682 C C . ASP A 1 329 ? 160.192 99.813 143.450 1.00 0.00 329 ASP A C 1
ATOM 2683 O O . ASP A 1 329 ? 160.477 99.781 142.253 1.00 0.00 329 ASP A O 1
ATOM 2688 N N . MET A 1 330 ? 160.440 100.864 144.227 1.00 0.00 330 MET A N 1
ATOM 2689 C CA . MET A 1 330 ? 161.017 102.091 143.692 1.00 0.00 330 MET A CA 1
ATOM 2690 C C . MET A 1 330 ? 162.403 101.840 143.110 1.00 0.00 330 MET A C 1
ATOM 2691 O O . MET A 1 330 ? 162.762 102.400 142.074 1.00 0.00 330 MET A O 1
ATOM 2696 N N . ARG A 1 331 ? 163.177 100.994 143.781 1.00 0.00 331 ARG A N 1
ATOM 2697 C CA . ARG A 1 331 ? 164.524 100.667 143.333 1.00 0.00 331 ARG A CA 1
ATOM 2698 C C . ARG A 1 331 ? 164.496 99.904 142.016 1.00 0.00 331 ARG A C 1
ATOM 2699 O O . ARG A 1 331 ? 165.409 100.021 141.198 1.00 0.00 331 ARG A O 1
ATOM 2707 N N . ARG A 1 332 ? 163.442 99.120 141.814 1.00 0.00 332 ARG A N 1
ATOM 2708 C CA . ARG A 1 332 ? 163.244 98.407 140.558 1.00 0.00 332 ARG A CA 1
ATOM 2709 C C . ARG A 1 332 ? 162.794 99.356 139.453 1.00 0.00 332 ARG A C 1
ATOM 2710 O O . ARG A 1 332 ? 163.124 99.161 138.283 1.00 0.00 332 ARG A O 1
ATOM 2718 N N . VAL A 1 333 ? 162.040 100.382 139.832 1.00 0.00 333 VAL A N 1
ATOM 2719 C CA . VAL A 1 333 ? 161.662 101.440 138.902 1.00 0.00 333 VAL A CA 1
ATOM 2720 C C . VAL A 1 333 ? 162.870 102.273 138.494 1.00 0.00 333 VAL A C 1
ATOM 2721 O O . VAL A 1 333 ? 163.003 102.666 137.335 1.00 0.00 333 VAL A O 1
ATOM 2725 N N . VAL A 1 334 ? 163.750 102.539 139.453 1.00 0.00 334 VAL A N 1
ATOM 2726 C CA . VAL A 1 334 ? 165.035 103.164 139.163 1.00 0.00 334 VAL A CA 1
ATOM 2727 C C . VAL A 1 334 ? 165.846 102.326 138.184 1.00 0.00 334 VAL A C 1
ATOM 2728 O O . VAL A 1 334 ? 166.396 102.848 137.214 1.00 0.00 334 VAL A O 1
ATOM 2732 N N . GLU A 1 335 ? 165.919 101.025 138.444 1.00 0.00 335 GLU A N 1
ATOM 2733 C CA . GLU A 1 335 ? 166.557 100.094 137.522 1.00 0.00 335 GLU A CA 1
ATOM 2734 C C . GLU A 1 335 ? 165.951 100.195 136.128 1.00 0.00 335 GLU A C 1
ATOM 2735 O O . GLU A 1 335 ? 166.670 100.304 135.135 1.00 0.00 335 GLU A O 1
ATOM 2741 N N . GLN A 1 336 ? 164.625 100.158 136.061 1.00 0.00 336 GLN A N 1
ATOM 2742 C CA . GLN A 1 336 ? 163.917 100.297 134.794 1.00 0.00 336 GLN A CA 1
ATOM 2743 C C . GLN A 1 336 ? 164.305 101.589 134.086 1.00 0.00 336 GLN A C 1
ATOM 2744 O O . GLN A 1 336 ? 164.626 101.584 132.898 1.00 0.00 336 GLN A O 1
ATOM 2750 N N . ALA A 1 337 ? 164.273 102.693 134.823 1.00 0.00 337 ALA A N 1
ATOM 2751 C CA . ALA A 1 337 ? 164.608 103.998 134.263 1.00 0.00 337 ALA A CA 1
ATOM 2752 C C . ALA A 1 337 ? 166.015 104.002 133.679 1.00 0.00 337 ALA A C 1
ATOM 2753 O O . ALA A 1 337 ? 166.249 104.551 132.602 1.00 0.00 337 ALA A O 1
ATOM 2755 N N . LEU A 1 338 ? 166.949 103.386 134.394 1.00 0.00 338 LEU A N 1
ATOM 2756 C CA . LEU A 1 338 ? 168.326 103.276 133.926 1.00 0.00 338 LEU A CA 1
ATOM 2757 C C . LEU A 1 338 ? 168.412 102.425 132.665 1.00 0.00 338 LEU A C 1
ATOM 2758 O O . LEU A 1 338 ? 169.173 102.734 131.748 1.00 0.00 338 LEU A O 1
ATOM 2763 N N . ARG A 1 339 ? 167.627 101.354 132.626 1.00 0.00 339 ARG A N 1
ATOM 2764 C CA . ARG A 1 339 ? 167.580 100.481 131.459 1.00 0.00 339 ARG A CA 1
ATOM 2765 C C . ARG A 1 339 ? 166.949 101.190 130.267 1.00 0.00 339 ARG A C 1
ATOM 2766 O O . ARG A 1 339 ? 167.235 100.862 129.114 1.00 0.00 339 ARG A O 1
ATOM 2774 N N . GLU A 1 340 ? 166.091 102.163 130.550 1.00 0.00 340 GLU A N 1
ATOM 2775 C CA . GLU A 1 340 ? 165.448 102.947 129.502 1.00 0.00 340 GLU A CA 1
ATOM 2776 C C . GLU A 1 340 ? 166.352 104.079 129.029 1.00 0.00 340 GLU A C 1
ATOM 2777 O O . GLU A 1 340 ? 166.037 104.777 128.066 1.00 0.00 340 GLU A O 1
ATOM 2783 N N . GLY A 1 341 ? 167.477 104.255 129.713 1.00 0.00 341 GLY A N 1
ATOM 2784 C CA . GLY A 1 341 ? 168.427 105.308 129.368 1.00 0.00 341 GLY A CA 1
ATOM 2785 C C . GLY A 1 341 ? 168.019 106.641 129.981 1.00 0.00 341 GLY A C 1
ATOM 2786 O O . GLY A 1 341 ? 168.485 107.699 129.559 1.00 0.00 341 GLY A O 1
ATOM 2787 N N . ASN A 1 342 ? 167.144 106.584 130.981 1.00 0.00 342 ASN A N 1
ATOM 2788 C CA . ASN A 1 342 ? 166.671 107.788 131.654 1.00 0.00 342 ASN A CA 1
ATOM 2789 C C . ASN A 1 342 ? 167.296 107.928 133.036 1.00 0.00 342 ASN A C 1
ATOM 2790 O O . ASN A 1 342 ? 166.627 107.737 134.052 1.00 0.00 342 ASN A O 1
ATOM 2795 N N . SER A 1 343 ? 168.582 108.262 133.068 1.00 0.00 343 SER A N 1
ATOM 2796 C CA . SER A 1 343 ? 169.312 108.381 134.325 1.00 0.00 343 SER A CA 1
ATOM 2797 C C . SER A 1 343 ? 168.821 109.572 135.136 1.00 0.00 343 SER A C 1
ATOM 2798 O O . SER A 1 343 ? 168.977 109.608 136.358 1.00 0.00 343 SER A O 1
ATOM 2801 N N . GLU A 1 344 ? 168.226 110.543 134.453 1.00 0.00 344 GLU A N 1
ATOM 2802 C CA . GLU A 1 344 ? 167.665 111.714 135.117 1.00 0.00 344 GLU A CA 1
ATOM 2803 C C . GLU A 1 344 ? 166.540 111.321 136.066 1.00 0.00 344 GLU A C 1
ATOM 2804 O O . GLU A 1 344 ? 166.560 111.673 137.246 1.00 0.00 344 GLU A O 1
ATOM 2810 N N . LEU A 1 345 ? 165.559 110.592 135.545 1.00 0.00 345 LEU A N 1
ATOM 2811 C CA . LEU A 1 345 ? 164.457 110.095 136.361 1.00 0.00 345 LEU A CA 1
ATOM 2812 C C . LEU A 1 345 ? 164.963 109.194 137.481 1.00 0.00 345 LEU A C 1
ATOM 2813 O O . LEU A 1 345 ? 164.546 109.325 138.631 1.00 0.00 345 LEU A O 1
ATOM 2818 N N . ALA A 1 346 ? 165.866 108.282 137.137 1.00 0.00 346 ALA A N 1
ATOM 2819 C CA . ALA A 1 346 ? 166.467 107.391 138.123 1.00 0.00 346 ALA A CA 1
ATOM 2820 C C . ALA A 1 346 ? 167.026 108.172 139.303 1.00 0.00 346 ALA A C 1
ATOM 2821 O O . ALA A 1 346 ? 166.815 107.805 140.459 1.00 0.00 346 ALA A O 1
ATOM 2823 N N . ALA A 1 347 ? 167.741 109.252 139.006 1.00 0.00 347 ALA A N 1
ATOM 2824 C CA . ALA A 1 347 ? 168.291 110.115 140.045 1.00 0.00 347 ALA A CA 1
ATOM 2825 C C . ALA A 1 347 ? 167.185 110.760 140.871 1.00 0.00 347 ALA A C 1
ATOM 2826 O O . ALA A 1 347 ? 167.226 110.742 142.101 1.00 0.00 347 ALA A O 1
ATOM 2828 N N . ARG A 1 348 ? 166.196 111.327 140.187 1.00 0.00 348 ARG A N 1
ATOM 2829 C CA . ARG A 1 348 ? 165.123 112.054 140.853 1.00 0.00 348 ARG A CA 1
ATOM 2830 C C . ARG A 1 348 ? 164.389 111.163 141.848 1.00 0.00 348 ARG A C 1
ATOM 2831 O O . ARG A 1 348 ? 164.036 111.601 142.943 1.00 0.00 348 ARG A O 1
ATOM 2839 N N . ILE A 1 349 ? 164.164 109.913 141.461 1.00 0.00 349 ILE A N 1
ATOM 2840 C CA . ILE A 1 349 ? 163.468 108.959 142.316 1.00 0.00 349 ILE A CA 1
ATOM 2841 C C . ILE A 1 349 ? 164.229 108.726 143.615 1.00 0.00 349 ILE A C 1
ATOM 2842 O O . ILE A 1 349 ? 163.653 108.777 144.701 1.00 0.00 349 ILE A O 1
ATOM 2847 N N . LEU A 1 350 ? 165.527 108.469 143.495 1.00 0.00 350 LEU A N 1
ATOM 2848 C CA . LEU A 1 350 ? 166.359 108.165 144.654 1.00 0.00 350 LEU A CA 1
ATOM 2849 C C . LEU A 1 350 ? 166.554 109.395 145.530 1.00 0.00 350 LEU A C 1
ATOM 2850 O O . LEU A 1 350 ? 166.588 109.297 146.756 1.00 0.00 350 LEU A O 1
ATOM 2855 N N . ILE A 1 351 ? 166.682 110.555 144.892 1.00 0.00 351 ILE A N 1
ATOM 2856 C CA . ILE A 1 351 ? 166.831 111.813 145.614 1.00 0.00 351 ILE A CA 1
ATOM 2857 C C . ILE A 1 351 ? 165.607 112.101 146.474 1.00 0.00 351 ILE A C 1
ATOM 2858 O O . ILE A 1 351 ? 165.729 112.448 147.649 1.00 0.00 351 ILE A O 1
ATOM 2863 N N . ILE A 1 352 ? 164.426 111.957 145.882 1.00 0.00 352 ILE A N 1
ATOM 2864 C CA . ILE A 1 352 ? 163.177 112.157 146.605 1.00 0.00 352 ILE A CA 1
ATOM 2865 C C . ILE A 1 352 ? 163.018 111.135 147.724 1.00 0.00 352 ILE A C 1
ATOM 2866 O O . ILE A 1 352 ? 162.671 111.485 148.852 1.00 0.00 352 ILE A O 1
ATOM 2871 N N . LEU A 1 353 ? 163.275 109.872 147.405 1.00 0.00 353 LEU A N 1
ATOM 2872 C CA . LEU A 1 353 ? 163.184 108.798 148.389 1.00 0.00 353 LEU A CA 1
ATOM 2873 C C . LEU A 1 353 ? 164.096 109.065 149.579 1.00 0.00 353 LEU A C 1
ATOM 2874 O O . LEU A 1 353 ? 163.680 108.941 150.731 1.00 0.00 353 LEU A O 1
ATOM 2879 N N . PHE A 1 354 ? 165.342 109.428 149.294 1.00 0.00 354 PHE A N 1
ATOM 2880 C CA . PHE A 1 354 ? 166.314 109.715 150.341 1.00 0.00 354 PHE A CA 1
ATOM 2881 C C . PHE A 1 354 ? 165.830 110.837 151.252 1.00 0.00 354 PHE A C 1
ATOM 2882 O O . PHE A 1 354 ? 165.929 110.743 152.474 1.00 0.00 354 PHE A O 1
ATOM 2890 N N . GLN A 1 355 ? 165.304 111.897 150.647 1.00 0.00 355 GLN A N 1
ATOM 2891 C CA . GLN A 1 355 ? 164.750 113.013 151.403 1.00 0.00 355 GLN A CA 1
ATOM 2892 C C . GLN A 1 355 ? 163.625 112.552 152.319 1.00 0.00 355 GLN A C 1
ATOM 2893 O O . GLN A 1 355 ? 163.543 112.969 153.475 1.00 0.00 355 GLN A O 1
ATOM 2899 N N . GLN A 1 356 ? 162.758 111.691 151.799 1.00 0.00 356 GLN A N 1
ATOM 2900 C CA . GLN A 1 356 ? 161.632 111.175 152.568 1.00 0.00 356 GLN A CA 1
ATOM 2901 C C . GLN A 1 356 ? 162.106 110.275 153.702 1.00 0.00 356 GLN A C 1
ATOM 2902 O O . GLN A 1 356 ? 161.527 110.271 154.788 1.00 0.00 356 GLN A O 1
ATOM 2908 N N . LEU A 1 357 ? 163.164 109.511 153.443 1.00 0.00 357 LEU A N 1
ATOM 2909 C CA . LEU A 1 357 ? 163.753 108.648 154.459 1.00 0.00 357 LEU A CA 1
ATOM 2910 C C . LEU A 1 357 ? 164.355 109.465 155.594 1.00 0.00 357 LEU A C 1
ATOM 2911 O O . LEU A 1 357 ? 164.231 109.106 156.764 1.00 0.00 357 LEU A O 1
ATOM 2916 N N . VAL A 1 358 ? 165.010 110.567 155.240 1.00 0.00 358 VAL A N 1
ATOM 2917 C CA . VAL A 1 358 ? 165.584 111.468 156.232 1.00 0.00 358 VAL A CA 1
ATOM 2918 C C . VAL A 1 358 ? 164.499 112.124 157.075 1.00 0.00 358 VAL A C 1
ATOM 2919 O O . VAL A 1 358 ? 164.660 112.306 158.281 1.00 0.00 358 VAL A O 1
ATOM 2923 N N . GLU A 1 359 ? 163.390 112.478 156.431 1.00 0.00 359 GLU A N 1
ATOM 2924 C CA . GLU A 1 359 ? 162.230 113.007 157.138 1.00 0.00 359 GLU A CA 1
ATOM 2925 C C . GLU A 1 359 ? 161.664 111.982 158.111 1.00 0.00 359 GLU A C 1
ATOM 2926 O O . GLU A 1 359 ? 161.317 112.314 159.246 1.00 0.00 359 GLU A O 1
ATOM 2932 N N . LEU 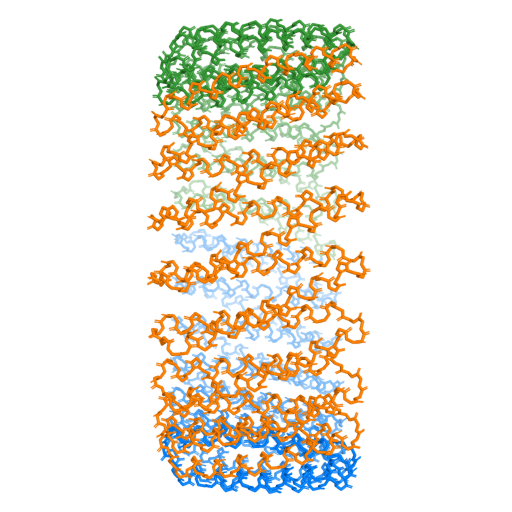A 1 360 ? 161.575 110.734 157.664 1.00 0.00 360 LEU A N 1
ATOM 2933 C CA . LEU A 1 360 ? 161.158 109.638 158.530 1.00 0.00 360 LEU A CA 1
ATOM 2934 C C . LEU A 1 360 ? 162.162 109.410 159.652 1.00 0.00 360 LEU A C 1
ATOM 2935 O O . LEU A 1 360 ? 161.783 109.155 160.795 1.00 0.00 360 LEU A O 1
ATOM 2940 N N . ALA A 1 361 ? 163.444 109.503 159.318 1.00 0.00 361 ALA A N 1
ATOM 2941 C CA . ALA A 1 361 ? 164.505 109.389 160.313 1.00 0.00 361 ALA A CA 1
ATOM 2942 C C . ALA A 1 361 ? 164.355 110.444 161.401 1.00 0.00 361 ALA A C 1
ATOM 2943 O O . ALA A 1 361 ? 164.526 110.157 162.587 1.00 0.00 361 ALA A O 1
ATOM 2945 N N . ARG A 1 362 ? 164.035 111.667 160.992 1.00 0.00 362 ARG A N 1
ATOM 2946 C CA . ARG A 1 362 ? 163.815 112.758 161.935 1.00 0.00 362 ARG A CA 1
ATOM 2947 C C . ARG A 1 362 ? 162.743 112.396 162.956 1.00 0.00 362 ARG A C 1
ATOM 2948 O O . ARG A 1 362 ? 162.901 112.643 164.151 1.00 0.00 362 ARG A O 1
ATOM 2956 N N . LEU A 1 363 ? 161.651 111.809 162.476 1.00 0.00 363 LEU A N 1
ATOM 2957 C CA . LEU A 1 363 ? 160.574 111.365 163.352 1.00 0.00 363 LEU A CA 1
ATOM 2958 C C . LEU A 1 363 ? 161.067 110.323 164.347 1.00 0.00 363 LEU A C 1
ATOM 2959 O O . LEU A 1 363 ? 160.720 110.365 165.527 1.00 0.00 363 LEU A O 1
ATOM 2964 N N . ALA A 1 364 ? 161.880 109.388 163.864 1.00 0.00 364 ALA A N 1
ATOM 2965 C CA . ALA A 1 364 ? 162.459 108.361 164.720 1.00 0.00 364 ALA A CA 1
ATOM 2966 C C . ALA A 1 364 ? 163.421 108.967 165.735 1.00 0.00 364 ALA A C 1
ATOM 2967 O O . ALA A 1 364 ? 163.439 108.571 166.900 1.00 0.00 364 ALA A O 1
ATOM 2969 N N . ILE A 1 365 ? 164.219 109.929 165.284 1.00 0.00 365 ILE A N 1
ATOM 2970 C CA . ILE A 1 365 ? 165.212 110.567 166.143 1.00 0.00 365 ILE A CA 1
ATOM 2971 C C . ILE A 1 365 ? 164.546 111.360 167.260 1.00 0.00 365 ILE A C 1
ATOM 2972 O O . ILE A 1 365 ? 164.925 111.247 168.425 1.00 0.00 365 ILE A O 1
ATOM 2977 N N . GLU A 1 366 ? 163.551 112.163 166.896 1.00 0.00 366 GLU A N 1
ATOM 2978 C CA . GLU A 1 366 ? 162.868 113.020 167.857 1.00 0.00 366 GLU A CA 1
ATOM 2979 C C . GLU A 1 366 ? 162.059 112.198 168.851 1.00 0.00 366 GLU A C 1
ATOM 2980 O O . GLU A 1 366 ? 161.976 112.539 170.031 1.00 0.00 366 GLU A O 1
ATOM 2986 N N . SER A 1 367 ? 161.463 111.113 168.367 1.00 0.00 367 SER A N 1
ATOM 2987 C CA . SER A 1 367 ? 160.674 110.229 169.218 1.00 0.00 367 SER A CA 1
ATOM 2988 C C . SER A 1 367 ? 161.569 109.292 170.018 1.00 0.00 367 SER A C 1
ATOM 2989 O O . SER A 1 367 ? 161.177 108.797 171.074 1.00 0.00 367 SER A O 1
ATOM 2992 N N . GLY A 1 368 ? 162.773 109.055 169.510 1.00 0.00 368 GLY A N 1
ATOM 2993 C CA . GLY A 1 368 ? 163.743 108.210 170.199 1.00 0.00 368 GLY A CA 1
ATOM 2994 C C . GLY A 1 368 ? 163.538 106.740 169.852 1.00 0.00 368 GLY A C 1
ATOM 2995 O O . GLY A 1 368 ? 163.900 105.855 170.626 1.00 0.00 368 GLY A O 1
ATOM 2996 N N . ASP A 1 369 ? 162.952 106.490 168.687 1.00 0.00 369 ASP A N 1
ATOM 2997 C CA . ASP A 1 369 ? 162.713 105.126 168.230 1.00 0.00 369 ASP A CA 1
ATOM 2998 C C . ASP A 1 369 ? 163.920 104.576 167.478 1.00 0.00 369 ASP A C 1
ATOM 2999 O O . ASP A 1 369 ? 164.054 104.771 166.270 1.00 0.00 369 ASP A O 1
ATOM 3004 N N . GLU A 1 370 ? 164.796 103.889 168.202 1.00 0.00 370 GLU A N 1
ATOM 3005 C CA . GLU A 1 370 ? 166.064 103.434 167.641 1.00 0.00 370 GLU A CA 1
ATOM 3006 C C . GLU A 1 370 ? 165.848 102.320 166.624 1.00 0.00 370 GLU A C 1
ATOM 3007 O O . GLU A 1 370 ? 166.624 102.169 165.681 1.00 0.00 370 GLU A O 1
ATOM 3013 N N . GLU A 1 371 ? 164.788 101.542 166.822 1.00 0.00 371 GLU A N 1
ATOM 3014 C CA . GLU A 1 371 ? 164.485 100.422 165.941 1.00 0.00 371 GLU A CA 1
ATOM 3015 C C . GLU A 1 371 ? 164.076 100.903 164.556 1.00 0.00 371 GLU A C 1
ATOM 3016 O O . GLU A 1 371 ? 164.552 100.390 163.543 1.00 0.00 371 GLU A O 1
ATOM 3022 N N . LEU A 1 372 ? 163.191 101.893 164.517 1.00 0.00 372 LEU A N 1
ATOM 3023 C CA . LEU A 1 372 ? 162.797 102.520 163.261 1.00 0.00 372 LEU A CA 1
ATOM 3024 C C . LEU A 1 372 ? 163.972 103.243 162.613 1.00 0.00 372 LEU A C 1
ATOM 3025 O O . LEU A 1 372 ? 164.220 103.096 161.417 1.00 0.00 372 LEU A O 1
ATOM 3030 N N . LEU A 1 373 ? 164.694 104.022 163.412 1.00 0.00 373 LEU A N 1
ATOM 3031 C CA . LEU A 1 373 ? 165.861 104.746 162.923 1.00 0.00 373 LEU A CA 1
ATOM 3032 C C . LEU A 1 373 ? 166.876 103.798 162.297 1.00 0.00 373 LEU A C 1
ATOM 3033 O O . LEU A 1 373 ? 167.441 104.089 161.243 1.00 0.00 373 LEU A O 1
ATOM 3038 N N . ARG A 1 374 ? 167.102 102.665 162.952 1.00 0.00 374 ARG A N 1
ATOM 3039 C CA . ARG A 1 374 ? 167.965 101.624 162.407 1.00 0.00 374 ARG A CA 1
ATOM 3040 C C . ARG A 1 374 ? 167.511 101.205 161.015 1.00 0.00 374 ARG A C 1
ATOM 3041 O O . ARG A 1 374 ? 168.300 101.200 160.069 1.00 0.00 374 ARG A O 1
ATOM 3049 N N . ARG A 1 375 ? 166.236 100.854 160.894 1.00 0.00 375 ARG A N 1
ATOM 3050 C CA . ARG A 1 375 ? 165.681 100.404 159.623 1.00 0.00 375 ARG A CA 1
ATOM 3051 C C . ARG A 1 375 ? 165.848 101.464 158.543 1.00 0.00 375 ARG A C 1
ATOM 3052 O O . ARG A 1 375 ? 166.209 101.156 157.407 1.00 0.00 375 ARG A O 1
ATOM 3060 N N . VAL A 1 376 ? 165.583 102.716 158.904 1.00 0.00 376 VAL A N 1
ATOM 3061 C CA . VAL A 1 376 ? 165.664 103.820 157.955 1.00 0.00 376 VAL A CA 1
ATOM 3062 C C . VAL A 1 376 ? 167.105 104.080 157.536 1.00 0.00 376 VAL A C 1
ATOM 3063 O O . VAL A 1 376 ? 167.387 104.321 156.362 1.00 0.00 376 VAL A O 1
ATOM 3067 N N . SER A 1 377 ? 168.015 104.032 158.503 1.00 0.00 377 SER A N 1
ATOM 3068 C CA . SER A 1 377 ? 169.429 104.267 158.237 1.00 0.00 377 SER A CA 1
ATOM 3069 C C . SER A 1 377 ? 169.997 103.210 157.300 1.00 0.00 377 SER A C 1
ATOM 3070 O O . SER A 1 377 ? 170.900 103.487 156.509 1.00 0.00 377 SER A O 1
ATOM 3073 N N . GLU A 1 378 ? 169.465 101.996 157.393 1.00 0.00 378 GLU A N 1
ATOM 3074 C CA . GLU A 1 378 ? 169.814 100.932 156.459 1.00 0.00 378 GLU A CA 1
ATOM 3075 C C . GLU A 1 378 ? 169.229 101.196 155.078 1.00 0.00 378 GLU A C 1
ATOM 3076 O O . GLU A 1 378 ? 169.877 100.953 154.061 1.00 0.00 378 GLU A O 1
ATOM 3082 N N . TRP A 1 379 ? 167.998 101.698 155.049 1.00 0.00 379 TRP A N 1
ATOM 3083 C CA . TRP A 1 379 ? 167.363 102.095 153.798 1.00 0.00 379 TRP A CA 1
ATOM 3084 C C . TRP A 1 379 ? 168.109 103.250 153.143 1.00 0.00 379 TRP A C 1
ATOM 3085 O O . TRP A 1 379 ? 168.266 103.288 151.923 1.00 0.00 379 TRP A O 1
ATOM 3096 N N . LEU A 1 380 ? 168.569 104.191 153.962 1.00 0.00 380 LEU A N 1
ATOM 3097 C CA . LEU A 1 380 ? 169.345 105.322 153.469 1.00 0.00 380 LEU A CA 1
ATOM 3098 C C . LEU A 1 380 ? 170.633 104.857 152.801 1.00 0.00 380 LEU A C 1
ATOM 3099 O O . LEU A 1 380 ? 170.996 105.339 151.727 1.00 0.00 380 LEU A O 1
ATOM 3104 N N . GLU A 1 381 ? 171.321 103.919 153.441 1.00 0.00 381 GLU A N 1
ATOM 3105 C CA . GLU A 1 381 ? 172.552 103.364 152.894 1.00 0.00 381 GLU A CA 1
ATOM 3106 C C . GLU A 1 381 ? 172.315 102.745 151.522 1.00 0.00 381 GLU A C 1
ATOM 3107 O O . GLU A 1 381 ? 173.089 102.964 150.590 1.00 0.00 381 GLU A O 1
ATOM 3113 N N . GLU A 1 382 ? 171.240 101.972 151.405 1.00 0.00 382 GLU A N 1
ATOM 3114 C CA . GLU A 1 382 ? 170.922 101.288 150.156 1.00 0.00 382 GLU A CA 1
ATOM 3115 C C . GLU A 1 382 ? 170.658 102.283 149.034 1.00 0.00 382 GLU A C 1
ATOM 3116 O O . GLU A 1 382 ? 171.081 102.076 147.896 1.00 0.00 382 GLU A O 1
ATOM 3122 N N . VAL A 1 383 ? 169.958 103.363 149.359 1.00 0.00 383 VAL A N 1
ATOM 3123 C CA . VAL A 1 383 ? 169.662 104.407 148.385 1.00 0.00 383 VAL A CA 1
ATOM 3124 C C . VAL A 1 383 ? 170.933 105.105 147.923 1.00 0.00 383 VAL A C 1
ATOM 3125 O O . VAL A 1 383 ? 171.107 105.379 146.735 1.00 0.00 383 VAL A O 1
ATOM 3129 N N . ILE A 1 384 ? 171.823 105.391 148.868 1.00 0.00 384 ILE A N 1
ATOM 3130 C CA . ILE A 1 384 ? 173.099 106.024 148.554 1.00 0.00 384 ILE A CA 1
ATOM 3131 C C . ILE A 1 384 ? 173.885 105.205 147.539 1.00 0.00 384 ILE A C 1
ATOM 3132 O O . ILE A 1 384 ? 174.403 105.742 146.560 1.00 0.00 384 ILE A O 1
ATOM 3137 N N . LYS A 1 385 ? 173.973 103.902 147.780 1.00 0.00 385 LYS A N 1
ATOM 3138 C CA . LYS A 1 385 ? 174.681 103.002 146.878 1.00 0.00 385 LYS A CA 1
ATOM 3139 C C . LYS A 1 385 ? 174.092 103.053 145.474 1.00 0.00 385 LYS A C 1
ATOM 3140 O O . LYS A 1 385 ? 174.823 103.090 144.485 1.00 0.00 385 LYS A O 1
ATOM 3146 N N . ASP A 1 386 ? 172.766 103.056 145.394 1.00 0.00 386 ASP A N 1
ATOM 3147 C CA . ASP A 1 386 ? 172.075 103.188 144.116 1.00 0.00 386 ASP A CA 1
ATOM 3148 C C . ASP A 1 386 ? 172.412 104.512 143.442 1.00 0.00 386 ASP A C 1
ATOM 3149 O O . ASP A 1 386 ? 172.696 104.555 142.245 1.00 0.00 386 ASP A O 1
ATOM 3154 N N . MET A 1 387 ? 172.379 105.591 144.219 1.00 0.00 387 MET A N 1
ATOM 3155 C CA . MET A 1 387 ? 172.620 106.925 143.685 1.00 0.00 387 MET A CA 1
ATOM 3156 C C . MET A 1 387 ? 174.023 107.041 143.104 1.00 0.00 387 MET A C 1
ATOM 3157 O O . MET A 1 387 ? 174.226 107.676 142.068 1.00 0.00 387 MET A O 1
ATOM 3162 N N . ARG A 1 388 ? 174.989 106.425 143.776 1.00 0.00 388 ARG A N 1
ATOM 3163 C CA . ARG A 1 388 ? 176.376 106.458 143.328 1.00 0.00 388 ARG A CA 1
ATOM 3164 C C . ARG A 1 388 ? 176.547 105.714 142.010 1.00 0.00 388 ARG A C 1
ATOM 3165 O O . ARG A 1 388 ? 177.398 106.064 141.194 1.00 0.00 388 ARG A O 1
ATOM 3173 N N . ARG A 1 389 ? 175.731 104.684 141.808 1.00 0.00 389 ARG A N 1
ATOM 3174 C CA . ARG A 1 389 ? 175.726 103.945 140.551 1.00 0.00 389 ARG A CA 1
ATOM 3175 C C . ARG A 1 389 ? 175.046 104.746 139.446 1.00 0.00 389 ARG A C 1
ATOM 3176 O O . ARG A 1 389 ? 175.415 104.643 138.276 1.00 0.00 389 ARG A O 1
ATOM 3184 N N . VAL A 1 390 ? 174.052 105.542 139.825 1.00 0.00 390 VAL A N 1
ATOM 3185 C CA . VAL A 1 390 ? 173.413 106.465 138.895 1.00 0.00 390 VAL A CA 1
ATOM 3186 C C . VAL A 1 390 ? 174.365 107.584 138.488 1.00 0.00 390 VAL A C 1
ATOM 3187 O O . VAL A 1 390 ? 174.392 107.998 137.329 1.00 0.00 390 VAL A O 1
ATOM 3191 N N . VAL A 1 391 ? 175.145 108.067 139.448 1.00 0.00 391 VAL A N 1
ATOM 3192 C CA . VAL A 1 391 ? 176.225 109.004 139.159 1.00 0.00 391 VAL A CA 1
ATOM 3193 C C . VAL A 1 391 ? 177.226 108.405 138.181 1.00 0.00 391 VAL A C 1
ATOM 3194 O O . VAL A 1 391 ? 177.624 109.052 137.211 1.00 0.00 391 VAL A O 1
ATOM 3198 N N . GLU A 1 392 ? 177.632 107.167 138.440 1.00 0.00 392 GLU A N 1
ATOM 3199 C CA . GLU A 1 392 ? 178.492 106.433 137.518 1.00 0.00 392 GLU A CA 1
ATOM 3200 C C . GLU A 1 392 ? 177.880 106.375 136.124 1.00 0.00 392 GLU A C 1
ATOM 3201 O O . GLU A 1 392 ? 178.547 106.667 135.131 1.00 0.00 392 GLU A O 1
ATOM 3207 N N . GLN A 1 393 ? 176.609 105.995 136.056 1.00 0.00 393 GLN A N 1
ATOM 3208 C CA . GLN A 1 393 ? 175.890 105.948 134.789 1.00 0.00 393 GLN A CA 1
ATOM 3209 C C . GLN A 1 393 ? 175.931 107.297 134.081 1.00 0.00 393 GLN A C 1
ATOM 3210 O O . GLN A 1 393 ? 176.243 107.376 132.894 1.00 0.00 393 GLN A O 1
ATOM 3216 N N . ALA A 1 394 ? 175.613 108.354 134.818 1.00 0.00 394 ALA A N 1
ATOM 3217 C CA . ALA A 1 394 ? 175.600 109.702 134.260 1.00 0.00 394 ALA A CA 1
ATOM 3218 C C . ALA A 1 394 ? 176.957 110.070 133.676 1.00 0.00 394 ALA A C 1
ATOM 3219 O O . ALA A 1 394 ? 177.042 110.661 132.600 1.00 0.00 394 ALA A O 1
ATOM 3221 N N . LEU A 1 395 ? 178.020 109.717 134.392 1.00 0.00 395 LEU A N 1
ATOM 3222 C CA . LEU A 1 395 ? 179.377 109.967 133.924 1.00 0.00 395 LEU A CA 1
ATOM 3223 C C . LEU A 1 395 ? 179.682 109.168 132.664 1.00 0.00 395 LEU A C 1
ATOM 3224 O O . LEU A 1 395 ? 180.337 109.664 131.747 1.00 0.00 395 LEU A O 1
ATOM 3229 N N . ARG A 1 396 ? 179.201 107.930 132.623 1.00 0.00 396 ARG A N 1
ATOM 3230 C CA . ARG A 1 396 ? 179.382 107.075 131.456 1.00 0.00 396 ARG A CA 1
ATOM 3231 C C . ARG A 1 396 ? 178.590 107.597 130.263 1.00 0.00 396 ARG A C 1
ATOM 3232 O O . ARG A 1 396 ? 178.952 107.354 129.111 1.00 0.00 396 ARG A O 1
ATOM 3240 N N . GLU A 1 397 ? 177.509 108.314 130.547 1.00 0.00 397 GLU A N 1
ATOM 3241 C CA . GLU A 1 397 ? 176.686 108.907 129.499 1.00 0.00 397 GLU A CA 1
ATOM 3242 C C . GLU A 1 397 ? 177.267 110.234 129.026 1.00 0.00 397 GLU A C 1
ATOM 3243 O O . GLU A 1 397 ? 176.782 110.827 128.063 1.00 0.00 397 GLU A O 1
ATOM 3249 N N . GLY A 1 398 ? 178.307 110.695 129.712 1.00 0.00 398 GLY A N 1
ATOM 3250 C CA . GLY A 1 398 ? 178.953 111.957 129.368 1.00 0.00 398 GLY A CA 1
ATOM 3251 C C . GLY A 1 398 ? 178.213 113.139 129.981 1.00 0.00 398 GLY A C 1
ATOM 3252 O O . GLY A 1 398 ? 178.389 114.281 129.559 1.00 0.00 398 GLY A O 1
ATOM 3253 N N . ASN A 1 399 ? 177.382 112.858 130.980 1.00 0.00 399 ASN A N 1
ATOM 3254 C CA . ASN A 1 399 ? 176.613 113.896 131.652 1.00 0.00 399 ASN A CA 1
ATOM 3255 C C . ASN A 1 399 ? 177.180 114.194 133.035 1.00 0.00 399 ASN A C 1
ATOM 3256 O O . ASN A 1 399 ? 176.582 113.835 134.051 1.00 0.00 399 ASN A O 1
ATOM 3261 N N . SER A 1 400 ? 178.335 114.850 133.068 1.00 0.00 400 SER A N 1
ATOM 3262 C CA . SER A 1 400 ? 179.009 115.152 134.326 1.00 0.00 400 SER A CA 1
ATOM 3263 C C . SER A 1 400 ? 178.226 116.175 135.137 1.00 0.00 400 SER A C 1
ATOM 3264 O O . SER A 1 400 ? 178.367 116.250 136.359 1.00 0.00 400 SER A O 1
ATOM 3267 N N . GLU A 1 401 ? 177.401 116.960 134.454 1.00 0.00 401 GLU A N 1
ATOM 3268 C CA . GLU A 1 401 ? 176.555 117.944 135.118 1.00 0.00 401 GLU A CA 1
ATOM 3269 C C . GLU A 1 401 ? 175.569 117.274 136.065 1.00 0.00 401 GLU A C 1
ATOM 3270 O O . GLU A 1 401 ? 175.497 117.619 137.246 1.00 0.00 401 GLU A O 1
ATOM 3276 N N . LEU A 1 402 ? 174.811 116.317 135.544 1.00 0.00 402 LEU A N 1
ATOM 3277 C CA . LEU A 1 402 ? 173.875 115.551 136.359 1.00 0.00 402 LEU A CA 1
ATOM 3278 C C . LEU A 1 402 ? 174.596 114.811 137.479 1.00 0.00 402 LEU A C 1
ATOM 3279 O O . LEU A 1 402 ? 174.158 114.828 138.629 1.00 0.00 402 LEU A O 1
ATOM 3284 N N . ALA A 1 403 ? 175.704 114.164 137.136 1.00 0.00 403 ALA A N 1
ATOM 3285 C CA . ALA A 1 403 ? 176.515 113.458 138.121 1.00 0.00 403 ALA A CA 1
ATOM 3286 C C . ALA A 1 403 ? 176.853 114.357 139.302 1.00 0.00 403 ALA A C 1
ATOM 3287 O O . ALA A 1 403 ? 176.743 113.946 140.458 1.00 0.00 403 ALA A O 1
ATOM 3289 N N . CYS A 1 404 ? 177.262 115.585 139.007 1.00 0.00 404 CYS A N 1
ATOM 3290 C CA . CYS A 1 404 ? 177.570 116.560 140.045 1.00 0.00 404 CYS A CA 1
ATOM 3291 C C . CYS A 1 404 ? 176.335 116.896 140.871 1.00 0.00 404 CYS A C 1
ATOM 3292 O O . CYS A 1 404 ? 176.378 116.890 142.101 1.00 0.00 404 CYS A O 1
ATOM 3295 N N . ARG A 1 405 ? 175.234 117.189 140.187 1.00 0.00 405 ARG A N 1
ATOM 3296 C CA . ARG A 1 405 ? 174.008 117.613 140.852 1.00 0.00 405 ARG A CA 1
ATOM 3297 C C . ARG A 1 405 ? 173.529 116.563 141.846 1.00 0.00 405 ARG A C 1
ATOM 3298 O O . ARG A 1 405 ? 173.074 116.893 142.942 1.00 0.00 405 ARG A O 1
ATOM 3306 N N . ILE A 1 406 ? 173.635 115.296 141.459 1.00 0.00 406 ILE A N 1
ATOM 3307 C CA . ILE A 1 406 ? 173.209 114.195 142.313 1.00 0.00 406 ILE A CA 1
ATOM 3308 C C . ILE A 1 406 ? 174.004 114.166 143.612 1.00 0.00 406 ILE A C 1
ATOM 3309 O O . ILE A 1 406 ? 173.435 114.065 144.698 1.00 0.00 406 ILE A O 1
ATOM 3314 N N . LEU A 1 407 ? 175.325 114.253 143.493 1.00 0.00 407 LEU A N 1
ATOM 3315 C CA . LEU A 1 407 ? 176.206 114.174 144.653 1.00 0.00 407 LEU A CA 1
ATOM 3316 C C . LEU A 1 407 ? 176.076 115.413 145.529 1.00 0.00 407 LEU A C 1
ATOM 3317 O O . LEU A 1 407 ? 176.134 115.326 146.756 1.00 0.00 407 LEU A O 1
ATOM 3322 N N . ILE A 1 408 ? 175.901 116.566 144.892 1.00 0.00 408 ILE A N 1
ATOM 3323 C CA . ILE A 1 408 ? 175.718 117.819 145.615 1.00 0.00 408 ILE A CA 1
ATOM 3324 C C . ILE A 1 408 ? 174.460 117.781 146.474 1.00 0.00 408 ILE A C 1
ATOM 3325 O O . ILE A 1 408 ? 174.488 118.146 147.648 1.00 0.00 408 ILE A O 1
ATOM 3330 N N . ILE A 1 409 ? 173.357 117.337 145.880 1.00 0.00 409 ILE A N 1
ATOM 3331 C CA . ILE A 1 409 ? 172.098 117.205 146.603 1.00 0.00 409 ILE A CA 1
ATOM 3332 C C . ILE A 1 409 ? 172.209 116.178 147.721 1.00 0.00 409 ILE A C 1
ATOM 3333 O O . ILE A 1 409 ? 171.783 116.424 148.850 1.00 0.00 409 ILE A O 1
ATOM 3338 N N . LEU A 1 410 ? 172.784 115.023 147.403 1.00 0.00 410 LEU A N 1
ATOM 3339 C CA . LEU A 1 410 ? 172.973 113.962 148.386 1.00 0.00 410 LEU A CA 1
ATOM 3340 C C . LEU A 1 410 ? 173.784 114.455 149.576 1.00 0.00 410 LEU A C 1
ATOM 3341 O O . LEU A 1 410 ? 173.414 114.228 150.729 1.00 0.00 410 LEU A O 1
ATOM 3346 N N . PHE A 1 411 ? 174.895 115.129 149.292 1.00 0.00 411 PHE A N 1
ATOM 3347 C CA . PHE A 1 411 ? 175.758 115.656 150.340 1.00 0.00 411 PHE A CA 1
ATOM 3348 C C . PHE A 1 411 ? 175.000 116.614 151.251 1.00 0.00 411 PHE A C 1
ATOM 3349 O O . PHE A 1 411 ? 175.119 116.549 152.473 1.00 0.00 411 PHE A O 1
ATOM 3357 N N . GLN A 1 412 ? 174.218 117.503 150.646 1.00 0.00 412 GLN A N 1
ATOM 3358 C CA . GLN A 1 412 ? 173.393 118.438 151.402 1.00 0.00 412 GLN A CA 1
ATOM 3359 C C . GLN A 1 412 ? 172.425 117.700 152.318 1.00 0.00 412 GLN A C 1
ATOM 3360 O O . GLN A 1 412 ? 172.237 118.082 153.473 1.00 0.00 412 GLN A O 1
ATOM 3366 N N . GLN A 1 413 ? 171.812 116.644 151.796 1.00 0.00 413 GLN A N 1
ATOM 3367 C CA . GLN A 1 413 ? 170.858 115.855 152.565 1.00 0.00 413 GLN A CA 1
ATOM 3368 C C . GLN A 1 413 ? 171.547 115.107 153.699 1.00 0.00 413 GLN A C 1
ATOM 3369 O O . GLN A 1 413 ? 170.988 114.953 154.784 1.00 0.00 413 GLN A O 1
ATOM 3375 N N . LEU A 1 414 ? 172.766 114.644 153.440 1.00 0.00 414 LEU A N 1
ATOM 3376 C CA . LEU A 1 414 ? 173.558 113.962 154.456 1.00 0.00 414 LEU A CA 1
ATOM 3377 C C . LEU A 1 414 ? 173.927 114.907 155.591 1.00 0.00 414 LEU A C 1
ATOM 3378 O O . LEU A 1 414 ? 173.900 114.527 156.761 1.00 0.00 414 LEU A O 1
ATOM 3383 N N . VAL A 1 415 ? 174.275 116.139 155.239 1.00 0.00 415 VAL A N 1
ATOM 3384 C CA . VAL A 1 415 ? 174.596 117.159 156.231 1.00 0.00 415 VAL A CA 1
ATOM 3385 C C . VAL A 1 415 ? 173.377 117.511 157.074 1.00 0.00 415 VAL A C 1
ATOM 3386 O O . VAL A 1 415 ? 173.485 117.727 158.280 1.00 0.00 415 VAL A O 1
ATOM 3390 N N . GLU A 1 416 ? 172.215 117.566 156.429 1.00 0.00 416 GLU A N 1
ATOM 3391 C CA . GLU A 1 416 ? 170.958 117.776 157.135 1.00 0.00 416 GLU A CA 1
ATOM 3392 C C . GLU A 1 416 ? 170.675 116.639 158.108 1.00 0.00 416 GLU A C 1
ATOM 3393 O O . GLU A 1 416 ? 170.253 116.870 159.242 1.00 0.00 416 GLU A O 1
ATOM 3399 N N . LEU A 1 417 ? 170.912 115.411 157.661 1.00 0.00 417 LEU A N 1
ATOM 3400 C CA . LEU A 1 417 ? 170.793 114.244 158.526 1.00 0.00 417 LEU A CA 1
ATOM 3401 C C . LEU A 1 417 ? 171.822 114.283 159.648 1.00 0.00 417 LEU A C 1
ATOM 3402 O O . LEU A 1 417 ? 171.520 113.939 160.791 1.00 0.00 417 LEU A O 1
ATOM 3407 N N . ALA A 1 418 ? 173.037 114.704 159.315 1.00 0.00 418 ALA A N 1
ATOM 3408 C CA . ALA A 1 418 ? 174.089 114.868 160.311 1.00 0.00 418 ALA A CA 1
ATOM 3409 C C . ALA A 1 418 ? 173.671 115.849 161.399 1.00 0.00 418 ALA A C 1
ATOM 3410 O O . ALA A 1 418 ? 173.909 115.614 162.585 1.00 0.00 418 ALA A O 1
ATOM 3412 N N . ARG A 1 419 ? 173.046 116.947 160.990 1.00 0.00 419 ARG A N 1
ATOM 3413 C CA . ARG A 1 419 ? 172.550 117.944 161.933 1.00 0.00 419 ARG A CA 1
ATOM 3414 C C . ARG A 1 419 ? 171.608 117.316 162.953 1.00 0.00 419 ARG A C 1
ATOM 3415 O O . ARG A 1 419 ? 171.697 117.594 164.149 1.00 0.00 419 ARG A O 1
ATOM 3423 N N . LEU A 1 420 ? 170.706 116.468 162.473 1.00 0.00 420 LEU A N 1
ATOM 3424 C CA . LEU A 1 420 ? 169.779 115.758 163.347 1.00 0.00 420 LEU A CA 1
ATOM 3425 C C . LEU A 1 420 ? 170.525 114.879 164.343 1.00 0.00 420 LEU A C 1
ATOM 3426 O O . LEU A 1 420 ? 170.177 114.829 165.522 1.00 0.00 420 LEU A O 1
ATOM 3431 N N . ALA A 1 421 ? 171.552 114.188 163.861 1.00 0.00 421 ALA A N 1
ATOM 3432 C CA . ALA A 1 421 ? 172.377 113.344 164.716 1.00 0.00 421 ALA A CA 1
ATOM 3433 C C . ALA A 1 421 ? 173.149 114.178 165.732 1.00 0.00 421 ALA A C 1
ATOM 3434 O O . ALA A 1 421 ? 173.267 113.800 166.897 1.00 0.00 421 ALA A O 1
ATOM 3436 N N . ILE A 1 422 ? 173.671 115.314 165.282 1.00 0.00 422 ILE A N 1
ATOM 3437 C CA . ILE A 1 422 ? 174.464 116.186 166.142 1.00 0.00 422 ILE A CA 1
ATOM 3438 C C . ILE A 1 422 ? 173.615 116.780 167.259 1.00 0.00 422 ILE A C 1
ATOM 3439 O O . ILE A 1 422 ? 174.009 116.768 168.424 1.00 0.00 422 ILE A O 1
ATOM 3444 N N . GLU A 1 423 ? 172.446 117.298 166.894 1.00 0.00 423 GLU A N 1
ATOM 3445 C CA . GLU A 1 423 ? 171.564 117.949 167.855 1.00 0.00 423 GLU A CA 1
ATOM 3446 C C . GLU A 1 423 ? 170.995 116.945 168.848 1.00 0.00 423 GLU A C 1
ATOM 3447 O O . GLU A 1 423 ? 170.825 117.253 170.028 1.00 0.00 423 GLU A O 1
ATOM 3453 N N . SER A 1 424 ? 170.700 115.742 168.364 1.00 0.00 424 SER A N 1
ATOM 3454 C CA . SER A 1 424 ? 170.167 114.685 169.213 1.00 0.00 424 SER A CA 1
ATOM 3455 C C . SER A 1 424 ? 171.273 114.011 170.014 1.00 0.00 424 SER A C 1
ATOM 3456 O O . SER A 1 424 ? 171.023 113.430 171.070 1.00 0.00 424 SER A O 1
ATOM 3459 N N . GLY A 1 425 ? 172.498 114.093 169.507 1.00 0.00 425 GLY A N 1
ATOM 3460 C CA . GLY A 1 425 ? 173.653 113.528 170.195 1.00 0.00 425 GLY A CA 1
ATOM 3461 C C . GLY A 1 425 ? 173.835 112.056 169.849 1.00 0.00 425 GLY A C 1
ATOM 3462 O O . GLY A 1 425 ? 174.414 111.294 170.623 1.00 0.00 425 GLY A O 1
ATOM 3463 N N . ASP A 1 426 ? 173.336 111.661 168.682 1.00 0.00 426 ASP A N 1
ATOM 3464 C CA . ASP A 1 426 ? 173.458 110.283 168.225 1.00 0.00 426 ASP A CA 1
ATOM 3465 C C . ASP A 1 426 ? 174.766 110.065 167.474 1.00 0.00 426 ASP A C 1
ATOM 3466 O O . ASP A 1 426 ? 174.846 110.288 166.266 1.00 0.00 426 ASP A O 1
ATOM 3471 N N . GLU A 1 427 ? 175.790 109.628 168.198 1.00 0.00 427 GLU A N 1
ATOM 3472 C CA . GLU A 1 427 ? 177.132 109.516 167.638 1.00 0.00 427 GLU A CA 1
ATOM 3473 C C . GLU A 1 427 ? 177.212 108.385 166.621 1.00 0.00 427 GLU A C 1
ATOM 3474 O O . GLU A 1 427 ? 178.002 108.439 165.678 1.00 0.00 427 GLU A O 1
ATOM 3480 N N . GLU A 1 428 ? 176.391 107.360 166.818 1.00 0.00 428 GLU A N 1
ATOM 3481 C CA . GLU A 1 428 ? 176.389 106.198 165.936 1.00 0.00 428 GLU A CA 1
ATOM 3482 C C . GLU A 1 428 ? 175.870 106.559 164.551 1.00 0.00 428 GLU A C 1
ATOM 3483 O O . GLU A 1 428 ? 176.462 106.187 163.538 1.00 0.00 428 GLU A O 1
ATOM 3489 N N . LEU A 1 429 ? 174.758 107.286 164.511 1.00 0.00 429 LEU A N 1
ATOM 3490 C CA . LEU A 1 429 ? 174.216 107.791 163.255 1.00 0.00 429 LEU A CA 1
ATOM 3491 C C . LEU A 1 429 ? 175.165 108.792 162.608 1.00 0.00 429 LEU A C 1
ATOM 3492 O O . LEU A 1 429 ? 175.443 108.715 161.413 1.00 0.00 429 LEU A O 1
ATOM 3497 N N . LEU A 1 430 ? 175.659 109.732 163.408 1.00 0.00 430 LEU A N 1
ATOM 3498 C CA . LEU A 1 430 ? 176.600 110.734 162.921 1.00 0.00 430 LEU A CA 1
ATOM 3499 C C . LEU A 1 430 ? 177.825 110.081 162.295 1.00 0.00 430 LEU A C 1
ATOM 3500 O O . LEU A 1 430 ? 178.298 110.508 161.241 1.00 0.00 430 LEU A O 1
ATOM 3505 N N . ARG A 1 431 ? 178.337 109.045 162.950 1.00 0.00 431 ARG A N 1
ATOM 3506 C CA . ARG A 1 431 ? 179.441 108.263 162.405 1.00 0.00 431 ARG A CA 1
ATOM 3507 C C . ARG A 1 431 ? 179.111 107.742 161.012 1.00 0.00 431 ARG A C 1
ATOM 3508 O O . ARG A 1 431 ? 179.875 107.941 160.066 1.00 0.00 431 ARG A O 1
ATOM 3516 N N . ARG A 1 432 ? 177.971 107.072 160.890 1.00 0.00 432 ARG A N 1
ATOM 3517 C CA . ARG A 1 432 ? 177.553 106.494 159.619 1.00 0.00 432 ARG A CA 1
ATOM 3518 C C . ARG A 1 432 ? 177.439 107.563 158.539 1.00 0.00 432 ARG A C 1
ATOM 3519 O O . ARG A 1 432 ? 177.867 107.359 157.403 1.00 0.00 432 ARG A O 1
ATOM 3527 N N . VAL A 1 433 ? 176.859 108.703 158.900 1.00 0.00 433 VAL A N 1
ATOM 3528 C CA . VAL A 1 433 ? 176.652 109.791 157.952 1.00 0.00 433 VAL A CA 1
ATOM 3529 C C . VAL A 1 433 ? 177.977 110.415 157.534 1.00 0.00 433 VAL A C 1
ATOM 3530 O O . VAL A 1 433 ? 178.187 110.722 156.360 1.00 0.00 433 VAL A O 1
ATOM 3534 N N . SER A 1 434 ? 178.868 110.604 158.502 1.00 0.00 434 SER A N 1
ATOM 3535 C CA . SER A 1 434 ? 180.173 111.197 158.237 1.00 0.00 434 SER A CA 1
ATOM 3536 C C . SER A 1 434 ? 180.996 110.323 157.299 1.00 0.00 434 SER A C 1
ATOM 3537 O O . SER A 1 434 ? 181.796 110.824 156.509 1.00 0.00 434 SER A O 1
ATOM 3540 N N . GLU A 1 435 ? 180.795 109.014 157.392 1.00 0.00 435 GLU A N 1
ATOM 3541 C CA . GLU A 1 435 ? 181.409 108.077 156.458 1.00 0.00 435 GLU A CA 1
ATOM 3542 C C . GLU A 1 435 ? 180.776 108.180 155.076 1.00 0.00 435 GLU A C 1
ATOM 3543 O O . GLU A 1 435 ? 181.466 108.114 154.060 1.00 0.00 435 GLU A O 1
ATOM 3549 N N . TRP A 1 436 ? 179.458 108.347 155.047 1.00 0.00 436 TRP A N 1
ATOM 3550 C CA . TRP A 1 436 ? 178.742 108.566 153.796 1.00 0.00 436 TRP A CA 1
ATOM 3551 C C . TRP A 1 436 ? 179.165 109.876 153.141 1.00 0.00 436 TRP A C 1
ATOM 3552 O O . TRP A 1 436 ? 179.306 109.953 151.921 1.00 0.00 436 TRP A O 1
ATOM 3563 N N . LEU A 1 437 ? 179.364 110.903 153.961 1.00 0.00 437 LEU A N 1
ATOM 3564 C CA . LEU A 1 437 ? 179.821 112.196 153.469 1.00 0.00 437 LEU A CA 1
ATOM 3565 C C . LEU A 1 437 ? 181.187 112.082 152.801 1.00 0.00 437 LEU A C 1
ATOM 3566 O O . LEU A 1 437 ? 181.412 112.641 151.728 1.00 0.00 437 LEU A O 1
ATOM 3571 N N . GLU A 1 438 ? 182.094 111.353 153.442 1.00 0.00 438 GLU A N 1
ATOM 3572 C CA . GLU A 1 438 ? 183.426 111.135 152.895 1.00 0.00 438 GLU A CA 1
ATOM 3573 C C . GLU A 1 438 ? 183.358 110.478 151.523 1.00 0.00 438 GLU A C 1
ATOM 3574 O O . GLU A 1 438 ? 184.050 110.890 150.592 1.00 0.00 438 GLU A O 1
ATOM 3580 N N . GLU A 1 439 ? 182.520 109.453 151.405 1.00 0.00 439 GLU A N 1
ATOM 3581 C CA . GLU A 1 439 ? 182.390 108.709 150.156 1.00 0.00 439 GLU A CA 1
ATOM 3582 C C . GLU A 1 439 ? 181.880 109.604 149.034 1.00 0.00 439 GLU A C 1
ATOM 3583 O O . GLU A 1 439 ? 182.342 109.513 147.896 1.00 0.00 439 GLU A O 1
ATOM 3589 N N . VAL A 1 440 ? 180.922 110.465 149.359 1.00 0.00 440 VAL A N 1
ATOM 3590 C CA . VAL A 1 440 ? 180.367 111.397 148.385 1.00 0.00 440 VAL A CA 1
ATOM 3591 C C . VAL A 1 440 ? 181.415 112.402 147.924 1.00 0.00 440 VAL A C 1
ATOM 3592 O O . VAL A 1 440 ? 181.512 112.711 146.736 1.00 0.00 440 VAL A O 1
ATOM 3596 N N . ILE A 1 441 ? 182.199 112.906 148.870 1.00 0.00 441 ILE A N 1
ATOM 3597 C CA . ILE A 1 441 ? 183.268 113.850 148.556 1.00 0.00 441 ILE A CA 1
ATOM 3598 C C . ILE A 1 441 ? 184.241 113.262 147.542 1.00 0.00 441 ILE A C 1
ATOM 3599 O O . ILE A 1 441 ? 184.603 113.915 146.563 1.00 0.00 441 ILE A O 1
ATOM 3604 N N . LYS A 1 442 ? 184.663 112.025 147.783 1.00 0.00 442 LYS A N 1
ATOM 3605 C CA . LYS A 1 442 ? 185.580 111.339 146.880 1.00 0.00 442 LYS A CA 1
ATOM 3606 C C . LYS A 1 442 ? 184.999 111.238 145.476 1.00 0.00 442 LYS A C 1
ATOM 3607 O O . LYS A 1 442 ? 185.696 111.463 144.488 1.00 0.00 442 LYS A O 1
ATOM 3613 N N . ASP A 1 443 ? 183.717 110.897 145.395 1.00 0.00 443 ASP A N 1
ATOM 3614 C CA . ASP A 1 443 ? 183.016 110.846 144.117 1.00 0.00 443 ASP A CA 1
ATOM 3615 C C . ASP A 1 443 ? 182.999 112.212 143.444 1.00 0.00 443 ASP A C 1
ATOM 3616 O O . ASP A 1 443 ? 183.263 112.329 142.247 1.00 0.00 443 ASP A O 1
ATOM 3621 N N . MET A 1 444 ? 182.689 113.246 144.221 1.00 0.00 444 MET A N 1
ATOM 3622 C CA . MET A 1 444 ? 182.575 114.598 143.687 1.00 0.00 444 MET A CA 1
ATOM 3623 C C . MET A 1 444 ? 183.901 115.074 143.107 1.00 0.00 444 MET A C 1
ATOM 3624 O O . MET A 1 444 ? 183.933 115.740 142.072 1.00 0.00 444 MET A O 1
ATOM 3629 N N . ARG A 1 445 ? 184.994 114.728 143.780 1.00 0.00 445 ARG A N 1
ATOM 3630 C CA . ARG A 1 445 ? 186.324 115.119 143.334 1.00 0.00 445 ARG A CA 1
ATOM 3631 C C . ARG A 1 445 ? 186.683 114.444 142.015 1.00 0.00 445 ARG A C 1
ATOM 3632 O O . ARG A 1 445 ? 187.416 115.004 141.199 1.00 0.00 445 ARG A O 1
ATOM 3640 N N . ARG A 1 446 ? 186.162 113.239 141.812 1.00 0.00 446 ARG A N 1
ATOM 3641 C CA . ARG A 1 446 ? 186.349 112.525 140.555 1.00 0.00 446 ARG A CA 1
ATOM 3642 C C . ARG A 1 446 ? 185.486 113.123 139.450 1.00 0.00 446 ARG A C 1
ATOM 3643 O O . ARG A 1 446 ? 185.870 113.120 138.280 1.00 0.00 446 ARG A O 1
ATOM 3651 N N . VAL A 1 447 ? 184.320 113.634 139.828 1.00 0.00 447 VAL A N 1
ATOM 3652 C CA . VAL A 1 447 ? 183.464 114.361 138.898 1.00 0.00 447 VAL A CA 1
ATOM 3653 C C . VAL A 1 447 ? 184.094 115.688 138.493 1.00 0.00 447 VAL A C 1
ATOM 3654 O O . VAL A 1 447 ? 184.013 116.096 137.334 1.00 0.00 447 VAL A O 1
ATOM 3658 N N . VAL A 1 448 ? 184.722 116.357 139.453 1.00 0.00 448 VAL A N 1
ATOM 3659 C CA . VAL A 1 448 ? 185.522 117.541 139.165 1.00 0.00 448 VAL A CA 1
ATOM 3660 C C . VAL A 1 448 ? 186.645 117.223 138.187 1.00 0.00 448 VAL A C 1
ATOM 3661 O O . VAL A 1 448 ? 186.862 117.951 137.218 1.00 0.00 448 VAL A O 1
ATOM 3665 N N . GLU A 1 449 ? 187.358 116.132 138.446 1.00 0.00 449 GLU A N 1
ATOM 3666 C CA . GLU A 1 449 ? 188.377 115.645 137.524 1.00 0.00 449 GLU A CA 1
ATOM 3667 C C . GLU A 1 449 ? 187.804 115.432 136.130 1.00 0.00 449 GLU A C 1
ATOM 3668 O O . GLU A 1 449 ? 188.373 115.886 135.138 1.00 0.00 449 GLU A O 1
ATOM 3674 N N . GLN A 1 450 ? 186.674 114.736 136.061 1.00 0.00 450 GLN A N 1
ATOM 3675 C CA . GLN A 1 450 ? 185.993 114.504 134.794 1.00 0.00 450 GLN A CA 1
ATOM 3676 C C . GLN A 1 450 ? 185.683 115.818 134.086 1.00 0.00 450 GLN A C 1
ATOM 3677 O O . GLN A 1 450 ? 185.965 115.976 132.899 1.00 0.00 450 GLN A O 1
ATOM 3683 N N . ALA A 1 451 ? 185.102 116.757 134.824 1.00 0.00 451 ALA A N 1
ATOM 3684 C CA . ALA A 1 451 ? 184.740 118.056 134.265 1.00 0.00 451 ALA A CA 1
ATOM 3685 C C . ALA A 1 451 ? 185.957 118.763 133.683 1.00 0.00 451 ALA A C 1
ATOM 3686 O O . ALA A 1 451 ? 185.886 119.357 132.607 1.00 0.00 451 ALA A O 1
ATOM 3688 N N . LEU A 1 452 ? 187.074 118.696 134.399 1.00 0.00 452 LEU A N 1
ATOM 3689 C CA . LEU A 1 452 ? 188.321 119.290 133.933 1.00 0.00 452 LEU A CA 1
ATOM 3690 C C . LEU A 1 452 ? 188.823 118.597 132.672 1.00 0.00 452 LEU A C 1
ATOM 3691 O O . LEU A 1 452 ? 189.329 119.246 131.756 1.00 0.00 452 LEU A O 1
ATOM 3696 N N . ARG A 1 453 ? 188.680 117.277 132.631 1.00 0.00 453 ARG A N 1
ATOM 3697 C CA . ARG A 1 453 ? 189.076 116.500 131.463 1.00 0.00 453 ARG A CA 1
ATOM 3698 C C . ARG A 1 453 ? 188.177 116.798 130.271 1.00 0.00 453 ARG A C 1
ATOM 3699 O O . ARG A 1 453 ? 188.589 116.658 129.119 1.00 0.00 453 ARG A O 1
ATOM 3707 N N . GLU A 1 454 ? 186.946 117.211 130.554 1.00 0.00 454 GLU A N 1
ATOM 3708 C CA . GLU A 1 454 ? 185.999 117.572 129.505 1.00 0.00 454 GLU A CA 1
ATOM 3709 C C . GLU A 1 454 ? 186.216 119.004 129.033 1.00 0.00 454 GLU A C 1
ATOM 3710 O O . GLU A 1 454 ? 185.596 119.452 128.070 1.00 0.00 454 GLU A O 1
ATOM 3716 N N . GLY A 1 455 ? 187.101 119.719 129.720 1.00 0.00 455 GLY A N 1
ATOM 3717 C CA . GLY A 1 455 ? 187.398 121.105 129.377 1.00 0.00 455 GLY A CA 1
ATOM 3718 C C . GLY A 1 455 ? 186.377 122.055 129.990 1.00 0.00 455 GLY A C 1
ATOM 3719 O O . GLY A 1 455 ? 186.253 123.204 129.569 1.00 0.00 455 GLY A O 1
ATOM 3720 N N . ASN A 1 456 ? 185.647 121.567 130.988 1.00 0.00 456 ASN A N 1
ATOM 3721 C CA . ASN A 1 456 ? 184.635 122.372 131.660 1.00 0.00 456 ASN A CA 1
ATOM 3722 C C . ASN A 1 456 ? 185.105 122.803 133.044 1.00 0.00 456 ASN A C 1
ATOM 3723 O O . ASN A 1 456 ? 184.620 122.303 134.059 1.00 0.00 456 ASN A O 1
ATOM 3728 N N . SER B 1 1 ? 186.054 123.735 133.075 1.00 0.00 1 SER B N 1
ATOM 3729 C CA . SER B 1 1 ? 186.626 124.202 134.334 1.00 0.00 1 SER B CA 1
ATOM 3730 C C . SER B 1 1 ? 185.605 124.986 135.146 1.00 0.00 1 SER B C 1
ATOM 3731 O O . SER B 1 1 ? 185.721 125.095 136.367 1.00 0.00 1 SER B O 1
ATOM 3734 N N . GLU B 1 2 ? 184.604 125.531 134.462 1.00 0.00 2 GLU B N 1
ATOM 3735 C CA . GLU B 1 2 ? 183.531 126.262 135.125 1.00 0.00 2 GLU B CA 1
ATOM 3736 C C . GLU B 1 2 ? 182.753 125.360 136.073 1.00 0.00 2 GLU B C 1
ATOM 3737 O O . GLU B 1 2 ? 182.593 125.673 137.254 1.00 0.00 2 GLU B O 1
ATOM 3743 N N . LEU B 1 3 ? 182.268 124.238 135.550 1.00 0.00 3 LEU B N 1
ATOM 3744 C CA . LEU B 1 3 ? 181.563 123.257 136.364 1.00 0.00 3 LEU B CA 1
ATOM 3745 C C . LEU B 1 3 ? 182.450 122.728 137.484 1.00 0.00 3 LEU B C 1
ATOM 3746 O O . LEU B 1 3 ? 182.021 122.631 138.634 1.00 0.00 3 LEU B O 1
ATOM 3751 N N . ALA B 1 4 ? 183.687 122.390 137.142 1.00 0.00 4 ALA B N 1
ATOM 3752 C CA . ALA B 1 4 ? 184.653 121.917 138.127 1.00 0.00 4 ALA B CA 1
ATOM 3753 C C . ALA B 1 4 ? 184.747 122.873 139.309 1.00 0.00 4 ALA B C 1
ATOM 3754 O O . ALA B 1 4 ? 184.746 122.447 140.465 1.00 0.00 4 ALA B O 1
ATOM 3756 N N . ALA B 1 5 ? 184.824 124.166 139.015 1.00 0.00 5 ALA B N 1
ATOM 3757 C CA . ALA B 1 5 ? 184.868 125.187 140.054 1.00 0.00 5 ALA B CA 1
ATOM 3758 C C . ALA B 1 5 ? 183.588 125.190 140.878 1.00 0.00 5 ALA B C 1
ATOM 3759 O O . ALA B 1 5 ? 183.630 125.194 142.108 1.00 0.00 5 ALA B O 1
ATOM 3761 N N . ARG B 1 6 ? 182.449 125.188 140.193 1.00 0.00 6 ARG B N 1
ATOM 3762 C CA . ARG B 1 6 ? 181.156 125.279 140.858 1.00 0.00 6 ARG B CA 1
ATOM 3763 C C . ARG B 1 6 ? 180.965 124.142 141.852 1.00 0.00 6 ARG B C 1
ATOM 3764 O O . ARG B 1 6 ? 180.438 124.341 142.947 1.00 0.00 6 ARG B O 1
ATOM 3772 N N . CYS B 1 7 ? 181.395 122.946 141.464 1.00 0.00 7 CYS B N 1
ATOM 3773 C CA . CYS B 1 7 ? 181.268 121.771 142.318 1.00 0.00 7 CYS B CA 1
ATOM 3774 C C . CYS B 1 7 ? 182.044 121.949 143.617 1.00 0.00 7 CYS B C 1
ATOM 3775 O O . CYS B 1 7 ? 181.518 121.703 144.703 1.00 0.00 7 CYS B O 1
ATOM 3778 N N . LEU B 1 8 ? 183.296 122.375 143.499 1.00 0.00 8 LEU B N 1
ATOM 3779 C CA . LEU B 1 8 ? 184.166 122.526 144.658 1.00 0.00 8 LEU B CA 1
ATOM 3780 C C . LEU B 1 8 ? 183.720 123.688 145.536 1.00 0.00 8 LEU B C 1
ATOM 3781 O O . LEU B 1 8 ? 183.798 123.619 146.762 1.00 0.00 8 LEU B O 1
ATOM 3786 N N . ILE B 1 9 ? 183.252 124.756 144.900 1.00 0.00 9 ILE B N 1
ATOM 3787 C CA . ILE B 1 9 ? 182.750 125.919 145.621 1.00 0.00 9 ILE B CA 1
ATOM 3788 C C . ILE B 1 9 ? 181.546 125.557 146.479 1.00 0.00 9 ILE B C 1
ATOM 3789 O O . ILE B 1 9 ? 181.478 125.917 147.654 1.00 0.00 9 ILE B O 1
ATOM 3794 N N . ILE B 1 10 ? 180.596 124.843 145.886 1.00 0.00 10 ILE B N 1
ATOM 3795 C CA . ILE B 1 10 ? 179.412 124.390 146.609 1.00 0.00 10 ILE B CA 1
ATOM 3796 C C . ILE B 1 10 ? 179.786 123.424 147.727 1.00 0.00 10 ILE B C 1
ATOM 3797 O O . ILE B 1 10 ? 179.310 123.551 148.854 1.00 0.00 10 ILE B O 1
ATOM 3802 N N . LEU B 1 11 ? 180.640 122.458 147.406 1.00 0.00 11 LEU B N 1
ATOM 3803 C CA . LEU B 1 11 ? 181.096 121.483 148.390 1.00 0.00 11 LEU B CA 1
ATOM 3804 C C . LEU B 1 11 ? 181.753 122.168 149.582 1.00 0.00 11 LEU B C 1
ATOM 3805 O O . LEU B 1 11 ? 181.453 121.853 150.733 1.00 0.00 11 LEU B O 1
ATOM 3810 N N . PHE B 1 12 ? 182.651 123.106 149.298 1.00 0.00 12 PHE B N 1
ATOM 3811 C CA . PHE B 1 12 ? 183.348 123.841 150.347 1.00 0.00 12 PHE B CA 1
ATOM 3812 C C . PHE B 1 12 ? 182.366 124.567 151.257 1.00 0.00 12 PHE B C 1
ATOM 3813 O O . PHE B 1 12 ? 182.497 124.535 152.479 1.00 0.00 12 PHE B O 1
ATOM 3821 N N . GLN B 1 13 ? 181.382 125.224 150.652 1.00 0.00 13 GLN B N 1
ATOM 3822 C CA . GLN B 1 13 ? 180.343 125.912 151.408 1.00 0.00 13 GLN B CA 1
ATOM 3823 C C . GLN B 1 13 ? 179.598 124.950 152.324 1.00 0.00 13 GLN B C 1
ATOM 3824 O O . GLN B 1 13 ? 179.318 125.267 153.479 1.00 0.00 13 GLN B O 1
ATOM 3830 N N . GLN B 1 14 ? 179.280 123.770 151.801 1.00 0.00 14 GLN B N 1
ATOM 3831 C CA . GLN B 1 14 ? 178.561 122.760 152.569 1.00 0.00 14 GLN B CA 1
ATOM 3832 C C . GLN B 1 14 ? 179.421 122.216 153.703 1.00 0.00 14 GLN B C 1
ATOM 3833 O O . GLN B 1 14 ? 178.921 121.923 154.789 1.00 0.00 14 GLN B O 1
ATOM 3839 N N . LEU B 1 15 ? 180.718 122.085 153.444 1.00 0.00 15 LEU B N 1
ATOM 3840 C CA . LEU B 1 15 ? 181.659 121.630 154.460 1.00 0.00 15 LEU B CA 1
ATOM 3841 C C . LEU B 1 15 ? 181.772 122.638 155.596 1.00 0.00 15 LEU B C 1
ATOM 3842 O O . LEU B 1 15 ? 181.842 122.263 156.767 1.00 0.00 15 LEU B O 1
ATOM 3847 N N . VAL B 1 16 ? 181.788 123.920 155.244 1.00 0.00 16 VAL B N 1
ATOM 3848 C CA . VAL B 1 16 ? 181.834 124.986 156.237 1.00 0.00 16 VAL B CA 1
ATOM 3849 C C . VAL B 1 16 ? 180.565 125.011 157.079 1.00 0.00 16 VAL B C 1
ATOM 3850 O O . VAL B 1 16 ? 180.612 125.246 158.286 1.00 0.00 16 VAL B O 1
ATOM 3854 N N . GLU B 1 17 ? 179.430 124.765 156.435 1.00 0.00 17 GLU B N 1
ATOM 3855 C CA . GLU B 1 17 ? 178.158 124.641 157.141 1.00 0.00 17 GLU B CA 1
ATOM 3856 C C . GLU B 1 17 ? 178.180 123.469 158.114 1.00 0.00 17 GLU B C 1
ATOM 3857 O O . GLU B 1 17 ? 177.711 123.582 159.246 1.00 0.00 17 GLU B O 1
ATOM 3863 N N . LEU B 1 18 ? 178.727 122.345 157.664 1.00 0.00 18 LEU B N 1
ATOM 3864 C CA . LEU B 1 18 ? 178.913 121.186 158.529 1.00 0.00 18 LEU B CA 1
ATOM 3865 C C . LEU B 1 18 ? 179.897 121.488 159.653 1.00 0.00 18 LEU B C 1
ATOM 3866 O O . LEU B 1 18 ? 179.694 121.079 160.795 1.00 0.00 18 LEU B O 1
ATOM 3871 N N . ALA B 1 19 ? 180.962 122.211 159.321 1.00 0.00 19 ALA B N 1
ATOM 3872 C CA . ALA B 1 19 ? 181.935 122.642 160.316 1.00 0.00 19 ALA B CA 1
ATOM 3873 C C . ALA B 1 19 ? 181.276 123.480 161.406 1.00 0.00 19 ALA B C 1
ATOM 3874 O O . ALA B 1 19 ? 181.567 123.314 162.590 1.00 0.00 19 ALA B O 1
ATOM 3876 N N . ARG B 1 20 ? 180.389 124.379 160.996 1.00 0.00 20 ARG B N 1
ATOM 3877 C CA . ARG B 1 20 ? 179.652 125.213 161.940 1.00 0.00 20 ARG B CA 1
ATOM 3878 C C . ARG B 1 20 ? 178.903 124.361 162.958 1.00 0.00 20 ARG B C 1
ATOM 3879 O O . ARG B 1 20 ? 178.917 124.654 164.153 1.00 0.00 20 ARG B O 1
ATOM 3887 N N . LEU B 1 21 ? 178.253 123.308 162.477 1.00 0.00 21 LEU B N 1
ATOM 3888 C CA . LEU B 1 21 ? 177.540 122.383 163.350 1.00 0.00 21 LEU B CA 1
ATOM 3889 C C . LEU B 1 21 ? 178.487 121.726 164.346 1.00 0.00 21 LEU B C 1
ATOM 3890 O O . LEU B 1 21 ? 178.165 121.588 165.526 1.00 0.00 21 LEU B O 1
ATOM 3895 N N . ALA B 1 22 ? 179.659 121.326 163.864 1.00 0.00 22 ALA B N 1
ATOM 3896 C CA . ALA B 1 22 ? 180.674 120.723 164.721 1.00 0.00 22 ALA B CA 1
ATOM 3897 C C . ALA B 1 22 ? 181.203 121.729 165.736 1.00 0.00 22 ALA B C 1
ATOM 3898 O O . ALA B 1 22 ? 181.416 121.394 166.902 1.00 0.00 22 ALA B O 1
ATOM 3900 N N . ILE B 1 23 ? 181.414 122.960 165.288 1.00 0.00 23 ILE B N 1
ATOM 3901 C CA . ILE B 1 23 ? 181.953 124.008 166.147 1.00 0.00 23 ILE B CA 1
ATOM 3902 C C . ILE B 1 23 ? 180.978 124.361 167.263 1.00 0.00 23 ILE B C 1
ATOM 3903 O O . ILE B 1 23 ? 181.362 124.451 168.430 1.00 0.00 23 ILE B O 1
ATOM 3908 N N . GLU B 1 24 ? 179.716 124.560 166.900 1.00 0.00 24 GLU B N 1
ATOM 3909 C CA . GLU B 1 24 ? 178.696 124.959 167.860 1.00 0.00 24 GLU B CA 1
ATOM 3910 C C . GLU B 1 24 ? 178.404 123.842 168.853 1.00 0.00 24 GLU B C 1
ATOM 3911 O O . GLU B 1 24 ? 178.161 124.094 170.032 1.00 0.00 24 GLU B O 1
ATOM 3917 N N . SER B 1 25 ? 178.431 122.605 168.368 1.00 0.00 25 SER B N 1
ATOM 3918 C CA . SER B 1 25 ? 178.190 121.443 169.217 1.00 0.00 25 SER B CA 1
ATOM 3919 C C . SER B 1 25 ? 179.433 121.079 170.018 1.00 0.00 25 SER B C 1
ATOM 3920 O O . SER B 1 25 ? 179.341 120.452 171.073 1.00 0.00 25 SER B O 1
ATOM 3923 N N . GLY B 1 26 ? 180.595 121.476 169.511 1.00 0.00 26 GLY B N 1
ATOM 3924 C CA . GLY B 1 26 ? 181.856 121.230 170.201 1.00 0.00 26 GLY B CA 1
ATOM 3925 C C . GLY B 1 26 ? 182.412 119.854 169.854 1.00 0.00 26 GLY B C 1
ATOM 3926 O O . GLY B 1 26 ? 183.170 119.268 170.627 1.00 0.00 26 GLY B O 1
ATOM 3927 N N . ASP B 1 27 ? 182.035 119.345 168.687 1.00 0.00 27 ASP B N 1
ATOM 3928 C CA . ASP B 1 27 ? 182.508 118.045 168.228 1.00 0.00 27 ASP B CA 1
ATOM 3929 C C . ASP B 1 27 ? 183.829 118.173 167.478 1.00 0.00 27 ASP B C 1
ATOM 3930 O O . ASP B 1 27 ? 183.849 118.409 166.271 1.00 0.00 27 ASP B O 1
ATOM 3935 N N . GLU B 1 28 ? 184.932 118.016 168.203 1.00 0.00 28 GLU B N 1
ATOM 3936 C CA . GLU B 1 28 ? 186.257 118.256 167.644 1.00 0.00 28 GLU B CA 1
ATOM 3937 C C . GLU B 1 28 ? 186.628 117.185 166.626 1.00 0.00 28 GLU B C 1
ATOM 3938 O O . GLU B 1 28 ? 187.377 117.443 165.684 1.00 0.00 28 GLU B O 1
ATOM 3944 N N . GLU B 1 29 ? 186.098 115.981 166.822 1.00 0.00 29 GLU B N 1
ATOM 3945 C CA . GLU B 1 29 ? 186.399 114.860 165.940 1.00 0.00 29 GLU B CA 1
ATOM 3946 C C . GLU B 1 29 ? 185.804 115.076 164.553 1.00 0.00 29 GLU B C 1
ATOM 3947 O O . GLU B 1 29 ? 186.473 114.870 163.542 1.00 0.00 29 GLU B O 1
ATOM 3953 N N . LEU B 1 30 ? 184.542 115.489 164.514 1.00 0.00 30 LEU B N 1
ATOM 3954 C CA . LEU B 1 30 ? 183.889 115.836 163.259 1.00 0.00 30 LEU B CA 1
ATOM 3955 C C . LEU B 1 30 ? 184.546 117.050 162.612 1.00 0.00 30 LEU B C 1
ATOM 3956 O O . LEU B 1 30 ? 184.834 117.048 161.416 1.00 0.00 30 LEU B O 1
ATOM 3961 N N . LEU B 1 31 ? 184.780 118.084 163.413 1.00 0.00 31 LEU B N 1
ATOM 3962 C CA . LEU B 1 31 ? 185.429 119.297 162.925 1.00 0.00 31 LEU B CA 1
ATOM 3963 C C . LEU B 1 31 ? 186.783 118.984 162.300 1.00 0.00 31 LEU B C 1
ATOM 3964 O O . LEU B 1 31 ? 187.128 119.518 161.247 1.00 0.00 31 LEU B O 1
ATOM 3969 N N . ARG B 1 32 ? 187.544 118.114 162.955 1.00 0.00 32 ARG B N 1
ATOM 3970 C CA . ARG B 1 32 ? 188.812 117.645 162.411 1.00 0.00 32 ARG B CA 1
ATOM 3971 C C . ARG B 1 32 ? 188.631 117.058 161.018 1.00 0.00 32 ARG B C 1
ATOM 3972 O O . ARG B 1 32 ? 189.317 117.449 160.074 1.00 0.00 32 ARG B O 1
ATOM 3980 N N . ARG B 1 33 ? 187.702 116.116 160.896 1.00 0.00 33 ARG B N 1
ATOM 3981 C CA . ARG B 1 33 ? 187.448 115.449 159.624 1.00 0.00 33 ARG B CA 1
ATOM 3982 C C . ARG B 1 33 ? 187.062 116.454 158.544 1.00 0.00 33 ARG B C 1
ATOM 3983 O O . ARG B 1 33 ? 187.529 116.368 157.409 1.00 0.00 33 ARG B O 1
ATOM 3991 N N . VAL B 1 34 ? 186.207 117.403 158.904 1.00 0.00 34 VAL B N 1
ATOM 3992 C CA . VAL B 1 34 ? 185.727 118.402 157.958 1.00 0.00 34 VAL B CA 1
ATOM 3993 C C . VAL B 1 34 ? 186.844 119.348 157.541 1.00 0.00 34 VAL B C 1
ATOM 3994 O O . VAL B 1 34 ? 186.968 119.699 156.367 1.00 0.00 34 VAL B O 1
ATOM 3998 N N . SER B 1 35 ? 187.657 119.760 158.508 1.00 0.00 35 SER B N 1
ATOM 3999 C CA . SER B 1 35 ? 188.763 120.673 158.244 1.00 0.00 35 SER B CA 1
ATOM 4000 C C . SER B 1 35 ? 189.785 120.041 157.307 1.00 0.00 35 SER B C 1
ATOM 4001 O O . SER B 1 35 ? 190.428 120.734 156.518 1.00 0.00 35 SER B O 1
ATOM 4004 N N . GLU B 1 36 ? 189.930 118.722 157.400 1.00 0.00 36 GLU B N 1
ATOM 4005 C CA . GLU B 1 36 ? 190.767 117.977 156.466 1.00 0.00 36 GLU B CA 1
ATOM 4006 C C . GLU B 1 36 ? 190.127 117.916 155.084 1.00 0.00 36 GLU B C 1
ATOM 4007 O O . GLU B 1 36 ? 190.813 118.030 154.067 1.00 0.00 36 GLU B O 1
ATOM 4013 N N . TRP B 1 37 ? 188.812 117.735 155.053 1.00 0.00 37 TRP B N 1
ATOM 4014 C CA . TRP B 1 37 ? 188.064 117.762 153.801 1.00 0.00 37 TRP B CA 1
ATOM 4015 C C . TRP B 1 37 ? 188.134 119.136 153.149 1.00 0.00 37 TRP B C 1
ATOM 4016 O O . TRP B 1 37 ? 188.251 119.248 151.929 1.00 0.00 37 TRP B O 1
ATOM 4027 N N . LEU B 1 38 ? 188.059 120.180 153.968 1.00 0.00 38 LEU B N 1
ATOM 4028 C CA . LEU B 1 38 ? 188.166 121.547 153.477 1.00 0.00 38 LEU B CA 1
ATOM 4029 C C . LEU B 1 38 ? 189.515 121.791 152.810 1.00 0.00 38 LEU B C 1
ATOM 4030 O O . LEU B 1 38 ? 189.589 122.389 151.737 1.00 0.00 38 LEU B O 1
ATOM 4035 N N . GLU B 1 39 ? 190.579 121.322 153.451 1.00 0.00 39 GLU B N 1
ATOM 4036 C CA . GLU B 1 39 ? 191.924 121.456 152.904 1.00 0.00 39 GLU B CA 1
ATOM 4037 C C . GLU B 1 39 ? 192.028 120.805 151.532 1.00 0.00 39 GLU B C 1
ATOM 4038 O O . GLU B 1 39 ? 192.590 121.382 150.601 1.00 0.00 39 GLU B O 1
ATOM 4044 N N . GLU B 1 40 ? 191.484 119.597 151.411 1.00 0.00 40 GLU B N 1
ATOM 4045 C CA . GLU B 1 40 ? 191.552 118.848 150.164 1.00 0.00 40 GLU B CA 1
ATOM 4046 C C . GLU B 1 40 ? 190.828 119.577 149.041 1.00 0.00 40 GLU B C 1
ATOM 4047 O O . GLU B 1 40 ? 191.299 119.611 147.905 1.00 0.00 40 GLU B O 1
ATOM 4053 N N . VAL B 1 41 ? 189.680 120.163 149.368 1.00 0.00 41 VAL B N 1
ATOM 4054 C CA . VAL B 1 41 ? 188.903 120.920 148.394 1.00 0.00 41 VAL B CA 1
ATOM 4055 C C . VAL B 1 41 ? 189.656 122.162 147.933 1.00 0.00 41 VAL B C 1
ATOM 4056 O O . VAL B 1 41 ? 189.670 122.486 146.745 1.00 0.00 41 VAL B O 1
ATOM 4060 N N . ILE B 1 42 ? 190.283 122.851 148.878 1.00 0.00 42 ILE B N 1
ATOM 4061 C CA . ILE B 1 42 ? 191.069 124.039 148.566 1.00 0.00 42 ILE B CA 1
ATOM 4062 C C . ILE B 1 42 ? 192.163 123.724 147.553 1.00 0.00 42 ILE B C 1
ATOM 4063 O O . ILE B 1 42 ? 192.342 124.448 146.574 1.00 0.00 42 ILE B O 1
ATOM 4068 N N . LYS B 1 43 ? 192.891 122.639 147.793 1.00 0.00 43 LYS B N 1
ATOM 4069 C CA . LYS B 1 43 ? 193.955 122.215 146.891 1.00 0.00 43 LYS B CA 1
ATOM 4070 C C . LYS B 1 43 ? 193.418 121.966 145.487 1.00 0.00 43 LYS B C 1
ATOM 4071 O O . LYS B 1 43 ? 194.034 122.365 144.498 1.00 0.00 43 LYS B O 1
ATOM 4077 N N . ASP B 1 44 ? 192.269 121.306 145.404 1.00 0.00 44 ASP B N 1
ATOM 4078 C CA . ASP B 1 44 ? 191.607 121.076 144.127 1.00 0.00 44 ASP B CA 1
ATOM 4079 C C . ASP B 1 44 ? 191.237 122.392 143.454 1.00 0.00 44 ASP B C 1
ATOM 4080 O O . ASP B 1 44 ? 191.462 122.572 142.258 1.00 0.00 44 ASP B O 1
ATOM 4085 N N . MET B 1 45 ? 190.668 123.307 144.230 1.00 0.00 45 MET B N 1
ATOM 4086 C CA . MET B 1 45 ? 190.209 124.585 143.698 1.00 0.00 45 MET B CA 1
ATOM 4087 C C . MET B 1 45 ? 191.367 125.389 143.119 1.00 0.00 45 MET B C 1
ATOM 4088 O O . MET B 1 45 ? 191.227 126.040 142.083 1.00 0.00 45 MET B O 1
ATOM 4093 N N . ARG B 1 46 ? 192.511 125.337 143.792 1.00 0.00 46 ARG B N 1
ATOM 4094 C CA . ARG B 1 46 ? 193.696 126.060 143.346 1.00 0.00 46 ARG B CA 1
ATOM 4095 C C . ARG B 1 46 ? 194.218 125.500 142.027 1.00 0.00 46 ARG B C 1
ATOM 4096 O O . ARG B 1 46 ? 194.782 126.231 141.213 1.00 0.00 46 ARG B O 1
ATOM 4104 N N . ARG B 1 47 ? 194.027 124.203 141.824 1.00 0.00 47 ARG B N 1
ATOM 4105 C CA . ARG B 1 47 ? 194.391 123.562 140.566 1.00 0.00 47 ARG B CA 1
ATOM 4106 C C . ARG B 1 47 ? 193.405 123.915 139.462 1.00 0.00 47 ARG B C 1
ATOM 4107 O O . ARG B 1 47 ? 193.776 124.012 138.291 1.00 0.00 47 ARG B O 1
ATOM 4115 N N . VAL B 1 48 ? 192.145 124.107 139.839 1.00 0.00 48 VAL B N 1
ATOM 4116 C CA . VAL B 1 48 ? 191.132 124.589 138.908 1.00 0.00 48 VAL B CA 1
ATOM 4117 C C . VAL B 1 48 ? 191.398 126.033 138.503 1.00 0.00 48 VAL B C 1
ATOM 4118 O O . VAL B 1 48 ? 191.213 126.408 137.346 1.00 0.00 48 VAL B O 1
ATOM 4122 N N . VAL B 1 49 ? 191.831 126.841 139.466 1.00 0.00 49 VAL B N 1
ATOM 4123 C CA . VAL B 1 49 ? 192.296 128.192 139.178 1.00 0.00 49 VAL B CA 1
ATOM 4124 C C . VAL B 1 49 ? 193.464 128.176 138.200 1.00 0.00 49 VAL B C 1
ATOM 4125 O O . VAL B 1 49 ? 193.485 128.936 137.232 1.00 0.00 49 VAL B O 1
ATOM 4129 N N . GLU B 1 50 ? 194.434 127.306 138.459 1.00 0.00 50 GLU B N 1
ATOM 4130 C CA . GLU B 1 50 ? 195.546 127.102 137.539 1.00 0.00 50 GLU B CA 1
ATOM 4131 C C . GLU B 1 50 ? 195.048 126.747 136.144 1.00 0.00 50 GLU B C 1
ATOM 4132 O O . GLU B 1 50 ? 195.480 127.333 135.152 1.00 0.00 50 GLU B O 1
ATOM 4138 N N . GLN B 1 51 ? 194.136 125.783 136.074 1.00 0.00 51 GLN B N 1
ATOM 4139 C CA . GLN B 1 51 ? 193.539 125.383 134.806 1.00 0.00 51 GLN B CA 1
ATOM 4140 C C . GLN B 1 51 ? 192.900 126.572 134.099 1.00 0.00 51 GLN B C 1
ATOM 4141 O O . GLN B 1 51 ? 193.132 126.798 132.910 1.00 0.00 51 GLN B O 1
ATOM 4147 N N . ALA B 1 52 ? 192.095 127.330 134.836 1.00 0.00 52 ALA B N 1
ATOM 4148 C CA . ALA B 1 52 ? 191.410 128.490 134.277 1.00 0.00 52 ALA B CA 1
ATOM 4149 C C . ALA B 1 52 ? 192.403 129.488 133.695 1.00 0.00 52 ALA B C 1
ATOM 4150 O O . ALA B 1 52 ? 192.181 130.043 132.620 1.00 0.00 52 ALA B O 1
ATOM 4152 N N . LEU B 1 53 ? 193.498 129.712 134.414 1.00 0.00 53 LEU B N 1
ATOM 4153 C CA . LEU B 1 53 ? 194.548 130.609 133.948 1.00 0.00 53 LEU B CA 1
ATOM 4154 C C . LEU B 1 53 ? 195.213 130.071 132.687 1.00 0.00 53 LEU B C 1
ATOM 4155 O O . LEU B 1 53 ? 195.534 130.828 131.771 1.00 0.00 53 LEU B O 1
ATOM 4160 N N . ARG B 1 54 ? 195.417 128.758 132.645 1.00 0.00 54 ARG B N 1
ATOM 4161 C CA . ARG B 1 54 ? 196.001 128.111 131.477 1.00 0.00 54 ARG B CA 1
ATOM 4162 C C . ARG B 1 54 ? 195.056 128.168 130.285 1.00 0.00 54 ARG B C 1
ATOM 4163 O O . ARG B 1 54 ? 195.491 128.140 129.134 1.00 0.00 54 ARG B O 1
ATOM 4171 N N . GLU B 1 55 ? 193.761 128.247 130.567 1.00 0.00 55 GLU B N 1
ATOM 4172 C CA . GLU B 1 55 ? 192.753 128.350 129.518 1.00 0.00 55 GLU B CA 1
ATOM 4173 C C . GLU B 1 55 ? 192.592 129.789 129.048 1.00 0.00 55 GLU B C 1
ATOM 4174 O O . GLU B 1 55 ? 191.877 130.063 128.082 1.00 0.00 55 GLU B O 1
ATOM 4180 N N . GLY B 1 56 ? 193.261 130.709 129.735 1.00 0.00 56 GLY B N 1
ATOM 4181 C CA . GLY B 1 56 ? 193.189 132.124 129.392 1.00 0.00 56 GLY B CA 1
ATOM 4182 C C . GLY B 1 56 ? 191.958 132.779 130.005 1.00 0.00 56 GLY B C 1
ATOM 4183 O O . GLY B 1 56 ? 191.540 133.857 129.583 1.00 0.00 56 GLY B O 1
ATOM 4184 N N . ASN B 1 57 ? 191.379 132.118 131.001 1.00 0.00 57 ASN B N 1
ATOM 4185 C CA . ASN B 1 57 ? 190.192 132.633 131.675 1.00 0.00 57 ASN B CA 1
ATOM 4186 C C . ASN B 1 57 ? 190.534 133.171 133.058 1.00 0.00 57 ASN B C 1
ATOM 4187 O O . ASN B 1 57 ? 190.195 132.561 134.072 1.00 0.00 57 ASN B O 1
ATOM 4192 N N . SER B 1 58 ? 191.206 134.316 133.092 1.00 0.00 58 SER B N 1
ATOM 4193 C CA . SER B 1 58 ? 191.637 134.913 134.351 1.00 0.00 58 SER B CA 1
ATOM 4194 C C . SER B 1 58 ? 190.447 135.406 135.163 1.00 0.00 58 SER B C 1
ATOM 4195 O O . SER B 1 58 ? 190.529 135.541 136.384 1.00 0.00 58 SER B O 1
ATOM 4198 N N . GLU B 1 59 ? 189.340 135.674 134.479 1.00 0.00 59 GLU B N 1
ATOM 4199 C CA . GLU B 1 59 ? 188.115 136.104 135.142 1.00 0.00 59 GLU B CA 1
ATOM 4200 C C . GLU B 1 59 ? 187.595 135.031 136.089 1.00 0.00 59 GLU B C 1
ATOM 4201 O O . GLU B 1 59 ? 187.359 135.290 137.268 1.00 0.00 59 GLU B O 1
ATOM 4207 N N . LEU B 1 60 ? 187.418 133.822 135.564 1.00 0.00 60 LEU B N 1
ATOM 4208 C CA . LEU B 1 60 ? 186.990 132.688 136.377 1.00 0.00 60 LEU B CA 1
ATOM 4209 C C . LEU B 1 60 ? 187.982 132.409 137.498 1.00 0.00 60 LEU B C 1
ATOM 4210 O O . LEU B 1 60 ? 187.594 132.203 138.648 1.00 0.00 60 LEU B O 1
ATOM 4215 N N . ALA B 1 61 ? 189.266 132.403 137.157 1.00 0.00 61 ALA B N 1
ATOM 4216 C CA . ALA B 1 61 ? 190.321 132.194 138.142 1.00 0.00 61 ALA B CA 1
ATOM 4217 C C . ALA B 1 61 ? 190.161 133.141 139.326 1.00 0.00 61 ALA B C 1
ATOM 4218 O O . ALA B 1 61 ? 190.272 132.730 140.481 1.00 0.00 61 ALA B O 1
ATOM 4220 N N . ALA B 1 62 ? 189.902 134.410 139.032 1.00 0.00 62 ALA B N 1
ATOM 4221 C CA . ALA B 1 62 ? 189.681 135.408 140.070 1.00 0.00 62 ALA B CA 1
ATOM 4222 C C . ALA B 1 62 ? 188.442 135.079 140.894 1.00 0.00 62 ALA B C 1
ATOM 4223 O O . ALA B 1 62 ? 188.481 135.094 142.125 1.00 0.00 62 ALA B O 1
ATOM 4225 N N . ARG B 1 63 ? 187.345 134.783 140.209 1.00 0.00 63 ARG B N 1
ATOM 4226 C CA . ARG B 1 63 ? 186.069 134.536 140.872 1.00 0.00 63 ARG B CA 1
ATOM 4227 C C . ARG B 1 63 ? 186.179 133.387 141.865 1.00 0.00 63 ARG B C 1
ATOM 4228 O O . ARG B 1 63 ? 185.619 133.444 142.960 1.00 0.00 63 ARG B O 1
ATOM 4236 N N . ILE B 1 64 ? 186.905 132.344 141.477 1.00 0.00 64 ILE B N 1
ATOM 4237 C CA . ILE B 1 64 ? 187.084 131.176 142.330 1.00 0.00 64 ILE B CA 1
ATOM 4238 C C . ILE B 1 64 ? 187.787 131.547 143.631 1.00 0.00 64 ILE B C 1
ATOM 4239 O O . ILE B 1 64 ? 187.343 131.173 144.716 1.00 0.00 64 ILE B O 1
ATOM 4244 N N . LEU B 1 65 ? 188.889 132.282 143.513 1.00 0.00 65 LEU B N 1
ATOM 4245 C CA . LEU B 1 65 ? 189.690 132.653 144.674 1.00 0.00 65 LEU B CA 1
ATOM 4246 C C . LEU B 1 65 ? 188.957 133.661 145.551 1.00 0.00 65 LEU B C 1
ATOM 4247 O O . LEU B 1 65 ? 189.048 133.611 146.777 1.00 0.00 65 LEU B O 1
ATOM 4252 N N . ILE B 1 66 ? 188.229 134.570 144.915 1.00 0.00 66 ILE B N 1
ATOM 4253 C CA . ILE B 1 66 ? 187.442 135.565 145.636 1.00 0.00 66 ILE B CA 1
ATOM 4254 C C . ILE B 1 66 ? 186.371 134.903 146.494 1.00 0.00 66 ILE B C 1
ATOM 4255 O O . ILE B 1 66 ? 186.212 135.232 147.670 1.00 0.00 66 ILE B O 1
ATOM 4260 N N . ILE B 1 67 ? 185.640 133.965 145.900 1.00 0.00 67 ILE B N 1
ATOM 4261 C CA . ILE B 1 67 ? 184.613 133.222 146.621 1.00 0.00 67 ILE B CA 1
ATOM 4262 C C . ILE B 1 67 ? 185.222 132.386 147.739 1.00 0.00 67 ILE B C 1
ATOM 4263 O O . ILE B 1 67 ? 184.730 132.384 148.866 1.00 0.00 67 ILE B O 1
ATOM 4268 N N . LEU B 1 68 ? 186.300 131.673 147.420 1.00 0.00 68 LEU B N 1
ATOM 4269 C CA . LEU B 1 68 ? 186.992 130.849 148.402 1.00 0.00 68 LEU B CA 1
ATOM 4270 C C . LEU B 1 68 ? 187.447 131.679 149.594 1.00 0.00 68 LEU B C 1
ATOM 4271 O O . LEU B 1 68 ? 187.239 131.297 150.745 1.00 0.00 68 LEU B O 1
ATOM 4276 N N . PHE B 1 69 ? 188.072 132.819 149.313 1.00 0.00 69 PHE B N 1
ATOM 4277 C CA . PHE B 1 69 ? 188.555 133.707 150.362 1.00 0.00 69 PHE B CA 1
ATOM 4278 C C . PHE B 1 69 ? 187.418 134.156 151.271 1.00 0.00 69 PHE B C 1
ATOM 4279 O O . PHE B 1 69 ? 187.552 134.158 152.495 1.00 0.00 69 PHE B O 1
ATOM 4287 N N . GLN B 1 70 ? 186.298 134.536 150.666 1.00 0.00 70 GLN B N 1
ATOM 4288 C CA . GLN B 1 70 ? 185.115 134.932 151.423 1.00 0.00 70 GLN B CA 1
ATOM 4289 C C . GLN B 1 70 ? 184.645 133.809 152.337 1.00 0.00 70 GLN B C 1
ATOM 4290 O O . GLN B 1 70 ? 184.290 134.044 153.492 1.00 0.00 70 GLN B O 1
ATOM 4296 N N . GLN B 1 71 ? 184.642 132.587 151.813 1.00 0.00 71 GLN B N 1
ATOM 4297 C CA . GLN B 1 71 ? 184.210 131.425 152.581 1.00 0.00 71 GLN B CA 1
ATOM 4298 C C . GLN B 1 71 ? 185.180 131.122 153.715 1.00 0.00 71 GLN B C 1
ATOM 4299 O O . GLN B 1 71 ? 184.773 130.706 154.800 1.00 0.00 71 GLN B O 1
ATOM 4305 N N . LEU B 1 72 ? 186.467 131.330 153.457 1.00 0.00 72 LEU B N 1
ATOM 4306 C CA . LEU B 1 72 ? 187.493 131.134 154.473 1.00 0.00 72 LEU B CA 1
ATOM 4307 C C . LEU B 1 72 ? 187.340 132.136 155.610 1.00 0.00 72 LEU B C 1
ATOM 4308 O O . LEU B 1 72 ? 187.505 131.792 156.780 1.00 0.00 72 LEU B O 1
ATOM 4313 N N . VAL B 1 73 ? 187.024 133.379 155.258 1.00 0.00 73 VAL B N 1
ATOM 4314 C CA . VAL B 1 73 ? 186.792 134.420 156.251 1.00 0.00 73 VAL B CA 1
ATOM 4315 C C . VAL B 1 73 ? 185.559 134.114 157.093 1.00 0.00 73 VAL B C 1
ATOM 4316 O O . VAL B 1 73 ? 185.544 134.354 158.300 1.00 0.00 73 VAL B O 1
ATOM 4320 N N . GLU B 1 74 ? 184.526 133.583 156.447 1.00 0.00 74 GLU B N 1
ATOM 4321 C CA . GLU B 1 74 ? 183.331 133.135 157.151 1.00 0.00 74 GLU B CA 1
ATOM 4322 C C . GLU B 1 74 ? 183.654 132.008 158.124 1.00 0.00 74 GLU B C 1
ATOM 4323 O O . GLU B 1 74 ? 183.172 131.996 159.257 1.00 0.00 74 GLU B O 1
ATOM 4329 N N . LEU B 1 75 ? 184.475 131.063 157.676 1.00 0.00 75 LEU B N 1
ATOM 4330 C CA . LEU B 1 75 ? 184.954 129.991 158.540 1.00 0.00 75 LEU B CA 1
ATOM 4331 C C . LEU B 1 75 ? 185.824 130.538 159.665 1.00 0.00 75 LEU B C 1
ATOM 4332 O O . LEU B 1 75 ? 185.735 130.089 160.807 1.00 0.00 75 LEU B O 1
ATOM 4337 N N . ALA B 1 76 ? 186.666 131.513 159.333 1.00 0.00 76 ALA B N 1
ATOM 4338 C CA . ALA B 1 76 ? 187.494 132.180 160.330 1.00 0.00 76 ALA B CA 1
ATOM 4339 C C . ALA B 1 76 ? 186.641 132.818 161.418 1.00 0.00 76 ALA B C 1
ATOM 4340 O O . ALA B 1 76 ? 186.963 132.733 162.603 1.00 0.00 76 ALA B O 1
ATOM 4342 N N . ARG B 1 77 ? 185.551 133.456 161.009 1.00 0.00 77 ARG B N 1
ATOM 4343 C CA . ARG B 1 77 ? 184.623 134.071 161.952 1.00 0.00 77 ARG B CA 1
ATOM 4344 C C . ARG B 1 77 ? 184.120 133.056 162.970 1.00 0.00 77 ARG B C 1
ATOM 4345 O O . ARG B 1 77 ? 184.056 133.339 164.167 1.00 0.00 77 ARG B O 1
ATOM 4353 N N . LEU B 1 78 ? 183.763 131.869 162.487 1.00 0.00 78 LEU B N 1
ATOM 4354 C CA . LEU B 1 78 ? 183.315 130.791 163.360 1.00 0.00 78 LEU B CA 1
ATOM 4355 C C . LEU B 1 78 ? 184.399 130.402 164.357 1.00 0.00 78 LEU B C 1
ATOM 4356 O O . LEU B 1 78 ? 184.123 130.184 165.537 1.00 0.00 78 LEU B O 1
ATOM 4361 N N . ALA B 1 79 ? 185.635 130.316 163.876 1.00 0.00 79 ALA B N 1
ATOM 4362 C CA . ALA B 1 79 ? 186.770 129.999 164.733 1.00 0.00 79 ALA B CA 1
ATOM 4363 C C . ALA B 1 79 ? 187.020 131.105 165.748 1.00 0.00 79 ALA B C 1
ATOM 4364 O O . ALA B 1 79 ? 187.311 130.835 166.914 1.00 0.00 79 ALA B O 1
ATOM 4366 N N . ILE B 1 80 ? 186.905 132.349 165.301 1.00 0.00 80 ILE B N 1
ATOM 4367 C CA . ILE B 1 80 ? 187.156 133.501 166.162 1.00 0.00 80 ILE B CA 1
ATOM 4368 C C . ILE B 1 80 ? 186.122 133.588 167.276 1.00 0.00 80 ILE B C 1
ATOM 4369 O O . ILE B 1 80 ? 186.469 133.775 168.443 1.00 0.00 80 ILE B O 1
ATOM 4374 N N . GLU B 1 81 ? 184.851 133.454 166.913 1.00 0.00 81 GLU B N 1
ATOM 4375 C CA . GLU B 1 81 ? 183.761 133.576 167.873 1.00 0.00 81 GLU B CA 1
ATOM 4376 C C . GLU B 1 81 ? 183.769 132.420 168.865 1.00 0.00 81 GLU B C 1
ATOM 4377 O O . GLU B 1 81 ? 183.467 132.600 170.045 1.00 0.00 81 GLU B O 1
ATOM 4383 N N . SER B 1 82 ? 184.114 131.233 168.378 1.00 0.00 82 SER B N 1
ATOM 4384 C CA . SER B 1 82 ? 184.182 130.047 169.227 1.00 0.00 82 SER B CA 1
ATOM 4385 C C . SER B 1 82 ? 185.476 130.018 170.029 1.00 0.00 82 SER B C 1
ATOM 4386 O O . SER B 1 82 ? 185.549 129.388 171.084 1.00 0.00 82 SER B O 1
ATOM 4389 N N . GLY B 1 83 ? 186.496 130.702 169.523 1.00 0.00 83 GLY B N 1
ATOM 4390 C CA . GLY B 1 83 ? 187.777 130.789 170.212 1.00 0.00 83 GLY B CA 1
ATOM 4391 C C . GLY B 1 83 ? 188.671 129.605 169.866 1.00 0.00 83 GLY B C 1
ATOM 4392 O O . GLY B 1 83 ? 189.554 129.235 170.639 1.00 0.00 83 GLY B O 1
ATOM 4393 N N . ASP B 1 84 ? 188.438 129.015 168.699 1.00 0.00 84 ASP B N 1
ATOM 4394 C CA . ASP B 1 84 ? 189.234 127.883 168.240 1.00 0.00 84 ASP B CA 1
ATOM 4395 C C . ASP B 1 84 ? 190.477 128.349 167.493 1.00 0.00 84 ASP B C 1
ATOM 4396 O O . ASP B 1 84 ? 190.434 128.584 166.284 1.00 0.00 84 ASP B O 1
ATOM 4401 N N . GLU B 1 85 ? 191.582 128.483 168.217 1.00 0.00 85 GLU B N 1
ATOM 4402 C CA . GLU B 1 85 ? 192.799 129.057 167.659 1.00 0.00 85 GLU B CA 1
ATOM 4403 C C . GLU B 1 85 ? 193.435 128.119 166.640 1.00 0.00 85 GLU B C 1
ATOM 4404 O O . GLU B 1 85 ? 194.093 128.563 165.699 1.00 0.00 85 GLU B O 1
ATOM 4410 N N . GLU B 1 86 ? 193.237 126.821 166.836 1.00 0.00 86 GLU B N 1
ATOM 4411 C CA . GLU B 1 86 ? 193.817 125.815 165.953 1.00 0.00 86 GLU B CA 1
ATOM 4412 C C . GLU B 1 86 ? 193.187 125.869 164.568 1.00 0.00 86 GLU B C 1
ATOM 4413 O O . GLU B 1 86 ? 193.888 125.844 163.555 1.00 0.00 86 GLU B O 1
ATOM 4419 N N . LEU B 1 87 ? 191.861 125.942 164.527 1.00 0.00 87 LEU B N 1
ATOM 4420 C CA . LEU B 1 87 ? 191.140 126.110 163.271 1.00 0.00 87 LEU B CA 1
ATOM 4421 C C . LEU B 1 87 ? 191.462 127.452 162.627 1.00 0.00 87 LEU B C 1
ATOM 4422 O O . LEU B 1 87 ? 191.743 127.525 161.430 1.00 0.00 87 LEU B O 1
ATOM 4427 N N . LEU B 1 88 ? 191.420 128.512 163.426 1.00 0.00 88 LEU B N 1
ATOM 4428 C CA . LEU B 1 88 ? 191.734 129.851 162.941 1.00 0.00 88 LEU B CA 1
ATOM 4429 C C . LEU B 1 88 ? 193.122 129.899 162.316 1.00 0.00 88 LEU B C 1
ATOM 4430 O O . LEU B 1 88 ? 193.318 130.506 161.263 1.00 0.00 88 LEU B O 1
ATOM 4435 N N . ARG B 1 89 ? 194.083 129.256 162.972 1.00 0.00 89 ARG B N 1
ATOM 4436 C CA . ARG B 1 89 ? 195.430 129.133 162.427 1.00 0.00 89 ARG B CA 1
ATOM 4437 C C . ARG B 1 89 ? 195.407 128.517 161.034 1.00 0.00 89 ARG B C 1
ATOM 4438 O O . ARG B 1 89 ? 195.969 129.074 160.089 1.00 0.00 89 ARG B O 1
ATOM 4446 N N . ARG B 1 90 ? 194.754 127.368 160.911 1.00 0.00 90 ARG B N 1
ATOM 4447 C CA . ARG B 1 90 ? 194.682 126.660 159.639 1.00 0.00 90 ARG B CA 1
ATOM 4448 C C . ARG B 1 90 ? 194.050 127.529 158.559 1.00 0.00 90 ARG B C 1
ATOM 4449 O O . ARG B 1 90 ? 194.525 127.569 157.424 1.00 0.00 90 ARG B O 1
ATOM 4457 N N . VAL B 1 91 ? 192.977 128.225 158.919 1.00 0.00 91 VAL B N 1
ATOM 4458 C CA . VAL B 1 91 ? 192.255 129.065 157.973 1.00 0.00 91 VAL B CA 1
ATOM 4459 C C . VAL B 1 91 ? 193.090 130.270 157.556 1.00 0.00 91 VAL B C 1
ATOM 4460 O O . VAL B 1 91 ? 193.121 130.641 156.383 1.00 0.00 91 VAL B O 1
ATOM 4464 N N . SER B 1 92 ? 193.768 130.877 158.525 1.00 0.00 92 SER B N 1
ATOM 4465 C CA . SER B 1 92 ? 194.602 132.045 158.261 1.00 0.00 92 SER B CA 1
ATOM 4466 C C . SER B 1 92 ? 195.752 131.700 157.324 1.00 0.00 92 SER B C 1
ATOM 4467 O O . SER B 1 92 ? 196.194 132.535 156.536 1.00 0.00 92 SER B O 1
ATOM 4470 N N . GLU B 1 93 ? 196.233 130.466 157.416 1.00 0.00 93 GLU B N 1
ATOM 4471 C CA . GLU B 1 93 ? 197.234 129.961 156.484 1.00 0.00 93 GLU B CA 1
ATOM 4472 C C . GLU B 1 93 ? 196.634 129.738 155.101 1.00 0.00 93 GLU B C 1
ATOM 4473 O O . GLU B 1 93 ? 197.267 130.026 154.085 1.00 0.00 93 GLU B O 1
ATOM 4479 N N . TRP B 1 94 ? 195.410 129.222 155.071 1.00 0.00 94 TRP B N 1
ATOM 4480 C CA . TRP B 1 94 ? 194.680 129.055 153.818 1.00 0.00 94 TRP B CA 1
ATOM 4481 C C . TRP B 1 94 ? 194.393 130.400 153.165 1.00 0.00 94 TRP B C 1
ATOM 4482 O O . TRP B 1 94 ? 194.478 130.541 151.946 1.00 0.00 94 TRP B O 1
ATOM 4493 N N . LEU B 1 95 ? 194.051 131.389 153.984 1.00 0.00 95 LEU B N 1
ATOM 4494 C CA . LEU B 1 95 ? 193.800 132.739 153.495 1.00 0.00 95 LEU B CA 1
ATOM 4495 C C . LEU B 1 95 ? 195.041 133.322 152.827 1.00 0.00 95 LEU B C 1
ATOM 4496 O O . LEU B 1 95 ? 194.956 133.921 151.755 1.00 0.00 95 LEU B O 1
ATOM 4501 N N . GLU B 1 96 ? 196.189 133.145 153.470 1.00 0.00 96 GLU B N 1
ATOM 4502 C CA . GLU B 1 96 ? 197.454 133.622 152.924 1.00 0.00 96 GLU B CA 1
ATOM 4503 C C . GLU B 1 96 ? 197.725 133.022 151.551 1.00 0.00 96 GLU B C 1
ATOM 4504 O O . GLU B 1 96 ? 198.118 133.725 150.621 1.00 0.00 96 GLU B O 1
ATOM 4510 N N . GLU B 1 97 ? 197.511 131.716 151.431 1.00 0.00 97 GLU B N 1
ATOM 4511 C CA . GLU B 1 97 ? 197.772 131.009 150.183 1.00 0.00 97 GLU B CA 1
ATOM 4512 C C . GLU B 1 97 ? 196.884 131.527 149.060 1.00 0.00 97 GLU B C 1
ATOM 4513 O O . GLU B 1 97 ? 197.330 131.681 147.924 1.00 0.00 97 GLU B O 1
ATOM 4519 N N . VAL B 1 98 ? 195.623 131.795 149.385 1.00 0.00 98 VAL B N 1
ATOM 4520 C CA . VAL B 1 98 ? 194.678 132.325 148.411 1.00 0.00 98 VAL B CA 1
ATOM 4521 C C . VAL B 1 98 ? 195.084 133.720 147.951 1.00 0.00 98 VAL B C 1
ATOM 4522 O O . VAL B 1 98 ? 195.013 134.037 146.763 1.00 0.00 98 VAL B O 1
ATOM 4526 N N . ILE B 1 99 ? 195.510 134.549 148.898 1.00 0.00 99 ILE B N 1
ATOM 4527 C CA . ILE B 1 99 ? 195.963 135.898 148.587 1.00 0.00 99 ILE B CA 1
ATOM 4528 C C . ILE B 1 99 ? 197.100 135.879 147.574 1.00 0.00 99 ILE B C 1
ATOM 4529 O O . ILE B 1 99 ? 197.088 136.626 146.596 1.00 0.00 99 ILE B O 1
ATOM 4534 N N . LYS B 1 100 ? 198.085 135.018 147.814 1.00 0.00 100 LYS B N 1
ATOM 4535 C CA . LYS B 1 100 ? 199.222 134.883 146.912 1.00 0.00 100 LYS B CA 1
ATOM 4536 C C . LYS B 1 100 ? 198.771 134.507 145.508 1.00 0.00 100 LYS B C 1
ATOM 4537 O O . LYS B 1 100 ? 199.263 135.052 144.520 1.00 0.00 100 LYS B O 1
ATOM 4543 N N . ASP B 1 101 ? 197.831 133.571 145.425 1.00 0.00 101 ASP B N 1
ATOM 4544 C CA . ASP B 1 101 ? 197.251 133.178 144.145 1.00 0.00 101 ASP B CA 1
ATOM 4545 C C . ASP B 1 101 ? 196.554 134.353 143.474 1.00 0.00 101 ASP B C 1
ATOM 4546 O O . ASP B 1 101 ? 196.725 134.588 142.277 1.00 0.00 101 ASP B O 1
ATOM 4551 N N . MET B 1 102 ? 195.767 135.091 144.250 1.00 0.00 102 MET B N 1
ATOM 4552 C CA . MET B 1 102 ? 194.993 136.206 143.718 1.00 0.00 102 MET B CA 1
ATOM 4553 C C . MET B 1 102 ? 195.904 137.282 143.140 1.00 0.00 102 MET B C 1
ATOM 4554 O O . MET B 1 102 ? 195.600 137.877 142.104 1.00 0.00 102 MET B O 1
ATOM 4559 N N . ARG B 1 103 ? 197.023 137.529 143.814 1.00 0.00 103 ARG B N 1
ATOM 4560 C CA . ARG B 1 103 ? 197.980 138.533 143.369 1.00 0.00 103 ARG B CA 1
ATOM 4561 C C . ARG B 1 103 ? 198.629 138.131 142.051 1.00 0.00 103 ARG B C 1
ATOM 4562 O O . ARG B 1 103 ? 198.985 138.982 141.237 1.00 0.00 103 ARG B O 1
ATOM 4570 N N . ARG B 1 104 ? 198.780 136.825 141.847 1.00 0.00 104 ARG B N 1
ATOM 4571 C CA . ARG B 1 104 ? 199.299 136.303 140.590 1.00 0.00 104 ARG B CA 1
ATOM 4572 C C . ARG B 1 104 ? 198.256 136.389 139.484 1.00 0.00 104 ARG B C 1
ATOM 4573 O O . ARG B 1 104 ? 198.590 136.579 138.315 1.00 0.00 104 ARG B O 1
ATOM 4581 N N . VAL B 1 105 ? 196.990 136.247 139.861 1.00 0.00 105 VAL B N 1
ATOM 4582 C CA . VAL B 1 105 ? 195.886 136.451 138.929 1.00 0.00 105 VAL B CA 1
ATOM 4583 C C . VAL B 1 105 ? 195.769 137.916 138.526 1.00 0.00 105 VAL B C 1
ATOM 4584 O O . VAL B 1 105 ? 195.495 138.230 137.367 1.00 0.00 105 VAL B O 1
ATOM 4588 N N . VAL B 1 106 ? 195.977 138.808 139.488 1.00 0.00 106 VAL B N 1
ATOM 4589 C CA . VAL B 1 106 ? 196.079 140.233 139.201 1.00 0.00 106 VAL B CA 1
ATOM 4590 C C . VAL B 1 106 ? 197.211 140.521 138.224 1.00 0.00 106 VAL B C 1
ATOM 4591 O O . VAL B 1 106 ? 197.035 141.260 137.256 1.00 0.00 106 VAL B O 1
ATOM 4595 N N . GLU B 1 107 ? 198.373 139.933 138.483 1.00 0.00 107 GLU B N 1
ATOM 4596 C CA . GLU B 1 107 ? 199.501 140.022 137.564 1.00 0.00 107 GLU B CA 1
ATOM 4597 C C . GLU B 1 107 ? 199.111 139.552 136.168 1.00 0.00 107 GLU B C 1
ATOM 4598 O O . GLU B 1 107 ? 199.379 140.231 135.177 1.00 0.00 107 GLU B O 1
ATOM 4604 N N . GLN B 1 108 ? 198.481 138.384 136.097 1.00 0.00 108 GLN B N 1
ATOM 4605 C CA . GLN B 1 108 ? 198.008 137.844 134.829 1.00 0.00 108 GLN B CA 1
ATOM 4606 C C . GLN B 1 108 ? 197.084 138.827 134.122 1.00 0.00 108 GLN B C 1
ATOM 4607 O O . GLN B 1 108 ? 197.249 139.107 132.934 1.00 0.00 108 GLN B O 1
ATOM 4613 N N . ALA B 1 109 ? 196.110 139.350 134.859 1.00 0.00 109 ALA B N 1
ATOM 4614 C CA . ALA B 1 109 ? 195.148 140.294 134.300 1.00 0.00 109 ALA B CA 1
ATOM 4615 C C . ALA B 1 109 ? 195.848 141.516 133.719 1.00 0.00 109 ALA B C 1
ATOM 4616 O O . ALA B 1 109 ? 195.491 141.996 132.643 1.00 0.00 109 ALA B O 1
ATOM 4618 N N . LEU B 1 110 ? 196.849 142.015 134.439 1.00 0.00 110 LEU B N 1
ATOM 4619 C CA . LEU B 1 110 ? 197.632 143.153 133.974 1.00 0.00 110 LEU B CA 1
ATOM 4620 C C . LEU B 1 110 ? 198.413 142.807 132.712 1.00 0.00 110 LEU B C 1
ATOM 4621 O O . LEU B 1 110 ? 198.529 143.622 131.797 1.00 0.00 110 LEU B O 1
ATOM 4626 N N . ARG B 1 111 ? 198.950 141.592 132.671 1.00 0.00 111 ARG B N 1
ATOM 4627 C CA . ARG B 1 111 ? 199.683 141.117 131.502 1.00 0.00 111 ARG B CA 1
ATOM 4628 C C . ARG B 1 111 ? 198.756 140.928 130.310 1.00 0.00 111 ARG B C 1
ATOM 4629 O O . ARG B 1 111 ? 199.184 141.013 129.160 1.00 0.00 111 ARG B O 1
ATOM 4637 N N . GLU B 1 112 ? 197.484 140.670 130.591 1.00 0.00 112 GLU B N 1
ATOM 4638 C CA . GLU B 1 112 ? 196.483 140.509 129.541 1.00 0.00 112 GLU B CA 1
ATOM 4639 C C . GLU B 1 112 ? 195.956 141.858 129.071 1.00 0.00 112 GLU B C 1
ATOM 4640 O O . GLU B 1 112 ? 195.196 141.938 128.107 1.00 0.00 112 GLU B O 1
ATOM 4646 N N . GLY B 1 113 ? 196.364 142.920 129.759 1.00 0.00 113 GLY B N 1
ATOM 4647 C CA . GLY B 1 113 ? 195.929 144.269 129.416 1.00 0.00 113 GLY B CA 1
ATOM 4648 C C . GLY B 1 113 ? 194.569 144.580 130.029 1.00 0.00 113 GLY B C 1
ATOM 4649 O O . GLY B 1 113 ? 193.887 145.516 129.608 1.00 0.00 113 GLY B O 1
ATOM 4650 N N . ASN B 1 114 ? 194.181 143.793 131.025 1.00 0.00 114 ASN B N 1
ATOM 4651 C CA . ASN B 1 114 ? 192.901 143.982 131.697 1.00 0.00 114 ASN B CA 1
ATOM 4652 C C . ASN B 1 114 ? 193.091 144.590 133.082 1.00 0.00 114 ASN B C 1
ATOM 4653 O O . ASN B 1 114 ? 192.921 143.912 134.096 1.00 0.00 114 ASN B O 1
ATOM 4658 N N . SER B 1 115 ? 193.444 145.871 133.117 1.00 0.00 115 SER B N 1
ATOM 4659 C CA . SER B 1 115 ? 193.704 146.558 134.375 1.00 0.00 115 SER B CA 1
ATOM 4660 C C . SER B 1 115 ? 192.427 146.726 135.187 1.00 0.00 115 SER B C 1
ATOM 4661 O O . SER B 1 115 ? 192.471 146.877 136.408 1.00 0.00 115 SER B O 1
ATOM 4664 N N . GLU B 1 116 ? 191.289 146.698 134.502 1.00 0.00 116 GLU B N 1
ATOM 4665 C CA . GLU B 1 116 ? 189.993 146.794 135.164 1.00 0.00 116 GLU B CA 1
ATOM 4666 C C . GLU B 1 116 ? 189.769 145.622 136.110 1.00 0.00 116 GLU B C 1
ATOM 4667 O O . GLU B 1 116 ? 189.474 145.813 137.291 1.00 0.00 116 GLU B O 1
ATOM 4673 N N . LEU B 1 117 ? 189.911 144.411 135.587 1.00 0.00 117 LEU B N 1
ATOM 4674 C CA . LEU B 1 117 ? 189.789 143.205 136.400 1.00 0.00 117 LEU B CA 1
ATOM 4675 C C . LEU B 1 117 ? 190.822 143.190 137.519 1.00 0.00 117 LEU B C 1
ATOM 4676 O O . LEU B 1 117 ? 190.498 142.891 138.670 1.00 0.00 117 LEU B O 1
ATOM 4681 N N . ALA B 1 118 ? 192.064 143.516 137.179 1.00 0.00 118 ALA B N 1
ATOM 4682 C CA . ALA B 1 118 ? 193.134 143.590 138.165 1.00 0.00 118 ALA B CA 1
ATOM 4683 C C . ALA B 1 118 ? 192.736 144.461 139.349 1.00 0.00 118 ALA B C 1
ATOM 4684 O O . ALA B 1 118 ? 192.947 144.092 140.504 1.00 0.00 118 ALA B O 1
ATOM 4686 N N . ALA B 1 119 ? 192.158 145.621 139.054 1.00 0.00 119 ALA B N 1
ATOM 4687 C CA . ALA B 1 119 ? 191.685 146.526 140.094 1.00 0.00 119 ALA B CA 1
ATOM 4688 C C . ALA B 1 119 ? 190.572 145.888 140.916 1.00 0.00 119 ALA B C 1
ATOM 4689 O O . ALA B 1 119 ? 190.606 145.912 142.147 1.00 0.00 119 ALA B O 1
ATOM 4691 N N . ARG B 1 120 ? 189.588 145.317 140.231 1.00 0.00 120 ARG B N 1
ATOM 4692 C CA . ARG B 1 120 ? 188.421 144.750 140.894 1.00 0.00 120 ARG B CA 1
ATOM 4693 C C . ARG B 1 120 ? 188.824 143.667 141.886 1.00 0.00 120 ARG B C 1
ATOM 4694 O O . ARG B 1 120 ? 188.267 143.575 142.980 1.00 0.00 120 ARG B O 1
ATOM 4702 N N . ILE B 1 121 ? 189.795 142.846 141.498 1.00 0.00 121 ILE B N 1
ATOM 4703 C CA . ILE B 1 121 ? 190.270 141.764 142.352 1.00 0.00 121 ILE B CA 1
ATOM 4704 C C . ILE B 1 121 ? 190.853 142.304 143.653 1.00 0.00 121 ILE B C 1
ATOM 4705 O O . ILE B 1 121 ? 190.520 141.827 144.737 1.00 0.00 121 ILE B O 1
ATOM 4710 N N . LEU B 1 122 ? 191.725 143.300 143.536 1.00 0.00 122 LEU B N 1
ATOM 4711 C CA . LEU B 1 122 ? 192.402 143.865 144.697 1.00 0.00 122 LEU B CA 1
ATOM 4712 C C . LEU B 1 122 ? 191.433 144.648 145.573 1.00 0.00 122 LEU B C 1
ATOM 4713 O O . LEU B 1 122 ? 191.535 144.624 146.799 1.00 0.00 122 LEU B O 1
ATOM 4718 N N . ILE B 1 123 ? 190.494 145.340 144.937 1.00 0.00 123 ILE B N 1
ATOM 4719 C CA . ILE B 1 123 ? 189.479 146.095 145.660 1.00 0.00 123 ILE B CA 1
ATOM 4720 C C . ILE B 1 123 ? 188.615 145.178 146.515 1.00 0.00 123 ILE B C 1
ATOM 4721 O O . ILE B 1 123 ? 188.376 145.453 147.692 1.00 0.00 123 ILE B O 1
ATOM 4726 N N . ILE B 1 124 ? 188.151 144.084 145.920 1.00 0.00 124 ILE B N 1
ATOM 4727 C CA . ILE B 1 124 ? 187.352 143.100 146.640 1.00 0.00 124 ILE B CA 1
ATOM 4728 C C . ILE B 1 124 ? 188.157 142.449 147.758 1.00 0.00 124 ILE B C 1
ATOM 4729 O O . ILE B 1 124 ? 187.680 142.320 148.886 1.00 0.00 124 ILE B O 1
ATOM 4734 N N . LEU B 1 125 ? 189.381 142.040 147.439 1.00 0.00 125 LEU B N 1
ATOM 4735 C CA . LEU B 1 125 ? 190.261 141.422 148.422 1.00 0.00 125 LEU B CA 1
ATOM 4736 C C . LEU B 1 125 ? 190.487 142.343 149.616 1.00 0.00 125 LEU B C 1
ATOM 4737 O O . LEU B 1 125 ? 190.383 141.918 150.766 1.00 0.00 125 LEU B O 1
ATOM 4742 N N . PHE B 1 126 ? 190.794 143.603 149.334 1.00 0.00 126 PHE B N 1
ATOM 4743 C CA . PHE B 1 126 ? 191.031 144.587 150.384 1.00 0.00 126 PHE B CA 1
ATOM 4744 C C . PHE B 1 126 ? 189.816 144.726 151.293 1.00 0.00 126 PHE B C 1
ATOM 4745 O O . PHE B 1 126 ? 189.945 144.761 152.517 1.00 0.00 126 PHE B O 1
ATOM 4753 N N . GLN B 1 127 ? 188.636 144.801 150.687 1.00 0.00 127 GLN B N 1
ATOM 4754 C CA . GLN B 1 127 ? 187.392 144.879 151.442 1.00 0.00 127 GLN B CA 1
ATOM 4755 C C . GLN B 1 127 ? 187.226 143.671 152.356 1.00 0.00 127 GLN B C 1
ATOM 4756 O O . GLN B 1 127 ? 186.822 143.805 153.512 1.00 0.00 127 GLN B O 1
ATOM 4762 N N . GLN B 1 128 ? 187.541 142.491 151.832 1.00 0.00 128 GLN B N 1
ATOM 4763 C CA . GLN B 1 128 ? 187.424 141.256 152.599 1.00 0.00 128 GLN B CA 1
ATOM 4764 C C . GLN B 1 128 ? 188.439 141.214 153.733 1.00 0.00 128 GLN B C 1
ATOM 4765 O O . GLN B 1 128 ? 188.151 140.707 154.818 1.00 0.00 128 GLN B O 1
ATOM 4771 N N . LEU B 1 129 ? 189.628 141.748 153.477 1.00 0.00 129 LEU B N 1
ATOM 4772 C CA . LEU B 1 129 ? 190.669 141.824 154.495 1.00 0.00 129 LEU B CA 1
ATOM 4773 C C . LEU B 1 129 ? 190.261 142.752 155.631 1.00 0.00 129 LEU B C 1
ATOM 4774 O O . LEU B 1 129 ? 190.508 142.461 156.802 1.00 0.00 129 LEU B O 1
ATOM 4779 N N . VAL B 1 130 ? 189.636 143.870 155.280 1.00 0.00 130 VAL B N 1
ATOM 4780 C CA . VAL B 1 130 ? 189.140 144.816 156.274 1.00 0.00 130 VAL B CA 1
ATOM 4781 C C . VAL B 1 130 ? 188.028 144.200 157.113 1.00 0.00 130 VAL B C 1
ATOM 4782 O O . VAL B 1 130 ? 187.951 144.428 158.321 1.00 0.00 130 VAL B O 1
ATOM 4786 N N . GLU B 1 131 ? 187.167 143.420 156.466 1.00 0.00 131 GLU B N 1
ATOM 4787 C CA . GLU B 1 131 ? 186.129 142.679 157.169 1.00 0.00 131 GLU B CA 1
ATOM 4788 C C . GLU B 1 131 ? 186.733 141.673 158.143 1.00 0.00 131 GLU B C 1
ATOM 4789 O O . GLU B 1 131 ? 186.270 141.535 159.275 1.00 0.00 131 GLU B O 1
ATOM 4795 N N . LEU B 1 132 ? 187.769 140.972 157.694 1.00 0.00 132 LEU B N 1
ATOM 4796 C CA . LEU B 1 132 ? 188.509 140.060 158.559 1.00 0.00 132 LEU B CA 1
ATOM 4797 C C . LEU B 1 132 ? 189.207 140.814 159.684 1.00 0.00 132 LEU B C 1
ATOM 4798 O O . LEU B 1 132 ? 189.238 140.356 160.826 1.00 0.00 132 LEU B O 1
ATOM 4803 N N . ALA B 1 133 ? 189.770 141.972 159.354 1.00 0.00 133 ALA B N 1
ATOM 4804 C CA . ALA B 1 133 ? 190.397 142.831 160.351 1.00 0.00 133 ALA B CA 1
ATOM 4805 C C . ALA B 1 133 ? 189.405 143.226 161.439 1.00 0.00 133 ALA B C 1
ATOM 4806 O O . ALA B 1 133 ? 189.739 143.226 162.625 1.00 0.00 133 ALA B O 1
ATOM 4808 N N . ARG B 1 134 ? 188.186 143.562 161.029 1.00 0.00 134 ARG B N 1
ATOM 4809 C CA . ARG B 1 134 ? 187.131 143.913 161.972 1.00 0.00 134 ARG B CA 1
ATOM 4810 C C . ARG B 1 134 ? 186.909 142.802 162.988 1.00 0.00 134 ARG B C 1
ATOM 4811 O O . ARG B 1 134 ? 186.772 143.059 164.185 1.00 0.00 134 ARG B O 1
ATOM 4819 N N . LEU B 1 135 ? 186.870 141.564 162.505 1.00 0.00 135 LEU B N 1
ATOM 4820 C CA . LEU B 1 135 ? 186.716 140.407 163.379 1.00 0.00 135 LEU B CA 1
ATOM 4821 C C . LEU B 1 135 ? 187.864 140.310 164.376 1.00 0.00 135 LEU B C 1
ATOM 4822 O O . LEU B 1 135 ? 187.652 140.028 165.554 1.00 0.00 135 LEU B O 1
ATOM 4827 N N . ALA B 1 136 ? 189.080 140.549 163.895 1.00 0.00 136 ALA B N 1
ATOM 4828 C CA . ALA B 1 136 ? 190.259 140.534 164.753 1.00 0.00 136 ALA B CA 1
ATOM 4829 C C . ALA B 1 136 ? 190.214 141.668 165.770 1.00 0.00 136 ALA B C 1
ATOM 4830 O O . ALA B 1 136 ? 190.563 141.482 166.936 1.00 0.00 136 ALA B O 1
ATOM 4832 N N . ILE B 1 137 ? 189.780 142.840 165.322 1.00 0.00 137 ILE B N 1
ATOM 4833 C CA . ILE B 1 137 ? 189.723 144.017 166.183 1.00 0.00 137 ILE B CA 1
ATOM 4834 C C . ILE B 1 137 ? 188.701 143.833 167.298 1.00 0.00 137 ILE B C 1
ATOM 4835 O O . ILE B 1 137 ? 188.986 144.103 168.465 1.00 0.00 137 ILE B O 1
ATOM 4840 N N . GLU B 1 138 ? 187.509 143.373 166.932 1.00 0.00 138 GLU B N 1
ATOM 4841 C CA . GLU B 1 138 ? 186.425 143.210 167.891 1.00 0.00 138 GLU B CA 1
ATOM 4842 C C . GLU B 1 138 ? 186.730 142.094 168.882 1.00 0.00 138 GLU B C 1
ATOM 4843 O O . GLU B 1 138 ? 186.392 142.190 170.063 1.00 0.00 138 GLU B O 1
ATOM 4849 N N . SER B 1 139 ? 187.372 141.037 168.397 1.00 0.00 139 SER B N 1
ATOM 4850 C CA . SER B 1 139 ? 187.742 139.909 169.244 1.00 0.00 139 SER B CA 1
ATOM 4851 C C . SER B 1 139 ? 189.001 140.214 170.048 1.00 0.00 139 SER B C 1
ATOM 4852 O O . SER B 1 139 ? 189.233 139.625 171.103 1.00 0.00 139 SER B O 1
ATOM 4855 N N . GLY B 1 140 ? 189.809 141.139 169.543 1.00 0.00 140 GLY B N 1
ATOM 4856 C CA . GLY B 1 140 ? 191.024 141.555 170.234 1.00 0.00 140 GLY B CA 1
ATOM 4857 C C . GLY B 1 140 ? 192.194 140.644 169.886 1.00 0.00 140 GLY B C 1
ATOM 4858 O O . GLY B 1 140 ? 193.143 140.514 170.661 1.00 0.00 140 GLY B O 1
ATOM 4859 N N . ASP B 1 141 ? 192.122 140.016 168.718 1.00 0.00 141 ASP B N 1
ATOM 4860 C CA . ASP B 1 141 ? 193.183 139.127 168.260 1.00 0.00 141 ASP B CA 1
ATOM 4861 C C . ASP B 1 141 ? 194.263 139.899 167.513 1.00 0.00 141 ASP B C 1
ATOM 4862 O O . ASP B 1 141 ? 194.163 140.116 166.306 1.00 0.00 141 ASP B O 1
ATOM 4867 N N . GLU B 1 142 ? 195.297 140.313 168.239 1.00 0.00 142 GLU B N 1
ATOM 4868 C CA . GLU B 1 142 ? 196.324 141.184 167.682 1.00 0.00 142 GLU B CA 1
ATOM 4869 C C . GLU B 1 142 ? 197.181 140.443 166.664 1.00 0.00 142 GLU B C 1
ATOM 4870 O O . GLU B 1 142 ? 197.702 141.041 165.723 1.00 0.00 142 GLU B O 1
ATOM 4876 N N . GLU B 1 143 ? 197.326 139.136 166.858 1.00 0.00 143 GLU B N 1
ATOM 4877 C CA . GLU B 1 143 ? 198.148 138.316 165.977 1.00 0.00 143 GLU B CA 1
ATOM 4878 C C . GLU B 1 143 ? 197.526 138.207 164.590 1.00 0.00 143 GLU B C 1
ATOM 4879 O O . GLU B 1 143 ? 198.210 138.365 163.579 1.00 0.00 143 GLU B O 1
ATOM 4885 N N . LEU B 1 144 ? 196.226 137.935 164.549 1.00 0.00 144 LEU B N 1
ATOM 4886 C CA . LEU B 1 144 ? 195.487 137.910 163.292 1.00 0.00 144 LEU B CA 1
ATOM 4887 C C . LEU B 1 144 ? 195.450 139.290 162.648 1.00 0.00 144 LEU B C 1
ATOM 4888 O O . LEU B 1 144 ? 195.703 139.433 161.452 1.00 0.00 144 LEU B O 1
ATOM 4893 N N . LEU B 1 145 ? 195.136 140.303 163.449 1.00 0.00 145 LEU B N 1
ATOM 4894 C CA . LEU B 1 145 ? 195.093 141.677 162.963 1.00 0.00 145 LEU B CA 1
ATOM 4895 C C . LEU B 1 145 ? 196.421 142.083 162.340 1.00 0.00 145 LEU B C 1
ATOM 4896 O O . LEU B 1 145 ? 196.455 142.721 161.288 1.00 0.00 145 LEU B O 1
ATOM 4901 N N . ARG B 1 146 ? 197.515 141.712 162.995 1.00 0.00 146 ARG B N 1
ATOM 4902 C CA . ARG B 1 146 ? 198.848 141.941 162.453 1.00 0.00 146 ARG B CA 1
ATOM 4903 C C . ARG B 1 146 ? 198.987 141.341 161.059 1.00 0.00 146 ARG B C 1
ATOM 4904 O O . ARG B 1 146 ? 199.386 142.025 160.115 1.00 0.00 146 ARG B O 1
ATOM 4912 N N . ARG B 1 147 ? 198.653 140.061 160.934 1.00 0.00 147 ARG B N 1
ATOM 4913 C CA . ARG B 1 147 ? 198.767 139.359 159.661 1.00 0.00 147 ARG B CA 1
ATOM 4914 C C . ARG B 1 147 ? 197.934 140.037 158.582 1.00 0.00 147 ARG B C 1
ATOM 4915 O O . ARG B 1 147 ? 198.381 140.198 157.447 1.00 0.00 147 ARG B O 1
ATOM 4923 N N . VAL B 1 148 ? 196.717 140.432 158.943 1.00 0.00 148 VAL B N 1
ATOM 4924 C CA . VAL B 1 148 ? 195.802 141.057 157.995 1.00 0.00 148 VAL B CA 1
ATOM 4925 C C . VAL B 1 148 ? 196.298 142.437 157.580 1.00 0.00 148 VAL B C 1
ATOM 4926 O O . VAL B 1 148 ? 196.231 142.802 156.407 1.00 0.00 148 VAL B O 1
ATOM 4930 N N . SER B 1 149 ? 196.793 143.198 158.550 1.00 0.00 149 SER B N 1
ATOM 4931 C CA . SER B 1 149 ? 197.296 144.541 158.288 1.00 0.00 149 SER B CA 1
ATOM 4932 C C . SER B 1 149 ? 198.498 144.506 157.352 1.00 0.00 149 SER B C 1
ATOM 4933 O O . SER B 1 149 ? 198.710 145.428 156.563 1.00 0.00 149 SER B O 1
ATOM 4936 N N . GLU B 1 150 ? 199.283 143.438 157.443 1.00 0.00 150 GLU B N 1
ATOM 4937 C CA . GLU B 1 150 ? 200.379 143.211 156.509 1.00 0.00 150 GLU B CA 1
ATOM 4938 C C . GLU B 1 150 ? 199.859 142.839 155.127 1.00 0.00 150 GLU B C 1
ATOM 4939 O O . GLU B 1 150 ? 200.396 143.283 154.112 1.00 0.00 150 GLU B O 1
ATOM 4945 N N . TRP B 1 151 ? 198.810 142.025 155.095 1.00 0.00 151 TRP B N 1
ATOM 4946 C CA . TRP B 1 151 ? 198.151 141.676 153.843 1.00 0.00 151 TRP B CA 1
ATOM 4947 C C . TRP B 1 151 ? 197.524 142.903 153.191 1.00 0.00 151 TRP B C 1
ATOM 4948 O O . TRP B 1 151 ? 197.571 143.060 151.971 1.00 0.00 151 TRP B O 1
ATOM 4959 N N . LEU B 1 152 ? 196.937 143.768 154.010 1.00 0.00 152 LEU B N 1
ATOM 4960 C CA . LEU B 1 152 ? 196.347 145.007 153.519 1.00 0.00 152 LEU B CA 1
ATOM 4961 C C . LEU B 1 152 ? 197.394 145.893 152.855 1.00 0.00 152 LEU B C 1
ATOM 4962 O O . LEU B 1 152 ? 197.158 146.449 151.784 1.00 0.00 152 LEU B O 1
ATOM 4967 N N . GLU B 1 153 ? 198.548 146.017 153.497 1.00 0.00 153 GLU B N 1
ATOM 4968 C CA . GLU B 1 153 ? 199.647 146.806 152.953 1.00 0.00 153 GLU B CA 1
ATOM 4969 C C . GLU B 1 153 ? 200.065 146.296 151.580 1.00 0.00 153 GLU B C 1
ATOM 4970 O O . GLU B 1 153 ? 200.264 147.078 150.651 1.00 0.00 153 GLU B O 1
ATOM 4976 N N . GLU B 1 154 ? 200.196 144.980 151.459 1.00 0.00 154 GLU B N 1
ATOM 4977 C CA . GLU B 1 154 ? 200.632 144.365 150.211 1.00 0.00 154 GLU B CA 1
ATOM 4978 C C . GLU B 1 154 ? 199.641 144.637 149.087 1.00 0.00 154 GLU B C 1
ATOM 4979 O O . GLU B 1 154 ? 200.033 144.902 147.951 1.00 0.00 154 GLU B O 1
ATOM 4985 N N . VAL B 1 155 ? 198.354 144.568 149.411 1.00 0.00 155 VAL B N 1
ATOM 4986 C CA . VAL B 1 155 ? 197.304 144.837 148.437 1.00 0.00 155 VAL B CA 1
ATOM 4987 C C . VAL B 1 155 ? 197.336 146.289 147.979 1.00 0.00 155 VAL B C 1
ATOM 4988 O O . VAL B 1 155 ? 197.186 146.579 146.792 1.00 0.00 155 VAL B O 1
ATOM 4992 N N . ILE B 1 156 ? 197.531 147.200 148.925 1.00 0.00 156 ILE B N 1
ATOM 4993 C CA . ILE B 1 156 ? 197.620 148.622 148.615 1.00 0.00 156 ILE B CA 1
ATOM 4994 C C . ILE B 1 156 ? 198.725 148.898 147.603 1.00 0.00 156 ILE B C 1
ATOM 4995 O O . ILE B 1 156 ? 198.521 149.615 146.625 1.00 0.00 156 ILE B O 1
ATOM 5000 N N . LYS B 1 157 ? 199.897 148.320 147.844 1.00 0.00 157 LYS B N 1
ATOM 5001 C CA . LYS B 1 157 ? 201.032 148.485 146.942 1.00 0.00 157 LYS B CA 1
ATOM 5002 C C . LYS B 1 157 ? 200.695 148.005 145.538 1.00 0.00 157 LYS B C 1
ATOM 5003 O O . LYS B 1 157 ? 201.030 148.660 144.551 1.00 0.00 157 LYS B O 1
ATOM 5009 N N . ASP B 1 158 ? 200.029 146.857 145.453 1.00 0.00 158 ASP B N 1
ATOM 5010 C CA . ASP B 1 158 ? 199.572 146.330 144.174 1.00 0.00 158 ASP B CA 1
ATOM 5011 C C . ASP B 1 158 ? 198.594 147.285 143.501 1.00 0.00 158 ASP B C 1
ATOM 5012 O O . ASP B 1 158 ? 198.700 147.557 142.305 1.00 0.00 158 ASP B O 1
ATOM 5017 N N . MET B 1 159 ? 197.642 147.793 144.277 1.00 0.00 159 MET B N 1
ATOM 5018 C CA . MET B 1 159 ? 196.606 148.670 143.745 1.00 0.00 159 MET B CA 1
ATOM 5019 C C . MET B 1 159 ? 197.210 149.946 143.168 1.00 0.00 159 MET B C 1
ATOM 5020 O O . MET B 1 159 ? 196.762 150.441 142.133 1.00 0.00 159 MET B O 1
ATOM 5025 N N . ARG B 1 160 ? 198.224 150.472 143.843 1.00 0.00 160 ARG B N 1
ATOM 5026 C CA . ARG B 1 160 ? 198.890 151.691 143.400 1.00 0.00 160 ARG B CA 1
ATOM 5027 C C . ARG B 1 160 ? 199.621 151.470 142.082 1.00 0.00 160 ARG B C 1
ATOM 5028 O O . ARG B 1 160 ? 199.746 152.384 141.268 1.00 0.00 160 ARG B O 1
ATOM 5036 N N . ARG B 1 161 ? 200.107 150.250 141.877 1.00 0.00 161 ARG B N 1
ATOM 5037 C CA . ARG B 1 161 ? 200.744 149.880 140.620 1.00 0.00 161 ARG B CA 1
ATOM 5038 C C . ARG B 1 161 ? 199.714 149.693 139.513 1.00 0.00 161 ARG B C 1
ATOM 5039 O O . ARG B 1 161 ? 199.987 149.964 138.345 1.00 0.00 161 ARG B O 1
ATOM 5047 N N . VAL B 1 162 ? 198.526 149.229 139.889 1.00 0.00 162 VAL B N 1
ATOM 5048 C CA . VAL B 1 162 ? 197.409 149.141 138.957 1.00 0.00 162 VAL B CA 1
ATOM 5049 C C . VAL B 1 162 ? 196.916 150.525 138.554 1.00 0.00 162 VAL B C 1
ATOM 5050 O O . VAL B 1 162 ? 196.572 150.759 137.395 1.00 0.00 162 VAL B O 1
ATOM 5054 N N . VAL B 1 163 ? 196.887 151.439 139.515 1.00 0.00 163 VAL B N 1
ATOM 5055 C CA . VAL B 1 163 ? 196.615 152.844 139.230 1.00 0.00 163 VAL B CA 1
ATOM 5056 C C . VAL B 1 163 ? 197.635 153.415 138.254 1.00 0.00 163 VAL B C 1
ATOM 5057 O O . VAL B 1 163 ? 197.276 154.084 137.285 1.00 0.00 163 VAL B O 1
ATOM 5061 N N . GLU B 1 164 ? 198.911 153.146 138.515 1.00 0.00 164 GLU B N 1
ATOM 5062 C CA . GLU B 1 164 ? 199.977 153.525 137.595 1.00 0.00 164 GLU B CA 1
ATOM 5063 C C . GLU B 1 164 ? 199.723 152.971 136.201 1.00 0.00 164 GLU B C 1
ATOM 5064 O O . GLU B 1 164 ? 199.805 153.697 135.209 1.00 0.00 164 GLU B O 1
ATOM 5070 N N . GLN B 1 165 ? 199.416 151.680 136.128 1.00 0.00 165 GLN B N 1
ATOM 5071 C CA . GLN B 1 165 ? 199.099 151.037 134.859 1.00 0.00 165 GLN B CA 1
ATOM 5072 C C . GLN B 1 165 ? 197.953 151.747 134.151 1.00 0.00 165 GLN B C 1
ATOM 5073 O O . GLN B 1 165 ? 198.041 152.061 132.965 1.00 0.00 165 GLN B O 1
ATOM 5079 N N . ALA B 1 166 ? 196.877 152.001 134.888 1.00 0.00 166 ALA B N 1
ATOM 5080 C CA . ALA B 1 166 ? 195.704 152.664 134.328 1.00 0.00 166 ALA B CA 1
ATOM 5081 C C . ALA B 1 166 ? 196.065 154.025 133.750 1.00 0.00 166 ALA B C 1
ATOM 5082 O O . ALA B 1 166 ? 195.597 154.397 132.673 1.00 0.00 166 ALA B O 1
ATOM 5084 N N . LEU B 1 167 ? 196.900 154.766 134.469 1.00 0.00 167 LEU B N 1
ATOM 5085 C CA . LEU B 1 167 ? 197.363 156.069 134.005 1.00 0.00 167 LEU B CA 1
ATOM 5086 C C . LEU B 1 167 ? 198.209 155.936 132.744 1.00 0.00 167 LEU B C 1
ATOM 5087 O O . LEU B 1 167 ? 198.109 156.754 131.830 1.00 0.00 167 LEU B O 1
ATOM 5092 N N . ARG B 1 168 ? 199.041 154.902 132.703 1.00 0.00 168 ARG B N 1
ATOM 5093 C CA . ARG B 1 168 ? 199.874 154.635 131.535 1.00 0.00 168 ARG B CA 1
ATOM 5094 C C . ARG B 1 168 ? 199.027 154.212 130.342 1.00 0.00 168 ARG B C 1
ATOM 5095 O O . ARG B 1 168 ? 199.419 154.406 129.191 1.00 0.00 168 ARG B O 1
ATOM 5103 N N . GLU B 1 169 ? 197.865 153.633 130.621 1.00 0.00 169 GLU B N 1
ATOM 5104 C CA . GLU B 1 169 ? 196.941 153.220 129.572 1.00 0.00 169 GLU B CA 1
ATOM 5105 C C . GLU B 1 169 ? 196.082 154.387 129.101 1.00 0.00 169 GLU B C 1
ATOM 5106 O O . GLU B 1 169 ? 195.328 154.266 128.136 1.00 0.00 169 GLU B O 1
ATOM 5112 N N . GLY B 1 170 ? 196.203 155.518 129.790 1.00 0.00 170 GLY B N 1
ATOM 5113 C CA . GLY B 1 170 ? 195.433 156.708 129.447 1.00 0.00 170 GLY B CA 1
ATOM 5114 C C . GLY B 1 170 ? 194.039 156.656 130.059 1.00 0.00 170 GLY B C 1
ATOM 5115 O O . GLY B 1 170 ? 193.138 157.383 129.639 1.00 0.00 170 GLY B O 1
ATOM 5116 N N . ASN B 1 171 ? 193.866 155.794 131.056 1.00 0.00 171 ASN B N 1
ATOM 5117 C CA . ASN B 1 171 ? 192.580 155.645 131.728 1.00 0.00 171 ASN B CA 1
ATOM 5118 C C . ASN B 1 171 ? 192.605 156.281 133.111 1.00 0.00 171 ASN B C 1
ATOM 5119 O O . ASN B 1 171 ? 192.616 155.584 134.126 1.00 0.00 171 ASN B O 1
ATOM 5124 N N . SER B 1 172 ? 192.615 157.610 133.148 1.00 0.00 172 SER B N 1
ATOM 5125 C CA . SER B 1 172 ? 192.689 158.341 134.406 1.00 0.00 172 SER B CA 1
ATOM 5126 C C . SER B 1 172 ? 191.411 158.172 135.218 1.00 0.00 172 SER B C 1
ATOM 5127 O O . SER B 1 172 ? 191.414 158.328 136.438 1.00 0.00 172 SER B O 1
ATOM 5130 N N . GLU B 1 173 ? 190.319 157.850 134.531 1.00 0.00 173 GLU B N 1
ATOM 5131 C CA . GLU B 1 173 ? 189.042 157.608 135.193 1.00 0.00 173 GLU B CA 1
ATOM 5132 C C . GLU B 1 173 ? 189.128 156.418 136.138 1.00 0.00 173 GLU B C 1
ATOM 5133 O O . GLU B 1 173 ? 188.794 156.525 137.317 1.00 0.00 173 GLU B O 1
ATOM 5139 N N . LEU B 1 174 ? 189.580 155.284 135.613 1.00 0.00 174 LEU B N 1
ATOM 5140 C CA . LEU B 1 174 ? 189.775 154.090 136.425 1.00 0.00 174 LEU B CA 1
ATOM 5141 C C . LEU B 1 174 ? 190.773 154.340 137.547 1.00 0.00 174 LEU B C 1
ATOM 5142 O O . LEU B 1 174 ? 190.538 153.966 138.696 1.00 0.00 174 LEU B O 1
ATOM 5147 N N . ALA B 1 175 ? 191.888 154.977 137.207 1.00 0.00 175 ALA B N 1
ATOM 5148 C CA . ALA B 1 175 ? 192.905 155.323 138.195 1.00 0.00 175 ALA B CA 1
ATOM 5149 C C . ALA B 1 175 ? 192.293 156.062 139.378 1.00 0.00 175 ALA B C 1
ATOM 5150 O O . ALA B 1 175 ? 192.592 155.759 140.533 1.00 0.00 175 ALA B O 1
ATOM 5152 N N . ALA B 1 176 ? 191.434 157.033 139.084 1.00 0.00 176 ALA B N 1
ATOM 5153 C CA . ALA B 1 176 ? 190.741 157.784 140.124 1.00 0.00 176 ALA B CA 1
ATOM 5154 C C . ALA B 1 176 ? 189.833 156.880 140.945 1.00 0.00 176 ALA B C 1
ATOM 5155 O O . ALA B 1 176 ? 189.859 156.911 142.175 1.00 0.00 176 ALA B O 1
ATOM 5157 N N . ARG B 1 177 ? 189.031 156.074 140.258 1.00 0.00 177 ARG B N 1
ATOM 5158 C CA . ARG B 1 177 ? 188.049 155.224 140.919 1.00 0.00 177 ARG B CA 1
ATOM 5159 C C . ARG B 1 177 ? 188.718 154.280 141.912 1.00 0.00 177 ARG B C 1
ATOM 5160 O O . ARG B 1 177 ? 188.202 154.049 143.005 1.00 0.00 177 ARG B O 1
ATOM 5168 N N . ILE B 1 178 ? 189.868 153.741 141.524 1.00 0.00 178 ILE B N 1
ATOM 5169 C CA . ILE B 1 178 ? 190.608 152.818 142.378 1.00 0.00 178 ILE B CA 1
ATOM 5170 C C . ILE B 1 178 ? 191.031 153.489 143.678 1.00 0.00 178 ILE B C 1
ATOM 5171 O O . ILE B 1 178 ? 190.830 152.942 144.764 1.00 0.00 178 ILE B O 1
ATOM 5176 N N . LEU B 1 179 ? 191.614 154.677 143.563 1.00 0.00 179 LEU B N 1
ATOM 5177 C CA . LEU B 1 179 ? 192.122 155.396 144.726 1.00 0.00 179 LEU B CA 1
ATOM 5178 C C . LEU B 1 179 ? 190.983 155.902 145.602 1.00 0.00 179 LEU B C 1
ATOM 5179 O O . LEU B 1 179 ? 191.085 155.905 146.829 1.00 0.00 179 LEU B O 1
ATOM 5184 N N . ILE B 1 180 ? 189.897 156.327 144.965 1.00 0.00 180 ILE B N 1
ATOM 5185 C CA . ILE B 1 180 ? 188.719 156.793 145.686 1.00 0.00 180 ILE B CA 1
ATOM 5186 C C . ILE B 1 180 ? 188.123 155.683 146.542 1.00 0.00 180 ILE B C 1
ATOM 5187 O O . ILE B 1 180 ? 187.818 155.888 147.717 1.00 0.00 180 ILE B O 1
ATOM 5192 N N . ILE B 1 181 ? 187.957 154.508 145.945 1.00 0.00 181 ILE B N 1
ATOM 5193 C CA . ILE B 1 181 ? 187.440 153.350 146.665 1.00 0.00 181 ILE B CA 1
ATOM 5194 C C . ILE B 1 181 ? 188.385 152.928 147.783 1.00 0.00 181 ILE B C 1
ATOM 5195 O O . ILE B 1 181 ? 187.957 152.681 148.909 1.00 0.00 181 ILE B O 1
ATOM 5200 N N . LEU B 1 182 ? 189.673 152.850 147.465 1.00 0.00 182 LEU B N 1
ATOM 5201 C CA . LEU B 1 182 ? 190.683 152.482 148.448 1.00 0.00 182 LEU B CA 1
ATOM 5202 C C . LEU B 1 182 ? 190.662 153.427 149.642 1.00 0.00 182 LEU B C 1
ATOM 5203 O O . LEU B 1 182 ? 190.671 152.990 150.793 1.00 0.00 182 LEU B O 1
ATOM 5208 N N . PHE B 1 183 ? 190.633 154.725 149.362 1.00 0.00 183 PHE B N 1
ATOM 5209 C CA . PHE B 1 183 ? 190.606 155.736 150.412 1.00 0.00 183 PHE B CA 1
ATOM 5210 C C . PHE B 1 183 ? 189.397 155.555 151.321 1.00 0.00 183 PHE B C 1
ATOM 5211 O O . PHE B 1 183 ? 189.511 155.621 152.544 1.00 0.00 183 PHE B O 1
ATOM 5219 N N . GLN B 1 184 ? 188.237 155.324 150.714 1.00 0.00 184 GLN B N 1
ATOM 5220 C CA . GLN B 1 184 ? 187.015 155.076 151.468 1.00 0.00 184 GLN B CA 1
ATOM 5221 C C . GLN B 1 184 ? 187.168 153.866 152.380 1.00 0.00 184 GLN B C 1
ATOM 5222 O O . GLN B 1 184 ? 186.743 153.891 153.536 1.00 0.00 184 GLN B O 1
ATOM 5228 N N . GLN B 1 185 ? 187.776 152.808 151.856 1.00 0.00 185 GLN B N 1
ATOM 5229 C CA . GLN B 1 185 ? 187.982 151.584 152.622 1.00 0.00 185 GLN B CA 1
ATOM 5230 C C . GLN B 1 185 ? 188.974 151.805 153.757 1.00 0.00 185 GLN B C 1
ATOM 5231 O O . GLN B 1 185 ? 188.825 151.241 154.841 1.00 0.00 185 GLN B O 1
ATOM 5237 N N . LEU B 1 186 ? 189.984 152.628 153.503 1.00 0.00 186 LEU B N 1
ATOM 5238 C CA . LEU B 1 186 ? 190.970 152.971 154.521 1.00 0.00 186 LEU B CA 1
ATOM 5239 C C . LEU B 1 186 ? 190.335 153.761 155.658 1.00 0.00 186 LEU B C 1
ATOM 5240 O O . LEU B 1 186 ? 190.649 153.543 156.829 1.00 0.00 186 LEU B O 1
ATOM 5245 N N . VAL B 1 187 ? 189.442 154.679 155.307 1.00 0.00 187 VAL B N 1
ATOM 5246 C CA . VAL B 1 187 ? 188.718 155.464 156.300 1.00 0.00 187 VAL B CA 1
ATOM 5247 C C . VAL B 1 187 ? 187.803 154.582 157.138 1.00 0.00 187 VAL B C 1
ATOM 5248 O O . VAL B 1 187 ? 187.669 154.781 158.346 1.00 0.00 187 VAL B O 1
ATOM 5252 N N . GLU B 1 188 ? 187.174 153.606 156.491 1.00 0.00 188 GLU B N 1
ATOM 5253 C CA . GLU B 1 188 ? 186.362 152.621 157.195 1.00 0.00 188 GLU B CA 1
ATOM 5254 C C . GLU B 1 188 ? 187.204 151.805 158.166 1.00 0.00 188 GLU B C 1
ATOM 5255 O O . GLU B 1 188 ? 186.793 151.550 159.299 1.00 0.00 188 GLU B O 1
ATOM 5261 N N . LEU B 1 189 ? 188.386 151.397 157.718 1.00 0.00 189 LEU B N 1
ATOM 5262 C CA . LEU B 1 189 ? 189.338 150.707 158.583 1.00 0.00 189 LEU B CA 1
ATOM 5263 C C . LEU B 1 189 ? 189.817 151.615 159.709 1.00 0.00 189 LEU B C 1
ATOM 5264 O O . LEU B 1 189 ? 189.963 151.179 160.850 1.00 0.00 189 LEU B O 1
ATOM 5269 N N . ALA B 1 190 ? 190.059 152.880 159.380 1.00 0.00 190 ALA B N 1
ATOM 5270 C CA . ALA B 1 190 ? 190.443 153.870 160.378 1.00 0.00 190 ALA B CA 1
ATOM 5271 C C . ALA B 1 190 ? 189.383 153.995 161.465 1.00 0.00 190 ALA B C 1
ATOM 5272 O O . ALA B 1 190 ? 189.704 154.080 162.651 1.00 0.00 190 ALA B O 1
ATOM 5274 N N . ARG B 1 191 ? 188.120 154.005 161.055 1.00 0.00 191 ARG B N 1
ATOM 5275 C CA . ARG B 1 191 ? 187.009 154.071 161.996 1.00 0.00 191 ARG B CA 1
ATOM 5276 C C . ARG B 1 191 ? 187.079 152.938 163.013 1.00 0.00 191 ARG B C 1
ATOM 5277 O O . ARG B 1 191 ? 186.881 153.151 164.210 1.00 0.00 191 ARG B O 1
ATOM 5285 N N . LEU B 1 192 ? 187.363 151.734 162.531 1.00 0.00 192 LEU B N 1
ATOM 5286 C CA . LEU B 1 192 ? 187.514 150.575 163.402 1.00 0.00 192 LEU B CA 1
ATOM 5287 C C . LEU B 1 192 ? 188.646 150.779 164.398 1.00 0.00 192 LEU B C 1
ATOM 5288 O O . LEU B 1 192 ? 188.514 150.449 165.578 1.00 0.00 192 LEU B O 1
ATOM 5293 N N . ALA B 1 193 ? 189.760 151.323 163.920 1.00 0.00 193 ALA B N 1
ATOM 5294 C CA . ALA B 1 193 ? 190.902 151.613 164.779 1.00 0.00 193 ALA B CA 1
ATOM 5295 C C . ALA B 1 193 ? 190.564 152.696 165.796 1.00 0.00 193 ALA B C 1
ATOM 5296 O O . ALA B 1 193 ? 190.951 152.608 166.961 1.00 0.00 193 ALA B O 1
ATOM 5298 N N . ILE B 1 194 ? 189.842 153.718 165.348 1.00 0.00 194 ILE B N 1
ATOM 5299 C CA . ILE B 1 194 ? 189.483 154.838 166.209 1.00 0.00 194 ILE B CA 1
ATOM 5300 C C . ILE B 1 194 ? 188.542 154.396 167.324 1.00 0.00 194 ILE B C 1
ATOM 5301 O O . ILE B 1 194 ? 188.748 154.729 168.490 1.00 0.00 194 ILE B O 1
ATOM 5306 N N . GLU B 1 195 ? 187.510 153.644 166.956 1.00 0.00 195 GLU B N 1
ATOM 5307 C CA . GLU B 1 195 ? 186.504 153.203 167.916 1.00 0.00 195 GLU B CA 1
ATOM 5308 C C . GLU B 1 195 ? 187.087 152.206 168.907 1.00 0.00 195 GLU B C 1
ATOM 5309 O O . GLU B 1 195 ? 186.735 152.209 170.087 1.00 0.00 195 GLU B O 1
ATOM 5315 N N . SER B 1 196 ? 187.980 151.351 168.421 1.00 0.00 196 SER B N 1
ATOM 5316 C CA . SER B 1 196 ? 188.631 150.357 169.267 1.00 0.00 196 SER B CA 1
ATOM 5317 C C . SER B 1 196 ? 189.766 150.977 170.072 1.00 0.00 196 SER B C 1
ATOM 5318 O O . SER B 1 196 ? 190.143 150.466 171.127 1.00 0.00 196 SER B O 1
ATOM 5321 N N . GLY B 1 197 ? 190.308 152.081 169.569 1.00 0.00 197 GLY B N 1
ATOM 5322 C CA . GLY B 1 197 ? 191.373 152.797 170.261 1.00 0.00 197 GLY B CA 1
ATOM 5323 C C . GLY B 1 197 ? 192.740 152.218 169.914 1.00 0.00 197 GLY B C 1
ATOM 5324 O O . GLY B 1 197 ? 193.688 152.337 170.689 1.00 0.00 197 GLY B O 1
ATOM 5325 N N . ASP B 1 198 ? 192.834 151.593 168.747 1.00 0.00 198 ASP B N 1
ATOM 5326 C CA . ASP B 1 198 ? 194.089 151.010 168.288 1.00 0.00 198 ASP B CA 1
ATOM 5327 C C . ASP B 1 198 ? 194.933 152.035 167.542 1.00 0.00 198 ASP B C 1
ATOM 5328 O O . ASP B 1 198 ? 194.780 152.220 166.335 1.00 0.00 198 ASP B O 1
ATOM 5333 N N . GLU B 1 199 ? 195.823 152.702 168.268 1.00 0.00 199 GLU B N 1
ATOM 5334 C CA . GLU B 1 199 ? 196.590 153.811 167.712 1.00 0.00 199 GLU B CA 1
ATOM 5335 C C . GLU B 1 199 ? 197.611 153.317 166.695 1.00 0.00 199 GLU B C 1
ATOM 5336 O O . GLU B 1 199 ? 197.960 154.030 165.754 1.00 0.00 199 GLU B O 1
ATOM 5342 N N . GLU B 1 200 ? 198.088 152.091 166.888 1.00 0.00 200 GLU B N 1
ATOM 5343 C CA . GLU B 1 200 ? 199.094 151.512 166.007 1.00 0.00 200 GLU B CA 1
ATOM 5344 C C . GLU B 1 200 ? 198.523 151.245 164.619 1.00 0.00 200 GLU B C 1
ATOM 5345 O O . GLU B 1 200 ? 199.143 151.576 163.609 1.00 0.00 200 GLU B O 1
ATOM 5351 N N . LEU B 1 201 ? 197.337 150.647 164.578 1.00 0.00 201 LEU B N 1
ATOM 5352 C CA . LEU B 1 201 ? 196.632 150.434 163.320 1.00 0.00 201 LEU B CA 1
ATOM 5353 C C . LEU B 1 201 ? 196.239 151.757 162.677 1.00 0.00 201 LEU B C 1
ATOM 5354 O O . LEU B 1 201 ? 196.447 151.962 161.480 1.00 0.00 201 LEU B O 1
ATOM 5359 N N . LEU B 1 202 ? 195.672 152.654 163.477 1.00 0.00 202 LEU B N 1
ATOM 5360 C CA . LEU B 1 202 ? 195.275 153.970 162.993 1.00 0.00 202 LEU B CA 1
ATOM 5361 C C . LEU B 1 202 ? 196.454 154.707 162.370 1.00 0.00 202 LEU B C 1
ATOM 5362 O O . LEU B 1 202 ? 196.323 155.332 161.319 1.00 0.00 202 LEU B O 1
ATOM 5367 N N . ARG B 1 203 ? 197.607 154.630 163.026 1.00 0.00 203 ARG B N 1
ATOM 5368 C CA . ARG B 1 203 ? 198.836 155.195 162.486 1.00 0.00 203 ARG B CA 1
ATOM 5369 C C . ARG B 1 203 ? 199.124 154.653 161.091 1.00 0.00 203 ARG B C 1
ATOM 5370 O O . ARG B 1 203 ? 199.335 155.418 160.148 1.00 0.00 203 ARG B O 1
ATOM 5378 N N . ARG B 1 204 ? 199.135 153.331 160.966 1.00 0.00 204 ARG B N 1
ATOM 5379 C CA . ARG B 1 204 ? 199.427 152.684 159.692 1.00 0.00 204 ARG B CA 1
ATOM 5380 C C . ARG B 1 204 ? 198.447 153.123 158.613 1.00 0.00 204 ARG B C 1
ATOM 5381 O O . ARG B 1 204 ? 198.838 153.395 157.479 1.00 0.00 204 ARG B O 1
ATOM 5389 N N . VAL B 1 205 ? 197.169 153.189 158.973 1.00 0.00 205 VAL B N 1
ATOM 5390 C CA . VAL B 1 205 ? 196.124 153.557 158.026 1.00 0.00 205 VAL B CA 1
ATOM 5391 C C . VAL B 1 205 ? 196.246 155.018 157.611 1.00 0.00 205 VAL B C 1
ATOM 5392 O O . VAL B 1 205 ? 196.088 155.356 156.437 1.00 0.00 205 VAL B O 1
ATOM 5396 N N . SER B 1 206 ? 196.529 155.882 158.581 1.00 0.00 206 SER B N 1
ATOM 5397 C CA . SER B 1 206 ? 196.667 157.308 158.319 1.00 0.00 206 SER B CA 1
ATOM 5398 C C . SER B 1 206 ? 197.837 157.587 157.384 1.00 0.00 206 SER B C 1
ATOM 5399 O O . SER B 1 206 ? 197.803 158.533 156.597 1.00 0.00 206 SER B O 1
ATOM 5402 N N . GLU B 1 207 ? 198.870 156.759 157.477 1.00 0.00 207 GLU B N 1
ATOM 5403 C CA . GLU B 1 207 ? 199.990 156.823 156.545 1.00 0.00 207 GLU B CA 1
ATOM 5404 C C . GLU B 1 207 ? 199.583 156.331 155.161 1.00 0.00 207 GLU B C 1
ATOM 5405 O O . GLU B 1 207 ? 199.988 156.898 154.146 1.00 0.00 207 GLU B O 1
ATOM 5411 N N . TRP B 1 208 ? 198.782 155.272 155.128 1.00 0.00 208 TRP B N 1
ATOM 5412 C CA . TRP B 1 208 ? 198.235 154.765 153.875 1.00 0.00 208 TRP B CA 1
ATOM 5413 C C . TRP B 1 208 ? 197.313 155.788 153.222 1.00 0.00 208 TRP B C 1
ATOM 5414 O O . TRP B 1 208 ? 197.318 155.952 152.002 1.00 0.00 208 TRP B O 1
ATOM 5425 N N . LEU B 1 209 ? 196.522 156.471 154.042 1.00 0.00 209 LEU B N 1
ATOM 5426 C CA . LEU B 1 209 ? 195.631 157.516 153.551 1.00 0.00 209 LEU B CA 1
ATOM 5427 C C . LEU B 1 209 ? 196.414 158.642 152.888 1.00 0.00 209 LEU B C 1
ATOM 5428 O O . LEU B 1 209 ? 196.044 159.121 151.816 1.00 0.00 209 LEU B O 1
ATOM 5433 N N . GLU B 1 210 ? 197.497 159.062 153.532 1.00 0.00 210 GLU B N 1
ATOM 5434 C CA . GLU B 1 210 ? 198.353 160.108 152.988 1.00 0.00 210 GLU B CA 1
ATOM 5435 C C . GLU B 1 210 ? 198.891 159.724 151.616 1.00 0.00 210 GLU B C 1
ATOM 5436 O O . GLU B 1 210 ? 198.881 160.532 150.686 1.00 0.00 210 GLU B O 1
ATOM 5442 N N . GLU B 1 211 ? 199.358 158.487 151.495 1.00 0.00 211 GLU B N 1
ATOM 5443 C CA . GLU B 1 211 ? 199.940 158.007 150.247 1.00 0.00 211 GLU B CA 1
ATOM 5444 C C . GLU B 1 211 ? 198.912 158.014 149.122 1.00 0.00 211 GLU B C 1
ATOM 5445 O O . GLU B 1 211 ? 199.223 158.371 147.986 1.00 0.00 211 GLU B O 1
ATOM 5451 N N . VAL B 1 212 ? 197.685 157.614 149.444 1.00 0.00 212 VAL B N 1
ATOM 5452 C CA . VAL B 1 212 ? 196.602 157.603 148.469 1.00 0.00 212 VAL B CA 1
ATOM 5453 C C . VAL B 1 212 ? 196.257 159.014 148.011 1.00 0.00 212 VAL B C 1
ATOM 5454 O O . VAL B 1 212 ? 196.039 159.254 146.823 1.00 0.00 212 VAL B O 1
ATOM 5458 N N . ILE B 1 213 ? 196.211 159.943 148.959 1.00 0.00 213 ILE B N 1
ATOM 5459 C CA . ILE B 1 213 ? 195.929 161.340 148.650 1.00 0.00 213 ILE B CA 1
ATOM 5460 C C . ILE B 1 213 ? 196.925 161.892 147.638 1.00 0.00 213 ILE B C 1
ATOM 5461 O O . ILE B 1 213 ? 196.542 162.534 146.661 1.00 0.00 213 ILE B O 1
ATOM 5466 N N . LYS B 1 214 ? 198.207 161.638 147.880 1.00 0.00 214 LYS B N 1
ATOM 5467 C CA . LYS B 1 214 ? 199.261 162.093 146.979 1.00 0.00 214 LYS B CA 1
ATOM 5468 C C . LYS B 1 214 ? 199.060 161.541 145.574 1.00 0.00 214 LYS B C 1
ATOM 5469 O O . LYS B 1 214 ? 199.214 162.261 144.586 1.00 0.00 214 LYS B O 1
ATOM 5475 N N . ASP B 1 215 ? 198.714 160.260 145.489 1.00 0.00 215 ASP B N 1
ATOM 5476 C CA . ASP B 1 215 ? 198.409 159.633 144.209 1.00 0.00 215 ASP B CA 1
ATOM 5477 C C . ASP B 1 215 ? 197.218 160.303 143.537 1.00 0.00 215 ASP B C 1
ATOM 5478 O O . ASP B 1 215 ? 197.251 160.592 142.340 1.00 0.00 215 ASP B O 1
ATOM 5483 N N . MET B 1 216 ? 196.167 160.547 144.311 1.00 0.00 216 MET B N 1
ATOM 5484 C CA . MET B 1 216 ? 194.940 161.128 143.778 1.00 0.00 216 MET B CA 1
ATOM 5485 C C . MET B 1 216 ? 195.191 162.515 143.203 1.00 0.00 216 MET B C 1
ATOM 5486 O O . MET B 1 216 ? 194.632 162.879 142.168 1.00 0.00 216 MET B O 1
ATOM 5491 N N . ARG B 1 217 ? 196.036 163.287 143.879 1.00 0.00 217 ARG B N 1
ATOM 5492 C CA . ARG B 1 217 ? 196.364 164.636 143.436 1.00 0.00 217 ARG B CA 1
ATOM 5493 C C . ARG B 1 217 ? 197.129 164.612 142.119 1.00 0.00 217 ARG B C 1
ATOM 5494 O O . ARG B 1 217 ? 197.012 165.530 141.305 1.00 0.00 217 ARG B O 1
ATOM 5502 N N . ARG B 1 218 ? 197.912 163.560 141.914 1.00 0.00 218 ARG B N 1
ATOM 5503 C CA . ARG B 1 218 ? 198.626 163.367 140.656 1.00 0.00 218 ARG B CA 1
ATOM 5504 C C . ARG B 1 218 ? 197.679 162.921 139.549 1.00 0.00 218 ARG B C 1
ATOM 5505 O O . ARG B 1 218 ? 197.874 163.254 138.380 1.00 0.00 218 ARG B O 1
ATOM 5513 N N . VAL B 1 219 ? 196.652 162.166 139.924 1.00 0.00 219 VAL B N 1
ATOM 5514 C CA . VAL B 1 219 ? 195.595 161.791 138.991 1.00 0.00 219 VAL B CA 1
ATOM 5515 C C . VAL B 1 219 ? 194.763 163.000 138.589 1.00 0.00 219 VAL B C 1
ATOM 5516 O O . VAL B 1 219 ? 194.370 163.137 137.430 1.00 0.00 219 VAL B O 1
ATOM 5520 N N . VAL B 1 220 ? 194.496 163.877 139.551 1.00 0.00 220 VAL B N 1
ATOM 5521 C CA . VAL B 1 220 ? 193.869 165.163 139.265 1.00 0.00 220 VAL B CA 1
ATOM 5522 C C . VAL B 1 220 ? 194.709 165.978 138.291 1.00 0.00 220 VAL B C 1
ATOM 5523 O O . VAL B 1 220 ? 194.188 166.531 137.321 1.00 0.00 220 VAL B O 1
ATOM 5527 N N . GLU B 1 221 ? 196.010 166.049 138.551 1.00 0.00 221 GLU B N 1
ATOM 5528 C CA . GLU B 1 221 ? 196.941 166.693 137.634 1.00 0.00 221 GLU B CA 1
ATOM 5529 C C . GLU B 1 221 ? 196.841 166.092 136.237 1.00 0.00 221 GLU B C 1
ATOM 5530 O O . GLU B 1 221 ? 196.733 166.814 135.247 1.00 0.00 221 GLU B O 1
ATOM 5536 N N . GLN B 1 222 ? 196.879 164.766 136.165 1.00 0.00 222 GLN B N 1
ATOM 5537 C CA . GLN B 1 222 ? 196.740 164.063 134.895 1.00 0.00 222 GLN B CA 1
ATOM 5538 C C . GLN B 1 222 ? 195.449 164.453 134.187 1.00 0.00 222 GLN B C 1
ATOM 5539 O O . GLN B 1 222 ? 195.455 164.780 133.000 1.00 0.00 222 GLN B O 1
ATOM 5545 N N . ALA B 1 223 ? 194.344 164.419 134.923 1.00 0.00 223 ALA B N 1
ATOM 5546 C CA . ALA B 1 223 ? 193.039 164.756 134.363 1.00 0.00 223 ALA B CA 1
ATOM 5547 C C . ALA B 1 223 ? 193.037 166.165 133.784 1.00 0.00 223 ALA B C 1
ATOM 5548 O O . ALA B 1 223 ? 192.488 166.403 132.708 1.00 0.00 223 ALA B O 1
ATOM 5550 N N . LEU B 1 224 ? 193.651 167.096 134.505 1.00 0.00 224 LEU B N 1
ATOM 5551 C CA . LEU B 1 224 ? 193.761 168.474 134.043 1.00 0.00 224 LEU B CA 1
ATOM 5552 C C . LEU B 1 224 ? 194.613 168.565 132.783 1.00 0.00 224 LEU B C 1
ATOM 5553 O O . LEU B 1 224 ? 194.306 169.330 131.867 1.00 0.00 224 LEU B O 1
ATOM 5558 N N . ARG B 1 225 ? 195.685 167.782 132.741 1.00 0.00 225 ARG B N 1
ATOM 5559 C CA . ARG B 1 225 ? 196.558 167.740 131.573 1.00 0.00 225 ARG B CA 1
ATOM 5560 C C . ARG B 1 225 ? 195.850 167.113 130.379 1.00 0.00 225 ARG B C 1
ATOM 5561 O O . ARG B 1 225 ? 196.180 167.402 129.229 1.00 0.00 225 ARG B O 1
ATOM 5569 N N . GLU B 1 226 ? 194.877 166.253 130.657 1.00 0.00 226 GLU B N 1
ATOM 5570 C CA . GLU B 1 226 ? 194.094 165.616 129.606 1.00 0.00 226 GLU B CA 1
ATOM 5571 C C . GLU B 1 226 ? 192.962 166.522 129.136 1.00 0.00 226 GLU B C 1
ATOM 5572 O O . GLU B 1 226 ? 192.265 166.209 128.171 1.00 0.00 226 GLU B O 1
ATOM 5578 N N . GLY B 1 227 ? 192.785 167.644 129.825 1.00 0.00 227 GLY B N 1
ATOM 5579 C CA . GLY B 1 227 ? 191.734 168.594 129.482 1.00 0.00 227 GLY B CA 1
ATOM 5580 C C . GLY B 1 227 ? 190.400 168.183 130.094 1.00 0.00 227 GLY B C 1
ATOM 5581 O O . GLY B 1 227 ? 189.343 168.652 129.673 1.00 0.00 227 GLY B O 1
ATOM 5582 N N . ASN B 1 228 ? 190.457 167.305 131.089 1.00 0.00 228 ASN B N 1
ATOM 5583 C CA . ASN B 1 228 ? 189.252 166.830 131.761 1.00 0.00 228 ASN B CA 1
ATOM 5584 C C . ASN B 1 228 ? 189.111 167.448 133.145 1.00 0.00 228 ASN B C 1
ATOM 5585 O O . ASN B 1 228 ? 189.302 166.776 134.158 1.00 0.00 228 ASN B O 1
ATOM 5590 N N . SER B 1 229 ? 188.777 168.734 133.182 1.00 0.00 229 SER B N 1
ATOM 5591 C CA . SER B 1 229 ? 188.658 169.458 134.442 1.00 0.00 229 SER B CA 1
ATOM 5592 C C . SER B 1 229 ? 187.466 168.964 135.250 1.00 0.00 229 SER B C 1
ATOM 5593 O O . SER B 1 229 ? 187.429 169.116 136.473 1.00 0.00 229 SER B O 1
ATOM 5596 N N . GLU B 1 230 ? 186.494 168.373 134.563 1.00 0.00 230 GLU B N 1
ATOM 5597 C CA . GLU B 1 230 ? 185.324 167.808 135.224 1.00 0.00 230 GLU B CA 1
ATOM 5598 C C . GLU B 1 230 ? 185.716 166.679 136.168 1.00 0.00 230 GLU B C 1
ATOM 5599 O O . GLU B 1 230 ? 185.363 166.695 137.349 1.00 0.00 230 GLU B O 1
ATOM 5605 N N . LEU B 1 231 ? 186.445 165.701 135.645 1.00 0.00 231 LEU B N 1
ATOM 5606 C CA . LEU B 1 231 ? 186.942 164.595 136.456 1.00 0.00 231 LEU B CA 1
ATOM 5607 C C . LEU B 1 231 ? 187.842 165.097 137.579 1.00 0.00 231 LEU B C 1
ATOM 5608 O O . LEU B 1 231 ? 187.710 164.675 138.727 1.00 0.00 231 LEU B O 1
ATOM 5613 N N . ALA B 1 232 ? 188.754 166.001 137.240 1.00 0.00 232 ALA B N 1
ATOM 5614 C CA . ALA B 1 232 ? 189.645 166.598 138.229 1.00 0.00 232 ALA B CA 1
ATOM 5615 C C . ALA B 1 232 ? 188.862 167.153 139.411 1.00 0.00 232 ALA B C 1
ATOM 5616 O O . ALA B 1 232 ? 189.230 166.937 140.566 1.00 0.00 232 ALA B O 1
ATOM 5618 N N . ALA B 1 233 ? 187.782 167.868 139.116 1.00 0.00 233 ALA B N 1
ATOM 5619 C CA . ALA B 1 233 ? 186.919 168.415 140.156 1.00 0.00 233 ALA B CA 1
ATOM 5620 C C . ALA B 1 233 ? 186.274 167.304 140.977 1.00 0.00 233 ALA B C 1
ATOM 5621 O O . ALA B 1 233 ? 186.290 167.341 142.207 1.00 0.00 233 ALA B O 1
ATOM 5623 N N . ARG B 1 234 ? 185.706 166.320 140.289 1.00 0.00 234 ARG B N 1
ATOM 5624 C CA . ARG B 1 234 ? 184.980 165.243 140.949 1.00 0.00 234 ARG B CA 1
ATOM 5625 C C . ARG B 1 234 ? 185.869 164.505 141.942 1.00 0.00 234 ARG B C 1
ATOM 5626 O O . ARG B 1 234 ? 185.432 164.147 143.036 1.00 0.00 234 ARG B O 1
ATOM 5634 N N . ILE B 1 235 ? 187.121 164.282 141.555 1.00 0.00 235 ILE B N 1
ATOM 5635 C CA . ILE B 1 235 ? 188.072 163.582 142.408 1.00 0.00 235 ILE B CA 1
ATOM 5636 C C . ILE B 1 235 ? 188.305 164.338 143.710 1.00 0.00 235 ILE B C 1
ATOM 5637 O O . ILE B 1 235 ? 188.254 163.758 144.794 1.00 0.00 235 ILE B O 1
ATOM 5642 N N . LEU B 1 236 ? 188.563 165.636 143.596 1.00 0.00 236 LEU B N 1
ATOM 5643 C CA . LEU B 1 236 ? 188.867 166.463 144.759 1.00 0.00 236 LEU B CA 1
ATOM 5644 C C . LEU B 1 236 ? 187.635 166.654 145.634 1.00 0.00 236 LEU B C 1
ATOM 5645 O O . LEU B 1 236 ? 187.732 166.685 146.861 1.00 0.00 236 LEU B O 1
ATOM 5650 N N . ILE B 1 237 ? 186.476 166.787 144.997 1.00 0.00 237 ILE B N 1
ATOM 5651 C CA . ILE B 1 237 ? 185.218 166.932 145.718 1.00 0.00 237 ILE B CA 1
ATOM 5652 C C . ILE B 1 237 ? 184.928 165.703 146.572 1.00 0.00 237 ILE B C 1
ATOM 5653 O O . ILE B 1 237 ? 184.582 165.822 147.747 1.00 0.00 237 ILE B O 1
ATOM 5658 N N . ILE B 1 238 ? 185.073 164.526 145.975 1.00 0.00 238 ILE B N 1
ATOM 5659 C CA . ILE B 1 238 ? 184.874 163.273 146.693 1.00 0.00 238 ILE B CA 1
ATOM 5660 C C . ILE B 1 238 ? 185.894 163.110 147.812 1.00 0.00 238 ILE B C 1
ATOM 5661 O O . ILE B 1 238 ? 185.543 162.759 148.939 1.00 0.00 238 ILE B O 1
ATOM 5666 N N . LEU B 1 239 ? 187.157 163.368 147.496 1.00 0.00 239 LEU B N 1
ATOM 5667 C CA . LEU B 1 239 ? 188.228 163.273 148.480 1.00 0.00 239 LEU B CA 1
ATOM 5668 C C . LEU B 1 239 ? 187.963 164.181 149.674 1.00 0.00 239 LEU B C 1
ATOM 5669 O O . LEU B 1 239 ? 188.085 163.759 150.824 1.00 0.00 239 LEU B O 1
ATOM 5674 N N . PHE B 1 240 ? 187.599 165.428 149.393 1.00 0.00 240 PHE B N 1
ATOM 5675 C CA . PHE B 1 240 ? 187.312 166.395 150.444 1.00 0.00 240 PHE B CA 1
ATOM 5676 C C . PHE B 1 240 ? 186.189 165.907 151.352 1.00 0.00 240 PHE B C 1
ATOM 5677 O O . PHE B 1 240 ? 186.282 166.002 152.575 1.00 0.00 240 PHE B O 1
ATOM 5685 N N . GLN B 1 241 ? 185.130 165.385 150.744 1.00 0.00 241 GLN B N 1
ATOM 5686 C CA . GLN B 1 241 ? 184.013 164.828 151.497 1.00 0.00 241 GLN B CA 1
ATOM 5687 C C . GLN B 1 241 ? 184.473 163.698 152.409 1.00 0.00 241 GLN B C 1
ATOM 5688 O O . GLN B 1 241 ? 184.055 163.611 153.564 1.00 0.00 241 GLN B O 1
ATOM 5694 N N . GLN B 1 242 ? 185.335 162.834 151.886 1.00 0.00 242 GLN B N 1
ATOM 5695 C CA . GLN B 1 242 ? 185.850 161.705 152.651 1.00 0.00 242 GLN B CA 1
ATOM 5696 C C . GLN B 1 242 ? 186.749 162.174 153.788 1.00 0.00 242 GLN B C 1
ATOM 5697 O O . GLN B 1 242 ? 186.753 161.590 154.871 1.00 0.00 242 GLN B O 1
ATOM 5703 N N . LEU B 1 243 ? 187.513 163.232 153.533 1.00 0.00 243 LEU B N 1
ATOM 5704 C CA . LEU B 1 243 ? 188.375 163.816 154.552 1.00 0.00 243 LEU B CA 1
ATOM 5705 C C . LEU B 1 243 ? 187.557 164.415 155.689 1.00 0.00 243 LEU B C 1
ATOM 5706 O O . LEU B 1 243 ? 187.915 164.286 156.859 1.00 0.00 243 LEU B O 1
ATOM 5711 N N . VAL B 1 244 ? 186.456 165.071 155.337 1.00 0.00 244 VAL B N 1
ATOM 5712 C CA . VAL B 1 244 ? 185.555 165.641 156.330 1.00 0.00 244 VAL B CA 1
ATOM 5713 C C . VAL B 1 244 ? 184.897 164.553 157.169 1.00 0.00 244 VAL B C 1
ATOM 5714 O O . VAL B 1 244 ? 184.715 164.709 158.375 1.00 0.00 244 VAL B O 1
ATOM 5718 N N . GLU B 1 245 ? 184.544 163.447 156.519 1.00 0.00 245 GLU B N 1
ATOM 5719 C CA . GLU B 1 245 ? 184.015 162.283 157.221 1.00 0.00 245 GLU B CA 1
ATOM 5720 C C . GLU B 1 245 ? 185.039 161.714 158.193 1.00 0.00 245 GLU B C 1
ATOM 5721 O O . GLU B 1 245 ? 184.705 161.362 159.326 1.00 0.00 245 GLU B O 1
ATOM 5727 N N . LEU B 1 246 ? 186.287 161.627 157.747 1.00 0.00 246 LEU B N 1
ATOM 5728 C CA . LEU B 1 246 ? 187.383 161.206 158.612 1.00 0.00 246 LEU B CA 1
ATOM 5729 C C . LEU B 1 246 ? 187.610 162.207 159.738 1.00 0.00 246 LEU B C 1
ATOM 5730 O O . LEU B 1 246 ? 187.863 161.822 160.880 1.00 0.00 246 LEU B O 1
ATOM 5735 N N . ALA B 1 247 ? 187.518 163.489 159.410 1.00 0.00 247 ALA B N 1
ATOM 5736 C CA . ALA B 1 247 ? 187.631 164.545 160.409 1.00 0.00 247 ALA B CA 1
ATOM 5737 C C . ALA B 1 247 ? 186.574 164.392 161.496 1.00 0.00 247 ALA B C 1
ATOM 5738 O O . ALA B 1 247 ? 186.862 164.557 162.682 1.00 0.00 247 ALA B O 1
ATOM 5740 N N . ARG B 1 248 ? 185.352 164.073 161.084 1.00 0.00 248 ARG B N 1
ATOM 5741 C CA . ARG B 1 248 ? 184.261 163.850 162.025 1.00 0.00 248 ARG B CA 1
ATOM 5742 C C . ARG B 1 248 ? 184.621 162.773 163.042 1.00 0.00 248 ARG B C 1
ATOM 5743 O O . ARG B 1 248 ? 184.374 162.927 164.238 1.00 0.00 248 ARG B O 1
ATOM 5751 N N . LEU B 1 249 ? 185.207 161.684 162.558 1.00 0.00 249 LEU B N 1
ATOM 5752 C CA . LEU B 1 249 ? 185.653 160.603 163.430 1.00 0.00 249 LEU B CA 1
ATOM 5753 C C . LEU B 1 249 ? 186.693 161.091 164.428 1.00 0.00 249 LEU B C 1
ATOM 5754 O O . LEU B 1 249 ? 186.650 160.739 165.606 1.00 0.00 249 LEU B O 1
ATOM 5759 N N . ALA B 1 250 ? 187.628 161.906 163.950 1.00 0.00 250 ALA B N 1
ATOM 5760 C CA . ALA B 1 250 ? 188.655 162.482 164.808 1.00 0.00 250 ALA B CA 1
ATOM 5761 C C . ALA B 1 250 ? 188.049 163.440 165.827 1.00 0.00 250 ALA B C 1
ATOM 5762 O O . ALA B 1 250 ? 188.443 163.454 166.992 1.00 0.00 250 ALA B O 1
ATOM 5764 N N . ILE B 1 251 ? 187.086 164.240 165.378 1.00 0.00 251 ILE B N 1
ATOM 5765 C CA . ILE B 1 251 ? 186.448 165.228 166.241 1.00 0.00 251 ILE B CA 1
ATOM 5766 C C . ILE B 1 251 ? 185.654 164.558 167.354 1.00 0.00 251 ILE B C 1
ATOM 5767 O O . ILE B 1 251 ? 185.767 164.932 168.521 1.00 0.00 251 ILE B O 1
ATOM 5772 N N . GLU B 1 252 ? 184.852 163.565 166.985 1.00 0.00 252 GLU B N 1
ATOM 5773 C CA . GLU B 1 252 ? 183.994 162.879 167.943 1.00 0.00 252 GLU B CA 1
ATOM 5774 C C . GLU B 1 252 ? 184.816 162.065 168.935 1.00 0.00 252 GLU B C 1
ATOM 5775 O O . GLU B 1 252 ? 184.473 161.976 170.114 1.00 0.00 252 GLU B O 1
ATOM 5781 N N . SER B 1 253 ? 185.901 161.471 168.449 1.00 0.00 253 SER B N 1
ATOM 5782 C CA . SER B 1 253 ? 186.783 160.678 169.297 1.00 0.00 253 SER B CA 1
ATOM 5783 C C . SER B 1 253 ? 187.720 161.571 170.102 1.00 0.00 253 SER B C 1
ATOM 5784 O O . SER B 1 253 ? 188.215 161.174 171.157 1.00 0.00 253 SER B O 1
ATOM 5787 N N . GLY B 1 254 ? 187.958 162.777 169.599 1.00 0.00 254 GLY B N 1
ATOM 5788 C CA . GLY B 1 254 ? 188.802 163.744 170.292 1.00 0.00 254 GLY B CA 1
ATOM 5789 C C . GLY B 1 254 ? 190.272 163.539 169.946 1.00 0.00 254 GLY B C 1
ATOM 5790 O O . GLY B 1 254 ? 191.157 163.899 170.723 1.00 0.00 254 GLY B O 1
ATOM 5791 N N . ASP B 1 255 ? 190.524 162.958 168.779 1.00 0.00 255 ASP B N 1
ATOM 5792 C CA . ASP B 1 255 ? 191.888 162.721 168.321 1.00 0.00 255 ASP B CA 1
ATOM 5793 C C . ASP B 1 255 ? 192.438 163.931 167.575 1.00 0.00 255 ASP B C 1
ATOM 5794 O O . ASP B 1 255 ? 192.245 164.069 166.367 1.00 0.00 255 ASP B O 1
ATOM 5799 N N . GLU B 1 256 ? 193.125 164.805 168.303 1.00 0.00 256 GLU B N 1
ATOM 5800 C CA . GLU B 1 256 ? 193.581 166.074 167.747 1.00 0.00 256 GLU B CA 1
ATOM 5801 C C . GLU B 1 256 ? 194.695 165.862 166.731 1.00 0.00 256 GLU B C 1
ATOM 5802 O O . GLU B 1 256 ? 194.848 166.642 165.791 1.00 0.00 256 GLU B O 1
ATOM 5808 N N . GLU B 1 257 ? 195.472 164.803 166.925 1.00 0.00 257 GLU B N 1
ATOM 5809 C CA . GLU B 1 257 ? 196.594 164.504 166.043 1.00 0.00 257 GLU B CA 1
ATOM 5810 C C . GLU B 1 257 ? 196.113 164.100 164.656 1.00 0.00 257 GLU B C 1
ATOM 5811 O O . GLU B 1 257 ? 196.627 164.580 163.646 1.00 0.00 257 GLU B O 1
ATOM 5817 N N . LEU B 1 258 ? 195.123 163.214 164.613 1.00 0.00 258 LEU B N 1
ATOM 5818 C CA . LEU B 1 258 ? 194.498 162.826 163.355 1.00 0.00 258 LEU B CA 1
ATOM 5819 C C . LEU B 1 258 ? 193.775 164.004 162.711 1.00 0.00 258 LEU B C 1
ATOM 5820 O O . LEU B 1 258 ? 193.923 164.256 161.516 1.00 0.00 258 LEU B O 1
ATOM 5825 N N . LEU B 1 259 ? 192.995 164.722 163.512 1.00 0.00 259 LEU B N 1
ATOM 5826 C CA . LEU B 1 259 ? 192.271 165.891 163.028 1.00 0.00 259 LEU B CA 1
ATOM 5827 C C . LEU B 1 259 ? 193.220 166.908 162.407 1.00 0.00 259 LEU B C 1
ATOM 5828 O O . LEU B 1 259 ? 192.930 167.478 161.355 1.00 0.00 259 LEU B O 1
ATOM 5833 N N . ARG B 1 260 ? 194.353 167.132 163.064 1.00 0.00 260 ARG B N 1
ATOM 5834 C CA . ARG B 1 260 ? 195.395 167.997 162.523 1.00 0.00 260 ARG B CA 1
ATOM 5835 C C . ARG B 1 260 ? 195.814 167.549 161.129 1.00 0.00 260 ARG B C 1
ATOM 5836 O O . ARG B 1 260 ? 195.820 168.341 160.186 1.00 0.00 260 ARG B O 1
ATOM 5844 N N . ARG B 1 261 ? 196.165 166.274 161.003 1.00 0.00 261 ARG B N 1
ATOM 5845 C CA . ARG B 1 261 ? 196.616 165.725 159.730 1.00 0.00 261 ARG B CA 1
ATOM 5846 C C . ARG B 1 261 ? 195.557 165.896 158.651 1.00 0.00 261 ARG B C 1
ATOM 5847 O O . ARG B 1 261 ? 195.865 166.261 157.516 1.00 0.00 261 ARG B O 1
ATOM 5855 N N . VAL B 1 262 ? 194.305 165.629 159.009 1.00 0.00 262 VAL B N 1
ATOM 5856 C CA . VAL B 1 262 ? 193.202 165.715 158.060 1.00 0.00 262 VAL B CA 1
ATOM 5857 C C . VAL B 1 262 ? 192.941 167.158 157.646 1.00 0.00 262 VAL B C 1
ATOM 5858 O O . VAL B 1 262 ? 192.702 167.443 156.473 1.00 0.00 262 VAL B O 1
ATOM 5862 N N . SER B 1 263 ? 192.990 168.064 158.617 1.00 0.00 263 SER B N 1
ATOM 5863 C CA . SER B 1 263 ? 192.754 169.479 158.357 1.00 0.00 263 SER B CA 1
ATOM 5864 C C . SER B 1 263 ? 193.812 170.050 157.423 1.00 0.00 263 SER B C 1
ATOM 5865 O O . SER B 1 263 ? 193.536 170.956 156.635 1.00 0.00 263 SER B O 1
ATOM 5868 N N . GLU B 1 264 ? 195.025 169.518 157.514 1.00 0.00 264 GLU B N 1
ATOM 5869 C CA . GLU B 1 264 ? 196.091 169.871 156.584 1.00 0.00 264 GLU B CA 1
ATOM 5870 C C . GLU B 1 264 ? 195.827 169.291 155.199 1.00 0.00 264 GLU B C 1
ATOM 5871 O O . GLU B 1 264 ? 196.070 169.944 154.186 1.00 0.00 264 GLU B O 1
ATOM 5877 N N . TRP B 1 265 ? 195.326 168.061 155.165 1.00 0.00 265 TRP B N 1
ATOM 5878 C CA . TRP B 1 265 ? 194.929 167.430 153.911 1.00 0.00 265 TRP B CA 1
ATOM 5879 C C . TRP B 1 265 ? 193.775 168.179 153.258 1.00 0.00 265 TRP B C 1
ATOM 5880 O O . TRP B 1 265 ? 193.738 168.341 152.039 1.00 0.00 265 TRP B O 1
ATOM 5891 N N . LEU B 1 266 ? 192.833 168.636 154.078 1.00 0.00 266 LEU B N 1
ATOM 5892 C CA . LEU B 1 266 ? 191.703 169.414 153.588 1.00 0.00 266 LEU B CA 1
ATOM 5893 C C . LEU B 1 266 ? 192.167 170.705 152.925 1.00 0.00 266 LEU B C 1
ATOM 5894 O O . LEU B 1 266 ? 191.687 171.071 151.853 1.00 0.00 266 LEU B O 1
ATOM 5899 N N . GLU B 1 267 ? 193.106 171.390 153.569 1.00 0.00 267 GLU B N 1
ATOM 5900 C CA . GLU B 1 267 ? 193.662 172.623 153.027 1.00 0.00 267 GLU B CA 1
ATOM 5901 C C . GLU B 1 267 ? 194.280 172.392 151.655 1.00 0.00 267 GLU B C 1
ATOM 5902 O O . GLU B 1 267 ? 194.062 173.169 150.726 1.00 0.00 267 GLU B O 1
ATOM 5908 N N . GLU B 1 268 ? 195.054 171.318 151.534 1.00 0.00 268 GLU B N 1
ATOM 5909 C CA . GLU B 1 268 ? 195.739 171.004 150.285 1.00 0.00 268 GLU B CA 1
ATOM 5910 C C . GLU B 1 268 ? 194.745 170.744 149.161 1.00 0.00 268 GLU B C 1
ATOM 5911 O O . GLU B 1 268 ? 194.953 171.171 148.025 1.00 0.00 268 GLU B O 1
ATOM 5917 N N . VAL B 1 269 ? 193.665 170.042 149.482 1.00 0.00 269 VAL B N 1
ATOM 5918 C CA . VAL B 1 269 ? 192.621 169.750 148.506 1.00 0.00 269 VAL B CA 1
ATOM 5919 C C . VAL B 1 269 ? 191.923 171.025 148.048 1.00 0.00 269 VAL B C 1
ATOM 5920 O O . VAL B 1 269 ? 191.651 171.203 146.861 1.00 0.00 269 VAL B O 1
ATOM 5924 N N . ILE B 1 270 ? 191.636 171.910 148.997 1.00 0.00 270 ILE B N 1
ATOM 5925 C CA . ILE B 1 270 ? 191.003 173.187 148.687 1.00 0.00 270 ILE B CA 1
ATOM 5926 C C . ILE B 1 270 ? 191.824 173.978 147.677 1.00 0.00 270 ILE B C 1
ATOM 5927 O O . ILE B 1 270 ? 191.288 174.501 146.699 1.00 0.00 270 ILE B O 1
ATOM 5932 N N . LYS B 1 271 ? 193.127 174.065 147.919 1.00 0.00 271 LYS B N 1
ATOM 5933 C CA . LYS B 1 271 ? 194.027 174.777 147.020 1.00 0.00 271 LYS B CA 1
ATOM 5934 C C . LYS B 1 271 ? 193.976 174.193 145.614 1.00 0.00 271 LYS B C 1
ATOM 5935 O O . LYS B 1 271 ? 193.941 174.928 144.628 1.00 0.00 271 LYS B O 1
ATOM 5941 N N . ASP B 1 272 ? 193.974 172.868 145.528 1.00 0.00 272 ASP B N 1
ATOM 5942 C CA . ASP B 1 272 ? 193.843 172.181 144.248 1.00 0.00 272 ASP B CA 1
ATOM 5943 C C . ASP B 1 272 ? 192.520 172.521 143.574 1.00 0.00 272 ASP B C 1
ATOM 5944 O O . ASP B 1 272 ? 192.477 172.811 142.378 1.00 0.00 272 ASP B O 1
ATOM 5949 N N . MET B 1 273 ? 191.440 172.485 144.350 1.00 0.00 273 MET B N 1
ATOM 5950 C CA . MET B 1 273 ? 190.107 172.728 143.815 1.00 0.00 273 MET B CA 1
ATOM 5951 C C . MET B 1 273 ? 189.991 174.134 143.240 1.00 0.00 273 MET B C 1
ATOM 5952 O O . MET B 1 273 ? 189.356 174.340 142.205 1.00 0.00 273 MET B O 1
ATOM 5957 N N . ARG B 1 274 ? 190.605 175.097 143.916 1.00 0.00 274 ARG B N 1
ATOM 5958 C CA . ARG B 1 274 ? 190.574 176.486 143.475 1.00 0.00 274 ARG B CA 1
ATOM 5959 C C . ARG B 1 274 ? 191.319 176.662 142.158 1.00 0.00 274 ARG B C 1
ATOM 5960 O O . ARG B 1 274 ? 190.969 177.517 141.345 1.00 0.00 274 ARG B O 1
ATOM 5968 N N . ARG B 1 275 ? 192.349 175.847 141.953 1.00 0.00 275 ARG B N 1
ATOM 5969 C CA . ARG B 1 275 ? 193.088 175.847 140.697 1.00 0.00 275 ARG B CA 1
ATOM 5970 C C . ARG B 1 275 ? 192.289 175.172 139.589 1.00 0.00 275 ARG B C 1
ATOM 5971 O O . ARG B 1 275 ? 192.392 175.546 138.421 1.00 0.00 275 ARG B O 1
ATOM 5979 N N . VAL B 1 276 ? 191.493 174.176 139.963 1.00 0.00 276 VAL B N 1
ATOM 5980 C CA . VAL B 1 276 ? 190.570 173.541 139.030 1.00 0.00 276 VAL B CA 1
ATOM 5981 C C . VAL B 1 276 ? 189.452 174.495 138.626 1.00 0.00 276 VAL B C 1
ATOM 5982 O O . VAL B 1 276 ? 189.038 174.527 137.467 1.00 0.00 276 VAL B O 1
ATOM 5986 N N . VAL B 1 277 ? 188.967 175.271 139.589 1.00 0.00 277 VAL B N 1
ATOM 5987 C CA . VAL B 1 277 ? 188.031 176.352 139.303 1.00 0.00 277 VAL B CA 1
ATOM 5988 C C . VAL B 1 277 ? 188.630 177.357 138.329 1.00 0.00 277 VAL B C 1
ATOM 5989 O O . VAL B 1 277 ? 187.985 177.758 137.360 1.00 0.00 277 VAL B O 1
ATOM 5993 N N . GLU B 1 278 ? 189.868 177.763 138.591 1.00 0.00 278 GLU B N 1
ATOM 5994 C CA . GLU B 1 278 ? 190.603 178.624 137.673 1.00 0.00 278 GLU B CA 1
ATOM 5995 C C . GLU B 1 278 ? 190.663 178.020 136.277 1.00 0.00 278 GLU B C 1
ATOM 5996 O O . GLU B 1 278 ? 190.371 178.691 135.287 1.00 0.00 278 GLU B O 1
ATOM 6002 N N . GLN B 1 279 ? 191.042 176.749 136.204 1.00 0.00 279 GLN B N 1
ATOM 6003 C CA . GLN B 1 279 ? 191.090 176.034 134.934 1.00 0.00 279 GLN B CA 1
ATOM 6004 C C . GLN B 1 279 ? 189.742 176.079 134.225 1.00 0.00 279 GLN B C 1
ATOM 6005 O O . GLN B 1 279 ? 189.663 176.395 133.039 1.00 0.00 279 GLN B O 1
ATOM 6011 N N . ALA B 1 280 ? 188.683 175.758 134.960 1.00 0.00 280 ALA B N 1
ATOM 6012 C CA . ALA B 1 280 ? 187.337 175.746 134.400 1.00 0.00 280 ALA B CA 1
ATOM 6013 C C . ALA B 1 280 ? 186.969 177.106 133.822 1.00 0.00 280 ALA B C 1
ATOM 6014 O O . ALA B 1 280 ? 186.379 177.196 132.746 1.00 0.00 280 ALA B O 1
ATOM 6016 N N . LEU B 1 281 ? 187.322 178.166 134.542 1.00 0.00 281 LEU B N 1
ATOM 6017 C CA . LEU B 1 281 ? 187.071 179.526 134.080 1.00 0.00 281 LEU B CA 1
ATOM 6018 C C . LEU B 1 281 ? 187.871 179.836 132.822 1.00 0.00 281 LEU B C 1
ATOM 6019 O O . LEU B 1 281 ? 187.377 180.494 131.907 1.00 0.00 281 LEU B O 1
ATOM 6024 N N . ARG B 1 282 ? 189.110 179.356 132.780 1.00 0.00 282 ARG B N 1
ATOM 6025 C CA . ARG B 1 282 ? 189.965 179.541 131.614 1.00 0.00 282 ARG B CA 1
ATOM 6026 C C . ARG B 1 282 ? 189.444 178.753 130.418 1.00 0.00 282 ARG B C 1
ATOM 6027 O O . ARG B 1 282 ? 189.688 179.119 129.268 1.00 0.00 282 ARG B O 1
ATOM 6035 N N . GLU B 1 283 ? 188.726 177.670 130.697 1.00 0.00 283 GLU B N 1
ATOM 6036 C CA . GLU B 1 283 ? 188.135 176.852 129.645 1.00 0.00 283 GLU B CA 1
ATOM 6037 C C . GLU B 1 283 ? 186.808 177.436 129.173 1.00 0.00 283 GLU B C 1
ATOM 6038 O O . GLU B 1 283 ? 186.216 176.954 128.209 1.00 0.00 283 GLU B O 1
ATOM 6044 N N . GLY B 1 284 ? 186.347 178.473 129.863 1.00 0.00 284 GLY B N 1
ATOM 6045 C CA . GLY B 1 284 ? 185.084 179.119 129.521 1.00 0.00 284 GLY B CA 1
ATOM 6046 C C . GLY B 1 284 ? 183.902 178.377 130.130 1.00 0.00 284 GLY B C 1
ATOM 6047 O O . GLY B 1 284 ? 182.760 178.556 129.709 1.00 0.00 284 GLY B O 1
ATOM 6048 N N . ASN B 1 285 ? 184.184 177.542 131.126 1.00 0.00 285 ASN B N 1
ATOM 6049 C CA . ASN B 1 285 ? 183.144 176.770 131.795 1.00 0.00 285 ASN B CA 1
ATOM 6050 C C . ASN B 1 285 ? 182.846 177.331 133.180 1.00 0.00 285 ASN B C 1
ATOM 6051 O O . ASN B 1 285 ? 183.202 176.730 134.194 1.00 0.00 285 ASN B O 1
ATOM 6056 N N . SER B 1 286 ? 182.190 178.487 133.217 1.00 0.00 286 SER B N 1
ATOM 6057 C CA . SER B 1 286 ? 181.886 179.156 134.477 1.00 0.00 286 SER B CA 1
ATOM 6058 C C . SER B 1 286 ? 180.863 178.370 135.284 1.00 0.00 286 SER B C 1
ATOM 6059 O O . SER B 1 286 ? 180.787 178.506 136.507 1.00 0.00 286 SER B O 1
ATOM 6062 N N . GLU B 1 287 ? 180.079 177.547 134.597 1.00 0.00 287 GLU B N 1
ATOM 6063 C CA . GLU B 1 287 ? 179.093 176.698 135.256 1.00 0.00 287 GLU B CA 1
ATOM 6064 C C . GLU B 1 287 ? 179.763 175.709 136.201 1.00 0.00 287 GLU B C 1
ATOM 6065 O O . GLU B 1 287 ? 179.417 175.632 137.381 1.00 0.00 287 GLU B O 1
ATOM 6071 N N . LEU B 1 288 ? 180.721 174.953 135.677 1.00 0.00 288 LEU B N 1
ATOM 6072 C CA . LEU B 1 288 ? 181.487 174.013 136.489 1.00 0.00 288 LEU B CA 1
ATOM 6073 C C . LEU B 1 288 ? 182.225 174.731 137.612 1.00 0.00 288 LEU B C 1
ATOM 6074 O O . LEU B 1 288 ? 182.206 174.288 138.760 1.00 0.00 288 LEU B O 1
ATOM 6079 N N . ALA B 1 289 ? 182.873 175.840 137.274 1.00 0.00 289 ALA B N 1
ATOM 6080 C CA . ALA B 1 289 ? 183.578 176.646 138.264 1.00 0.00 289 ALA B CA 1
ATOM 6081 C C . ALA B 1 289 ? 182.677 176.978 139.445 1.00 0.00 289 ALA B C 1
ATOM 6082 O O . ALA B 1 289 ? 183.087 176.865 140.601 1.00 0.00 289 ALA B O 1
ATOM 6084 N N . ALA B 1 290 ? 181.449 177.391 139.150 1.00 0.00 290 ALA B N 1
ATOM 6085 C CA . ALA B 1 290 ? 180.473 177.694 140.189 1.00 0.00 290 ALA B CA 1
ATOM 6086 C C . ALA B 1 290 ? 180.137 176.455 141.010 1.00 0.00 290 ALA B C 1
ATOM 6087 O O . ALA B 1 290 ? 180.143 176.493 142.240 1.00 0.00 290 ALA B O 1
ATOM 6089 N N . ARG B 1 291 ? 179.845 175.357 140.321 1.00 0.00 291 ARG B N 1
ATOM 6090 C CA . ARG B 1 291 ? 179.421 174.128 140.981 1.00 0.00 291 ARG B CA 1
ATOM 6091 C C . ARG B 1 291 ? 180.470 173.646 141.973 1.00 0.00 291 ARG B C 1
ATOM 6092 O O . ARG B 1 291 ? 180.139 173.186 143.067 1.00 0.00 291 ARG B O 1
ATOM 6100 N N . ILE B 1 292 ? 181.737 173.753 141.588 1.00 0.00 292 ILE B N 1
ATOM 6101 C CA . ILE B 1 292 ? 182.838 173.323 142.441 1.00 0.00 292 ILE B CA 1
ATOM 6102 C C . ILE B 1 292 ? 182.866 174.113 143.744 1.00 0.00 292 ILE B C 1
ATOM 6103 O O . ILE B 1 292 ? 182.966 173.540 144.827 1.00 0.00 292 ILE B O 1
ATOM 6108 N N . LEU B 1 293 ? 182.779 175.435 143.630 1.00 0.00 293 LEU B N 1
ATOM 6109 C CA . LEU B 1 293 ? 182.857 176.311 144.793 1.00 0.00 293 LEU B CA 1
ATOM 6110 C C . LEU B 1 293 ? 181.617 176.177 145.668 1.00 0.00 293 LEU B C 1
ATOM 6111 O O . LEU B 1 293 ? 181.703 176.230 146.895 1.00 0.00 293 LEU B O 1
ATOM 6116 N N . ILE B 1 294 ? 180.464 176.004 145.029 1.00 0.00 294 ILE B N 1
ATOM 6117 C CA . ILE B 1 294 ? 179.210 175.818 145.750 1.00 0.00 294 ILE B CA 1
ATOM 6118 C C . ILE B 1 294 ? 179.249 174.556 146.605 1.00 0.00 294 ILE B C 1
ATOM 6119 O O . ILE B 1 294 ? 178.882 174.581 147.779 1.00 0.00 294 ILE B O 1
ATOM 6124 N N . ILE B 1 295 ? 179.694 173.457 146.007 1.00 0.00 295 ILE B N 1
ATOM 6125 C CA . ILE B 1 295 ? 179.824 172.195 146.725 1.00 0.00 295 ILE B CA 1
ATOM 6126 C C . ILE B 1 295 ? 180.852 172.301 147.843 1.00 0.00 295 ILE B C 1
ATOM 6127 O O . ILE B 1 295 ? 180.603 171.870 148.970 1.00 0.00 295 ILE B O 1
ATOM 6132 N N . LEU B 1 296 ? 182.006 172.878 147.528 1.00 0.00 296 LEU B N 1
ATOM 6133 C CA . LEU B 1 296 ? 183.066 173.063 148.513 1.00 0.00 296 LEU B CA 1
ATOM 6134 C C . LEU B 1 296 ? 182.573 173.869 149.707 1.00 0.00 296 LEU B C 1
ATOM 6135 O O . LEU B 1 296 ? 182.799 173.494 150.857 1.00 0.00 296 LEU B O 1
ATOM 6140 N N . PHE B 1 297 ? 181.899 174.980 149.426 1.00 0.00 297 PHE B N 1
ATOM 6141 C CA . PHE B 1 297 ? 181.371 175.840 150.477 1.00 0.00 297 PHE B CA 1
ATOM 6142 C C . PHE B 1 297 ? 180.411 175.078 151.384 1.00 0.00 297 PHE B C 1
ATOM 6143 O O . PHE B 1 297 ? 180.476 175.192 152.607 1.00 0.00 297 PHE B O 1
ATOM 6151 N N . GLN B 1 298 ? 179.523 174.299 150.777 1.00 0.00 298 GLN B N 1
ATOM 6152 C CA . GLN B 1 298 ? 178.589 173.471 151.528 1.00 0.00 298 GLN B CA 1
ATOM 6153 C C . GLN B 1 298 ? 179.325 172.499 152.440 1.00 0.00 298 GLN B C 1
ATOM 6154 O O . GLN B 1 298 ? 178.943 172.306 153.595 1.00 0.00 298 GLN B O 1
ATOM 6160 N N . GLN B 1 299 ? 180.382 171.887 151.917 1.00 0.00 299 GLN B N 1
ATOM 6161 C CA . GLN B 1 299 ? 181.170 170.930 152.682 1.00 0.00 299 GLN B CA 1
ATOM 6162 C C . GLN B 1 299 ? 181.917 171.614 153.819 1.00 0.00 299 GLN B C 1
ATOM 6163 O O . GLN B 1 299 ? 182.071 171.052 154.902 1.00 0.00 299 GLN B O 1
ATOM 6169 N N . LEU B 1 300 ? 182.381 172.835 153.565 1.00 0.00 300 LEU B N 1
ATOM 6170 C CA . LEU B 1 300 ? 183.062 173.622 154.585 1.00 0.00 300 LEU B CA 1
ATOM 6171 C C . LEU B 1 300 ? 182.116 173.987 155.722 1.00 0.00 300 LEU B C 1
ATOM 6172 O O . LEU B 1 300 ? 182.495 173.955 156.892 1.00 0.00 300 LEU B O 1
ATOM 6177 N N . VAL B 1 301 ? 180.884 174.338 155.370 1.00 0.00 301 VAL B N 1
ATOM 6178 C CA . VAL B 1 301 ? 179.865 174.654 156.362 1.00 0.00 301 VAL B CA 1
ATOM 6179 C C . VAL B 1 301 ? 179.512 173.431 157.201 1.00 0.00 301 VAL B C 1
ATOM 6180 O O . VAL B 1 301 ? 179.295 173.534 158.407 1.00 0.00 301 VAL B O 1
ATOM 6184 N N . GLU B 1 302 ? 179.455 172.272 156.551 1.00 0.00 302 GLU B N 1
ATOM 6185 C CA . GLU B 1 302 ? 179.246 171.011 157.252 1.00 0.00 302 GLU B CA 1
ATOM 6186 C C . GLU B 1 302 ? 180.381 170.725 158.224 1.00 0.00 302 GLU B C 1
ATOM 6187 O O . GLU B 1 302 ? 180.149 170.298 159.357 1.00 0.00 302 GLU B O 1
ATOM 6193 N N . LEU B 1 303 ? 181.610 170.964 157.778 1.00 0.00 303 LEU B N 1
ATOM 6194 C CA . LEU B 1 303 ? 182.777 170.841 158.644 1.00 0.00 303 LEU B CA 1
ATOM 6195 C C . LEU B 1 303 ? 182.737 171.865 159.770 1.00 0.00 303 LEU B C 1
ATOM 6196 O O . LEU B 1 303 ? 183.081 171.559 160.912 1.00 0.00 303 LEU B O 1
ATOM 6201 N N . ALA B 1 304 ? 182.315 173.081 159.442 1.00 0.00 304 ALA B N 1
ATOM 6202 C CA . ALA B 1 304 ? 182.150 174.130 160.442 1.00 0.00 304 ALA B CA 1
ATOM 6203 C C . ALA B 1 304 ? 181.170 173.707 161.527 1.00 0.00 304 ALA B C 1
ATOM 6204 O O . ALA B 1 304 ? 181.404 173.940 162.715 1.00 0.00 304 ALA B O 1
ATOM 6206 N N . ARG B 1 305 ? 180.072 173.084 161.116 1.00 0.00 305 ARG B N 1
ATOM 6207 C CA . ARG B 1 305 ? 179.075 172.584 162.056 1.00 0.00 305 ARG B CA 1
ATOM 6208 C C . ARG B 1 305 ? 179.701 171.637 163.073 1.00 0.00 305 ARG B C 1
ATOM 6209 O O . ARG B 1 305 ? 179.422 171.723 164.268 1.00 0.00 305 ARG B O 1
ATOM 6217 N N . LEU B 1 306 ? 180.551 170.737 162.589 1.00 0.00 306 LEU B N 1
ATOM 6218 C CA . LEU B 1 306 ? 181.259 169.807 163.460 1.00 0.00 306 LEU B CA 1
ATOM 6219 C C . LEU B 1 306 ? 182.137 170.549 164.459 1.00 0.00 306 LEU B C 1
ATOM 6220 O O . LEU B 1 306 ? 182.187 170.197 165.637 1.00 0.00 306 LEU B O 1
ATOM 6225 N N . ALA B 1 307 ? 182.830 171.578 163.982 1.00 0.00 307 ALA B N 1
ATOM 6226 C CA . ALA B 1 307 ? 183.672 172.400 164.841 1.00 0.00 307 ALA B CA 1
ATOM 6227 C C . ALA B 1 307 ? 182.838 173.167 165.859 1.00 0.00 307 ALA B C 1
ATOM 6228 O O . ALA B 1 307 ? 183.214 173.282 167.025 1.00 0.00 307 ALA B O 1
ATOM 6230 N N . ILE B 1 308 ? 181.702 173.691 165.411 1.00 0.00 308 ILE B N 1
ATOM 6231 C CA . ILE B 1 308 ? 180.829 174.481 166.273 1.00 0.00 308 ILE B CA 1
ATOM 6232 C C . ILE B 1 308 ? 180.234 173.627 167.386 1.00 0.00 308 ILE B C 1
ATOM 6233 O O . ILE B 1 308 ? 180.246 174.017 168.553 1.00 0.00 308 ILE B O 1
ATOM 6238 N N . GLU B 1 309 ? 179.717 172.460 167.017 1.00 0.00 309 GLU B N 1
ATOM 6239 C CA . GLU B 1 309 ? 179.066 171.575 167.974 1.00 0.00 309 GLU B CA 1
ATOM 6240 C C . GLU B 1 309 ? 180.068 171.002 168.966 1.00 0.00 309 GLU B C 1
ATOM 6241 O O . GLU B 1 309 ? 179.760 170.827 170.145 1.00 0.00 309 GLU B O 1
ATOM 6247 N N . SER B 1 310 ? 181.271 170.708 168.480 1.00 0.00 310 SER B N 1
ATOM 6248 C CA . SER B 1 310 ? 182.329 170.171 169.328 1.00 0.00 310 SER B CA 1
ATOM 6249 C C . SER B 1 310 ? 183.002 171.275 170.133 1.00 0.00 310 SER B C 1
ATOM 6250 O O . SER B 1 310 ? 183.583 171.020 171.189 1.00 0.00 310 SER B O 1
ATOM 6253 N N . GLY B 1 311 ? 182.920 172.502 169.632 1.00 0.00 311 GLY B N 1
ATOM 6254 C CA . GLY B 1 311 ? 183.484 173.654 170.326 1.00 0.00 311 GLY B CA 1
ATOM 6255 C C . GLY B 1 311 ? 184.957 173.837 169.981 1.00 0.00 311 GLY B C 1
ATOM 6256 O O . GLY B 1 311 ? 185.718 174.413 170.758 1.00 0.00 311 GLY B O 1
ATOM 6257 N N . ASP B 1 312 ? 185.352 173.342 168.813 1.00 0.00 312 ASP B N 1
ATOM 6258 C CA . ASP B 1 312 ? 186.730 173.467 168.357 1.00 0.00 312 ASP B CA 1
ATOM 6259 C C . ASP B 1 312 ? 186.950 174.778 167.612 1.00 0.00 312 ASP B C 1
ATOM 6260 O O . ASP B 1 312 ? 186.727 174.862 166.404 1.00 0.00 312 ASP B O 1
ATOM 6265 N N . GLU B 1 313 ? 187.386 175.799 168.340 1.00 0.00 313 GLU B N 1
ATOM 6266 C CA . GLU B 1 313 ? 187.497 177.144 167.785 1.00 0.00 313 GLU B CA 1
ATOM 6267 C C . GLU B 1 313 ? 188.630 177.227 166.769 1.00 0.00 313 GLU B C 1
ATOM 6268 O O . GLU B 1 313 ? 188.576 178.020 165.829 1.00 0.00 313 GLU B O 1
ATOM 6274 N N . GLU B 1 314 ? 189.655 176.404 166.963 1.00 0.00 314 GLU B N 1
ATOM 6275 C CA . GLU B 1 314 ? 190.817 176.407 166.082 1.00 0.00 314 GLU B CA 1
ATOM 6276 C C . GLU B 1 314 ? 190.457 175.892 164.695 1.00 0.00 314 GLU B C 1
ATOM 6277 O O . GLU B 1 314 ? 190.830 176.490 163.685 1.00 0.00 314 GLU B O 1
ATOM 6283 N N . LEU B 1 315 ? 189.730 174.782 164.650 1.00 0.00 315 LEU B N 1
ATOM 6284 C CA . LEU B 1 315 ? 189.227 174.245 163.392 1.00 0.00 315 LEU B CA 1
ATOM 6285 C C . LEU B 1 315 ? 188.225 175.196 162.748 1.00 0.00 315 LEU B C 1
ATOM 6286 O O . LEU B 1 315 ? 188.303 175.479 161.553 1.00 0.00 315 LEU B O 1
ATOM 6291 N N . LEU B 1 316 ? 187.286 175.688 163.548 1.00 0.00 316 LEU B N 1
ATOM 6292 C CA . LEU B 1 316 ? 186.284 176.630 163.065 1.00 0.00 316 LEU B CA 1
ATOM 6293 C C . LEU B 1 316 ? 186.937 177.858 162.444 1.00 0.00 316 LEU B C 1
ATOM 6294 O O . LEU B 1 316 ? 186.511 178.335 161.392 1.00 0.00 316 LEU B O 1
ATOM 6299 N N . ARG B 1 317 ? 187.972 178.367 163.102 1.00 0.00 317 ARG B N 1
ATOM 6300 C CA . ARG B 1 317 ? 188.755 179.473 162.562 1.00 0.00 317 ARG B CA 1
ATOM 6301 C C . ARG B 1 317 ? 189.277 179.149 161.169 1.00 0.00 317 ARG B C 1
ATOM 6302 O O . ARG B 1 317 ? 189.078 179.917 160.226 1.00 0.00 317 ARG B O 1
ATOM 6310 N N . ARG B 1 318 ? 189.947 178.009 161.043 1.00 0.00 318 ARG B N 1
ATOM 6311 C CA . ARG B 1 318 ? 190.526 177.595 159.770 1.00 0.00 318 ARG B CA 1
ATOM 6312 C C . ARG B 1 318 ? 189.459 177.487 158.689 1.00 0.00 318 ARG B C 1
ATOM 6313 O O . ARG B 1 318 ? 189.663 177.920 157.555 1.00 0.00 318 ARG B O 1
ATOM 6321 N N . VAL B 1 319 ? 188.317 176.905 159.047 1.00 0.00 319 VAL B N 1
ATOM 6322 C CA . VAL B 1 319 ? 187.231 176.702 158.097 1.00 0.00 319 VAL B CA 1
ATOM 6323 C C . VAL B 1 319 ? 186.607 178.029 157.683 1.00 0.00 319 VAL B C 1
ATOM 6324 O O . VAL B 1 319 ? 186.300 178.244 156.511 1.00 0.00 319 VAL B O 1
ATOM 6328 N N . SER B 1 320 ? 186.417 178.916 158.655 1.00 0.00 320 SER B N 1
ATOM 6329 C CA . SER B 1 320 ? 185.823 180.222 158.395 1.00 0.00 320 SER B CA 1
ATOM 6330 C C . SER B 1 320 ? 186.698 181.049 157.462 1.00 0.00 320 SER B C 1
ATOM 6331 O O . SER B 1 320 ? 186.198 181.852 156.674 1.00 0.00 320 SER B O 1
ATOM 6334 N N . GLU B 1 321 ? 188.009 180.848 157.554 1.00 0.00 321 GLU B N 1
ATOM 6335 C CA . GLU B 1 321 ? 188.946 181.465 156.624 1.00 0.00 321 GLU B CA 1
ATOM 6336 C C . GLU B 1 321 ? 188.843 180.838 155.240 1.00 0.00 321 GLU B C 1
ATOM 6337 O O . GLU B 1 321 ? 188.910 181.532 154.226 1.00 0.00 321 GLU B O 1
ATOM 6343 N N . TRP B 1 322 ? 188.676 179.519 155.205 1.00 0.00 322 TRP B N 1
ATOM 6344 C CA . TRP B 1 322 ? 188.458 178.809 153.950 1.00 0.00 322 TRP B CA 1
ATOM 6345 C C . TRP B 1 322 ? 187.149 179.234 153.296 1.00 0.00 322 TRP B C 1
ATOM 6346 O O . TRP B 1 322 ? 187.072 179.381 152.077 1.00 0.00 322 TRP B O 1
ATOM 6357 N N . LEU B 1 323 ? 186.121 179.431 154.116 1.00 0.00 323 LEU B N 1
ATOM 6358 C CA . LEU B 1 323 ? 184.828 179.890 153.626 1.00 0.00 323 LEU B CA 1
ATOM 6359 C C . LEU B 1 323 ? 184.943 181.257 152.964 1.00 0.00 323 LEU B C 1
ATOM 6360 O O . LEU B 1 323 ? 184.384 181.488 151.892 1.00 0.00 323 LEU B O 1
ATOM 6365 N N . GLU B 1 324 ? 185.671 182.162 153.608 1.00 0.00 324 GLU B N 1
ATOM 6366 C CA . GLU B 1 324 ? 185.890 183.497 153.067 1.00 0.00 324 GLU B CA 1
ATOM 6367 C C . GLU B 1 324 ? 186.548 183.434 151.695 1.00 0.00 324 GLU B C 1
ATOM 6368 O O . GLU B 1 324 ? 186.136 184.130 150.766 1.00 0.00 324 GLU B O 1
ATOM 6374 N N . GLU B 1 325 ? 187.574 182.597 151.574 1.00 0.00 325 GLU B N 1
ATOM 6375 C CA . GLU B 1 325 ? 188.317 182.473 150.325 1.00 0.00 325 GLU B CA 1
ATOM 6376 C C . GLU B 1 325 ? 187.425 181.966 149.201 1.00 0.00 325 GLU B C 1
ATOM 6377 O O . GLU B 1 325 ? 187.517 182.434 148.065 1.00 0.00 325 GLU B O 1
ATOM 6383 N N . VAL B 1 326 ? 186.563 181.007 149.521 1.00 0.00 326 VAL B N 1
ATOM 6384 C CA . VAL B 1 326 ? 185.631 180.457 148.544 1.00 0.00 326 VAL B CA 1
ATOM 6385 C C . VAL B 1 326 ? 184.628 181.507 148.087 1.00 0.00 326 VAL B C 1
ATOM 6386 O O . VAL B 1 326 ? 184.318 181.608 146.900 1.00 0.00 326 VAL B O 1
ATOM 6390 N N . ILE B 1 327 ? 184.121 182.287 149.036 1.00 0.00 327 ILE B N 1
ATOM 6391 C CA . ILE B 1 327 ? 183.179 183.356 148.726 1.00 0.00 327 ILE B CA 1
ATOM 6392 C C . ILE B 1 327 ? 183.768 184.334 147.717 1.00 0.00 327 ILE B C 1
ATOM 6393 O O . ILE B 1 327 ? 183.115 184.700 146.739 1.00 0.00 327 ILE B O 1
ATOM 6398 N N . LYS B 1 328 ? 185.004 184.754 147.959 1.00 0.00 328 LYS B N 1
ATOM 6399 C CA . LYS B 1 328 ? 185.690 185.676 147.061 1.00 0.00 328 LYS B CA 1
ATOM 6400 C C . LYS B 1 328 ? 185.792 185.100 145.654 1.00 0.00 328 LYS B C 1
ATOM 6401 O O . LYS B 1 328 ? 185.568 185.801 144.668 1.00 0.00 328 LYS B O 1
ATOM 6407 N N . ASP B 1 329 ? 186.134 183.818 145.568 1.00 0.00 329 ASP B N 1
ATOM 6408 C CA . ASP B 1 329 ? 186.185 183.123 144.288 1.00 0.00 329 ASP B CA 1
ATOM 6409 C C . ASP B 1 329 ? 184.818 183.109 143.613 1.00 0.00 329 ASP B C 1
ATOM 6410 O O . ASP B 1 329 ? 184.704 183.378 142.417 1.00 0.00 329 ASP B O 1
ATOM 6415 N N . MET B 1 330 ? 183.785 182.795 144.389 1.00 0.00 330 MET B N 1
ATOM 6416 C CA . MET B 1 330 ? 182.434 182.684 143.854 1.00 0.00 330 MET B CA 1
ATOM 6417 C C . MET B 1 330 ? 181.958 184.012 143.279 1.00 0.00 330 MET B C 1
ATOM 6418 O O . MET B 1 330 ? 181.293 184.048 142.243 1.00 0.00 330 MET B O 1
ATOM 6423 N N . ARG B 1 331 ? 182.304 185.102 143.956 1.00 0.00 331 ARG B N 1
ATOM 6424 C CA . ARG B 1 331 ? 181.913 186.434 143.515 1.00 0.00 331 ARG B CA 1
ATOM 6425 C C . ARG B 1 331 ? 182.588 186.798 142.199 1.00 0.00 331 ARG B C 1
ATOM 6426 O O . ARG B 1 331 ? 182.030 187.535 141.385 1.00 0.00 331 ARG B O 1
ATOM 6434 N N . ARG B 1 332 ? 183.793 186.278 141.993 1.00 0.00 332 ARG B N 1
ATOM 6435 C CA . ARG B 1 332 ? 184.509 186.470 140.738 1.00 0.00 332 ARG B CA 1
ATOM 6436 C C . ARG B 1 332 ? 183.912 185.612 139.628 1.00 0.00 332 ARG B C 1
ATOM 6437 O O . ARG B 1 332 ? 183.915 186.000 138.460 1.00 0.00 332 ARG B O 1
ATOM 6445 N N . VAL B 1 333 ? 183.401 184.444 140.002 1.00 0.00 333 VAL B N 1
ATOM 6446 C CA . VAL B 1 333 ? 182.674 183.592 139.068 1.00 0.00 333 VAL B CA 1
ATOM 6447 C C . VAL B 1 333 ? 181.348 184.223 138.664 1.00 0.00 333 VAL B C 1
ATOM 6448 O O . VAL B 1 333 ? 180.940 184.149 137.505 1.00 0.00 333 VAL B O 1
ATOM 6452 N N . VAL B 1 334 ? 180.678 184.848 139.627 1.00 0.00 334 VAL B N 1
ATOM 6453 C CA . VAL B 1 334 ? 179.494 185.649 139.341 1.00 0.00 334 VAL B CA 1
ATOM 6454 C C . VAL B 1 334 ? 179.813 186.776 138.368 1.00 0.00 334 VAL B C 1
ATOM 6455 O O . VAL B 1 334 ? 179.086 186.997 137.399 1.00 0.00 334 VAL B O 1
ATOM 6459 N N . GLU B 1 335 ? 180.903 187.488 138.631 1.00 0.00 335 GLU B N 1
ATOM 6460 C CA . GLU B 1 335 ? 181.391 188.511 137.714 1.00 0.00 335 GLU B CA 1
ATOM 6461 C C . GLU B 1 335 ? 181.605 187.943 136.317 1.00 0.00 335 GLU B C 1
ATOM 6462 O O . GLU B 1 335 ? 181.152 188.516 135.327 1.00 0.00 335 GLU B O 1
ATOM 6468 N N . GLN B 1 336 ? 182.301 186.813 136.244 1.00 0.00 336 GLN B N 1
ATOM 6469 C CA . GLN B 1 336 ? 182.534 186.138 134.974 1.00 0.00 336 GLN B CA 1
ATOM 6470 C C . GLN B 1 336 ? 181.220 185.830 134.264 1.00 0.00 336 GLN B C 1
ATOM 6471 O O . GLN B 1 336 ? 181.064 186.117 133.078 1.00 0.00 336 GLN B O 1
ATOM 6477 N N . ALA B 1 337 ? 180.280 185.248 134.998 1.00 0.00 337 ALA B N 1
ATOM 6478 C CA . ALA B 1 337 ? 178.983 184.888 134.438 1.00 0.00 337 ALA B CA 1
ATOM 6479 C C . ALA B 1 337 ? 178.275 186.107 133.860 1.00 0.00 337 ALA B C 1
ATOM 6480 O O . ALA B 1 337 ? 177.684 186.041 132.783 1.00 0.00 337 ALA B O 1
ATOM 6482 N N . LEU B 1 338 ? 178.343 187.220 134.581 1.00 0.00 338 LEU B N 1
ATOM 6483 C CA . LEU B 1 338 ? 177.749 188.470 134.119 1.00 0.00 338 LEU B CA 1
ATOM 6484 C C . LEU B 1 338 ? 178.442 188.977 132.861 1.00 0.00 338 LEU B C 1
ATOM 6485 O O . LEU B 1 338 ? 177.794 189.486 131.946 1.00 0.00 338 LEU B O 1
ATOM 6490 N N . ARG B 1 339 ? 179.763 188.833 132.820 1.00 0.00 339 ARG B N 1
ATOM 6491 C CA . ARG B 1 339 ? 180.541 189.234 131.655 1.00 0.00 339 ARG B CA 1
ATOM 6492 C C . ARG B 1 339 ? 180.243 188.340 130.458 1.00 0.00 339 ARG B C 1
ATOM 6493 O O . ARG B 1 339 ? 180.384 188.756 129.308 1.00 0.00 339 ARG B O 1
ATOM 6501 N N . GLU B 1 340 ? 179.830 187.109 130.736 1.00 0.00 340 GLU B N 1
ATOM 6502 C CA . GLU B 1 340 ? 179.471 186.164 129.683 1.00 0.00 340 GLU B CA 1
ATOM 6503 C C . GLU B 1 340 ? 178.038 186.384 129.211 1.00 0.00 340 GLU B C 1
ATOM 6504 O O . GLU B 1 340 ? 177.591 185.767 128.245 1.00 0.00 340 GLU B O 1
ATOM 6510 N N . GLY B 1 341 ? 177.323 187.267 129.900 1.00 0.00 341 GLY B N 1
ATOM 6511 C CA . GLY B 1 341 ? 175.937 187.565 129.557 1.00 0.00 341 GLY B CA 1
ATOM 6512 C C . GLY B 1 341 ? 174.988 186.542 130.166 1.00 0.00 341 GLY B C 1
ATOM 6513 O O . GLY B 1 341 ? 173.837 186.419 129.744 1.00 0.00 341 GLY B O 1
ATOM 6514 N N . ASN B 1 342 ? 175.474 185.808 131.162 1.00 0.00 342 ASN B N 1
ATOM 6515 C CA . ASN B 1 342 ? 174.668 184.793 131.830 1.00 0.00 342 ASN B CA 1
ATOM 6516 C C . ASN B 1 342 ? 174.235 185.257 133.214 1.00 0.00 342 ASN B C 1
ATOM 6517 O O . ASN B 1 342 ? 174.736 184.768 134.228 1.00 0.00 342 ASN B O 1
ATOM 6522 N N . SER B 1 343 ? 173.302 186.203 133.251 1.00 0.00 343 SER B N 1
ATOM 6523 C CA . SER B 1 343 ? 172.836 186.770 134.511 1.00 0.00 343 SER B CA 1
ATOM 6524 C C . SER B 1 343 ? 172.050 185.745 135.318 1.00 0.00 343 SER B C 1
ATOM 6525 O O . SER B 1 343 ? 171.941 185.856 136.541 1.00 0.00 343 SER B O 1
ATOM 6528 N N . GLU B 1 344 ? 171.506 184.748 134.630 1.00 0.00 344 GLU B N 1
ATOM 6529 C CA . GLU B 1 344 ? 170.772 183.673 135.288 1.00 0.00 344 GLU B CA 1
ATOM 6530 C C . GLU B 1 344 ? 171.676 182.891 136.233 1.00 0.00 344 GLU B C 1
ATOM 6531 O O . GLU B 1 344 ? 171.362 182.725 137.413 1.00 0.00 344 GLU B O 1
ATOM 6537 N N . LEU B 1 345 ? 172.797 182.408 135.710 1.00 0.00 345 LEU B N 1
ATOM 6538 C CA . LEU B 1 345 ? 173.780 181.698 136.521 1.00 0.00 345 LEU B CA 1
ATOM 6539 C C . LEU B 1 345 ? 174.306 182.581 137.646 1.00 0.00 345 LEU B C 1
ATOM 6540 O O . LEU B 1 345 ? 174.403 182.148 138.793 1.00 0.00 345 LEU B O 1
ATOM 6545 N N . ALA B 1 346 ? 174.645 183.821 137.308 1.00 0.00 346 ALA B N 1
ATOM 6546 C CA . ALA B 1 346 ? 175.117 184.781 138.299 1.00 0.00 346 ALA B CA 1
ATOM 6547 C C . ALA B 1 346 ? 174.160 184.869 139.480 1.00 0.00 346 ALA B C 1
ATOM 6548 O O . ALA B 1 346 ? 174.585 184.865 140.636 1.00 0.00 346 ALA B O 1
ATOM 6550 N N . ALA B 1 347 ? 172.869 184.949 139.184 1.00 0.00 347 ALA B N 1
ATOM 6551 C CA . ALA B 1 347 ? 171.846 184.990 140.223 1.00 0.00 347 ALA B CA 1
ATOM 6552 C C . ALA B 1 347 ? 171.841 183.705 141.043 1.00 0.00 347 ALA B C 1
ATOM 6553 O O . ALA B 1 347 ? 171.837 183.743 142.273 1.00 0.00 347 ALA B O 1
ATOM 6555 N N . ARG B 1 348 ? 171.844 182.569 140.353 1.00 0.00 348 ARG B N 1
ATOM 6556 C CA . ARG B 1 348 ? 171.752 181.272 141.012 1.00 0.00 348 ARG B CA 1
ATOM 6557 C C . ARG B 1 348 ? 172.890 181.077 142.005 1.00 0.00 348 ARG B C 1
ATOM 6558 O O . ARG B 1 348 ? 172.689 180.547 143.098 1.00 0.00 348 ARG B O 1
ATOM 6566 N N . ILE B 1 349 ? 174.086 181.509 141.620 1.00 0.00 349 ILE B N 1
ATOM 6567 C CA . ILE B 1 349 ? 175.259 181.378 142.474 1.00 0.00 349 ILE B CA 1
ATOM 6568 C C . ILE B 1 349 ? 175.082 182.147 143.777 1.00 0.00 349 ILE B C 1
ATOM 6569 O O . ILE B 1 349 ? 175.326 181.618 144.861 1.00 0.00 349 ILE B O 1
ATOM 6574 N N . LEU B 1 350 ? 174.656 183.402 143.664 1.00 0.00 350 LEU B N 1
ATOM 6575 C CA . LEU B 1 350 ? 174.503 184.267 144.828 1.00 0.00 350 LEU B CA 1
ATOM 6576 C C . LEU B 1 350 ? 173.340 183.816 145.701 1.00 0.00 350 LEU B C 1
ATOM 6577 O O . LEU B 1 350 ? 173.410 183.889 146.928 1.00 0.00 350 LEU B O 1
ATOM 6582 N N . ILE B 1 351 ? 172.272 183.352 145.062 1.00 0.00 351 ILE B N 1
ATOM 6583 C CA . ILE B 1 351 ? 171.108 182.847 145.782 1.00 0.00 351 ILE B CA 1
ATOM 6584 C C . ILE B 1 351 ? 171.471 181.639 146.635 1.00 0.00 351 ILE B C 1
ATOM 6585 O O . ILE B 1 351 ? 171.111 181.566 147.809 1.00 0.00 351 ILE B O 1
ATOM 6590 N N . ILE B 1 352 ? 172.187 180.692 146.037 1.00 0.00 352 ILE B N 1
ATOM 6591 C CA . ILE B 1 352 ? 172.638 179.506 146.755 1.00 0.00 352 ILE B CA 1
ATOM 6592 C C . ILE B 1 352 ? 173.603 179.874 147.875 1.00 0.00 352 ILE B C 1
ATOM 6593 O O . ILE B 1 352 ? 173.474 179.392 149.001 1.00 0.00 352 ILE B O 1
ATOM 6598 N N . LEU B 1 353 ? 174.568 180.730 147.561 1.00 0.00 353 LEU B N 1
ATOM 6599 C CA . LEU B 1 353 ? 175.544 181.182 148.546 1.00 0.00 353 LEU B CA 1
ATOM 6600 C C . LEU B 1 353 ? 174.858 181.833 149.740 1.00 0.00 353 LEU B C 1
ATOM 6601 O O . LEU B 1 353 ? 175.174 181.529 150.891 1.00 0.00 353 LEU B O 1
ATOM 6606 N N . PHE B 1 354 ? 173.921 182.732 149.460 1.00 0.00 354 PHE B N 1
ATOM 6607 C CA . PHE B 1 354 ? 173.186 183.424 150.511 1.00 0.00 354 PHE B CA 1
ATOM 6608 C C . PHE B 1 354 ? 172.457 182.440 151.416 1.00 0.00 354 PHE B C 1
ATOM 6609 O O . PHE B 1 354 ? 172.489 182.566 152.640 1.00 0.00 354 PHE B O 1
ATOM 6617 N N . GLN B 1 355 ? 171.801 181.458 150.807 1.00 0.00 355 GLN B N 1
ATOM 6618 C CA . GLN B 1 355 ? 171.113 180.417 151.558 1.00 0.00 355 GLN B CA 1
ATOM 6619 C C . GLN B 1 355 ? 172.074 179.668 152.470 1.00 0.00 355 GLN B C 1
ATOM 6620 O O . GLN B 1 355 ? 171.755 179.382 153.624 1.00 0.00 355 GLN B O 1
ATOM 6626 N N . GLN B 1 356 ? 173.253 179.350 151.947 1.00 0.00 356 GLN B N 1
ATOM 6627 C CA . GLN B 1 356 ? 174.263 178.629 152.713 1.00 0.00 356 GLN B CA 1
ATOM 6628 C C . GLN B 1 356 ? 174.807 179.483 153.851 1.00 0.00 356 GLN B C 1
ATOM 6629 O O . GLN B 1 356 ? 175.099 178.978 154.934 1.00 0.00 356 GLN B O 1
ATOM 6635 N N . LEU B 1 357 ? 174.938 180.783 153.598 1.00 0.00 357 LEU B N 1
ATOM 6636 C CA . LEU B 1 357 ? 175.392 181.718 154.619 1.00 0.00 357 LEU B CA 1
ATOM 6637 C C . LEU B 1 357 ? 174.384 181.826 155.755 1.00 0.00 357 LEU B C 1
ATOM 6638 O O . LEU B 1 357 ? 174.757 181.892 156.925 1.00 0.00 357 LEU B O 1
ATOM 6643 N N . VAL B 1 358 ? 173.102 181.845 155.402 1.00 0.00 358 VAL B N 1
ATOM 6644 C CA . VAL B 1 358 ? 172.036 181.886 156.394 1.00 0.00 358 VAL B CA 1
ATOM 6645 C C . VAL B 1 358 ? 172.010 180.614 157.231 1.00 0.00 358 VAL B C 1
ATOM 6646 O O . VAL B 1 358 ? 171.773 180.656 158.437 1.00 0.00 358 VAL B O 1
ATOM 6650 N N . GLU B 1 359 ? 172.258 179.479 156.580 1.00 0.00 359 GLU B N 1
ATOM 6651 C CA . GLU B 1 359 ? 172.380 178.208 157.281 1.00 0.00 359 GLU B CA 1
ATOM 6652 C C . GLU B 1 359 ? 173.550 178.224 158.254 1.00 0.00 359 GLU B C 1
ATOM 6653 O O . GLU B 1 359 ? 173.437 177.752 159.386 1.00 0.00 359 GLU B O 1
ATOM 6659 N N . LEU B 1 360 ? 174.676 178.774 157.810 1.00 0.00 360 LEU B N 1
ATOM 6660 C CA . LEU B 1 360 ? 175.833 178.957 158.676 1.00 0.00 360 LEU B CA 1
ATOM 6661 C C . LEU B 1 360 ? 175.529 179.935 159.803 1.00 0.00 360 LEU B C 1
ATOM 6662 O O . LEU B 1 360 ? 175.940 179.727 160.945 1.00 0.00 360 LEU B O 1
ATOM 6667 N N . ALA B 1 361 ? 174.809 180.999 159.475 1.00 0.00 361 ALA B N 1
ATOM 6668 C CA . ALA B 1 361 ? 174.377 181.971 160.475 1.00 0.00 361 ALA B CA 1
ATOM 6669 C C . ALA B 1 361 ? 173.539 181.307 161.560 1.00 0.00 361 ALA B C 1
ATOM 6670 O O . ALA B 1 361 ? 173.702 181.593 162.747 1.00 0.00 361 ALA B O 1
ATOM 6672 N N . ARG B 1 362 ? 172.640 180.421 161.146 1.00 0.00 362 ARG B N 1
ATOM 6673 C CA . ARG B 1 362 ? 171.805 179.680 162.086 1.00 0.00 362 ARG B CA 1
ATOM 6674 C C . ARG B 1 362 ? 172.654 178.928 163.102 1.00 0.00 362 ARG B C 1
ATOM 6675 O O . ARG B 1 362 ? 172.363 178.935 164.298 1.00 0.00 362 ARG B O 1
ATOM 6683 N N . LEU B 1 363 ? 173.708 178.278 162.619 1.00 0.00 363 LEU B N 1
ATOM 6684 C CA . LEU B 1 363 ? 174.632 177.563 163.491 1.00 0.00 363 LEU B CA 1
ATOM 6685 C C . LEU B 1 363 ? 175.289 178.506 164.491 1.00 0.00 363 LEU B C 1
ATOM 6686 O O . LEU B 1 363 ? 175.426 178.178 165.669 1.00 0.00 363 LEU B O 1
ATOM 6691 N N . ALA B 1 364 ? 175.691 179.679 164.014 1.00 0.00 364 ALA B N 1
ATOM 6692 C CA . ALA B 1 364 ? 176.291 180.690 164.875 1.00 0.00 364 ALA B CA 1
ATOM 6693 C C . ALA B 1 364 ? 175.287 181.215 165.893 1.00 0.00 364 ALA B C 1
ATOM 6694 O O . ALA B 1 364 ? 175.621 181.423 167.059 1.00 0.00 364 ALA B O 1
ATOM 6696 N N . ILE B 1 365 ? 174.054 181.428 165.443 1.00 0.00 365 ILE B N 1
ATOM 6697 C CA . ILE B 1 365 ? 173.007 181.964 166.305 1.00 0.00 365 ILE B CA 1
ATOM 6698 C C . ILE B 1 365 ? 172.653 180.985 167.418 1.00 0.00 365 ILE B C 1
ATOM 6699 O O . ILE B 1 365 ? 172.561 181.363 168.585 1.00 0.00 365 ILE B O 1
ATOM 6704 N N . GLU B 1 366 ? 172.455 179.724 167.047 1.00 0.00 366 GLU B N 1
ATOM 6705 C CA . GLU B 1 366 ? 172.054 178.699 168.003 1.00 0.00 366 GLU B CA 1
ATOM 6706 C C . GLU B 1 366 ? 173.170 178.404 168.995 1.00 0.00 366 GLU B C 1
ATOM 6707 O O . GLU B 1 366 ? 172.917 178.156 170.174 1.00 0.00 366 GLU B O 1
ATOM 6713 N N . SER B 1 367 ? 174.408 178.433 168.511 1.00 0.00 367 SER B N 1
ATOM 6714 C CA . SER B 1 367 ? 175.568 178.187 169.360 1.00 0.00 367 SER B CA 1
ATOM 6715 C C . SER B 1 367 ? 175.933 179.427 170.166 1.00 0.00 367 SER B C 1
ATOM 6716 O O . SER B 1 367 ? 176.559 179.330 171.222 1.00 0.00 367 SER B O 1
ATOM 6719 N N . GLY B 1 368 ? 175.536 180.591 169.665 1.00 0.00 368 GLY B N 1
ATOM 6720 C CA . GLY B 1 368 ? 175.784 181.850 170.360 1.00 0.00 368 GLY B CA 1
ATOM 6721 C C . GLY B 1 368 ? 177.158 182.408 170.015 1.00 0.00 368 GLY B C 1
ATOM 6722 O O . GLY B 1 368 ? 177.744 183.161 170.793 1.00 0.00 368 GLY B O 1
ATOM 6723 N N . ASP B 1 369 ? 177.668 182.033 168.847 1.00 0.00 369 ASP B N 1
ATOM 6724 C CA . ASP B 1 369 ? 178.968 182.510 168.392 1.00 0.00 369 ASP B CA 1
ATOM 6725 C C . ASP B 1 369 ? 178.841 183.834 167.647 1.00 0.00 369 ASP B C 1
ATOM 6726 O O . ASP B 1 369 ? 178.605 183.858 166.440 1.00 0.00 369 ASP B O 1
ATOM 6731 N N . GLU B 1 370 ? 178.998 184.932 168.377 1.00 0.00 370 GLU B N 1
ATOM 6732 C CA . GLU B 1 370 ? 178.758 186.261 167.823 1.00 0.00 370 GLU B CA 1
ATOM 6733 C C . GLU B 1 370 ? 179.830 186.635 166.808 1.00 0.00 370 GLU B C 1
ATOM 6734 O O . GLU B 1 370 ? 179.573 187.388 165.868 1.00 0.00 370 GLU B O 1
ATOM 6740 N N . GLU B 1 371 ? 181.034 186.105 167.003 1.00 0.00 371 GLU B N 1
ATOM 6741 C CA . GLU B 1 371 ? 182.155 186.408 166.122 1.00 0.00 371 GLU B CA 1
ATOM 6742 C C . GLU B 1 371 ? 181.942 185.820 164.734 1.00 0.00 371 GLU B C 1
ATOM 6743 O O . GLU B 1 371 ? 182.148 186.494 163.725 1.00 0.00 371 GLU B O 1
ATOM 6749 N N . LEU B 1 372 ? 181.528 184.560 164.689 1.00 0.00 372 LEU B N 1
ATOM 6750 C CA . LEU B 1 372 ? 181.180 183.910 163.430 1.00 0.00 372 LEU B CA 1
ATOM 6751 C C . LEU B 1 372 ? 179.967 184.570 162.785 1.00 0.00 372 LEU B C 1
ATOM 6752 O O . LEU B 1 372 ? 179.970 184.864 161.591 1.00 0.00 372 LEU B O 1
ATOM 6757 N N . LEU B 1 373 ? 178.932 184.802 163.586 1.00 0.00 373 LEU B N 1
ATOM 6758 C CA . LEU B 1 373 ? 177.721 185.453 163.101 1.00 0.00 373 LEU B CA 1
ATOM 6759 C C . LEU B 1 373 ? 178.034 186.809 162.482 1.00 0.00 373 LEU B C 1
ATOM 6760 O O . LEU B 1 373 ? 177.499 187.159 161.430 1.00 0.00 373 LEU B O 1
ATOM 6765 N N . ARG B 1 374 ? 178.902 187.568 163.141 1.00 0.00 374 ARG B N 1
ATOM 6766 C CA . ARG B 1 374 ? 179.373 188.839 162.602 1.00 0.00 374 ARG B CA 1
ATOM 6767 C C . ARG B 1 374 ? 179.962 188.662 161.209 1.00 0.00 374 ARG B C 1
ATOM 6768 O O . ARG B 1 374 ? 179.572 189.352 160.266 1.00 0.00 374 ARG B O 1
ATOM 6776 N N . ARG B 1 375 ? 180.903 187.734 161.083 1.00 0.00 375 ARG B N 1
ATOM 6777 C CA . ARG B 1 375 ? 181.570 187.485 159.810 1.00 0.00 375 ARG B CA 1
ATOM 6778 C C . ARG B 1 375 ? 180.567 187.104 158.729 1.00 0.00 375 ARG B C 1
ATOM 6779 O O . ARG B 1 375 ? 180.654 187.577 157.595 1.00 0.00 375 ARG B O 1
ATOM 6787 N N . VAL B 1 376 ? 179.616 186.248 159.085 1.00 0.00 376 VAL B N 1
ATOM 6788 C CA . VAL B 1 376 ? 178.619 185.771 158.135 1.00 0.00 376 VAL B CA 1
ATOM 6789 C C . VAL B 1 376 ? 177.673 186.891 157.721 1.00 0.00 376 VAL B C 1
ATOM 6790 O O . VAL B 1 376 ? 177.323 187.020 156.548 1.00 0.00 376 VAL B O 1
ATOM 6794 N N . SER B 1 377 ? 177.260 187.698 158.693 1.00 0.00 377 SER B N 1
ATOM 6795 C CA . SER B 1 377 ? 176.349 188.806 158.433 1.00 0.00 377 SER B CA 1
ATOM 6796 C C . SER B 1 377 ? 176.981 189.831 157.500 1.00 0.00 377 SER B C 1
ATOM 6797 O O . SER B 1 377 ? 176.290 190.478 156.713 1.00 0.00 377 SER B O 1
ATOM 6800 N N . GLU B 1 378 ? 178.298 189.977 157.594 1.00 0.00 378 GLU B N 1
ATOM 6801 C CA . GLU B 1 378 ? 179.045 190.816 156.664 1.00 0.00 378 GLU B CA 1
ATOM 6802 C C . GLU B 1 378 ? 179.108 190.184 155.280 1.00 0.00 378 GLU B C 1
ATOM 6803 O O . GLU B 1 378 ? 178.994 190.872 154.267 1.00 0.00 378 GLU B O 1
ATOM 6809 N N . TRP B 1 379 ? 179.289 188.868 155.244 1.00 0.00 379 TRP B N 1
ATOM 6810 C CA . TRP B 1 379 ? 179.262 188.126 153.989 1.00 0.00 379 TRP B CA 1
ATOM 6811 C C . TRP B 1 379 ? 177.889 188.198 153.335 1.00 0.00 379 TRP B C 1
ATOM 6812 O O . TRP B 1 379 ? 177.776 188.321 152.115 1.00 0.00 379 TRP B O 1
ATOM 6823 N N . LEU B 1 380 ? 176.844 188.121 154.153 1.00 0.00 380 LEU B N 1
ATOM 6824 C CA . LEU B 1 380 ? 175.476 188.230 153.662 1.00 0.00 380 LEU B CA 1
ATOM 6825 C C . LEU B 1 380 ? 175.234 189.581 153.001 1.00 0.00 380 LEU B C 1
ATOM 6826 O O . LEU B 1 380 ? 174.635 189.660 151.928 1.00 0.00 380 LEU B O 1
ATOM 6831 N N . GLU B 1 381 ? 175.704 190.644 153.646 1.00 0.00 381 GLU B N 1
ATOM 6832 C CA . GLU B 1 381 ? 175.568 191.990 153.106 1.00 0.00 381 GLU B CA 1
ATOM 6833 C C . GLU B 1 381 ? 176.221 192.101 151.734 1.00 0.00 381 GLU B C 1
ATOM 6834 O O . GLU B 1 381 ? 175.645 192.666 150.806 1.00 0.00 381 GLU B O 1
ATOM 6840 N N . GLU B 1 382 ? 177.429 191.556 151.614 1.00 0.00 382 GLU B N 1
ATOM 6841 C CA . GLU B 1 382 ? 178.179 191.630 150.366 1.00 0.00 382 GLU B CA 1
ATOM 6842 C C . GLU B 1 382 ? 177.450 190.910 149.240 1.00 0.00 382 GLU B C 1
ATOM 6843 O O . GLU B 1 382 ? 177.417 191.385 148.104 1.00 0.00 382 GLU B O 1
ATOM 6849 N N . VAL B 1 383 ? 176.865 189.761 149.559 1.00 0.00 383 VAL B N 1
ATOM 6850 C CA . VAL B 1 383 ? 176.108 188.987 148.582 1.00 0.00 383 VAL B CA 1
ATOM 6851 C C . VAL B 1 383 ? 174.868 189.742 148.124 1.00 0.00 383 VAL B C 1
ATOM 6852 O O . VAL B 1 383 ? 174.543 189.761 146.936 1.00 0.00 383 VAL B O 1
ATOM 6856 N N . ILE B 1 384 ? 174.176 190.365 149.072 1.00 0.00 384 ILE B N 1
ATOM 6857 C CA . ILE B 1 384 ? 172.988 191.155 148.763 1.00 0.00 384 ILE B CA 1
ATOM 6858 C C . ILE B 1 384 ? 173.305 192.251 147.753 1.00 0.00 384 ILE B C 1
ATOM 6859 O O . ILE B 1 384 ? 172.580 192.436 146.776 1.00 0.00 384 ILE B O 1
ATOM 6864 N N . LYS B 1 385 ? 174.390 192.977 147.997 1.00 0.00 385 LYS B N 1
ATOM 6865 C CA . LYS B 1 385 ? 174.815 194.044 147.100 1.00 0.00 385 LYS B CA 1
ATOM 6866 C C . LYS B 1 385 ? 175.064 193.517 145.694 1.00 0.00 385 LYS B C 1
ATOM 6867 O O . LYS B 1 385 ? 174.666 194.136 144.708 1.00 0.00 385 LYS B O 1
ATOM 6873 N N . ASP B 1 386 ? 175.724 192.367 145.608 1.00 0.00 386 ASP B N 1
ATOM 6874 C CA . ASP B 1 386 ? 175.956 191.709 144.327 1.00 0.00 386 ASP B CA 1
ATOM 6875 C C . ASP B 1 386 ? 174.640 191.343 143.651 1.00 0.00 386 ASP B C 1
ATOM 6876 O O . ASP B 1 386 ? 174.460 191.573 142.455 1.00 0.00 386 ASP B O 1
ATOM 6881 N N . MET B 1 387 ? 173.723 190.770 144.426 1.00 0.00 387 MET B N 1
ATOM 6882 C CA . MET B 1 387 ? 172.446 190.314 143.890 1.00 0.00 387 MET B CA 1
ATOM 6883 C C . MET B 1 387 ? 171.643 191.475 143.315 1.00 0.00 387 MET B C 1
ATOM 6884 O O . MET B 1 387 ? 170.993 191.338 142.279 1.00 0.00 387 MET B O 1
ATOM 6889 N N . ARG B 1 388 ? 171.694 192.616 143.993 1.00 0.00 388 ARG B N 1
ATOM 6890 C CA . ARG B 1 388 ? 170.973 193.803 143.552 1.00 0.00 388 ARG B CA 1
ATOM 6891 C C . ARG B 1 388 ? 171.531 194.329 142.236 1.00 0.00 388 ARG B C 1
ATOM 6892 O O . ARG B 1 388 ? 170.802 194.896 141.423 1.00 0.00 388 ARG B O 1
ATOM 6900 N N . ARG B 1 389 ? 172.830 194.138 142.032 1.00 0.00 389 ARG B N 1
ATOM 6901 C CA . ARG B 1 389 ? 173.472 194.510 140.777 1.00 0.00 389 ARG B CA 1
ATOM 6902 C C . ARG B 1 389 ? 173.119 193.527 139.667 1.00 0.00 389 ARG B C 1
ATOM 6903 O O . ARG B 1 389 ? 173.023 193.904 138.499 1.00 0.00 389 ARG B O 1
ATOM 6911 N N . VAL B 1 390 ? 172.926 192.266 140.040 1.00 0.00 390 VAL B N 1
ATOM 6912 C CA . VAL B 1 390 ? 172.445 191.256 139.105 1.00 0.00 390 VAL B CA 1
ATOM 6913 C C . VAL B 1 390 ? 171.001 191.523 138.700 1.00 0.00 390 VAL B C 1
ATOM 6914 O O . VAL B 1 390 ? 170.628 191.346 137.540 1.00 0.00 390 VAL B O 1
ATOM 6918 N N . VAL B 1 391 ? 170.193 191.952 139.663 1.00 0.00 391 VAL B N 1
ATOM 6919 C CA . VAL B 1 391 ? 168.842 192.420 139.376 1.00 0.00 391 VAL B CA 1
ATOM 6920 C C . VAL B 1 391 ? 168.858 193.592 138.404 1.00 0.00 391 VAL B C 1
ATOM 6921 O O . VAL B 1 391 ? 168.100 193.618 137.434 1.00 0.00 391 VAL B O 1
ATOM 6925 N N . GLU B 1 392 ? 169.728 194.561 138.668 1.00 0.00 392 GLU B N 1
ATOM 6926 C CA . GLU B 1 392 ? 169.933 195.677 137.751 1.00 0.00 392 GLU B CA 1
ATOM 6927 C C . GLU B 1 392 ? 170.289 195.184 136.355 1.00 0.00 392 GLU B C 1
ATOM 6928 O O . GLU B 1 392 ? 169.702 195.621 135.365 1.00 0.00 392 GLU B O 1
ATOM 6934 N N . GLN B 1 393 ? 171.253 194.273 136.282 1.00 0.00 393 GLN B N 1
ATOM 6935 C CA . GLN B 1 393 ? 171.653 193.680 135.012 1.00 0.00 393 GLN B CA 1
ATOM 6936 C C . GLN B 1 393 ? 170.465 193.045 134.301 1.00 0.00 393 GLN B C 1
ATOM 6937 O O . GLN B 1 393 ? 170.240 193.282 133.115 1.00 0.00 393 GLN B O 1
ATOM 6943 N N . ALA B 1 394 ? 169.708 192.237 135.034 1.00 0.00 394 ALA B N 1
ATOM 6944 C CA . ALA B 1 394 ? 168.548 191.555 134.472 1.00 0.00 394 ALA B CA 1
ATOM 6945 C C . ALA B 1 394 ? 167.550 192.550 133.894 1.00 0.00 394 ALA B C 1
ATOM 6946 O O . ALA B 1 394 ? 166.994 192.333 132.817 1.00 0.00 394 ALA B O 1
ATOM 6948 N N . LEU B 1 395 ? 167.324 193.643 134.616 1.00 0.00 395 LEU B N 1
ATOM 6949 C CA . LEU B 1 395 ? 166.429 194.696 134.154 1.00 0.00 395 LEU B CA 1
ATOM 6950 C C . LEU B 1 395 ? 166.968 195.365 132.896 1.00 0.00 395 LEU B C 1
ATOM 6951 O O . LEU B 1 395 ? 166.210 195.690 131.981 1.00 0.00 395 LEU B O 1
ATOM 6956 N N . ARG B 1 396 ? 168.281 195.568 132.857 1.00 0.00 396 ARG B N 1
ATOM 6957 C CA . ARG B 1 396 ? 168.930 196.159 131.692 1.00 0.00 396 ARG B CA 1
ATOM 6958 C C . ARG B 1 396 ? 168.873 195.218 130.495 1.00 0.00 396 ARG B C 1
ATOM 6959 O O . ARG B 1 396 ? 168.902 195.659 129.345 1.00 0.00 396 ARG B O 1
ATOM 6967 N N . GLU B 1 397 ? 168.793 193.921 130.772 1.00 0.00 397 GLU B N 1
ATOM 6968 C CA . GLU B 1 397 ? 168.691 192.918 129.718 1.00 0.00 397 GLU B CA 1
ATOM 6969 C C . GLU B 1 397 ? 167.251 192.759 129.245 1.00 0.00 397 GLU B C 1
ATOM 6970 O O . GLU B 1 397 ? 166.979 192.049 128.279 1.00 0.00 397 GLU B O 1
ATOM 6976 N N . GLY B 1 398 ? 166.332 193.426 129.935 1.00 0.00 398 GLY B N 1
ATOM 6977 C CA . GLY B 1 398 ? 164.916 193.356 129.591 1.00 0.00 398 GLY B CA 1
ATOM 6978 C C . GLY B 1 398 ? 164.263 192.121 130.199 1.00 0.00 398 GLY B C 1
ATOM 6979 O O . GLY B 1 398 ? 163.185 191.704 129.775 1.00 0.00 398 GLY B O 1
ATOM 6980 N N . ASN B 1 399 ? 164.922 191.536 131.194 1.00 0.00 399 ASN B N 1
ATOM 6981 C CA . ASN B 1 399 ? 164.406 190.349 131.861 1.00 0.00 399 ASN B CA 1
ATOM 6982 C C . ASN B 1 399 ? 163.867 190.684 133.246 1.00 0.00 399 ASN B C 1
ATOM 6983 O O . ASN B 1 399 ? 164.476 190.340 134.260 1.00 0.00 399 ASN B O 1
ATOM 6988 N N . SER B 1 400 ? 162.721 191.356 133.282 1.00 0.00 400 SER B N 1
ATOM 6989 C CA . SER B 1 400 ? 162.123 191.782 134.542 1.00 0.00 400 SER B CA 1
ATOM 6990 C C . SER B 1 400 ? 161.628 190.589 135.348 1.00 0.00 400 SER B C 1
ATOM 6991 O O . SER B 1 400 ? 161.493 190.667 136.571 1.00 0.00 400 SER B O 1
ATOM 6994 N N . GLU B 1 401 ? 161.362 189.484 134.659 1.00 0.00 401 GLU B N 1
ATOM 6995 C CA . GLU B 1 401 ? 160.932 188.257 135.317 1.00 0.00 401 GLU B CA 1
ATOM 6996 C C . GLU B 1 401 ? 162.005 187.733 136.262 1.00 0.00 401 GLU B C 1
ATOM 6997 O O . GLU B 1 401 ? 161.744 187.493 137.441 1.00 0.00 401 GLU B O 1
ATOM 7003 N N . LEU B 1 402 ? 163.213 187.558 135.739 1.00 0.00 402 LEU B N 1
ATOM 7004 C CA . LEU B 1 402 ? 164.345 187.127 136.551 1.00 0.00 402 LEU B CA 1
ATOM 7005 C C . LEU B 1 402 ? 164.626 188.114 137.676 1.00 0.00 402 LEU B C 1
ATOM 7006 O O . LEU B 1 402 ? 164.830 187.722 138.824 1.00 0.00 402 LEU B O 1
ATOM 7011 N N . ALA B 1 403 ? 164.632 189.400 137.339 1.00 0.00 403 ALA B N 1
ATOM 7012 C CA . ALA B 1 403 ? 164.839 190.450 138.331 1.00 0.00 403 ALA B CA 1
ATOM 7013 C C . ALA B 1 403 ? 163.892 190.287 139.511 1.00 0.00 403 ALA B C 1
ATOM 7014 O O . ALA B 1 403 ? 164.302 190.391 140.667 1.00 0.00 403 ALA B O 1
ATOM 7016 N N . CYS B 1 404 ? 162.623 190.029 139.214 1.00 0.00 404 CYS B N 1
ATOM 7017 C CA . CYS B 1 404 ? 161.625 189.803 140.252 1.00 0.00 404 CYS B CA 1
ATOM 7018 C C . CYS B 1 404 ? 161.952 188.561 141.072 1.00 0.00 404 CYS B C 1
ATOM 7019 O O . CYS B 1 404 ? 161.937 188.595 142.302 1.00 0.00 404 CYS B O 1
ATOM 7022 N N . ARG B 1 405 ? 162.248 187.465 140.382 1.00 0.00 405 ARG B N 1
ATOM 7023 C CA . ARG B 1 405 ? 162.495 186.186 141.040 1.00 0.00 405 ARG B CA 1
ATOM 7024 C C . ARG B 1 405 ? 163.644 186.293 142.034 1.00 0.00 405 ARG B C 1
ATOM 7025 O O . ARG B 1 405 ? 163.586 185.728 143.127 1.00 0.00 405 ARG B O 1
ATOM 7033 N N . ILE B 1 406 ? 164.688 187.019 141.650 1.00 0.00 406 ILE B N 1
ATOM 7034 C CA . ILE B 1 406 ? 165.855 187.197 142.505 1.00 0.00 406 ILE B CA 1
ATOM 7035 C C . ILE B 1 406 ? 165.483 187.894 143.808 1.00 0.00 406 ILE B C 1
ATOM 7036 O O . ILE B 1 406 ? 165.855 187.445 144.892 1.00 0.00 406 ILE B O 1
ATOM 7041 N N . LEU B 1 407 ? 164.748 188.995 143.695 1.00 0.00 407 LEU B N 1
ATOM 7042 C CA . LEU B 1 407 ? 164.375 189.790 144.859 1.00 0.00 407 LEU B CA 1
ATOM 7043 C C . LEU B 1 407 ? 163.368 189.055 145.732 1.00 0.00 407 LEU B C 1
ATOM 7044 O O . LEU B 1 407 ? 163.415 189.142 146.959 1.00 0.00 407 LEU B O 1
ATOM 7049 N N . ILE B 1 408 ? 162.457 188.330 145.091 1.00 0.00 408 ILE B N 1
ATOM 7050 C CA . ILE B 1 408 ? 161.464 187.541 145.810 1.00 0.00 408 ILE B CA 1
ATOM 7051 C C . ILE B 1 408 ? 162.126 186.466 146.663 1.00 0.00 408 ILE B C 1
ATOM 7052 O O . ILE B 1 408 ? 161.797 186.302 147.837 1.00 0.00 408 ILE B O 1
ATOM 7057 N N . ILE B 1 409 ? 163.061 185.736 146.066 1.00 0.00 409 ILE B N 1
ATOM 7058 C CA . ILE B 1 409 ? 163.806 184.708 146.783 1.00 0.00 409 ILE B CA 1
ATOM 7059 C C . ILE B 1 409 ? 164.641 185.312 147.904 1.00 0.00 409 ILE B C 1
ATOM 7060 O O . ILE B 1 409 ? 164.641 184.814 149.030 1.00 0.00 409 ILE B O 1
ATOM 7065 N N . LEU B 1 410 ? 165.353 186.389 147.591 1.00 0.00 410 LEU B N 1
ATOM 7066 C CA . LEU B 1 410 ? 166.177 187.078 148.577 1.00 0.00 410 LEU B CA 1
ATOM 7067 C C . LEU B 1 410 ? 165.345 187.528 149.771 1.00 0.00 410 LEU B C 1
ATOM 7068 O O . LEU B 1 410 ? 165.728 187.315 150.922 1.00 0.00 410 LEU B O 1
ATOM 7073 N N . PHE B 1 411 ? 164.206 188.154 149.490 1.00 0.00 411 PHE B N 1
ATOM 7074 C CA . PHE B 1 411 ? 163.319 188.633 150.541 1.00 0.00 411 PHE B CA 1
ATOM 7075 C C . PHE B 1 411 ? 162.868 187.493 151.446 1.00 0.00 411 PHE B C 1
ATOM 7076 O O . PHE B 1 411 ? 162.866 187.622 152.669 1.00 0.00 411 PHE B O 1
ATOM 7084 N N . GLN B 1 412 ? 162.489 186.374 150.836 1.00 0.00 412 GLN B N 1
ATOM 7085 C CA . GLN B 1 412 ? 162.092 185.189 151.585 1.00 0.00 412 GLN B CA 1
ATOM 7086 C C . GLN B 1 412 ? 163.216 184.714 152.498 1.00 0.00 412 GLN B C 1
ATOM 7087 O O . GLN B 1 412 ? 162.979 184.355 153.652 1.00 0.00 412 GLN B O 1
ATOM 7093 N N . GLN B 1 413 ? 164.437 184.715 151.976 1.00 0.00 413 GLN B N 1
ATOM 7094 C CA . GLN B 1 413 ? 165.598 184.279 152.742 1.00 0.00 413 GLN B CA 1
ATOM 7095 C C . GLN B 1 413 ? 165.901 185.244 153.881 1.00 0.00 413 GLN B C 1
ATOM 7096 O O . GLN B 1 413 ? 166.315 184.831 154.964 1.00 0.00 413 GLN B O 1
ATOM 7102 N N . LEU B 1 414 ? 165.693 186.532 153.629 1.00 0.00 414 LEU B N 1
ATOM 7103 C CA . LEU B 1 414 ? 165.888 187.554 154.650 1.00 0.00 414 LEU B CA 1
ATOM 7104 C C . LEU B 1 414 ? 164.885 187.396 155.785 1.00 0.00 414 LEU B C 1
ATOM 7105 O O . LEU B 1 414 ? 165.228 187.556 156.956 1.00 0.00 414 LEU B O 1
ATOM 7110 N N . VAL B 1 415 ? 163.644 187.082 155.431 1.00 0.00 415 VAL B N 1
ATOM 7111 C CA . VAL B 1 415 ? 162.601 186.846 156.423 1.00 0.00 415 VAL B CA 1
ATOM 7112 C C . VAL B 1 415 ? 162.906 185.610 157.259 1.00 0.00 415 VAL B C 1
ATOM 7113 O O . VAL B 1 415 ? 162.665 185.589 158.465 1.00 0.00 415 VAL B O 1
ATOM 7117 N N . GLU B 1 416 ? 163.439 184.579 156.609 1.00 0.00 416 GLU B N 1
ATOM 7118 C CA . GLU B 1 416 ? 163.885 183.381 157.309 1.00 0.00 416 GLU B CA 1
ATOM 7119 C C . GLU B 1 416 ? 165.012 183.700 158.283 1.00 0.00 416 GLU B C 1
ATOM 7120 O O . GLU B 1 416 ? 165.023 183.213 159.415 1.00 0.00 416 GLU B O 1
ATOM 7126 N N . LEU B 1 417 ? 165.956 184.522 157.839 1.00 0.00 417 LEU B N 1
ATOM 7127 C CA . LEU B 1 417 ? 167.027 184.998 158.707 1.00 0.00 417 LEU B CA 1
ATOM 7128 C C . LEU B 1 417 ? 166.480 185.863 159.834 1.00 0.00 417 LEU B C 1
ATOM 7129 O O . LEU B 1 417 ? 166.929 185.768 160.976 1.00 0.00 417 LEU B O 1
ATOM 7134 N N . ALA B 1 418 ? 165.507 186.706 159.505 1.00 0.00 418 ALA B N 1
ATOM 7135 C CA . ALA B 1 418 ? 164.839 187.531 160.506 1.00 0.00 418 ALA B CA 1
ATOM 7136 C C . ALA B 1 418 ? 164.199 186.673 161.589 1.00 0.00 418 ALA B C 1
ATOM 7137 O O . ALA B 1 418 ? 164.285 186.991 162.777 1.00 0.00 418 ALA B O 1
ATOM 7139 N N . ARG B 1 419 ? 163.561 185.585 161.175 1.00 0.00 419 ARG B N 1
ATOM 7140 C CA . ARG B 1 419 ? 162.946 184.652 162.114 1.00 0.00 419 ARG B CA 1
ATOM 7141 C C . ARG B 1 419 ? 163.962 184.145 163.131 1.00 0.00 419 ARG B C 1
ATOM 7142 O O . ARG B 1 419 ? 163.676 184.076 164.326 1.00 0.00 419 ARG B O 1
ATOM 7150 N N . LEU B 1 420 ? 165.147 183.790 162.648 1.00 0.00 420 LEU B N 1
ATOM 7151 C CA . LEU B 1 420 ? 166.225 183.338 163.520 1.00 0.00 420 LEU B CA 1
ATOM 7152 C C . LEU B 1 420 ? 166.614 184.418 164.521 1.00 0.00 420 LEU B C 1
ATOM 7153 O O . LEU B 1 420 ? 166.832 184.136 165.699 1.00 0.00 420 LEU B O 1
ATOM 7158 N N . ALA B 1 421 ? 166.699 185.656 164.045 1.00 0.00 421 ALA B N 1
ATOM 7159 C CA . ALA B 1 421 ? 167.017 186.787 164.906 1.00 0.00 421 ALA B CA 1
ATOM 7160 C C . ALA B 1 421 ? 165.911 187.034 165.924 1.00 0.00 421 ALA B C 1
ATOM 7161 O O . ALA B 1 421 ? 166.178 187.320 167.090 1.00 0.00 421 ALA B O 1
ATOM 7163 N N . ILE B 1 422 ? 164.665 186.921 165.473 1.00 0.00 422 ILE B N 1
ATOM 7164 C CA . ILE B 1 422 ? 163.514 187.166 166.335 1.00 0.00 422 ILE B CA 1
ATOM 7165 C C . ILE B 1 422 ? 163.424 186.129 167.446 1.00 0.00 422 ILE B C 1
ATOM 7166 O O . ILE B 1 422 ? 163.237 186.471 168.614 1.00 0.00 422 ILE B O 1
ATOM 7171 N N . GLU B 1 423 ? 163.560 184.859 167.075 1.00 0.00 423 GLU B N 1
ATOM 7172 C CA . GLU B 1 423 ? 163.437 183.766 168.031 1.00 0.00 423 GLU B CA 1
ATOM 7173 C C . GLU B 1 423 ? 164.591 183.770 169.024 1.00 0.00 423 GLU B C 1
ATOM 7174 O O . GLU B 1 423 ? 164.411 183.462 170.202 1.00 0.00 423 GLU B O 1
ATOM 7180 N N . SER B 1 424 ? 165.781 184.117 168.541 1.00 0.00 424 SER B N 1
ATOM 7181 C CA . SER B 1 424 ? 166.964 184.181 169.390 1.00 0.00 424 SER B CA 1
ATOM 7182 C C . SER B 1 424 ? 166.995 185.471 170.197 1.00 0.00 424 SER B C 1
ATOM 7183 O O . SER B 1 424 ? 167.623 185.540 171.252 1.00 0.00 424 SER B O 1
ATOM 7186 N N . GLY B 1 425 ? 166.310 186.494 169.696 1.00 0.00 425 GLY B N 1
ATOM 7187 C CA . GLY B 1 425 ? 166.222 187.773 170.391 1.00 0.00 425 GLY B CA 1
ATOM 7188 C C . GLY B 1 425 ? 167.407 188.668 170.047 1.00 0.00 425 GLY B C 1
ATOM 7189 O O . GLY B 1 425 ? 167.778 189.547 170.826 1.00 0.00 425 GLY B O 1
ATOM 7190 N N . ASP B 1 426 ? 167.997 188.439 168.880 1.00 0.00 426 ASP B N 1
ATOM 7191 C CA . ASP B 1 426 ? 169.129 189.237 168.426 1.00 0.00 426 ASP B CA 1
ATOM 7192 C C . ASP B 1 426 ? 168.664 190.482 167.682 1.00 0.00 426 ASP B C 1
ATOM 7193 O O . ASP B 1 426 ? 168.431 190.446 166.474 1.00 0.00 426 ASP B O 1
ATOM 7198 N N . GLU B 1 427 ? 168.531 191.584 168.412 1.00 0.00 427 GLU B N 1
ATOM 7199 C CA . GLU B 1 427 ? 167.956 192.805 167.858 1.00 0.00 427 GLU B CA 1
ATOM 7200 C C . GLU B 1 427 ? 168.895 193.445 166.844 1.00 0.00 427 GLU B C 1
ATOM 7201 O O . GLU B 1 427 ? 168.453 194.107 165.904 1.00 0.00 427 GLU B O 1
ATOM 7207 N N . GLU B 1 428 ? 170.194 193.244 167.039 1.00 0.00 428 GLU B N 1
ATOM 7208 C CA . GLU B 1 428 ? 171.201 193.828 166.160 1.00 0.00 428 GLU B CA 1
ATOM 7209 C C . GLU B 1 428 ? 171.147 193.206 164.771 1.00 0.00 428 GLU B C 1
ATOM 7210 O O . GLU B 1 428 ? 171.172 193.911 163.762 1.00 0.00 428 GLU B O 1
ATOM 7216 N N . LEU B 1 429 ? 171.073 191.880 164.725 1.00 0.00 429 LEU B N 1
ATOM 7217 C CA . LEU B 1 429 ? 170.907 191.164 163.466 1.00 0.00 429 LEU B CA 1
ATOM 7218 C C . LEU B 1 429 ? 169.565 191.488 162.821 1.00 0.00 429 LEU B C 1
ATOM 7219 O O . LEU B 1 429 ? 169.492 191.774 161.626 1.00 0.00 429 LEU B O 1
ATOM 7224 N N . LEU B 1 430 ? 168.504 191.443 163.620 1.00 0.00 430 LEU B N 1
ATOM 7225 C CA . LEU B 1 430 ? 167.165 191.758 163.135 1.00 0.00 430 LEU B CA 1
ATOM 7226 C C . LEU B 1 430 ? 167.118 193.150 162.517 1.00 0.00 430 LEU B C 1
ATOM 7227 O O . LEU B 1 430 ? 166.512 193.351 161.464 1.00 0.00 430 LEU B O 1
ATOM 7232 N N . ARG B 1 431 ? 167.760 194.108 163.176 1.00 0.00 431 ARG B N 1
ATOM 7233 C CA . ARG B 1 431 ? 167.885 195.457 162.638 1.00 0.00 431 ARG B CA 1
ATOM 7234 C C . ARG B 1 431 ? 168.500 195.439 161.245 1.00 0.00 431 ARG B C 1
ATOM 7235 O O . ARG B 1 431 ? 167.945 196.007 160.303 1.00 0.00 431 ARG B O 1
ATOM 7243 N N . ARG B 1 432 ? 169.651 194.787 161.120 1.00 0.00 432 ARG B N 1
ATOM 7244 C CA . ARG B 1 432 ? 170.360 194.721 159.847 1.00 0.00 432 ARG B CA 1
ATOM 7245 C C . ARG B 1 432 ? 169.491 194.094 158.765 1.00 0.00 432 ARG B C 1
ATOM 7246 O O . ARG B 1 432 ? 169.452 194.572 157.631 1.00 0.00 432 ARG B O 1
ATOM 7254 N N . VAL B 1 433 ? 168.793 193.019 159.121 1.00 0.00 433 VAL B N 1
ATOM 7255 C CA . VAL B 1 433 ? 167.955 192.301 158.169 1.00 0.00 433 VAL B CA 1
ATOM 7256 C C . VAL B 1 433 ? 166.751 193.138 157.755 1.00 0.00 433 VAL B C 1
ATOM 7257 O O . VAL B 1 433 ? 166.380 193.174 156.582 1.00 0.00 433 VAL B O 1
ATOM 7261 N N . SER B 1 434 ? 166.143 193.811 158.727 1.00 0.00 434 SER B N 1
ATOM 7262 C CA . SER B 1 434 ? 164.976 194.646 158.467 1.00 0.00 434 SER B CA 1
ATOM 7263 C C . SER B 1 434 ? 165.321 195.801 157.535 1.00 0.00 434 SER B C 1
ATOM 7264 O O . SER B 1 434 ? 164.487 196.246 156.748 1.00 0.00 434 SER B O 1
ATOM 7267 N N . GLU B 1 435 ? 166.556 196.281 157.629 1.00 0.00 435 GLU B N 1
ATOM 7268 C CA . GLU B 1 435 ? 167.060 197.285 156.701 1.00 0.00 435 GLU B CA 1
ATOM 7269 C C . GLU B 1 435 ? 167.286 196.693 155.316 1.00 0.00 435 GLU B C 1
ATOM 7270 O O . GLU B 1 435 ? 166.998 197.329 154.303 1.00 0.00 435 GLU B O 1
ATOM 7276 N N . TRP B 1 436 ? 167.801 195.467 155.280 1.00 0.00 436 TRP B N 1
ATOM 7277 C CA . TRP B 1 436 ? 167.968 194.745 154.025 1.00 0.00 436 TRP B CA 1
ATOM 7278 C C . TRP B 1 436 ? 166.622 194.459 153.370 1.00 0.00 436 TRP B C 1
ATOM 7279 O O . TRP B 1 436 ? 166.484 194.549 152.150 1.00 0.00 436 TRP B O 1
ATOM 7290 N N . LEU B 1 437 ? 165.633 194.114 154.188 1.00 0.00 437 LEU B N 1
ATOM 7291 C CA . LEU B 1 437 ? 164.284 193.866 153.696 1.00 0.00 437 LEU B CA 1
ATOM 7292 C C . LEU B 1 437 ? 163.700 195.108 153.035 1.00 0.00 437 LEU B C 1
ATOM 7293 O O . LEU B 1 437 ? 163.104 195.030 151.962 1.00 0.00 437 LEU B O 1
ATOM 7298 N N . GLU B 1 438 ? 163.878 196.255 153.681 1.00 0.00 438 GLU B N 1
ATOM 7299 C CA . GLU B 1 438 ? 163.401 197.521 153.141 1.00 0.00 438 GLU B CA 1
ATOM 7300 C C . GLU B 1 438 ? 164.004 197.798 151.769 1.00 0.00 438 GLU B C 1
ATOM 7301 O O . GLU B 1 438 ? 163.300 198.195 150.841 1.00 0.00 438 GLU B O 1
ATOM 7307 N N . GLU B 1 439 ? 165.311 197.585 151.650 1.00 0.00 439 GLU B N 1
ATOM 7308 C CA . GLU B 1 439 ? 166.018 197.851 150.402 1.00 0.00 439 GLU B CA 1
ATOM 7309 C C . GLU B 1 439 ? 165.500 196.967 149.276 1.00 0.00 439 GLU B C 1
ATOM 7310 O O . GLU B 1 439 ? 165.346 197.419 148.140 1.00 0.00 439 GLU B O 1
ATOM 7316 N N . VAL B 1 440 ? 165.232 195.706 149.594 1.00 0.00 440 VAL B N 1
ATOM 7317 C CA . VAL B 1 440 ? 164.702 194.764 148.616 1.00 0.00 440 VAL B CA 1
ATOM 7318 C C . VAL B 1 440 ? 163.308 195.171 148.158 1.00 0.00 440 VAL B C 1
ATOM 7319 O O . VAL B 1 440 ? 162.991 195.107 146.970 1.00 0.00 440 VAL B O 1
ATOM 7323 N N . ILE B 1 441 ? 162.479 195.593 149.106 1.00 0.00 441 ILE B N 1
ATOM 7324 C CA . ILE B 1 441 ? 161.127 196.049 148.796 1.00 0.00 441 ILE B CA 1
ATOM 7325 C C . ILE B 1 441 ? 161.150 197.191 147.788 1.00 0.00 441 ILE B C 1
ATOM 7326 O O . ILE B 1 441 ? 160.403 197.182 146.809 1.00 0.00 441 ILE B O 1
ATOM 7331 N N . LYS B 1 442 ? 162.010 198.174 148.033 1.00 0.00 442 LYS B N 1
ATOM 7332 C CA . LYS B 1 442 ? 162.145 199.315 147.136 1.00 0.00 442 LYS B CA 1
ATOM 7333 C C . LYS B 1 442 ? 162.522 198.869 145.729 1.00 0.00 442 LYS B C 1
ATOM 7334 O O . LYS B 1 442 ? 161.978 199.366 144.744 1.00 0.00 442 LYS B O 1
ATOM 7340 N N . ASP B 1 443 ? 163.459 197.930 145.643 1.00 0.00 443 ASP B N 1
ATOM 7341 C CA . ASP B 1 443 ? 163.852 197.355 144.361 1.00 0.00 443 ASP B CA 1
ATOM 7342 C C . ASP B 1 443 ? 162.677 196.661 143.686 1.00 0.00 443 ASP B C 1
ATOM 7343 O O . ASP B 1 443 ? 162.444 196.837 142.490 1.00 0.00 443 ASP B O 1
ATOM 7348 N N . MET B 1 444 ? 161.938 195.871 144.459 1.00 0.00 444 MET B N 1
ATOM 7349 C CA . MET B 1 444 ? 160.824 195.099 143.922 1.00 0.00 444 MET B CA 1
ATOM 7350 C C . MET B 1 444 ? 159.749 196.013 143.347 1.00 0.00 444 MET B C 1
ATOM 7351 O O . MET B 1 444 ? 159.155 195.713 142.310 1.00 0.00 444 MET B O 1
ATOM 7356 N N . ARG B 1 445 ? 159.502 197.129 144.025 1.00 0.00 445 ARG B N 1
ATOM 7357 C CA . ARG B 1 445 ? 158.497 198.088 143.584 1.00 0.00 445 ARG B CA 1
ATOM 7358 C C . ARG B 1 445 ? 158.902 198.742 142.269 1.00 0.00 445 ARG B C 1
ATOM 7359 O O . ARG B 1 445 ? 158.051 199.102 141.455 1.00 0.00 445 ARG B O 1
ATOM 7367 N N . ARG B 1 446 ? 160.207 198.895 142.066 1.00 0.00 446 ARG B N 1
ATOM 7368 C CA . ARG B 1 446 ? 160.731 199.420 140.812 1.00 0.00 446 ARG B CA 1
ATOM 7369 C 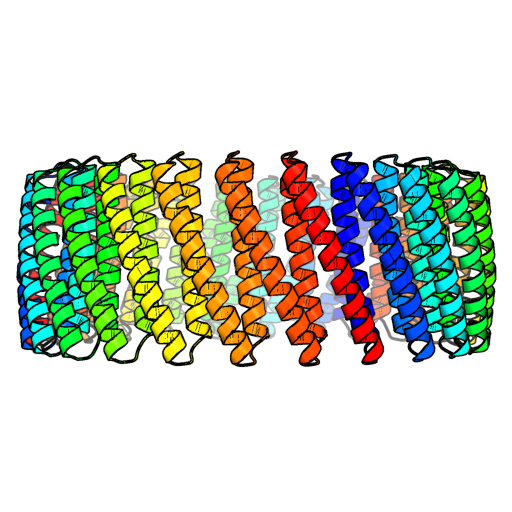C . ARG B 1 446 ? 160.643 198.380 139.701 1.00 0.00 446 ARG B C 1
ATOM 7370 O O . ARG B 1 446 ? 160.454 198.719 138.533 1.00 0.00 446 ARG B O 1
ATOM 7378 N N . VAL B 1 447 ? 160.784 197.112 140.073 1.00 0.00 447 VAL B N 1
ATOM 7379 C CA . VAL B 1 447 ? 160.582 196.012 139.137 1.00 0.00 447 VAL B CA 1
ATOM 7380 C C . VAL B 1 447 ? 159.118 195.896 138.732 1.00 0.00 447 VAL B C 1
ATOM 7381 O O . VAL B 1 447 ? 158.805 195.629 137.571 1.00 0.00 447 VAL B O 1
ATOM 7385 N N . VAL B 1 448 ? 158.225 196.101 139.694 1.00 0.00 448 VAL B N 1
ATOM 7386 C CA . VAL B 1 448 ? 156.799 196.203 139.406 1.00 0.00 448 VAL B CA 1
ATOM 7387 C C . VAL B 1 448 ? 156.513 197.341 138.434 1.00 0.00 448 VAL B C 1
ATOM 7388 O O . VAL B 1 448 ? 155.774 197.169 137.464 1.00 0.00 448 VAL B O 1
ATOM 7392 N N . GLU B 1 449 ? 157.101 198.501 138.699 1.00 0.00 449 GLU B N 1
ATOM 7393 C CA . GLU B 1 449 ? 157.014 199.633 137.783 1.00 0.00 449 GLU B CA 1
ATOM 7394 C C . GLU B 1 449 ? 157.484 199.249 136.387 1.00 0.00 449 GLU B C 1
ATOM 7395 O O . GLU B 1 449 ? 156.806 199.521 135.396 1.00 0.00 449 GLU B O 1
ATOM 7401 N N . GLN B 1 450 ? 158.652 198.619 136.314 1.00 0.00 450 GLN B N 1
ATOM 7402 C CA . GLN B 1 450 ? 159.192 198.151 135.044 1.00 0.00 450 GLN B CA 1
ATOM 7403 C C . GLN B 1 450 ? 158.210 197.231 134.332 1.00 0.00 450 GLN B C 1
ATOM 7404 O O . GLN B 1 450 ? 157.931 197.402 133.146 1.00 0.00 450 GLN B O 1
ATOM 7410 N N . ALA B 1 451 ? 157.687 196.253 135.065 1.00 0.00 451 ALA B N 1
ATOM 7411 C CA . ALA B 1 451 ? 156.742 195.294 134.502 1.00 0.00 451 ALA B CA 1
ATOM 7412 C C . ALA B 1 451 ? 155.521 195.998 133.925 1.00 0.00 451 ALA B C 1
ATOM 7413 O O . ALA B 1 451 ? 155.042 195.644 132.847 1.00 0.00 451 ALA B O 1
ATOM 7415 N N . LEU B 1 452 ? 155.021 196.995 134.646 1.00 0.00 452 LEU B N 1
ATOM 7416 C CA . LEU B 1 452 ? 153.883 197.780 134.184 1.00 0.00 452 LEU B CA 1
ATOM 7417 C C . LEU B 1 452 ? 154.231 198.567 132.927 1.00 0.00 452 LEU B C 1
ATOM 7418 O O . LEU B 1 452 ? 153.416 198.685 132.012 1.00 0.00 452 LEU B O 1
ATOM 7423 N N . ARG B 1 453 ? 155.446 199.104 132.888 1.00 0.00 453 ARG B N 1
ATOM 7424 C CA . ARG B 1 453 ? 155.921 199.841 131.724 1.00 0.00 453 ARG B CA 1
ATOM 7425 C C . ARG B 1 453 ? 156.112 198.919 130.526 1.00 0.00 453 ARG B C 1
ATOM 7426 O O . ARG B 1 453 ? 156.026 199.352 129.376 1.00 0.00 453 ARG B O 1
ATOM 7434 N N . GLU B 1 454 ? 156.370 197.645 130.802 1.00 0.00 454 GLU B N 1
ATOM 7435 C CA . GLU B 1 454 ? 156.531 196.650 129.749 1.00 0.00 454 GLU B CA 1
ATOM 7436 C C . GLU B 1 454 ? 155.182 196.125 129.276 1.00 0.00 454 GLU B C 1
ATOM 7437 O O . GLU B 1 454 ? 155.103 195.368 128.309 1.00 0.00 454 GLU B O 1
ATOM 7443 N N . GLY B 1 455 ? 154.120 196.530 129.964 1.00 0.00 455 GLY B N 1
ATOM 7444 C CA . GLY B 1 455 ? 152.771 196.096 129.619 1.00 0.00 455 GLY B CA 1
ATOM 7445 C C . GLY B 1 455 ? 152.459 194.734 130.226 1.00 0.00 455 GLY B C 1
ATOM 7446 O O . GLY B 1 455 ? 151.526 194.053 129.801 1.00 0.00 455 GLY B O 1
ATOM 7447 N N . ASN B 1 456 ? 153.247 194.341 131.221 1.00 0.00 456 ASN B N 1
ATOM 7448 C CA . ASN B 1 456 ? 153.057 193.058 131.887 1.00 0.00 456 ASN B CA 1
ATOM 7449 C C . ASN B 1 456 ? 152.448 193.243 133.272 1.00 0.00 456 ASN B C 1
ATOM 7450 O O . ASN B 1 456 ? 153.124 193.068 134.286 1.00 0.00 456 ASN B O 1
ATOM 7455 N N . SER C 1 1 ? 151.470 193.096 133.220 1.00 0.00 1 SER C N 1
ATOM 7456 C CA . SER C 1 1 ? 150.769 193.371 134.470 1.00 0.00 1 SER C CA 1
ATOM 7457 C C . SER C 1 1 ? 150.585 192.101 135.290 1.00 0.00 1 SER C C 1
ATOM 7458 O O . SER C 1 1 ? 150.423 192.155 136.510 1.00 0.00 1 SER C O 1
ATOM 7461 N N . GLU C 1 2 ? 150.615 190.957 134.614 1.00 0.00 2 GLU C N 1
ATOM 7462 C CA . GLU C 1 2 ? 150.506 189.666 135.285 1.00 0.00 2 GLU C CA 1
ATOM 7463 C C . GLU C 1 2 ? 151.666 189.445 136.246 1.00 0.00 2 GLU C C 1
ATOM 7464 O O . GLU C 1 2 ? 151.462 189.160 137.427 1.00 0.00 2 GLU C O 1
ATOM 7470 N N . LEU C 1 3 ? 152.885 189.576 135.734 1.00 0.00 3 LEU C N 1
ATOM 7471 C CA . LEU C 1 3 ? 154.080 189.458 136.560 1.00 0.00 3 LEU C CA 1
ATOM 7472 C C . LEU C 1 3 ? 154.088 190.498 137.673 1.00 0.00 3 LEU C C 1
ATOM 7473 O O . LEU C 1 3 ? 154.374 190.181 138.828 1.00 0.00 3 LEU C O 1
ATOM 7478 N N . ALA C 1 4 ? 153.771 191.738 137.319 1.00 0.00 4 ALA C N 1
ATOM 7479 C CA . ALA C 1 4 ? 153.694 192.818 138.296 1.00 0.00 4 ALA C CA 1
ATOM 7480 C C . ALA C 1 4 ? 152.807 192.433 139.472 1.00 0.00 4 ALA C C 1
ATOM 7481 O O . ALA C 1 4 ? 153.166 192.652 140.630 1.00 0.00 4 ALA C O 1
ATOM 7483 N N . ALA C 1 5 ? 151.649 191.858 139.172 1.00 0.00 5 ALA C N 1
ATOM 7484 C CA . ALA C 1 5 ? 150.729 191.396 140.204 1.00 0.00 5 ALA C CA 1
ATOM 7485 C C . ALA C 1 5 ? 151.354 190.289 141.042 1.00 0.00 5 ALA C C 1
ATOM 7486 O O . ALA C 1 5 ? 151.317 190.332 142.272 1.00 0.00 5 ALA C O 1
ATOM 7488 N N . ARG C 1 6 ? 151.926 189.297 140.370 1.00 0.00 6 ARG C N 1
ATOM 7489 C CA . ARG C 1 6 ? 152.482 188.132 141.049 1.00 0.00 6 ARG C CA 1
ATOM 7490 C C . ARG C 1 6 ? 153.556 188.538 142.049 1.00 0.00 6 ARG C C 1
ATOM 7491 O O . ARG C 1 6 ? 153.633 187.989 143.150 1.00 0.00 6 ARG C O 1
ATOM 7499 N N . CYS C 1 7 ? 154.384 189.502 141.663 1.00 0.00 7 CYS C N 1
ATOM 7500 C CA . CYS C 1 7 ? 155.459 189.979 142.524 1.00 0.00 7 CYS C CA 1
ATOM 7501 C C . CYS C 1 7 ? 154.908 190.574 143.813 1.00 0.00 7 CYS C C 1
ATOM 7502 O O . CYS C 1 7 ? 155.371 190.247 144.906 1.00 0.00 7 CYS C O 1
ATOM 7505 N N . LEU C 1 8 ? 153.918 191.450 143.680 1.00 0.00 8 LEU C N 1
ATOM 7506 C CA . LEU C 1 8 ? 153.345 192.139 144.829 1.00 0.00 8 LEU C CA 1
ATOM 7507 C C . LEU C 1 8 ? 152.548 191.182 145.707 1.00 0.00 8 LEU C C 1
ATOM 7508 O O . LEU C 1 8 ? 152.559 191.292 146.932 1.00 0.00 8 LEU C O 1
ATOM 7513 N N . ILE C 1 9 ? 151.858 190.240 145.069 1.00 0.00 9 ILE C N 1
ATOM 7514 C CA . ILE C 1 9 ? 151.090 189.233 145.791 1.00 0.00 9 ILE C CA 1
ATOM 7515 C C . ILE C 1 9 ? 151.994 188.373 146.665 1.00 0.00 9 ILE C C 1
ATOM 7516 O O . ILE C 1 9 ? 151.704 188.144 147.839 1.00 0.00 9 ILE C O 1
ATOM 7521 N N . ILE C 1 10 ? 153.091 187.899 146.084 1.00 0.00 10 ILE C N 1
ATOM 7522 C CA . ILE C 1 10 ? 154.065 187.101 146.822 1.00 0.00 10 ILE C CA 1
ATOM 7523 C C . ILE C 1 10 ? 154.707 187.912 147.940 1.00 0.00 10 ILE C C 1
ATOM 7524 O O . ILE C 1 10 ? 154.822 187.443 149.072 1.00 0.00 10 ILE C O 1
ATOM 7529 N N . LEU C 1 11 ? 155.125 189.130 147.615 1.00 0.00 11 LEU C N 1
ATOM 7530 C CA . LEU C 1 11 ? 155.737 190.018 148.599 1.00 0.00 11 LEU C CA 1
ATOM 7531 C C . LEU C 1 11 ? 154.804 190.257 149.780 1.00 0.00 11 LEU C C 1
ATOM 7532 O O . LEU C 1 11 ? 155.216 190.159 150.936 1.00 0.00 11 LEU C O 1
ATOM 7537 N N . PHE C 1 12 ? 153.548 190.568 149.484 1.00 0.00 12 PHE C N 1
ATOM 7538 C CA . PHE C 1 12 ? 152.554 190.817 150.521 1.00 0.00 12 PHE C CA 1
ATOM 7539 C C . PHE C 1 12 ? 152.402 189.611 151.437 1.00 0.00 12 PHE C C 1
ATOM 7540 O O . PHE C 1 12 ? 152.353 189.748 152.658 1.00 0.00 12 PHE C O 1
ATOM 7548 N N . GLN C 1 13 ? 152.324 188.426 150.840 1.00 0.00 13 GLN C N 1
ATOM 7549 C CA . GLN C 1 13 ? 152.235 187.187 151.603 1.00 0.00 13 GLN C CA 1
ATOM 7550 C C . GLN C 1 13 ? 153.432 187.024 152.532 1.00 0.00 13 GLN C C 1
ATOM 7551 O O . GLN C 1 13 ? 153.283 186.631 153.688 1.00 0.00 13 GLN C O 1
ATOM 7557 N N . GLN C 1 14 ? 154.618 187.328 152.018 1.00 0.00 14 GLN C N 1
ATOM 7558 C CA . GLN C 1 14 ? 155.845 187.212 152.798 1.00 0.00 14 GLN C CA 1
ATOM 7559 C C . GLN C 1 14 ? 155.880 188.236 153.926 1.00 0.00 14 GLN C C 1
ATOM 7560 O O . GLN C 1 14 ? 156.373 187.955 155.018 1.00 0.00 14 GLN C O 1
ATOM 7566 N N . LEU C 1 15 ? 155.354 189.425 153.653 1.00 0.00 15 LEU C N 1
ATOM 7567 C CA . LEU C 1 15 ? 155.273 190.475 154.662 1.00 0.00 15 LEU C CA 1
ATOM 7568 C C . LEU C 1 15 ? 154.330 190.082 155.792 1.00 0.00 15 LEU C C 1
ATOM 7569 O O . LEU C 1 15 ? 154.609 190.337 156.963 1.00 0.00 15 LEU C O 1
ATOM 7574 N N . VAL C 1 16 ? 153.212 189.458 155.433 1.00 0.00 16 VAL C N 1
ATOM 7575 C CA . VAL C 1 16 ? 152.253 188.976 156.422 1.00 0.00 16 VAL C CA 1
ATOM 7576 C C . VAL C 1 16 ? 152.854 187.867 157.275 1.00 0.00 16 VAL C C 1
ATOM 7577 O O . VAL C 1 16 ? 152.614 187.800 158.480 1.00 0.00 16 VAL C O 1
ATOM 7581 N N . GLU C 1 17 ? 153.636 186.999 156.645 1.00 0.00 17 GLU C N 1
ATOM 7582 C CA . GLU C 1 17 ? 154.367 185.961 157.366 1.00 0.00 17 GLU C CA 1
ATOM 7583 C C . GLU C 1 17 ? 155.366 186.569 158.344 1.00 0.00 17 GLU C C 1
ATOM 7584 O O . GLU C 1 17 ? 155.488 186.114 159.480 1.00 0.00 17 GLU C O 1
ATOM 7590 N N . LEU C 1 18 ? 156.074 187.598 157.894 1.00 0.00 18 LEU C N 1
ATOM 7591 C CA . LEU C 1 18 ? 156.980 188.340 158.761 1.00 0.00 18 LEU C CA 1
ATOM 7592 C C . LEU C 1 18 ? 156.219 189.052 159.873 1.00 0.00 18 LEU C C 1
ATOM 7593 O O . LEU C 1 18 ? 156.665 189.088 161.021 1.00 0.00 18 LEU C O 1
ATOM 7598 N N . ALA C 1 19 ? 155.067 189.617 159.527 1.00 0.00 19 ALA C N 1
ATOM 7599 C CA . ALA C 1 19 ? 154.201 190.254 160.510 1.00 0.00 19 ALA C CA 1
ATOM 7600 C C . ALA C 1 19 ? 153.790 189.275 161.602 1.00 0.00 19 ALA C C 1
ATOM 7601 O O . ALA C 1 19 ? 153.779 189.618 162.784 1.00 0.00 19 ALA C O 1
ATOM 7603 N N . ARG C 1 20 ? 153.452 188.056 161.198 1.00 0.00 20 ARG C N 1
ATOM 7604 C CA . ARG C 1 20 ? 153.085 187.008 162.146 1.00 0.00 20 ARG C CA 1
ATOM 7605 C C . ARG C 1 20 ? 154.185 186.788 163.175 1.00 0.00 20 ARG C C 1
ATOM 7606 O O . ARG C 1 20 ? 153.914 186.663 164.369 1.00 0.00 20 ARG C O 1
ATOM 7614 N N . LEU C 1 21 ? 155.427 186.742 162.707 1.00 0.00 21 LEU C N 1
ATOM 7615 C CA . LEU C 1 21 ? 156.576 186.588 163.593 1.00 0.00 21 LEU C CA 1
ATOM 7616 C C . LEU C 1 21 ? 156.667 187.743 164.580 1.00 0.00 21 LEU C C 1
ATOM 7617 O O . LEU C 1 21 ? 156.935 187.541 165.765 1.00 0.00 21 LEU C O 1
ATOM 7622 N N . ALA C 1 22 ? 156.439 188.956 164.088 1.00 0.00 22 ALA C N 1
ATOM 7623 C CA . ALA C 1 22 ? 156.450 190.142 164.936 1.00 0.00 22 ALA C CA 1
ATOM 7624 C C . ALA C 1 22 ? 155.306 190.111 165.941 1.00 0.00 22 ALA C C 1
ATOM 7625 O O . ALA C 1 22 ? 155.479 190.470 167.106 1.00 0.00 22 ALA C O 1
ATOM 7627 N N . ILE C 1 23 ? 154.135 189.679 165.484 1.00 0.00 23 ILE C N 1
ATOM 7628 C CA . ILE C 1 23 ? 152.949 189.636 166.333 1.00 0.00 23 ILE C CA 1
ATOM 7629 C C . ILE C 1 23 ? 153.116 188.620 167.458 1.00 0.00 23 ILE C C 1
ATOM 7630 O O . ILE C 1 23 ? 152.836 188.917 168.621 1.00 0.00 23 ILE C O 1
ATOM 7635 N N . GLU C 1 24 ? 153.573 187.424 167.107 1.00 0.00 24 GLU C N 1
ATOM 7636 C CA . GLU C 1 24 ? 153.722 186.346 168.077 1.00 0.00 24 GLU C CA 1
ATOM 7637 C C . GLU C 1 24 ? 154.829 186.655 169.079 1.00 0.00 24 GLU C C 1
ATOM 7638 O O . GLU C 1 24 ? 154.720 186.326 170.259 1.00 0.00 24 GLU C O 1
ATOM 7644 N N . SER C 1 25 ? 155.893 187.287 168.599 1.00 0.00 25 SER C N 1
ATOM 7645 C CA . SER C 1 25 ? 157.015 187.659 169.456 1.00 0.00 25 SER C CA 1
ATOM 7646 C C . SER C 1 25 ? 156.706 188.926 170.245 1.00 0.00 25 SER C C 1
ATOM 7647 O O . SER C 1 25 ? 157.286 189.164 171.304 1.00 0.00 25 SER C O 1
ATOM 7650 N N . GLY C 1 26 ? 155.790 189.735 169.724 1.00 0.00 26 GLY C N 1
ATOM 7651 C CA . GLY C 1 26 ? 155.373 190.956 170.402 1.00 0.00 26 GLY C CA 1
ATOM 7652 C C . GLY C 1 26 ? 156.293 192.118 170.054 1.00 0.00 26 GLY C C 1
ATOM 7653 O O . GLY C 1 26 ? 156.420 193.073 170.823 1.00 0.00 26 GLY C O 1
ATOM 7654 N N . ASP C 1 27 ? 156.935 192.036 168.894 1.00 0.00 27 ASP C N 1
ATOM 7655 C CA . ASP C 1 27 ? 157.833 193.088 168.436 1.00 0.00 27 ASP C CA 1
ATOM 7656 C C . ASP C 1 27 ? 157.074 194.166 167.673 1.00 0.00 27 ASP C C 1
ATOM 7657 O O . ASP C 1 27 ? 156.871 194.057 166.464 1.00 0.00 27 ASP C O 1
ATOM 7662 N N . GLU C 1 28 ? 156.658 195.207 168.385 1.00 0.00 28 GLU C N 1
ATOM 7663 C CA . GLU C 1 28 ? 155.797 196.235 167.810 1.00 0.00 28 GLU C CA 1
ATOM 7664 C C . GLU C 1 28 ? 156.553 197.080 166.794 1.00 0.00 28 GLU C C 1
ATOM 7665 O O . GLU C 1 28 ? 155.967 197.596 165.842 1.00 0.00 28 GLU C O 1
ATOM 7671 N N . GLU C 1 29 ? 157.858 197.219 167.001 1.00 0.00 29 GLU C N 1
ATOM 7672 C CA . GLU C 1 29 ? 158.692 198.029 166.122 1.00 0.00 29 GLU C CA 1
ATOM 7673 C C . GLU C 1 29 ? 158.813 197.396 164.741 1.00 0.00 29 GLU C C 1
ATOM 7674 O O . GLU C 1 29 ? 158.669 198.072 163.723 1.00 0.00 29 GLU C O 1
ATOM 7680 N N . LEU C 1 30 ? 159.080 196.095 164.713 1.00 0.00 30 LEU C N 1
ATOM 7681 C CA . LEU C 1 30 ? 159.114 195.347 163.462 1.00 0.00 30 LEU C CA 1
ATOM 7682 C C . LEU C 1 30 ? 157.741 195.312 162.805 1.00 0.00 30 LEU C C 1
ATOM 7683 O O . LEU C 1 30 ? 157.610 195.554 161.604 1.00 0.00 30 LEU C O 1
ATOM 7688 N N . LEU C 1 31 ? 156.718 195.008 163.596 1.00 0.00 31 LEU C N 1
ATOM 7689 C CA . LEU C 1 31 ? 155.349 194.967 163.097 1.00 0.00 31 LEU C CA 1
ATOM 7690 C C . LEU C 1 31 ? 154.955 196.294 162.459 1.00 0.00 31 LEU C C 1
ATOM 7691 O O . LEU C 1 31 ? 154.329 196.320 161.399 1.00 0.00 31 LEU C O 1
ATOM 7696 N N . ARG C 1 32 ? 155.325 197.390 163.109 1.00 0.00 32 ARG C N 1
ATOM 7697 C CA . ARG C 1 32 ? 155.109 198.719 162.553 1.00 0.00 32 ARG C CA 1
ATOM 7698 C C . ARG C 1 32 ? 155.724 198.843 161.165 1.00 0.00 32 ARG C C 1
ATOM 7699 O O . ARG C 1 32 ? 155.052 199.239 160.211 1.00 0.00 32 ARG C O 1
ATOM 7707 N N . ARG C 1 33 ? 157.003 198.503 161.057 1.00 0.00 33 ARG C N 1
ATOM 7708 C CA . ARG C 1 33 ? 157.721 198.604 159.791 1.00 0.00 33 ARG C CA 1
ATOM 7709 C C . ARG C 1 33 ? 157.049 197.764 158.711 1.00 0.00 33 ARG C C 1
ATOM 7710 O O . ARG C 1 33 ? 156.904 198.204 157.572 1.00 0.00 33 ARG C O 1
ATOM 7718 N N . VAL C 1 34 ? 156.645 196.552 159.076 1.00 0.00 34 VAL C N 1
ATOM 7719 C CA . VAL C 1 34 ? 156.024 195.633 158.131 1.00 0.00 34 VAL C CA 1
ATOM 7720 C C . VAL C 1 34 ? 154.653 196.131 157.698 1.00 0.00 34 VAL C C 1
ATOM 7721 O O . VAL C 1 34 ? 154.298 196.058 156.519 1.00 0.00 34 VAL C O 1
ATOM 7725 N N . SER C 1 35 ? 153.884 196.639 158.653 1.00 0.00 35 SER C N 1
ATOM 7726 C CA . SER C 1 35 ? 152.546 197.146 158.373 1.00 0.00 35 SER C CA 1
ATOM 7727 C C . SER C 1 35 ? 152.595 198.339 157.427 1.00 0.00 35 SER C C 1
ATOM 7728 O O . SER C 1 35 ? 151.683 198.549 156.627 1.00 0.00 35 SER C O 1
ATOM 7731 N N . GLU C 1 36 ? 153.667 199.121 157.525 1.00 0.00 36 GLU C N 1
ATOM 7732 C CA . GLU C 1 36 ? 153.909 200.209 156.586 1.00 0.00 36 GLU C CA 1
ATOM 7733 C C . GLU C 1 36 ? 154.293 199.675 155.211 1.00 0.00 36 GLU C C 1
ATOM 7734 O O . GLU C 1 36 ? 153.863 200.207 154.187 1.00 0.00 36 GLU C O 1
ATOM 7740 N N . TRP C 1 37 ? 155.103 198.622 155.195 1.00 0.00 37 TRP C N 1
ATOM 7741 C CA . TRP C 1 37 ? 155.463 197.950 153.952 1.00 0.00 37 TRP C CA 1
ATOM 7742 C C . TRP C 1 37 ? 154.241 197.325 153.291 1.00 0.00 37 TRP C C 1
ATOM 7743 O O . TRP C 1 37 ? 154.097 197.362 152.070 1.00 0.00 37 TRP C O 1
ATOM 7754 N N . LEU C 1 38 ? 153.362 196.749 154.106 1.00 0.00 38 LEU C N 1
ATOM 7755 C CA . LEU C 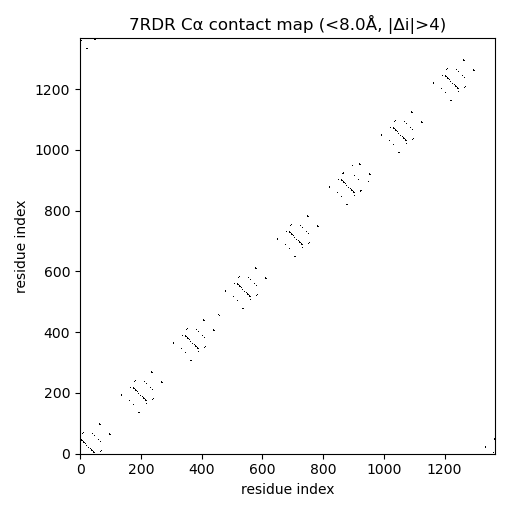1 38 ? 152.127 196.160 153.608 1.00 0.00 38 LEU C CA 1
ATOM 7756 C C . LEU C 1 38 ? 151.253 197.206 152.925 1.00 0.00 38 LEU C C 1
ATOM 7757 O O . LEU C 1 38 ? 150.707 196.966 151.848 1.00 0.00 38 LEU C O 1
ATOM 7762 N N . GLU C 1 39 ? 151.126 198.366 153.558 1.00 0.00 39 GLU C N 1
ATOM 7763 C CA . GLU C 1 39 ? 150.348 199.465 152.995 1.00 0.00 39 GLU C CA 1
ATOM 7764 C C . GLU C 1 39 ? 150.876 199.869 151.625 1.00 0.00 39 GLU C C 1
ATOM 7765 O O . GLU C 1 39 ? 150.105 200.064 150.685 1.00 0.00 39 GLU C O 1
ATOM 7771 N N . GLU C 1 40 ? 152.195 199.993 151.516 1.00 0.00 40 GLU C N 1
ATOM 7772 C CA . GLU C 1 40 ? 152.824 200.417 150.272 1.00 0.00 40 GLU C CA 1
ATOM 7773 C C . GLU C 1 40 ? 152.561 199.416 149.152 1.00 0.00 40 GLU C C 1
ATOM 7774 O O . GLU C 1 40 ? 152.309 199.801 148.012 1.00 0.00 40 GLU C O 1
ATOM 7780 N N . VAL C 1 41 ? 152.618 198.132 149.489 1.00 0.00 41 VAL C N 1
ATOM 7781 C CA . VAL C 1 41 ? 152.355 197.076 148.520 1.00 0.00 41 VAL C CA 1
ATOM 7782 C C . VAL C 1 41 ? 150.907 197.110 148.045 1.00 0.00 41 VAL C C 1
ATOM 7783 O O . VAL C 1 41 ? 150.632 196.953 146.856 1.00 0.00 41 VAL C O 1
ATOM 7787 N N . ILE C 1 42 ? 149.989 197.319 148.981 1.00 0.00 42 ILE C N 1
ATOM 7788 C CA . ILE C 1 42 ? 148.571 197.411 148.655 1.00 0.00 42 ILE C CA 1
ATOM 7789 C C . ILE C 1 42 ? 148.312 198.509 147.632 1.00 0.00 42 ILE C C 1
ATOM 7790 O O . ILE C 1 42 ? 147.603 198.299 146.646 1.00 0.00 42 ILE C O 1
ATOM 7795 N N . LYS C 1 43 ? 148.891 199.682 147.868 1.00 0.00 43 LYS C N 1
ATOM 7796 C CA . LYS C 1 43 ? 148.740 200.809 146.956 1.00 0.00 43 LYS C CA 1
ATOM 7797 C C . LYS C 1 43 ? 149.236 200.457 145.559 1.00 0.00 43 LYS C C 1
ATOM 7798 O O . LYS C 1 43 ? 148.593 200.787 144.562 1.00 0.00 43 LYS C O 1
ATOM 7804 N N . ASP C 1 44 ? 150.380 199.786 145.493 1.00 0.00 44 ASP C N 1
ATOM 7805 C CA . ASP C 1 44 ? 150.919 199.315 144.224 1.00 0.00 44 ASP C CA 1
ATOM 7806 C C . ASP C 1 44 ? 149.967 198.336 143.548 1.00 0.00 44 ASP C C 1
ATOM 7807 O O . ASP C 1 44 ? 149.710 198.435 142.349 1.00 0.00 44 ASP C O 1
ATOM 7812 N N . MET C 1 45 ? 149.446 197.394 144.326 1.00 0.00 45 MET C N 1
ATOM 7813 C CA . MET C 1 45 ? 148.570 196.358 143.794 1.00 0.00 45 MET C CA 1
ATOM 7814 C C . MET C 1 45 ? 147.303 196.961 143.198 1.00 0.00 45 MET C C 1
ATOM 7815 O O . MET C 1 45 ? 146.816 196.509 142.160 1.00 0.00 45 MET C O 1
ATOM 7820 N N . ARG C 1 46 ? 146.774 197.985 143.858 1.00 0.00 46 ARG C N 1
ATOM 7821 C CA . ARG C 1 46 ? 145.563 198.654 143.396 1.00 0.00 46 ARG C CA 1
ATOM 7822 C C . ARG C 1 46 ? 145.803 199.373 142.075 1.00 0.00 46 ARG C C 1
ATOM 7823 O O . ARG C 1 46 ? 144.897 199.495 141.251 1.00 0.00 46 ARG C O 1
ATOM 7831 N N . ARG C 1 47 ? 147.026 199.850 141.880 1.00 0.00 47 ARG C N 1
ATOM 7832 C CA . ARG C 1 47 ? 147.415 200.475 140.621 1.00 0.00 47 ARG C CA 1
ATOM 7833 C C . ARG C 1 47 ? 147.608 199.435 139.525 1.00 0.00 47 ARG C C 1
ATOM 7834 O O . ARG C 1 47 ? 147.350 199.701 138.351 1.00 0.00 47 ARG C O 1
ATOM 7842 N N . VAL C 1 48 ? 148.062 198.249 139.917 1.00 0.00 48 VAL C N 1
ATOM 7843 C CA . VAL C 1 48 ? 148.154 197.124 138.994 1.00 0.00 48 VAL C CA 1
ATOM 7844 C C . VAL C 1 48 ? 146.772 196.636 138.579 1.00 0.00 48 VAL C C 1
ATOM 7845 O O . VAL C 1 48 ? 146.550 196.281 137.421 1.00 0.00 48 VAL C O 1
ATOM 7849 N N . VAL C 1 49 ? 145.847 196.617 139.533 1.00 0.00 49 VAL C N 1
ATOM 7850 C CA . VAL C 1 49 ? 144.445 196.350 139.234 1.00 0.00 49 VAL C CA 1
ATOM 7851 C C . VAL C 1 49 ? 143.889 197.365 138.243 1.00 0.00 49 VAL C C 1
ATOM 7852 O O . VAL C 1 49 ? 143.228 197.000 137.271 1.00 0.00 49 VAL C O 1
ATOM 7856 N N . GLU C 1 50 ? 144.162 198.642 138.496 1.00 0.00 50 GLU C N 1
ATOM 7857 C CA . GLU C 1 50 ? 143.798 199.700 137.564 1.00 0.00 50 GLU C CA 1
ATOM 7858 C C . GLU C 1 50 ? 144.366 199.434 136.177 1.00 0.00 50 GLU C C 1
ATOM 7859 O O . GLU C 1 50 ? 143.650 199.513 135.176 1.00 0.00 50 GLU C O 1
ATOM 7865 N N . GLN C 1 51 ? 145.655 199.120 136.121 1.00 0.00 51 GLN C N 1
ATOM 7866 C CA . GLN C 1 51 ? 146.310 198.790 134.862 1.00 0.00 51 GLN C CA 1
ATOM 7867 C C . GLN C 1 51 ? 145.602 197.642 134.157 1.00 0.00 51 GLN C C 1
ATOM 7868 O O . GLN C 1 51 ? 145.302 197.723 132.965 1.00 0.00 51 GLN C O 1
ATOM 7874 N N . ALA C 1 52 ? 145.335 196.572 134.899 1.00 0.00 52 ALA C N 1
ATOM 7875 C CA . ALA C 1 52 ? 144.674 195.397 134.341 1.00 0.00 52 ALA C CA 1
ATOM 7876 C C . ALA C 1 52 ? 143.320 195.762 133.744 1.00 0.00 52 ALA C C 1
ATOM 7877 O O . ALA C 1 52 ? 142.958 195.285 132.669 1.00 0.00 52 ALA C O 1
ATOM 7879 N N . LEU C 1 53 ? 142.576 196.607 134.449 1.00 0.00 53 LEU C N 1
ATOM 7880 C CA . LEU C 1 53 ? 141.280 197.071 133.968 1.00 0.00 53 LEU C CA 1
ATOM 7881 C C . LEU C 1 53 ? 141.430 197.905 132.702 1.00 0.00 53 LEU C C 1
ATOM 7882 O O . LEU C 1 53 ? 140.621 197.801 131.781 1.00 0.00 53 LEU C O 1
ATOM 7887 N N . ARG C 1 54 ? 142.470 198.732 132.664 1.00 0.00 54 ARG C N 1
ATOM 7888 C CA . ARG C 1 54 ? 142.752 199.553 131.493 1.00 0.00 54 ARG C CA 1
ATOM 7889 C C . ARG C 1 54 ? 143.184 198.695 130.310 1.00 0.00 54 ARG C C 1
ATOM 7890 O O . ARG C 1 54 ? 143.003 199.080 129.155 1.00 0.00 54 ARG C O 1
ATOM 7898 N N . GLU C 1 55 ? 143.754 197.534 130.606 1.00 0.00 55 GLU C N 1
ATOM 7899 C CA . GLU C 1 55 ? 144.174 196.599 129.569 1.00 0.00 55 GLU C CA 1
ATOM 7900 C C . GLU C 1 55 ? 143.009 195.743 129.094 1.00 0.00 55 GLU C C 1
ATOM 7901 O O . GLU C 1 55 ? 143.134 194.979 128.134 1.00 0.00 55 GLU C O 1
ATOM 7907 N N . GLY C 1 56 ? 141.871 195.873 129.768 1.00 0.00 56 GLY C N 1
ATOM 7908 C CA . GLY C 1 56 ? 140.682 195.106 129.420 1.00 0.00 56 GLY C CA 1
ATOM 7909 C C . GLY C 1 56 ? 140.718 193.718 130.042 1.00 0.00 56 GLY C C 1
ATOM 7910 O O . GLY C 1 56 ? 139.993 192.816 129.620 1.00 0.00 56 GLY C O 1
ATOM 7911 N N . ASN C 1 57 ? 141.570 193.548 131.048 1.00 0.00 57 ASN C N 1
ATOM 7912 C CA . ASN C 1 57 ? 141.704 192.268 131.732 1.00 0.00 57 ASN C CA 1
ATOM 7913 C C . ASN C 1 57 ? 141.055 192.307 133.110 1.00 0.00 57 ASN C C 1
ATOM 7914 O O . ASN C 1 57 ? 141.742 192.323 134.130 1.00 0.00 57 ASN C O 1
ATOM 7919 N N . SER C 1 58 ? 139.726 192.324 133.130 1.00 0.00 58 SER C N 1
ATOM 7920 C CA . SER C 1 58 ? 138.982 192.411 134.382 1.00 0.00 58 SER C CA 1
ATOM 7921 C C . SER C 1 58 ? 139.135 191.139 135.205 1.00 0.00 58 SER C C 1
ATOM 7922 O O . SER C 1 58 ? 138.967 191.152 136.424 1.00 0.00 58 SER C O 1
ATOM 7925 N N . GLU C 1 59 ? 139.459 190.039 134.531 1.00 0.00 59 GLU C N 1
ATOM 7926 C CA . GLU C 1 59 ? 139.687 188.767 135.206 1.00 0.00 59 GLU C CA 1
ATOM 7927 C C . GLU C 1 59 ? 140.868 188.855 136.163 1.00 0.00 59 GLU C C 1
ATOM 7928 O O . GLU C 1 59 ? 140.748 188.529 137.344 1.00 0.00 59 GLU C O 1
ATOM 7934 N N . LEU C 1 60 ? 142.011 189.297 135.646 1.00 0.00 60 LEU C N 1
ATOM 7935 C CA . LEU C 1 60 ? 143.199 189.492 136.470 1.00 0.00 60 LEU C CA 1
ATOM 7936 C C . LEU C 1 60 ? 142.939 190.501 137.581 1.00 0.00 60 LEU C C 1
ATOM 7937 O O . LEU C 1 60 ? 143.299 190.274 138.736 1.00 0.00 60 LEU C O 1
ATOM 7942 N N . ALA C 1 61 ? 142.310 191.616 137.226 1.00 0.00 61 ALA C N 1
ATOM 7943 C CA . ALA C 1 61 ? 141.960 192.642 138.201 1.00 0.00 61 ALA C CA 1
ATOM 7944 C C . ALA C 1 61 ? 141.204 192.044 139.381 1.00 0.00 61 ALA C C 1
ATOM 7945 O O . ALA C 1 61 ? 141.497 192.352 140.537 1.00 0.00 61 ALA C O 1
ATOM 7947 N N . ALA C 1 62 ? 140.235 191.187 139.084 1.00 0.00 62 ALA C N 1
ATOM 7948 C CA . ALA C 1 62 ? 139.468 190.507 140.119 1.00 0.00 62 ALA C CA 1
ATOM 7949 C C . ALA C 1 62 ? 140.359 189.601 140.959 1.00 0.00 62 ALA C C 1
ATOM 7950 O O . ALA C 1 62 ? 140.315 189.636 142.189 1.00 0.00 62 ALA C O 1
ATOM 7952 N N . ARG C 1 63 ? 141.168 188.790 140.286 1.00 0.00 63 ARG C N 1
ATOM 7953 C CA . ARG C 1 63 ? 142.007 187.809 140.966 1.00 0.00 63 ARG C CA 1
ATOM 7954 C C . ARG C 1 63 ? 142.943 188.481 141.963 1.00 0.00 63 ARG C C 1
ATOM 7955 O O . ARG C 1 63 ? 143.159 187.974 143.062 1.00 0.00 63 ARG C O 1
ATOM 7963 N N . ILE C 1 64 ? 143.492 189.627 141.572 1.00 0.00 64 ILE C N 1
ATOM 7964 C CA . ILE C 1 64 ? 144.409 190.367 142.428 1.00 0.00 64 ILE C CA 1
ATOM 7965 C C . ILE C 1 64 ? 143.725 190.803 143.720 1.00 0.00 64 ILE C C 1
ATOM 7966 O O . ILE C 1 64 ? 144.260 190.610 144.811 1.00 0.00 64 ILE C O 1
ATOM 7971 N N . LEU C 1 65 ? 142.541 191.393 143.586 1.00 0.00 65 LEU C N 1
ATOM 7972 C CA . LEU C 1 65 ? 141.812 191.914 144.736 1.00 0.00 65 LEU C CA 1
ATOM 7973 C C . LEU C 1 65 ? 141.292 190.784 145.617 1.00 0.00 65 LEU C C 1
ATOM 7974 O O . LEU C 1 65 ? 141.278 190.896 146.841 1.00 0.00 65 LEU C O 1
ATOM 7979 N N . ILE C 1 66 ? 140.869 189.696 144.983 1.00 0.00 66 ILE C N 1
ATOM 7980 C CA . ILE C 1 66 ? 140.388 188.526 145.710 1.00 0.00 66 ILE C CA 1
ATOM 7981 C C . ILE C 1 66 ? 141.486 187.930 146.582 1.00 0.00 66 ILE C C 1
ATOM 7982 O O . ILE C 1 66 ? 141.268 187.636 147.757 1.00 0.00 66 ILE C O 1
ATOM 7987 N N . ILE C 1 67 ? 142.669 187.754 146.000 1.00 0.00 67 ILE C N 1
ATOM 7988 C CA . ILE C 1 67 ? 143.815 187.237 146.736 1.00 0.00 67 ILE C CA 1
ATOM 7989 C C . ILE C 1 67 ? 144.229 188.188 147.850 1.00 0.00 67 ILE C C 1
ATOM 7990 O O . ILE C 1 67 ? 144.464 187.770 148.982 1.00 0.00 67 ILE C O 1
ATOM 7995 N N . LEU C 1 68 ? 144.317 189.475 147.523 1.00 0.00 68 LEU C N 1
ATOM 7996 C CA . LEU C 1 68 ? 144.680 190.493 148.502 1.00 0.00 68 LEU C CA 1
ATOM 7997 C C . LEU C 1 68 ? 143.721 190.485 149.684 1.00 0.00 68 LEU C C 1
ATOM 7998 O O . LEU C 1 68 ? 144.146 190.501 150.841 1.00 0.00 68 LEU C O 1
ATOM 8003 N N . PHE C 1 69 ? 142.427 190.459 149.392 1.00 0.00 69 PHE C N 1
ATOM 8004 C CA . PHE C 1 69 ? 141.405 190.445 150.431 1.00 0.00 69 PHE C CA 1
ATOM 8005 C C . PHE C 1 69 ? 141.570 189.242 151.351 1.00 0.00 69 PHE C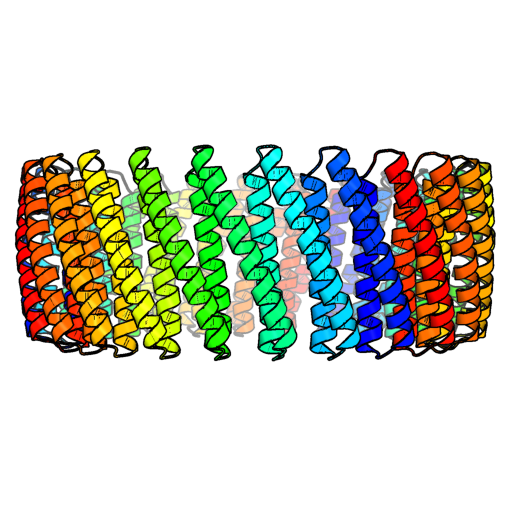 C 1
ATOM 8006 O O . PHE C 1 69 ? 141.490 189.367 152.573 1.00 0.00 69 PHE C O 1
ATOM 8014 N N . GLN C 1 70 ? 141.802 188.076 150.756 1.00 0.00 70 GLN C N 1
ATOM 8015 C CA . GLN C 1 70 ? 142.036 186.859 151.523 1.00 0.00 70 GLN C CA 1
ATOM 8016 C C . GLN C 1 70 ? 143.237 187.015 152.448 1.00 0.00 70 GLN C C 1
ATOM 8017 O O . GLN C 1 70 ? 143.197 186.598 153.605 1.00 0.00 70 GLN C O 1
ATOM 8023 N N . GLN C 1 71 ? 144.303 187.614 151.929 1.00 0.00 71 GLN C N 1
ATOM 8024 C CA . GLN C 1 71 ? 145.519 187.820 152.707 1.00 0.00 71 GLN C CA 1
ATOM 8025 C C . GLN C 1 71 ? 145.291 188.821 153.833 1.00 0.00 71 GLN C C 1
ATOM 8026 O O . GLN C 1 71 ? 145.843 188.681 154.924 1.00 0.00 71 GLN C O 1
ATOM 8032 N N . LEU C 1 72 ? 144.474 189.833 153.559 1.00 0.00 72 LEU C N 1
ATOM 8033 C CA . LEU C 1 72 ? 144.126 190.829 154.567 1.00 0.00 72 LEU C CA 1
ATOM 8034 C C . LEU C 1 72 ? 143.321 190.206 155.699 1.00 0.00 72 LEU C C 1
ATOM 8035 O O . LEU C 1 72 ? 143.527 190.529 156.870 1.00 0.00 72 LEU C O 1
ATOM 8040 N N . VAL C 1 73 ? 142.402 189.314 155.346 1.00 0.00 73 VAL C N 1
ATOM 8041 C CA . VAL C 1 73 ? 141.603 188.603 156.336 1.00 0.00 73 VAL C CA 1
ATOM 8042 C C . VAL C 1 73 ? 142.473 187.691 157.192 1.00 0.00 73 VAL C C 1
ATOM 8043 O O . VAL C 1 73 ? 142.260 187.565 158.398 1.00 0.00 73 VAL C O 1
ATOM 8047 N N . GLU C 1 74 ? 143.452 187.051 156.560 1.00 0.00 74 GLU C N 1
ATOM 8048 C CA . GLU C 1 74 ? 144.427 186.242 157.280 1.00 0.00 74 GLU C CA 1
ATOM 8049 C C . GLU C 1 74 ? 145.236 187.088 158.254 1.00 0.00 74 GLU C C 1
ATOM 8050 O O . GLU C 1 74 ? 145.476 186.683 159.392 1.00 0.00 74 GLU C O 1
ATOM 8056 N N . LEU C 1 75 ? 145.654 188.264 157.802 1.00 0.00 75 LEU C N 1
ATOM 8057 C CA . LEU C 1 75 ? 146.338 189.220 158.665 1.00 0.00 75 LEU C CA 1
ATOM 8058 C C . LEU C 1 75 ? 145.421 189.711 159.778 1.00 0.00 75 LEU C C 1
ATOM 8059 O O . LEU C 1 75 ? 145.846 189.864 160.922 1.00 0.00 75 LEU C O 1
ATOM 8064 N N . ALA C 1 76 ? 144.161 189.957 159.432 1.00 0.00 76 ALA C N 1
ATOM 8065 C CA . ALA C 1 76 ? 143.162 190.353 160.418 1.00 0.00 76 ALA C CA 1
ATOM 8066 C C . ALA C 1 76 ? 143.021 189.303 161.512 1.00 0.00 76 ALA C C 1
ATOM 8067 O O . ALA C 1 76 ? 142.924 189.633 162.694 1.00 0.00 76 ALA C O 1
ATOM 8069 N N . ARG C 1 77 ? 143.010 188.037 161.112 1.00 0.00 77 ARG C N 1
ATOM 8070 C CA . ARG C 1 77 ? 142.928 186.934 162.061 1.00 0.00 77 ARG C CA 1
ATOM 8071 C C . ARG C 1 77 ? 144.049 187.006 163.089 1.00 0.00 77 ARG C C 1
ATOM 8072 O O . ARG C 1 77 ? 143.823 186.820 164.285 1.00 0.00 77 ARG C O 1
ATOM 8080 N N . LEU C 1 78 ? 145.261 187.282 162.616 1.00 0.00 78 LEU C N 1
ATOM 8081 C CA . LEU C 1 78 ? 146.411 187.433 163.500 1.00 0.00 78 LEU C CA 1
ATOM 8082 C C . LEU C 1 78 ? 146.202 188.575 164.486 1.00 0.00 78 LEU C C 1
ATOM 8083 O O . LEU C 1 78 ? 146.517 188.452 165.670 1.00 0.00 78 LEU C O 1
ATOM 8088 N N . ALA C 1 79 ? 145.668 189.687 163.992 1.00 0.00 79 ALA C N 1
ATOM 8089 C CA . ALA C 1 79 ? 145.372 190.837 164.838 1.00 0.00 79 ALA C CA 1
ATOM 8090 C C . ALA C 1 79 ? 144.279 190.513 165.846 1.00 0.00 79 ALA C C 1
ATOM 8091 O O . ALA C 1 79 ? 144.357 190.908 167.010 1.00 0.00 79 ALA C O 1
ATOM 8093 N N . ILE C 1 80 ? 143.259 189.792 165.395 1.00 0.00 80 ILE C N 1
ATOM 8094 C CA . ILE C 1 80 ? 142.127 189.445 166.247 1.00 0.00 80 ILE C CA 1
ATOM 8095 C C . ILE C 1 80 ? 142.553 188.511 167.371 1.00 0.00 80 ILE C C 1
ATOM 8096 O O . ILE C 1 80 ? 142.207 188.729 168.534 1.00 0.00 80 ILE C O 1
ATOM 8101 N N . GLU C 1 81 ? 143.303 187.473 167.022 1.00 0.00 81 GLU C N 1
ATOM 8102 C CA . GLU C 1 81 ? 143.729 186.471 167.993 1.00 0.00 81 GLU C CA 1
ATOM 8103 C C . GLU C 1 81 ? 144.719 187.059 168.990 1.00 0.00 81 GLU C C 1
ATOM 8104 O O . GLU C 1 81 ? 144.700 186.717 170.173 1.00 0.00 81 GLU C O 1
ATOM 8110 N N . SER C 1 82 ? 145.583 187.944 168.506 1.00 0.00 82 SER C N 1
ATOM 8111 C CA . SER C 1 82 ? 146.571 188.597 169.360 1.00 0.00 82 SER C CA 1
ATOM 8112 C C . SER C 1 82 ? 145.949 189.741 170.148 1.00 0.00 82 SER C C 1
ATOM 8113 O O . SER C 1 82 ? 146.450 190.123 171.205 1.00 0.00 82 SER C O 1
ATOM 8116 N N . GLY C 1 83 ? 144.853 190.284 169.627 1.00 0.00 83 GLY C N 1
ATOM 8117 C CA . GLY C 1 83 ? 144.136 191.358 170.303 1.00 0.00 83 GLY C CA 1
ATOM 8118 C C . GLY C 1 83 ? 144.724 192.718 169.952 1.00 0.00 83 GLY C C 1
ATOM 8119 O O . GLY C 1 83 ? 144.600 193.674 170.718 1.00 0.00 83 GLY C O 1
ATOM 8120 N N . ASP C 1 84 ? 145.361 192.801 168.791 1.00 0.00 84 ASP C N 1
ATOM 8121 C CA . ASP C 1 84 ? 145.955 194.050 168.328 1.00 0.00 84 ASP C CA 1
ATOM 8122 C C . ASP C 1 84 ? 144.941 194.892 167.565 1.00 0.00 84 ASP C C 1
ATOM 8123 O O . ASP C 1 84 ? 144.770 194.731 166.356 1.00 0.00 84 ASP C O 1
ATOM 8128 N N . GLU C 1 85 ? 144.271 195.792 168.277 1.00 0.00 85 GLU C N 1
ATOM 8129 C CA . GLU C 1 85 ? 143.174 196.559 167.703 1.00 0.00 85 GLU C CA 1
ATOM 8130 C C . GLU C 1 85 ? 143.682 197.570 166.681 1.00 0.00 85 GLU C C 1
ATOM 8131 O O . GLU C 1 85 ? 142.980 197.914 165.731 1.00 0.00 85 GLU C O 1
ATOM 8137 N N . GLU C 1 86 ? 144.907 198.043 166.886 1.00 0.00 86 GLU C N 1
ATOM 8138 C CA . GLU C 1 86 ? 145.501 199.039 166.001 1.00 0.00 86 GLU C CA 1
ATOM 8139 C C . GLU C 1 86 ? 145.778 198.456 164.623 1.00 0.00 86 GLU C C 1
ATOM 8140 O O . GLU C 1 86 ? 145.463 199.069 163.602 1.00 0.00 86 GLU C O 1
ATOM 8146 N N . LEU C 1 87 ? 146.374 197.268 164.596 1.00 0.00 87 LEU C N 1
ATOM 8147 C CA . LEU C 1 87 ? 146.596 196.549 163.347 1.00 0.00 87 LEU C CA 1
ATOM 8148 C C . LEU C 1 87 ? 145.278 196.159 162.694 1.00 0.00 87 LEU C C 1
ATOM 8149 O O . LEU C 1 87 ? 145.087 196.358 161.493 1.00 0.00 87 LEU C O 1
ATOM 8154 N N . LEU C 1 88 ? 144.372 195.603 163.487 1.00 0.00 88 LEU C N 1
ATOM 8155 C CA . LEU C 1 88 ? 143.057 195.208 162.994 1.00 0.00 88 LEU C CA 1
ATOM 8156 C C . LEU C 1 88 ? 142.333 196.385 162.352 1.00 0.00 88 LEU C C 1
ATOM 8157 O O . LEU C 1 88 ? 141.719 196.247 161.294 1.00 0.00 88 LEU C O 1
ATOM 8162 N N . ARG C 1 89 ? 142.409 197.542 163.000 1.00 0.00 89 ARG C N 1
ATOM 8163 C CA . ARG C 1 89 ? 141.854 198.770 162.443 1.00 0.00 89 ARG C CA 1
ATOM 8164 C C . ARG C 1 89 ? 142.413 199.045 161.052 1.00 0.00 89 ARG C C 1
ATOM 8165 O O . ARG C 1 89 ? 141.659 199.250 160.100 1.00 0.00 89 ARG C O 1
ATOM 8173 N N . ARG C 1 90 ? 143.735 199.046 160.942 1.00 0.00 90 ARG C N 1
ATOM 8174 C CA . ARG C 1 90 ? 144.399 199.326 159.674 1.00 0.00 90 ARG C CA 1
ATOM 8175 C C . ARG C 1 90 ? 143.966 198.339 158.597 1.00 0.00 90 ARG C C 1
ATOM 8176 O O . ARG C 1 90 ? 143.709 198.723 157.457 1.00 0.00 90 ARG C O 1
ATOM 8184 N N . VAL C 1 91 ? 143.891 197.064 158.966 1.00 0.00 91 VAL C N 1
ATOM 8185 C CA . VAL C 1 91 ? 143.527 196.014 158.023 1.00 0.00 91 VAL C CA 1
ATOM 8186 C C . VAL C 1 91 ? 142.072 196.139 157.591 1.00 0.00 91 VAL C C 1
ATOM 8187 O O . VAL C 1 91 ? 141.746 195.974 156.416 1.00 0.00 91 VAL C O 1
ATOM 8191 N N . SER C 1 92 ? 141.200 196.433 158.549 1.00 0.00 92 SER C N 1
ATOM 8192 C CA . SER C 1 92 ? 139.775 196.577 158.272 1.00 0.00 92 SER C CA 1
ATOM 8193 C C . SER C 1 92 ? 139.513 197.739 157.324 1.00 0.00 92 SER C C 1
ATOM 8194 O O . SER C 1 92 ? 138.576 197.704 156.528 1.00 0.00 92 SER C O 1
ATOM 8197 N N . GLU C 1 93 ? 140.345 198.771 157.418 1.00 0.00 93 GLU C N 1
ATOM 8198 C CA . GLU C 1 93 ? 140.297 199.884 156.476 1.00 0.00 93 GLU C CA 1
ATOM 8199 C C . GLU C 1 93 ? 140.801 199.463 155.102 1.00 0.00 93 GLU C C 1
ATOM 8200 O O . GLU C 1 93 ? 140.246 199.863 154.076 1.00 0.00 93 GLU C O 1
ATOM 8206 N N . TRP C 1 94 ? 141.857 198.656 155.087 1.00 0.00 94 TRP C N 1
ATOM 8207 C CA . TRP C 1 94 ? 142.374 198.095 153.843 1.00 0.00 94 TRP C CA 1
ATOM 8208 C C . TRP C 1 94 ? 141.355 197.176 153.187 1.00 0.00 94 TRP C C 1
ATOM 8209 O O . TRP C 1 94 ? 141.203 197.171 151.964 1.00 0.00 94 TRP C O 1
ATOM 8220 N N . LEU C 1 95 ? 140.658 196.394 154.004 1.00 0.00 95 LEU C N 1
ATOM 8221 C CA . LEU C 1 95 ? 139.615 195.502 153.512 1.00 0.00 95 LEU C CA 1
ATOM 8222 C C . LEU C 1 95 ? 138.500 196.286 152.827 1.00 0.00 95 LEU C C 1
ATOM 8223 O O . LEU C 1 95 ? 138.032 195.908 151.754 1.00 0.00 95 LEU C O 1
ATOM 8228 N N . GLU C 1 96 ? 138.077 197.377 153.459 1.00 0.00 96 GLU C N 1
ATOM 8229 C CA . GLU C 1 96 ? 137.041 198.234 152.897 1.00 0.00 96 GLU C CA 1
ATOM 8230 C C . GLU C 1 96 ? 137.442 198.757 151.524 1.00 0.00 96 GLU C C 1
ATOM 8231 O O . GLU C 1 96 ? 136.645 198.743 150.586 1.00 0.00 96 GLU C O 1
ATOM 8237 N N . GLU C 1 97 ? 138.684 199.219 151.413 1.00 0.00 97 GLU C N 1
ATOM 8238 C CA . GLU C 1 97 ? 139.180 199.786 150.165 1.00 0.00 97 GLU C CA 1
ATOM 8239 C C . GLU C 1 97 ? 139.181 198.750 149.049 1.00 0.00 97 GLU C C 1
ATOM 8240 O O . GLU C 1 97 ? 138.836 199.052 147.908 1.00 0.00 97 GLU C O 1
ATOM 8246 N N . VAL C 1 98 ? 139.569 197.525 149.386 1.00 0.00 98 VAL C N 1
ATOM 8247 C CA . VAL C 1 98 ? 139.587 196.434 148.420 1.00 0.00 98 VAL C CA 1
ATOM 8248 C C . VAL C 1 98 ? 138.179 196.091 147.950 1.00 0.00 98 VAL C C 1
ATOM 8249 O O . VAL C 1 98 ? 137.950 195.865 146.761 1.00 0.00 98 VAL C O 1
ATOM 8253 N N . ILE C 1 99 ? 137.240 196.056 148.887 1.00 0.00 99 ILE C N 1
ATOM 8254 C CA . ILE C 1 99 ? 135.846 195.779 148.565 1.00 0.00 99 ILE C CA 1
ATOM 8255 C C . ILE C 1 99 ? 135.308 196.770 147.541 1.00 0.00 99 ILE C C 1
ATOM 8256 O O . ILE C 1 99 ? 134.676 196.381 146.559 1.00 0.00 99 ILE C O 1
ATOM 8261 N N . LYS C 1 100 ? 135.566 198.054 147.774 1.00 0.00 100 LYS C N 1
ATOM 8262 C CA . LYS C 1 100 ? 135.128 199.101 146.860 1.00 0.00 100 LYS C CA 1
ATOM 8263 C C . LYS C 1 100 ? 135.691 198.885 145.463 1.00 0.00 100 LYS C C 1
ATOM 8264 O O . LYS C 1 100 ? 134.984 199.036 144.466 1.00 0.00 100 LYS C O 1
ATOM 8270 N N . ASP C 1 101 ? 136.971 198.533 145.393 1.00 0.00 101 ASP C N 1
ATOM 8271 C CA . ASP C 1 101 ? 137.613 198.214 144.124 1.00 0.00 101 ASP C CA 1
ATOM 8272 C C . ASP C 1 101 ? 136.943 197.022 143.453 1.00 0.00 101 ASP C C 1
ATOM 8273 O O . ASP C 1 101 ? 136.666 197.047 142.253 1.00 0.00 101 ASP C O 1
ATOM 8278 N N . MET C 1 102 ? 136.685 195.979 144.235 1.00 0.00 102 MET C N 1
ATOM 8279 C CA . MET C 1 102 ? 136.105 194.749 143.706 1.00 0.00 102 MET C CA 1
ATOM 8280 C C . MET C 1 102 ? 134.725 195.004 143.113 1.00 0.00 102 MET C C 1
ATOM 8281 O O . MET C 1 102 ? 134.370 194.438 142.078 1.00 0.00 102 MET C O 1
ATOM 8286 N N . ARG C 1 103 ? 133.950 195.857 143.773 1.00 0.00 103 ARG C N 1
ATOM 8287 C CA . ARG C 1 103 ? 132.607 196.187 143.313 1.00 0.00 103 ARG C CA 1
ATOM 8288 C C . ARG C 1 103 ? 132.648 196.941 141.989 1.00 0.00 103 ARG C C 1
ATOM 8289 O O . ARG C 1 103 ? 131.740 196.822 141.168 1.00 0.00 103 ARG C O 1
ATOM 8297 N N . ARG C 1 104 ? 133.708 197.717 141.791 1.00 0.00 104 ARG C N 1
ATOM 8298 C CA . ARG C 1 104 ? 133.916 198.420 140.530 1.00 0.00 104 ARG C CA 1
ATOM 8299 C C . ARG C 1 104 ? 134.370 197.463 139.435 1.00 0.00 104 ARG C C 1
ATOM 8300 O O . ARG C 1 104 ? 134.050 197.650 138.261 1.00 0.00 104 ARG C O 1
ATOM 8308 N N . VAL C 1 105 ? 135.117 196.436 139.826 1.00 0.00 105 VAL C N 1
ATOM 8309 C CA . VAL C 1 105 ? 135.495 195.370 138.906 1.00 0.00 105 VAL C CA 1
ATOM 8310 C C . VAL C 1 105 ? 134.286 194.540 138.497 1.00 0.00 105 VAL C C 1
ATOM 8311 O O . VAL C 1 105 ? 134.160 194.137 137.340 1.00 0.00 105 VAL C O 1
ATOM 8315 N N . VAL C 1 106 ? 133.399 194.285 139.452 1.00 0.00 106 VAL C N 1
ATOM 8316 C CA . VAL C 1 106 ? 132.113 193.663 139.158 1.00 0.00 106 VAL C CA 1
ATOM 8317 C C . VAL C 1 106 ? 131.312 194.498 138.167 1.00 0.00 106 VAL C C 1
ATOM 8318 O O . VAL C 1 106 ? 130.766 193.972 137.197 1.00 0.00 106 VAL C O 1
ATOM 8322 N N . GLU C 1 107 ? 131.244 195.799 138.417 1.00 0.00 107 GLU C N 1
ATOM 8323 C CA . GLU C 1 107 ? 130.616 196.729 137.484 1.00 0.00 107 GLU C CA 1
ATOM 8324 C C . GLU C 1 107 ? 131.232 196.613 136.095 1.00 0.00 107 GLU C C 1
ATOM 8325 O O . GLU C 1 107 ? 130.519 196.503 135.099 1.00 0.00 107 GLU C O 1
ATOM 8331 N N . GLN C 1 108 ? 132.558 196.644 136.037 1.00 0.00 108 GLN C N 1
ATOM 8332 C CA . GLN C 1 108 ? 133.274 196.493 134.776 1.00 0.00 108 GLN C CA 1
ATOM 8333 C C . GLN C 1 108 ? 132.884 195.198 134.075 1.00 0.00 108 GLN C C 1
ATOM 8334 O O . GLN C 1 108 ? 132.571 195.195 132.884 1.00 0.00 108 GLN C O 1
ATOM 8340 N N . ALA C 1 109 ? 132.907 194.098 134.819 1.00 0.00 109 ALA C N 1
ATOM 8341 C CA . ALA C 1 109 ? 132.569 192.791 134.266 1.00 0.00 109 ALA C CA 1
ATOM 8342 C C . ALA C 1 109 ? 131.166 192.790 133.673 1.00 0.00 109 ALA C C 1
ATOM 8343 O O . ALA C 1 109 ? 130.937 192.234 132.599 1.00 0.00 109 ALA C O 1
ATOM 8345 N N . LEU C 1 110 ? 130.230 193.415 134.380 1.00 0.00 110 LEU C N 1
ATOM 8346 C CA . LEU C 1 110 ? 128.857 193.529 133.900 1.00 0.00 110 LEU C CA 1
ATOM 8347 C C . LEU C 1 110 ? 128.782 194.368 132.631 1.00 0.00 110 LEU C C 1
ATOM 8348 O O . LEU C 1 110 ? 128.026 194.058 131.712 1.00 0.00 110 LEU C O 1
ATOM 8353 N N . ARG C 1 111 ? 129.572 195.438 132.590 1.00 0.00 111 ARG C N 1
ATOM 8354 C CA . ARG C 1 111 ? 129.632 196.301 131.417 1.00 0.00 111 ARG C CA 1
ATOM 8355 C C . ARG C 1 111 ? 130.267 195.581 130.235 1.00 0.00 111 ARG C C 1
ATOM 8356 O O . ARG C 1 111 ? 129.991 195.902 129.080 1.00 0.00 111 ARG C O 1
ATOM 8364 N N . GLU C 1 112 ? 131.120 194.606 130.531 1.00 0.00 112 GLU C N 1
ATOM 8365 C CA . GLU C 1 112 ? 131.766 193.811 129.493 1.00 0.00 112 GLU C CA 1
ATOM 8366 C C . GLU C 1 112 ? 130.859 192.679 129.022 1.00 0.00 112 GLU C C 1
ATOM 8367 O O . GLU C 1 112 ? 131.177 191.974 128.067 1.00 0.00 112 GLU C O 1
ATOM 8373 N N . GLY C 1 113 ? 129.728 192.513 129.701 1.00 0.00 113 GLY C N 1
ATOM 8374 C CA . GLY C 1 113 ? 128.777 191.464 129.355 1.00 0.00 113 GLY C CA 1
ATOM 8375 C C . GLY C 1 113 ? 129.174 190.133 129.982 1.00 0.00 113 GLY C C 1
ATOM 8376 O O . GLY C 1 113 ? 128.705 189.073 129.564 1.00 0.00 113 GLY C O 1
ATOM 8377 N N . ASN C 1 114 ? 130.042 190.193 130.986 1.00 0.00 114 ASN C N 1
ATOM 8378 C CA . ASN C 1 114 ? 130.506 188.991 131.671 1.00 0.00 114 ASN C CA 1
ATOM 8379 C C . ASN C 1 114 ? 129.870 188.866 133.051 1.00 0.00 114 ASN C C 1
ATOM 8380 O O . ASN C 1 114 ? 130.533 189.060 134.070 1.00 0.00 114 ASN C O 1
ATOM 8385 N N . SER C 1 115 ? 128.583 188.537 133.076 1.00 0.00 115 SER C N 1
ATOM 8386 C CA . SER C 1 115 ? 127.845 188.432 134.328 1.00 0.00 115 SER C CA 1
ATOM 8387 C C . SER C 1 115 ? 128.325 187.245 135.153 1.00 0.00 115 SER C C 1
ATOM 8388 O O . SER C 1 115 ? 128.159 187.217 136.374 1.00 0.00 115 SER C O 1
ATOM 8391 N N . GLU C 1 116 ? 128.919 186.266 134.480 1.00 0.00 116 GLU C N 1
ATOM 8392 C CA . GLU C 1 116 ? 129.472 185.098 135.156 1.00 0.00 116 GLU C CA 1
ATOM 8393 C C . GLU C 1 116 ? 130.591 185.491 136.111 1.00 0.00 116 GLU C C 1
ATOM 8394 O O . GLU C 1 116 ? 130.561 185.147 137.293 1.00 0.00 116 GLU C O 1
ATOM 8400 N N . LEU C 1 117 ? 131.579 186.211 135.591 1.00 0.00 117 LEU C N 1
ATOM 8401 C CA . LEU C 1 117 ? 132.679 186.710 136.411 1.00 0.00 117 LEU C CA 1
ATOM 8402 C C . LEU C 1 117 ? 132.168 187.620 137.519 1.00 0.00 117 LEU C C 1
ATOM 8403 O O . LEU C 1 117 ? 132.578 187.497 138.674 1.00 0.00 117 LEU C O 1
ATOM 8408 N N . ALA C 1 118 ? 131.273 188.535 137.164 1.00 0.00 118 ALA C N 1
ATOM 8409 C CA . ALA C 1 118 ? 130.669 189.436 138.138 1.00 0.00 118 ALA C CA 1
ATOM 8410 C C . ALA C 1 118 ? 130.098 188.666 139.322 1.00 0.00 118 ALA C C 1
ATOM 8411 O O . ALA C 1 118 ? 130.303 189.041 140.477 1.00 0.00 118 ALA C O 1
ATOM 8413 N N . ALA C 1 119 ? 129.382 187.586 139.029 1.00 0.00 119 ALA C N 1
ATOM 8414 C CA . ALA C 1 119 ? 128.819 186.734 140.069 1.00 0.00 119 ALA C CA 1
ATOM 8415 C C . ALA C 1 119 ? 129.917 186.090 140.907 1.00 0.00 119 ALA C C 1
ATOM 8416 O O . ALA C 1 119 ? 129.868 186.117 142.137 1.00 0.00 119 ALA C O 1
ATOM 8418 N N . ARG C 1 120 ? 130.907 185.515 140.234 1.00 0.00 120 ARG C N 1
ATOM 8419 C CA . ARG C 1 120 ? 131.972 184.788 140.913 1.00 0.00 120 ARG C CA 1
ATOM 8420 C C . ARG C 1 120 ? 132.704 185.681 141.906 1.00 0.00 120 ARG C C 1
ATOM 8421 O O . ARG C 1 120 ? 133.048 185.251 143.006 1.00 0.00 120 ARG C O 1
ATOM 8429 N N . ILE C 1 121 ? 132.938 186.929 141.510 1.00 0.00 121 ILE C N 1
ATOM 8430 C CA . ILE C 1 121 ? 133.633 187.883 142.364 1.00 0.00 121 ILE C CA 1
ATOM 8431 C C . ILE C 1 121 ? 132.864 188.132 143.656 1.00 0.00 121 ILE C C 1
ATOM 8432 O O . ILE C 1 121 ? 133.433 188.085 144.745 1.00 0.00 121 ILE C O 1
ATOM 8437 N N . LEU C 1 122 ? 131.568 188.393 143.526 1.00 0.00 122 LEU C N 1
ATOM 8438 C CA . LEU C 1 122 ? 130.731 188.710 144.676 1.00 0.00 122 LEU C CA 1
ATOM 8439 C C . LEU C 1 122 ? 130.524 187.486 145.560 1.00 0.00 122 LEU C C 1
ATOM 8440 O O . LEU C 1 122 ? 130.481 187.594 146.785 1.00 0.00 122 LEU C O 1
ATOM 8445 N N . ILE C 1 123 ? 130.393 186.322 144.930 1.00 0.00 123 ILE C N 1
ATOM 8446 C CA . ILE C 1 123 ? 130.235 185.072 145.661 1.00 0.00 123 ILE C CA 1
ATOM 8447 C C . ILE C 1 123 ? 131.451 184.782 146.529 1.00 0.00 123 ILE C C 1
ATOM 8448 O O . ILE C 1 123 ? 131.320 184.446 147.707 1.00 0.00 123 ILE C O 1
ATOM 8453 N N . ILE C 1 124 ? 132.636 184.918 145.945 1.00 0.00 124 ILE C N 1
ATOM 8454 C CA . ILE C 1 124 ? 133.879 184.717 146.678 1.00 0.00 124 ILE C CA 1
ATOM 8455 C C . ILE C 1 124 ? 134.036 185.746 147.791 1.00 0.00 124 ILE C C 1
ATOM 8456 O O . ILE C 1 124 ? 134.374 185.404 148.924 1.00 0.00 124 ILE C O 1
ATOM 8461 N N . LEU C 1 125 ? 133.787 187.009 147.460 1.00 0.00 125 LEU C N 1
ATOM 8462 C CA . LEU C 1 125 ? 133.878 188.088 148.436 1.00 0.00 125 LEU C CA 1
ATOM 8463 C C . LEU C 1 125 ? 132.955 187.835 149.623 1.00 0.00 125 LEU C C 1
ATOM 8464 O O . LEU C 1 125 ? 133.364 187.965 150.776 1.00 0.00 125 LEU C O 1
ATOM 8469 N N . PHE C 1 126 ? 131.711 187.475 149.333 1.00 0.00 126 PHE C N 1
ATOM 8470 C CA . PHE C 1 126 ? 130.730 187.200 150.375 1.00 0.00 126 PHE C CA 1
ATOM 8471 C C . PHE C 1 126 ? 131.202 186.083 151.296 1.00 0.00 126 PHE C C 1
ATOM 8472 O O . PHE C 1 126 ? 131.096 186.188 152.518 1.00 0.00 126 PHE C O 1
ATOM 8480 N N . GLN C 1 127 ? 131.727 185.016 150.703 1.00 0.00 127 GLN C N 1
ATOM 8481 C CA . GLN C 1 127 ? 132.269 183.904 151.470 1.00 0.00 127 GLN C CA 1
ATOM 8482 C C . GLN C 1 127 ? 133.393 184.365 152.392 1.00 0.00 127 GLN C C 1
ATOM 8483 O O . GLN C 1 127 ? 133.464 183.956 153.552 1.00 0.00 127 GLN C O 1
ATOM 8489 N N . GLN C 1 128 ? 134.266 185.219 151.870 1.00 0.00 128 GLN C N 1
ATOM 8490 C CA . GLN C 1 128 ? 135.390 185.735 152.644 1.00 0.00 128 GLN C CA 1
ATOM 8491 C C . GLN C 1 128 ? 134.912 186.646 153.767 1.00 0.00 128 GLN C C 1
ATOM 8492 O O . GLN C 1 128 ? 135.484 186.655 154.857 1.00 0.00 128 GLN C O 1
ATOM 8498 N N . LEU C 1 129 ? 133.861 187.412 153.496 1.00 0.00 129 LEU C N 1
ATOM 8499 C CA . LEU C 1 129 ? 133.269 188.286 154.501 1.00 0.00 129 LEU C CA 1
ATOM 8500 C C . LEU C 1 129 ? 132.654 187.480 155.637 1.00 0.00 129 LEU C C 1
ATOM 8501 O O . LEU C 1 129 ? 132.773 187.847 156.808 1.00 0.00 129 LEU C O 1
ATOM 8506 N N . VAL C 1 130 ? 131.997 186.379 155.287 1.00 0.00 130 VAL C N 1
ATOM 8507 C CA . VAL C 1 130 ? 131.412 185.487 156.283 1.00 0.00 130 VAL C CA 1
ATOM 8508 C C . VAL C 1 130 ? 132.490 184.832 157.138 1.00 0.00 130 VAL C C 1
ATOM 8509 O O . VAL C 1 130 ? 132.319 184.662 158.345 1.00 0.00 130 VAL C O 1
ATOM 8513 N N . GLU C 1 131 ? 133.600 184.469 156.504 1.00 0.00 131 GLU C N 1
ATOM 8514 C CA . GLU C 1 131 ? 134.753 183.938 157.222 1.00 0.00 131 GLU C CA 1
ATOM 8515 C C . GLU C 1 131 ? 135.317 184.969 158.194 1.00 0.00 131 GLU C C 1
ATOM 8516 O O . GLU C 1 131 ? 135.656 184.642 159.332 1.00 0.00 131 GLU C O 1
ATOM 8522 N N . LEU C 1 132 ? 135.416 186.212 157.736 1.00 0.00 132 LEU C N 1
ATOM 8523 C CA . LEU C 1 132 ? 135.832 187.313 158.598 1.00 0.00 132 LEU C CA 1
ATOM 8524 C C . LEU C 1 132 ? 134.821 187.555 159.711 1.00 0.00 132 LEU C C 1
ATOM 8525 O O . LEU C 1 132 ? 135.192 187.816 160.856 1.00 0.00 132 LEU C O 1
ATOM 8530 N N . ALA C 1 133 ? 133.539 187.467 159.370 1.00 0.00 133 ALA C N 1
ATOM 8531 C CA . ALA C 1 133 ? 132.473 187.592 160.356 1.00 0.00 133 ALA C CA 1
ATOM 8532 C C . ALA C 1 133 ? 132.611 186.542 161.453 1.00 0.00 133 ALA C C 1
ATOM 8533 O O . ALA C 1 133 ? 132.434 186.841 162.635 1.00 0.00 133 ALA C O 1
ATOM 8535 N N . ARG C 1 134 ? 132.928 185.314 161.054 1.00 0.00 134 ARG C N 1
ATOM 8536 C CA . ARG C 1 134 ? 133.137 184.231 162.007 1.00 0.00 134 ARG C CA 1
ATOM 8537 C C . ARG C 1 134 ? 134.203 184.596 163.031 1.00 0.00 134 ARG C C 1
ATOM 8538 O O . ARG C 1 134 ? 134.036 184.358 164.228 1.00 0.00 134 ARG C O 1
ATOM 8546 N N . LEU C 1 135 ? 135.301 185.173 162.554 1.00 0.00 135 LEU C N 1
ATOM 8547 C CA . LEU C 1 135 ? 136.374 185.619 163.435 1.00 0.00 135 LEU C CA 1
ATOM 8548 C C . LEU C 1 135 ? 135.880 186.670 164.420 1.00 0.00 135 LEU C C 1
ATOM 8549 O O . LEU C 1 135 ? 136.219 186.636 165.602 1.00 0.00 135 LEU C O 1
ATOM 8554 N N . ALA C 1 136 ? 135.075 187.606 163.925 1.00 0.00 136 ALA C N 1
ATOM 8555 C CA . ALA C 1 136 ? 134.495 188.643 164.770 1.00 0.00 136 ALA C CA 1
ATOM 8556 C C . ALA C 1 136 ? 133.523 188.048 165.782 1.00 0.00 136 ALA C C 1
ATOM 8557 O O . ALA C 1 136 ? 133.498 188.452 166.945 1.00 0.00 136 ALA C O 1
ATOM 8559 N N . ILE C 1 137 ? 132.724 187.087 165.333 1.00 0.00 137 ILE C N 1
ATOM 8560 C CA . ILE C 1 137 ? 131.723 186.461 166.189 1.00 0.00 137 ILE C CA 1
ATOM 8561 C C . ILE C 1 137 ? 132.377 185.671 167.316 1.00 0.00 137 ILE C C 1
ATOM 8562 O O . ILE C 1 137 ? 131.991 185.794 168.479 1.00 0.00 137 ILE C O 1
ATOM 8567 N N . GLU C 1 138 ? 133.371 184.862 166.965 1.00 0.00 138 GLU C N 1
ATOM 8568 C CA . GLU C 1 138 ? 134.042 184.008 167.936 1.00 0.00 138 GLU C CA 1
ATOM 8569 C C . GLU C 1 138 ? 134.850 184.833 168.930 1.00 0.00 138 GLU C C 1
ATOM 8570 O O . GLU C 1 138 ? 134.923 184.501 170.114 1.00 0.00 138 GLU C O 1
ATOM 8576 N N . SER C 1 139 ? 135.455 185.912 168.443 1.00 0.00 139 SER C N 1
ATOM 8577 C CA . SER C 1 139 ? 136.242 186.798 169.291 1.00 0.00 139 SER C CA 1
ATOM 8578 C C . SER C 1 139 ? 135.345 187.746 170.079 1.00 0.00 139 SER C C 1
ATOM 8579 O O . SER C 1 139 ? 135.732 188.247 171.135 1.00 0.00 139 SER C O 1
ATOM 8582 N N . GLY C 1 140 ? 134.146 187.985 169.561 1.00 0.00 140 GLY C N 1
ATOM 8583 C CA . GLY C 1 140 ? 133.175 188.838 170.237 1.00 0.00 140 GLY C CA 1
ATOM 8584 C C . GLY C 1 140 ? 133.390 190.304 169.882 1.00 0.00 140 GLY C C 1
ATOM 8585 O O . GLY C 1 140 ? 133.026 191.199 170.647 1.00 0.00 140 GLY C O 1
ATOM 8586 N N . ASP C 1 141 ? 133.983 190.545 168.718 1.00 0.00 141 ASP C N 1
ATOM 8587 C CA . ASP C 1 141 ? 134.233 191.904 168.252 1.00 0.00 141 ASP C CA 1
ATOM 8588 C C . ASP C 1 141 ? 133.034 192.453 167.490 1.00 0.00 141 ASP C C 1
ATOM 8589 O O . ASP C 1 141 ? 132.907 192.250 166.283 1.00 0.00 141 ASP C O 1
ATOM 8594 N N . GLU C 1 142 ? 132.155 193.152 168.202 1.00 0.00 142 GLU C N 1
ATOM 8595 C CA . GLU C 1 142 ? 130.895 193.607 167.629 1.00 0.00 142 GLU C CA 1
ATOM 8596 C C . GLU C 1 142 ? 131.123 194.712 166.606 1.00 0.00 142 GLU C C 1
ATOM 8597 O O . GLU C 1 142 ? 130.355 194.861 165.656 1.00 0.00 142 GLU C O 1
ATOM 8603 N N . GLU C 1 143 ? 132.185 195.487 166.805 1.00 0.00 143 GLU C N 1
ATOM 8604 C CA . GLU C 1 143 ? 132.498 196.601 165.918 1.00 0.00 143 GLU C CA 1
ATOM 8605 C C . GLU C 1 143 ? 132.915 196.105 164.538 1.00 0.00 143 GLU C C 1
ATOM 8606 O O . GLU C 1 143 ? 132.447 196.615 163.519 1.00 0.00 143 GLU C O 1
ATOM 8612 N N . LEU C 1 144 ? 133.796 195.111 164.514 1.00 0.00 144 LEU C N 1
ATOM 8613 C CA . LEU C 1 144 ? 134.194 194.472 163.265 1.00 0.00 144 LEU C CA 1
ATOM 8614 C C . LEU C 1 144 ? 133.020 193.752 162.615 1.00 0.00 144 LEU C C 1
ATOM 8615 O O . LEU C 1 144 ? 132.782 193.891 161.415 1.00 0.00 144 LEU C O 1
ATOM 8620 N N . LEU C 1 145 ? 132.290 192.982 163.414 1.00 0.00 145 LEU C N 1
ATOM 8621 C CA . LEU C 1 145 ? 131.121 192.260 162.923 1.00 0.00 145 LEU C CA 1
ATOM 8622 C C . LEU C 1 145 ? 130.117 193.209 162.283 1.00 0.00 145 LEU C C 1
ATOM 8623 O O . LEU C 1 145 ? 129.556 192.912 161.227 1.00 0.00 145 LEU C O 1
ATOM 8628 N N . ARG C 1 146 ? 129.892 194.347 162.928 1.00 0.00 146 ARG C N 1
ATOM 8629 C CA . ARG C 1 146 ? 129.036 195.388 162.370 1.00 0.00 146 ARG C CA 1
ATOM 8630 C C . ARG C 1 146 ? 129.502 195.794 160.978 1.00 0.00 146 ARG C C 1
ATOM 8631 O O . ARG C 1 146 ? 128.719 195.796 160.026 1.00 0.00 146 ARG C O 1
ATOM 8639 N N . ARG C 1 147 ? 130.780 196.138 160.863 1.00 0.00 147 ARG C N 1
ATOM 8640 C CA . ARG C 1 147 ? 131.345 196.577 159.591 1.00 0.00 147 ARG C CA 1
ATOM 8641 C C . ARG C 1 147 ? 131.180 195.509 158.519 1.00 0.00 147 ARG C C 1
ATOM 8642 O O . ARG C 1 147 ? 130.830 195.810 157.378 1.00 0.00 147 ARG C O 1
ATOM 8650 N N . VAL C 1 148 ? 131.437 194.259 158.891 1.00 0.00 148 VAL C N 1
ATOM 8651 C CA . VAL C 1 148 ? 131.356 193.148 157.950 1.00 0.00 148 VAL C CA 1
ATOM 8652 C C . VAL C 1 148 ? 129.917 192.891 157.523 1.00 0.00 148 VAL C C 1
ATOM 8653 O O . VAL C 1 148 ? 129.643 192.643 156.349 1.00 0.00 148 VAL C O 1
ATOM 8657 N N . SER C 1 149 ? 129.000 192.952 158.484 1.00 0.00 149 SER C N 1
ATOM 8658 C CA . SER C 1 149 ? 127.588 192.720 158.209 1.00 0.00 149 SER C CA 1
ATOM 8659 C C . SER C 1 149 ? 127.030 193.774 157.261 1.00 0.00 149 SER C C 1
ATOM 8660 O O . SER C 1 149 ? 126.132 193.496 156.465 1.00 0.00 149 SER C O 1
ATOM 8663 N N . GLU C 1 150 ? 127.569 194.986 157.348 1.00 0.00 150 GLU C N 1
ATOM 8664 C CA . GLU C 1 150 ? 127.230 196.045 156.404 1.00 0.00 150 GLU C CA 1
ATOM 8665 C C . GLU C 1 150 ? 127.825 195.767 155.030 1.00 0.00 150 GLU C C 1
ATOM 8666 O O . GLU C 1 150 ? 127.183 196.007 154.007 1.00 0.00 150 GLU C O 1
ATOM 8672 N N . TRP C 1 151 ? 129.051 195.261 155.012 1.00 0.00 151 TRP C N 1
ATOM 8673 C CA . TRP C 1 151 ? 129.694 194.851 153.769 1.00 0.00 151 TRP C CA 1
ATOM 8674 C C . TRP C 1 151 ? 128.945 193.694 153.119 1.00 0.00 151 TRP C C 1
ATOM 8675 O O . TRP C 1 151 ? 128.796 193.649 151.897 1.00 0.00 151 TRP C O 1
ATOM 8686 N N . LEU C 1 152 ? 128.477 192.761 153.940 1.00 0.00 152 LEU C N 1
ATOM 8687 C CA . LEU C 1 152 ? 127.698 191.630 153.450 1.00 0.00 152 LEU C CA 1
ATOM 8688 C C . LEU C 1 152 ? 126.418 192.096 152.769 1.00 0.00 152 LEU C C 1
ATOM 8689 O O . LEU C 1 152 ? 126.060 191.609 151.697 1.00 0.00 152 LEU C O 1
ATOM 8694 N N . GLU C 1 153 ? 125.730 193.043 153.399 1.00 0.00 153 GLU C N 1
ATOM 8695 C CA . GLU C 1 153 ? 124.505 193.601 152.840 1.00 0.00 153 GLU C CA 1
ATOM 8696 C C . GLU C 1 153 ? 124.753 194.207 151.465 1.00 0.00 153 GLU C C 1
ATOM 8697 O O . GLU C 1 153 ? 123.985 193.985 150.528 1.00 0.00 153 GLU C O 1
ATOM 8703 N N . GLU C 1 154 ? 125.833 194.973 151.348 1.00 0.00 154 GLU C N 1
ATOM 8704 C CA . GLU C 1 154 ? 126.163 195.647 150.098 1.00 0.00 154 GLU C CA 1
ATOM 8705 C C . GLU C 1 154 ? 126.429 194.645 148.984 1.00 0.00 154 GLU C C 1
ATOM 8706 O O . GLU C 1 154 ? 126.016 194.845 147.842 1.00 0.00 154 GLU C O 1
ATOM 8712 N N . VAL C 1 155 ? 127.123 193.563 149.322 1.00 0.00 155 VAL C N 1
ATOM 8713 C CA . VAL C 1 155 ? 127.421 192.510 148.358 1.00 0.00 155 VAL C CA 1
ATOM 8714 C C . VAL C 1 155 ? 126.147 191.815 147.892 1.00 0.00 155 VAL C C 1
ATOM 8715 O O . VAL C 1 155 ? 125.982 191.533 146.706 1.00 0.00 155 VAL C O 1
ATOM 8719 N N . ILE C 1 156 ? 125.252 191.539 148.833 1.00 0.00 156 ILE C N 1
ATOM 8720 C CA . ILE C 1 156 ? 123.976 190.909 148.515 1.00 0.00 156 ILE C CA 1
ATOM 8721 C C . ILE C 1 156 ? 123.198 191.726 147.490 1.00 0.00 156 ILE C C 1
ATOM 8722 O O . ILE C 1 156 ? 122.685 191.184 146.511 1.00 0.00 156 ILE C O 1
ATOM 8727 N N . LYS C 1 157 ? 123.115 193.031 147.720 1.00 0.00 157 LYS C N 1
ATOM 8728 C CA . LYS C 1 157 ? 122.419 193.928 146.806 1.00 0.00 157 LYS C CA 1
ATOM 8729 C C . LYS C 1 157 ? 123.016 193.864 145.407 1.00 0.00 157 LYS C C 1
ATOM 8730 O O . LYS C 1 157 ? 122.291 193.822 144.413 1.00 0.00 157 LYS C O 1
ATOM 8736 N N . ASP C 1 158 ? 124.343 193.854 145.335 1.00 0.00 158 ASP C N 1
ATOM 8737 C CA . ASP C 1 158 ? 125.041 193.708 144.064 1.00 0.00 158 ASP C CA 1
ATOM 8738 C C . ASP C 1 158 ? 124.702 192.382 143.397 1.00 0.00 158 ASP C C 1
ATOM 8739 O O . ASP C 1 158 ? 124.425 192.331 142.199 1.00 0.00 158 ASP C O 1
ATOM 8744 N N . MET C 1 159 ? 124.725 191.309 144.182 1.00 0.00 159 MET C N 1
ATOM 8745 C CA . MET C 1 159 ? 124.481 189.971 143.656 1.00 0.00 159 MET C CA 1
ATOM 8746 C C . MET C 1 159 ? 123.082 189.858 143.067 1.00 0.00 159 MET C C 1
ATOM 8747 O O . MET C 1 159 ? 122.882 189.216 142.033 1.00 0.00 159 MET C O 1
ATOM 8752 N N . ARG C 1 160 ? 122.114 190.483 143.728 1.00 0.00 160 ARG C N 1
ATOM 8753 C CA . ARG C 1 160 ? 120.730 190.453 143.272 1.00 0.00 160 ARG C CA 1
ATOM 8754 C C . ARG C 1 160 ? 120.572 191.189 141.947 1.00 0.00 160 ARG C C 1
ATOM 8755 O O . ARG C 1 160 ? 119.724 190.837 141.128 1.00 0.00 160 ARG C O 1
ATOM 8763 N N . ARG C 1 161 ? 121.393 192.213 141.742 1.00 0.00 161 ARG C N 1
ATOM 8764 C CA . ARG C 1 161 ? 121.411 192.942 140.480 1.00 0.00 161 ARG C CA 1
ATOM 8765 C C . ARG C 1 161 ? 122.094 192.132 139.386 1.00 0.00 161 ARG C C 1
ATOM 8766 O O . ARG C 1 161 ? 121.733 192.227 138.213 1.00 0.00 161 ARG C O 1
ATOM 8774 N N . VAL C 1 162 ? 123.082 191.335 139.777 1.00 0.00 162 VAL C N 1
ATOM 8775 C CA . VAL C 1 162 ? 123.721 190.400 138.858 1.00 0.00 162 VAL C CA 1
ATOM 8776 C C . VAL C 1 162 ? 122.767 189.283 138.454 1.00 0.00 162 VAL C C 1
ATOM 8777 O O . VAL C 1 162 ? 122.746 188.860 137.298 1.00 0.00 162 VAL C O 1
ATOM 8781 N N . VAL C 1 163 ? 121.978 188.811 139.411 1.00 0.00 163 VAL C N 1
ATOM 8782 C CA . VAL C 1 163 ? 120.897 187.876 139.121 1.00 0.00 163 VAL C CA 1
ATOM 8783 C C . VAL C 1 163 ? 119.904 188.472 138.131 1.00 0.00 163 VAL C C 1
ATOM 8784 O O . VAL C 1 163 ? 119.511 187.821 137.163 1.00 0.00 163 VAL C O 1
ATOM 8788 N N . GLU C 1 164 ? 119.503 189.715 138.380 1.00 0.00 164 GLU C N 1
ATOM 8789 C CA . GLU C 1 164 ? 118.653 190.446 137.446 1.00 0.00 164 GLU C CA 1
ATOM 8790 C C . GLU C 1 164 ? 119.275 190.491 136.057 1.00 0.00 164 GLU C C 1
ATOM 8791 O O . GLU C 1 164 ? 118.614 190.195 135.062 1.00 0.00 164 GLU C O 1
ATOM 8797 N N . GLN C 1 165 ? 120.548 190.864 135.994 1.00 0.00 165 GLN C N 1
ATOM 8798 C CA . GLN C 1 165 ? 121.276 190.899 134.732 1.00 0.00 165 GLN C CA 1
ATOM 8799 C C . GLN C 1 165 ? 121.234 189.545 134.034 1.00 0.00 165 GLN C C 1
ATOM 8800 O O . GLN C 1 165 ? 120.929 189.459 132.845 1.00 0.00 165 GLN C O 1
ATOM 8806 N N . ALA C 1 166 ? 121.541 188.490 134.781 1.00 0.00 166 ALA C N 1
ATOM 8807 C CA . ALA C 1 166 ? 121.551 187.140 134.231 1.00 0.00 166 ALA C CA 1
ATOM 8808 C C . ALA C 1 166 ? 120.196 186.774 133.643 1.00 0.00 166 ALA C C 1
ATOM 8809 O O . ALA C 1 166 ? 120.116 186.176 132.568 1.00 0.00 166 ALA C O 1
ATOM 8811 N N . LEU C 1 167 ? 119.132 187.137 134.348 1.00 0.00 167 LEU C N 1
ATOM 8812 C CA . LEU C 1 167 ? 117.776 186.890 133.873 1.00 0.00 167 LEU C CA 1
ATOM 8813 C C . LEU C 1 167 ? 117.483 187.680 132.604 1.00 0.00 167 LEU C C 1
ATOM 8814 O O . LEU C 1 167 ? 116.831 187.182 131.686 1.00 0.00 167 LEU C O 1
ATOM 8819 N N . ARG C 1 168 ? 117.968 188.915 132.560 1.00 0.00 168 ARG C N 1
ATOM 8820 C CA . ARG C 1 168 ? 117.800 189.763 131.383 1.00 0.00 168 ARG C CA 1
ATOM 8821 C C . ARG C 1 168 ? 118.599 189.230 130.201 1.00 0.00 168 ARG C C 1
ATOM 8822 O O . ARG C 1 168 ? 118.246 189.465 129.045 1.00 0.00 168 ARG C O 1
ATOM 8830 N N . GLU C 1 169 ? 119.675 188.508 130.496 1.00 0.00 169 GLU C N 1
ATOM 8831 C CA . GLU C 1 169 ? 120.500 187.905 129.458 1.00 0.00 169 GLU C CA 1
ATOM 8832 C C . GLU C 1 169 ? 119.917 186.577 128.992 1.00 0.00 169 GLU C C 1
ATOM 8833 O O . GLU C 1 169 ? 120.405 185.975 128.036 1.00 0.00 169 GLU C O 1
ATOM 8839 N N . GLY C 1 170 ? 118.869 186.125 129.674 1.00 0.00 170 GLY C N 1
ATOM 8840 C CA . GLY C 1 170 ? 118.220 184.865 129.333 1.00 0.00 170 GLY C CA 1
ATOM 8841 C C . GLY C 1 170 ? 118.951 183.683 129.961 1.00 0.00 170 GLY C C 1
ATOM 8842 O O . GLY C 1 170 ? 118.769 182.538 129.547 1.00 0.00 170 GLY C O 1
ATOM 8843 N N . ASN C 1 171 ? 119.776 183.968 130.963 1.00 0.00 171 ASN C N 1
ATOM 8844 C CA . ASN C 1 171 ? 120.537 182.930 131.650 1.00 0.00 171 ASN C CA 1
ATOM 8845 C C . ASN C 1 171 ? 119.959 182.647 133.030 1.00 0.00 171 ASN C C 1
ATOM 8846 O O . ASN C 1 171 ? 120.549 183.010 134.048 1.00 0.00 171 ASN C O 1
ATOM 8851 N N . SER C 1 172 ? 118.799 181.997 133.059 1.00 0.00 172 SER C N 1
ATOM 8852 C CA . SER C 1 172 ? 118.115 181.707 134.314 1.00 0.00 172 SER C CA 1
ATOM 8853 C C . SER C 1 172 ? 118.889 180.688 135.141 1.00 0.00 172 SER C C 1
ATOM 8854 O O . SER C 1 172 ? 118.739 180.621 136.361 1.00 0.00 172 SER C O 1
ATOM 8857 N N . GLU C 1 173 ? 119.716 179.894 134.466 1.00 0.00 173 GLU C N 1
ATOM 8858 C CA . GLU C 1 173 ? 120.552 178.909 135.144 1.00 0.00 173 GLU C CA 1
ATOM 8859 C C . GLU C 1 173 ? 121.535 179.581 136.094 1.00 0.00 173 GLU C C 1
ATOM 8860 O O . GLU C 1 173 ? 121.596 179.246 137.276 1.00 0.00 173 GLU C O 1
ATOM 8866 N N . LEU C 1 174 ? 122.301 180.532 135.569 1.00 0.00 174 LEU C N 1
ATOM 8867 C CA . LEU C 1 174 ? 123.234 181.299 136.384 1.00 0.00 174 LEU C CA 1
ATOM 8868 C C . LEU C 1 174 ? 122.510 182.049 137.494 1.00 0.00 174 LEU C C 1
ATOM 8869 O O . LEU C 1 174 ? 122.941 182.039 138.648 1.00 0.00 174 LEU C O 1
ATOM 8874 N N . ALA C 1 175 ? 121.407 182.700 137.140 1.00 0.00 175 ALA C N 1
ATOM 8875 C CA . ALA C 1 175 ? 120.593 183.418 138.114 1.00 0.00 175 ALA C CA 1
ATOM 8876 C C . ALA C 1 175 ? 120.244 182.529 139.301 1.00 0.00 175 ALA C C 1
ATOM 8877 O O . ALA C 1 175 ? 120.348 182.947 140.454 1.00 0.00 175 ALA C O 1
ATOM 8879 N N . ALA C 1 176 ? 119.830 181.301 139.012 1.00 0.00 176 ALA C N 1
ATOM 8880 C CA . ALA C 1 176 ? 119.510 180.333 140.056 1.00 0.00 176 ALA C CA 1
ATOM 8881 C C . ALA C 1 176 ? 120.738 179.997 140.891 1.00 0.00 176 ALA C C 1
ATOM 8882 O O . ALA C 1 176 ? 120.688 180.014 142.120 1.00 0.00 176 ALA C O 1
ATOM 8884 N N . ARG C 1 177 ? 121.843 179.695 140.216 1.00 0.00 177 ARG C N 1
ATOM 8885 C CA . ARG C 1 177 ? 123.061 179.270 140.892 1.00 0.00 177 ARG C CA 1
ATOM 8886 C C . ARG C 1 177 ? 123.539 180.326 141.881 1.00 0.00 177 ARG C C 1
ATOM 8887 O O . ARG C 1 177 ? 123.985 180.001 142.982 1.00 0.00 177 ARG C O 1
ATOM 8895 N N . ILE C 1 178 ? 123.442 181.590 141.484 1.00 0.00 178 ILE C N 1
ATOM 8896 C CA . ILE C 1 178 ? 123.868 182.696 142.335 1.00 0.00 178 ILE C CA 1
ATOM 8897 C C . ILE C 1 178 ? 123.063 182.739 143.626 1.00 0.00 178 ILE C C 1
ATOM 8898 O O . ILE C 1 178 ? 123.627 182.842 144.717 1.00 0.00 178 ILE C O 1
ATOM 8903 N N . LEU C 1 179 ? 121.743 182.655 143.499 1.00 0.00 179 LEU C N 1
ATOM 8904 C CA . LEU C 1 179 ? 120.855 182.748 144.654 1.00 0.00 179 LEU C CA 1
ATOM 8905 C C . LEU C 1 179 ? 120.973 181.515 145.539 1.00 0.00 179 LEU C C 1
ATOM 8906 O O . LEU C 1 179 ? 120.907 181.611 146.765 1.00 0.00 179 LEU C O 1
ATOM 8911 N N . ILE C 1 180 ? 121.148 180.356 144.912 1.00 0.00 180 ILE C N 1
ATOM 8912 C CA . ILE C 1 180 ? 121.320 179.108 145.644 1.00 0.00 180 ILE C CA 1
ATOM 8913 C C . ILE C 1 180 ? 122.571 179.146 146.512 1.00 0.00 180 ILE C C 1
ATOM 8914 O O . ILE C 1 180 ? 122.534 178.789 147.689 1.00 0.00 180 ILE C O 1
ATOM 8919 N N . ILE C 1 181 ? 123.681 179.580 145.922 1.00 0.00 181 ILE C N 1
ATOM 8920 C CA . ILE C 1 181 ? 124.936 179.711 146.652 1.00 0.00 181 ILE C CA 1
ATOM 8921 C C . ILE C 1 181 ? 124.823 180.748 147.762 1.00 0.00 181 ILE C C 1
ATOM 8922 O O . ILE C 1 181 ? 125.239 180.507 148.895 1.00 0.00 181 ILE C O 1
ATOM 8927 N N . LEU C 1 182 ? 124.254 181.903 147.431 1.00 0.00 182 LEU C N 1
ATOM 8928 C CA . LEU C 1 182 ? 124.064 182.971 148.405 1.00 0.00 182 LEU C CA 1
ATOM 8929 C C . LEU C 1 182 ? 123.243 182.491 149.594 1.00 0.00 182 LEU C C 1
ATOM 8930 O O . LEU C 1 182 ? 123.607 182.725 150.748 1.00 0.00 182 LEU C O 1
ATOM 8935 N N . PHE C 1 183 ? 122.133 181.822 149.308 1.00 0.00 183 PHE C N 1
ATOM 8936 C CA . PHE C 1 183 ? 121.257 181.305 150.353 1.00 0.00 183 PHE C CA 1
ATOM 8937 C C . PHE C 1 183 ? 122.006 180.350 151.277 1.00 0.00 183 PHE C C 1
ATOM 8938 O O . PHE C 1 183 ? 121.879 180.425 152.498 1.00 0.00 183 PHE C O 1
ATOM 8946 N N . GLN C 1 184 ? 122.787 179.453 150.684 1.00 0.00 184 GLN C N 1
ATOM 8947 C CA . GLN C 1 184 ? 123.602 178.520 151.453 1.00 0.00 184 GLN C CA 1
ATOM 8948 C C . GLN C 1 184 ? 124.568 179.260 152.369 1.00 0.00 184 GLN C C 1
ATOM 8949 O O . GLN C 1 184 ? 124.746 178.886 153.529 1.00 0.00 184 GLN C O 1
ATOM 8955 N N . GLN C 1 185 ? 125.189 180.309 151.843 1.00 0.00 185 GLN C N 1
ATOM 8956 C CA . GLN C 1 185 ? 126.142 181.100 152.613 1.00 0.00 185 GLN C CA 1
ATOM 8957 C C . GLN C 1 185 ? 125.449 181.858 153.736 1.00 0.00 185 GLN C C 1
ATOM 8958 O O . GLN C 1 185 ? 126.002 182.019 154.823 1.00 0.00 185 GLN C O 1
ATOM 8964 N N . LEU C 1 186 ? 124.235 182.326 153.466 1.00 0.00 186 LEU C N 1
ATOM 8965 C CA . LEU C 1 186 ? 123.439 183.020 154.472 1.00 0.00 186 LEU C CA 1
ATOM 8966 C C . LEU C 1 186 ? 123.056 182.085 155.611 1.00 0.00 186 LEU C C 1
ATOM 8967 O O . LEU C 1 186 ? 123.079 182.473 156.781 1.00 0.00 186 LEU C O 1
ATOM 8972 N N . VAL C 1 187 ? 122.706 180.851 155.266 1.00 0.00 187 VAL C N 1
ATOM 8973 C CA . VAL C 1 187 ? 122.373 179.840 156.263 1.00 0.00 187 VAL C CA 1
ATOM 8974 C C . VAL C 1 187 ? 123.587 179.490 157.116 1.00 0.00 187 VAL C C 1
ATOM 8975 O O . VAL C 1 187 ? 123.468 179.282 158.324 1.00 0.00 187 VAL C O 1
ATOM 8979 N N . GLU C 1 188 ? 124.751 179.422 156.480 1.00 0.00 188 GLU C N 1
ATOM 8980 C CA . GLU C 1 188 ? 126.003 179.211 157.197 1.00 0.00 188 GLU C CA 1
ATOM 8981 C C . GLU C 1 188 ? 126.284 180.355 158.163 1.00 0.00 188 GLU C C 1
ATOM 8982 O O . GLU C 1 188 ? 126.698 180.130 159.302 1.00 0.00 188 GLU C O 1
ATOM 8988 N N . LEU C 1 189 ? 126.056 181.579 157.705 1.00 0.00 189 LEU C N 1
ATOM 8989 C CA . LEU C 1 189 ? 126.175 182.753 158.562 1.00 0.00 189 LEU C CA 1
ATOM 8990 C C . LEU C 1 189 ? 125.140 182.728 159.679 1.00 0.00 189 LEU C C 1
ATOM 8991 O O . LEU C 1 189 ? 125.435 183.079 160.821 1.00 0.00 189 LEU C O 1
ATOM 8996 N N . ALA C 1 190 ? 123.924 182.309 159.342 1.00 0.00 190 ALA C N 1
ATOM 8997 C CA . ALA C 1 190 ? 122.864 182.157 160.330 1.00 0.00 190 ALA C CA 1
ATOM 8998 C C . ALA C 1 190 ? 123.271 181.184 161.429 1.00 0.00 190 ALA C C 1
ATOM 8999 O O . ALA C 1 190 ? 123.026 181.428 162.610 1.00 0.00 190 ALA C O 1
ATOM 9001 N N . ARG C 1 191 ? 123.892 180.079 161.031 1.00 0.00 191 ARG C N 1
ATOM 9002 C CA . ARG C 1 191 ? 124.377 179.088 161.985 1.00 0.00 191 ARG C CA 1
ATOM 9003 C C . ARG C 1 191 ? 125.316 179.719 163.005 1.00 0.00 191 ARG C C 1
ATOM 9004 O O . ARG C 1 191 ? 125.218 179.449 164.203 1.00 0.00 191 ARG C O 1
ATOM 9012 N N . LEU C 1 192 ? 126.226 180.559 162.526 1.00 0.00 192 LEU C N 1
ATOM 9013 C CA . LEU C 1 192 ? 127.150 181.269 163.401 1.00 0.00 192 LEU C CA 1
ATOM 9014 C C . LEU C 1 192 ? 126.401 182.159 164.385 1.00 0.00 192 LEU C C 1
ATOM 9015 O O . LEU C 1 192 ? 126.741 182.217 165.567 1.00 0.00 192 LEU C O 1
ATOM 9020 N N . ALA C 1 193 ? 125.380 182.853 163.892 1.00 0.00 193 ALA C N 1
ATOM 9021 C CA . ALA C 1 193 ? 124.555 183.707 164.737 1.00 0.00 193 ALA C CA 1
ATOM 9022 C C . ALA C 1 193 ? 123.772 182.883 165.751 1.00 0.00 193 ALA C C 1
ATOM 9023 O O . ALA C 1 193 ? 123.647 183.271 166.913 1.00 0.00 193 ALA C O 1
ATOM 9025 N N . ILE C 1 194 ? 123.247 181.747 165.306 1.00 0.00 194 ILE C N 1
ATOM 9026 C CA . ILE C 1 194 ? 122.444 180.885 166.167 1.00 0.00 194 ILE C CA 1
ATOM 9027 C C . ILE C 1 194 ? 123.283 180.296 167.293 1.00 0.00 194 ILE C C 1
ATOM 9028 O O . ILE C 1 194 ? 122.882 180.318 168.456 1.00 0.00 194 ILE C O 1
ATOM 9033 N N . GLU C 1 195 ? 124.452 179.770 166.941 1.00 0.00 195 GLU C N 1
ATOM 9034 C CA . GLU C 1 195 ? 125.325 179.121 167.912 1.00 0.00 195 GLU C CA 1
ATOM 9035 C C . GLU C 1 195 ? 125.892 180.129 168.903 1.00 0.00 195 GLU C C 1
ATOM 9036 O O . GLU C 1 195 ? 126.052 179.831 170.086 1.00 0.00 195 GLU C O 1
ATOM 9042 N N . SER C 1 196 ? 126.195 181.325 168.412 1.00 0.00 196 SER C N 1
ATOM 9043 C CA . SER C 1 196 ? 126.728 182.388 169.255 1.00 0.00 196 SER C CA 1
ATOM 9044 C C . SER C 1 196 ? 125.620 183.074 170.044 1.00 0.00 196 SER C C 1
ATOM 9045 O O . SER C 1 196 ? 125.865 183.662 171.098 1.00 0.00 196 SER C O 1
ATOM 9048 N N . GLY C 1 197 ? 124.398 182.993 169.530 1.00 0.00 197 GLY C N 1
ATOM 9049 C CA . GLY C 1 197 ? 123.242 183.568 170.207 1.00 0.00 197 GLY C CA 1
ATOM 9050 C C . GLY C 1 197 ? 123.069 185.039 169.848 1.00 0.00 197 GLY C C 1
ATOM 9051 O O . GLY C 1 197 ? 122.487 185.810 170.612 1.00 0.00 197 GLY C O 1
ATOM 9052 N N . ASP C 1 198 ? 123.577 185.423 168.682 1.00 0.00 198 ASP C N 1
ATOM 9053 C CA . ASP C 1 198 ? 123.465 186.798 168.213 1.00 0.00 198 ASP C CA 1
ATOM 9054 C C . ASP C 1 198 ? 122.163 187.017 167.453 1.00 0.00 198 ASP C C 1
ATOM 9055 O O . ASP C 1 198 ? 122.091 186.785 166.247 1.00 0.00 198 ASP C O 1
ATOM 9060 N N . GLU C 1 199 ? 121.136 187.465 168.168 1.00 0.00 199 GLU C N 1
ATOM 9061 C CA . GLU C 1 199 ? 119.797 187.578 167.598 1.00 0.00 199 GLU C CA 1
ATOM 9062 C C . GLU C 1 199 ? 119.730 188.702 166.571 1.00 0.00 199 GLU C C 1
ATOM 9063 O O . GLU C 1 199 ? 118.946 188.643 165.623 1.00 0.00 199 GLU C O 1
ATOM 9069 N N . GLU C 1 200 ? 120.555 189.725 166.765 1.00 0.00 200 GLU C N 1
ATOM 9070 C CA . GLU C 1 200 ? 120.568 190.879 165.876 1.00 0.00 200 GLU C CA 1
ATOM 9071 C C . GLU C 1 200 ? 121.096 190.506 164.496 1.00 0.00 200 GLU C C 1
ATOM 9072 O O . GLU C 1 200 ? 120.512 190.873 163.477 1.00 0.00 200 GLU C O 1
ATOM 9078 N N . LEU C 1 201 ? 122.204 189.773 164.471 1.00 0.00 201 LEU C N 1
ATOM 9079 C CA . LEU C 1 201 ? 122.752 189.257 163.222 1.00 0.00 201 LEU C CA 1
ATOM 9080 C C . LEU C 1 201 ? 121.803 188.256 162.576 1.00 0.00 201 LEU C C 1
ATOM 9081 O O . LEU C 1 201 ? 121.533 188.325 161.376 1.00 0.00 201 LEU C O 1
ATOM 9086 N N . LEU C 1 202 ? 121.298 187.324 163.378 1.00 0.00 202 LEU C N 1
ATOM 9087 C CA . LEU C 1 202 ? 120.356 186.322 162.892 1.00 0.00 202 LEU C CA 1
ATOM 9088 C C . LEU C 1 202 ? 119.139 186.976 162.253 1.00 0.00 202 LEU C C 1
ATOM 9089 O O . LEU C 1 202 ? 118.670 186.544 161.201 1.00 0.00 202 LEU C O 1
ATOM 9094 N N . ARG C 1 203 ? 118.627 188.021 162.897 1.00 0.00 203 ARG C N 1
ATOM 9095 C CA . ARG C 1 203 ? 117.532 188.804 162.339 1.00 0.00 203 ARG C CA 1
ATOM 9096 C C . ARG C 1 203 ? 117.872 189.313 160.945 1.00 0.00 203 ARG C C 1
ATOM 9097 O O . ARG C 1 203 ? 117.112 189.110 159.996 1.00 0.00 203 ARG C O 1
ATOM 9105 N N . ARG C 1 204 ? 119.017 189.977 160.827 1.00 0.00 204 ARG C N 1
ATOM 9106 C CA . ARG C 1 204 ? 119.447 190.543 159.552 1.00 0.00 204 ARG C CA 1
ATOM 9107 C C . ARG C 1 204 ? 119.561 189.466 158.482 1.00 0.00 204 ARG C C 1
ATOM 9108 O O . ARG C 1 204 ? 119.141 189.663 157.342 1.00 0.00 204 ARG C O 1
ATOM 9116 N N . VAL C 1 205 ? 120.134 188.326 158.856 1.00 0.00 205 VAL C N 1
ATOM 9117 C CA . VAL C 1 205 ? 120.341 187.230 157.919 1.00 0.00 205 VAL C CA 1
ATOM 9118 C C . VAL C 1 205 ? 119.016 186.608 157.494 1.00 0.00 205 VAL C C 1
ATOM 9119 O O . VAL C 1 205 ? 118.812 186.294 156.322 1.00 0.00 205 VAL C O 1
ATOM 9123 N N . SER C 1 206 ? 118.117 186.432 158.457 1.00 0.00 206 SER C N 1
ATOM 9124 C CA . SER C 1 206 ? 116.812 185.842 158.187 1.00 0.00 206 SER C CA 1
ATOM 9125 C C . SER C 1 206 ? 115.999 186.714 157.238 1.00 0.00 206 SER C C 1
ATOM 9126 O O . SER C 1 206 ? 115.202 186.209 156.447 1.00 0.00 206 SER C O 1
ATOM 9129 N N . GLU C 1 207 ? 116.205 188.023 157.324 1.00 0.00 207 GLU C N 1
ATOM 9130 C CA . GLU C 1 207 ? 115.604 188.957 156.379 1.00 0.00 207 GLU C CA 1
ATOM 9131 C C . GLU C 1 207 ? 116.245 188.839 155.002 1.00 0.00 207 GLU C C 1
ATOM 9132 O O . GLU C 1 207 ? 115.562 188.901 153.980 1.00 0.00 207 GLU C O 1
ATOM 9138 N N . TRP C 1 208 ? 117.563 188.666 154.983 1.00 0.00 208 TRP C N 1
ATOM 9139 C CA . TRP C 1 208 ? 118.286 188.435 153.739 1.00 0.00 208 TRP C CA 1
ATOM 9140 C C . TRP C 1 208 ? 117.861 187.123 153.090 1.00 0.00 208 TRP C C 1
ATOM 9141 O O . TRP C 1 208 ? 117.727 187.036 151.869 1.00 0.00 208 TRP C O 1
ATOM 9152 N N . LEU C 1 209 ? 117.651 186.102 153.915 1.00 0.00 209 LEU C N 1
ATOM 9153 C CA . LEU C 1 209 ? 117.190 184.807 153.429 1.00 0.00 209 LEU C CA 1
ATOM 9154 C C . LEU C 1 209 ? 115.830 184.924 152.753 1.00 0.00 209 LEU C C 1
ATOM 9155 O O . LEU C 1 209 ? 115.609 184.357 151.683 1.00 0.00 209 LEU C O 1
ATOM 9160 N N . GLU C 1 210 ? 114.923 185.660 153.383 1.00 0.00 210 GLU C N 1
ATOM 9161 C CA . GLU C 1 210 ? 113.595 185.881 152.823 1.00 0.00 210 GLU C CA 1
ATOM 9162 C C . GLU C 1 210 ? 113.676 186.528 151.449 1.00 0.00 210 GLU C C 1
ATOM 9163 O O . GLU C 1 210 ? 112.987 186.112 150.515 1.00 0.00 210 GLU C O 1
ATOM 9169 N N . GLU C 1 211 ? 114.519 187.547 151.329 1.00 0.00 211 GLU C N 1
ATOM 9170 C CA . GLU C 1 211 ? 114.659 188.282 150.076 1.00 0.00 211 GLU C CA 1
ATOM 9171 C C . GLU C 1 211 ? 115.174 187.377 148.964 1.00 0.00 211 GLU C C 1
ATOM 9172 O O . GLU C 1 211 ? 114.721 187.461 147.821 1.00 0.00 211 GLU C O 1
ATOM 9178 N N . VAL C 1 212 ? 116.125 186.513 149.301 1.00 0.00 212 VAL C N 1
ATOM 9179 C CA . VAL C 1 212 ? 116.682 185.571 148.338 1.00 0.00 212 VAL C CA 1
ATOM 9180 C C . VAL C 1 212 ? 115.633 184.569 147.877 1.00 0.00 212 VAL C C 1
ATOM 9181 O O . VAL C 1 212 ? 115.543 184.251 146.689 1.00 0.00 212 VAL C O 1
ATOM 9185 N N . ILE C 1 213 ? 114.839 184.073 148.820 1.00 0.00 213 ILE C N 1
ATOM 9186 C CA . ILE C 1 213 ? 113.768 183.134 148.506 1.00 0.00 213 ILE C CA 1
ATOM 9187 C C . ILE C 1 213 ? 112.806 183.718 147.482 1.00 0.00 213 ILE C C 1
ATOM 9188 O O . ILE C 1 213 ? 112.447 183.061 146.506 1.00 0.00 213 ILE C O 1
ATOM 9193 N N . LYS C 1 214 ? 112.388 184.960 147.710 1.00 0.00 214 LYS C N 1
ATOM 9194 C CA . LYS C 1 214 ? 111.480 185.643 146.796 1.00 0.00 214 LYS C CA 1
ATOM 9195 C C . LYS C 1 214 ? 112.071 185.731 145.396 1.00 0.00 214 LYS C C 1
ATOM 9196 O O . LYS C 1 214 ? 111.379 185.501 144.404 1.00 0.00 214 LYS C O 1
ATOM 920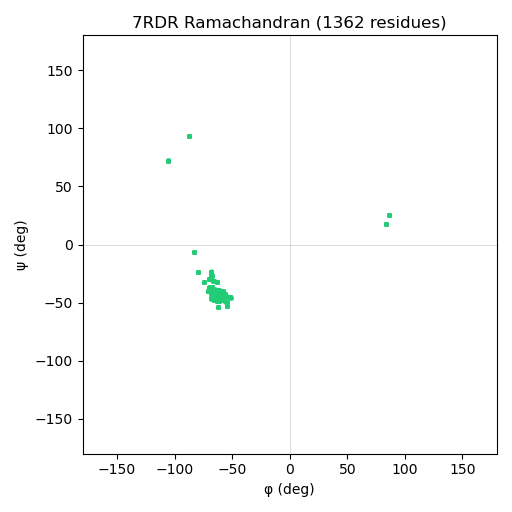2 N N . ASP C 1 215 ? 113.356 186.065 145.322 1.00 0.00 215 ASP C N 1
ATOM 9203 C CA . ASP C 1 215 ? 114.064 186.102 144.048 1.00 0.00 215 ASP C CA 1
ATOM 9204 C C . ASP C 1 215 ? 114.079 184.732 143.386 1.00 0.00 215 ASP C C 1
ATOM 9205 O O . ASP C 1 215 ? 113.822 184.608 142.187 1.00 0.00 215 ASP C O 1
ATOM 9210 N N . MET C 1 216 ? 114.381 183.704 144.171 1.00 0.00 216 MET C N 1
ATOM 9211 C CA . MET C 1 216 ? 114.491 182.346 143.647 1.00 0.00 216 MET C CA 1
ATOM 9212 C C . MET C 1 216 ? 113.167 181.873 143.063 1.00 0.00 216 MET C C 1
ATOM 9213 O O . MET C 1 216 ? 113.137 181.200 142.033 1.00 0.00 216 MET C O 1
ATOM 9218 N N . ARG C 1 217 ? 112.072 182.228 143.727 1.00 0.00 217 ARG C N 1
ATOM 9219 C CA . ARG C 1 217 ? 110.741 181.840 143.274 1.00 0.00 217 ARG C CA 1
ATOM 9220 C C . ARG C 1 217 ? 110.395 182.508 141.947 1.00 0.00 217 ARG C C 1
ATOM 9221 O O . ARG C 1 217 ? 109.664 181.946 141.131 1.00 0.00 217 ARG C O 1
ATOM 9229 N N . ARG C 1 218 ? 110.922 183.708 141.739 1.00 0.00 218 ARG C N 1
ATOM 9230 C CA . ARG C 1 218 ? 110.748 184.415 140.474 1.00 0.00 218 ARG C CA 1
ATOM 9231 C C . ARG C 1 218 ? 111.616 183.806 139.379 1.00 0.00 218 ARG C C 1
ATOM 9232 O O . ARG C 1 218 ? 111.240 183.801 138.208 1.00 0.00 218 ARG C O 1
ATOM 9240 N N . VAL C 1 219 ? 112.778 183.291 139.770 1.00 0.00 219 VAL C N 1
ATOM 9241 C CA . VAL C 1 219 ? 113.636 182.553 138.851 1.00 0.00 219 VAL C CA 1
ATOM 9242 C C . VAL C 1 219 ? 113.001 181.227 138.452 1.00 0.00 219 VAL C C 1
ATOM 9243 O O . VAL C 1 219 ? 113.088 180.809 137.297 1.00 0.00 219 VAL C O 1
ATOM 9247 N N . VAL C 1 220 ? 112.363 180.568 139.413 1.00 0.00 220 VAL C N 1
ATOM 9248 C CA . VAL C 1 220 ? 111.560 179.383 139.129 1.00 0.00 220 VAL C CA 1
ATOM 9249 C C . VAL C 1 220 ? 110.445 179.702 138.140 1.00 0.00 220 VAL C C 1
ATOM 9250 O O . VAL C 1 220 ? 110.232 178.968 137.174 1.00 0.00 220 VAL C O 1
ATOM 9254 N N . GLU C 1 221 ? 109.736 180.798 138.386 1.00 0.00 221 GLU C N 1
ATOM 9255 C CA . GLU C 1 221 ? 108.724 181.282 137.455 1.00 0.00 221 GLU C CA 1
ATOM 9256 C C . GLU C 1 221 ? 109.310 181.482 136.062 1.00 0.00 221 GLU C C 1
ATOM 9257 O O . GLU C 1 221 ? 108.745 181.023 135.070 1.00 0.00 221 GLU C O 1
ATOM 9263 N N . GLN C 1 222 ? 110.442 182.174 135.996 1.00 0.00 222 GLN C N 1
ATOM 9264 C CA . GLN C 1 222 ? 111.133 182.391 134.731 1.00 0.00 222 GLN C CA 1
ATOM 9265 C C . GLN C 1 222 ? 111.441 181.072 134.036 1.00 0.00 222 GLN C C 1
ATOM 9266 O O . GLN C 1 222 ? 111.166 180.907 132.847 1.00 0.00 222 GLN C O 1
ATOM 9272 N N . ALA C 1 223 ? 112.013 180.133 134.784 1.00 0.00 223 ALA C N 1
ATOM 9273 C CA . ALA C 1 223 ? 112.372 178.830 134.237 1.00 0.00 223 ALA C CA 1
ATOM 9274 C C . ALA C 1 223 ? 111.154 178.124 133.651 1.00 0.00 223 ALA C C 1
ATOM 9275 O O . ALA C 1 223 ? 111.231 177.524 132.580 1.00 0.00 223 ALA C O 1
ATOM 9277 N N . LEU C 1 224 ? 110.034 178.202 134.360 1.00 0.00 224 LEU C N 1
ATOM 9278 C CA . LEU C 1 224 ? 108.788 177.611 133.892 1.00 0.00 224 LEU C CA 1
ATOM 9279 C C . LEU C 1 224 ? 108.298 178.296 132.621 1.00 0.00 224 LEU C C 1
ATOM 9280 O O . LEU C 1 224 ? 107.794 177.643 131.705 1.00 0.00 224 LEU C O 1
ATOM 9285 N N . ARG C 1 225 ? 108.448 179.615 132.571 1.00 0.00 225 ARG C N 1
ATOM 9286 C CA . ARG C 1 225 ? 108.063 180.385 131.395 1.00 0.00 225 ARG C CA 1
ATOM 9287 C C . ARG C 1 225 ? 108.969 180.073 130.211 1.00 0.00 225 ARG C C 1
ATOM 9288 O O . ARG C 1 225 ? 108.565 180.208 129.056 1.00 0.00 225 ARG C O 1
ATOM 9296 N N . GLU C 1 226 ? 110.194 179.658 130.504 1.00 0.00 226 GLU C N 1
ATOM 9297 C CA . GLU C 1 226 ? 111.148 179.285 129.464 1.00 0.00 226 GLU C CA 1
ATOM 9298 C C . GLU C 1 226 ? 110.926 177.851 129.003 1.00 0.00 226 GLU C C 1
ATOM 9299 O O . GLU C 1 226 ? 111.553 177.394 128.047 1.00 0.00 226 GLU C O 1
ATOM 9305 N N . GLY C 1 227 ? 110.033 177.146 129.688 1.00 0.00 227 GLY C N 1
ATOM 9306 C CA . GLY C 1 227 ? 109.733 175.758 129.352 1.00 0.00 227 GLY C CA 1
ATOM 9307 C C . GLY C 1 227 ? 110.745 174.808 129.980 1.00 0.00 227 GLY C C 1
ATOM 9308 O O . GLY C 1 227 ? 110.865 173.655 129.568 1.00 0.00 227 GLY C O 1
ATOM 9309 N N . ASN C 1 228 ? 111.469 175.301 130.980 1.00 0.00 228 ASN C N 1
ATOM 9310 C CA . ASN C 1 228 ? 112.474 174.495 131.666 1.00 0.00 228 ASN C CA 1
ATOM 9311 C C . ASN C 1 228 ? 111.993 174.075 133.048 1.00 0.00 228 ASN C C 1
ATOM 9312 O O . ASN C 1 228 ? 112.473 174.581 134.062 1.00 0.00 228 ASN C O 1
ATOM 9317 N N . SER C 1 229 ? 111.042 173.148 133.083 1.00 0.00 229 SER C N 1
ATOM 9318 C CA . SER C 1 229 ? 110.460 172.694 134.341 1.00 0.00 229 SER C CA 1
ATOM 9319 C C . SER C 1 229 ? 111.472 171.910 135.164 1.00 0.00 229 SER C C 1
ATOM 9320 O O . SER C 1 229 ? 111.347 171.811 136.386 1.00 0.00 229 SER C O 1
ATOM 9323 N N . GLU C 1 230 ? 112.474 171.356 134.491 1.00 0.00 230 GLU C N 1
ATOM 9324 C CA . GLU C 1 230 ? 113.538 170.623 135.167 1.00 0.00 230 GLU C CA 1
ATOM 9325 C C . GLU C 1 230 ? 114.315 171.530 136.113 1.00 0.00 230 GLU C C 1
ATOM 9326 O O . GLU C 1 230 ? 114.466 171.224 137.298 1.00 0.00 230 GLU C O 1
ATOM 9332 N N . LEU C 1 231 ? 114.808 172.644 135.585 1.00 0.00 231 LEU C N 1
ATOM 9333 C CA . LEU C 1 231 ? 115.514 173.630 136.397 1.00 0.00 231 LEU C CA 1
ATOM 9334 C C . LEU C 1 231 ? 114.621 174.171 137.508 1.00 0.00 231 LEU C C 1
ATOM 9335 O O . LEU C 1 231 ? 115.043 174.273 138.659 1.00 0.00 231 LEU C O 1
ATOM 9340 N N . ALA C 1 232 ? 113.387 174.513 137.153 1.00 0.00 232 ALA C N 1
ATOM 9341 C CA . ALA C 1 232 ? 112.418 174.996 138.130 1.00 0.00 232 ALA C CA 1
ATOM 9342 C C . ALA C 1 232 ? 112.313 174.050 139.318 1.00 0.00 232 ALA C C 1
ATOM 9343 O O . ALA C 1 232 ? 112.308 174.485 140.470 1.00 0.00 232 ALA C O 1
ATOM 9345 N N . ALA C 1 233 ? 112.231 172.755 139.031 1.00 0.00 233 ALA C N 1
ATOM 9346 C CA . ALA C 1 233 ? 112.173 171.742 140.078 1.00 0.00 233 ALA C CA 1
ATOM 9347 C C . ALA C 1 233 ? 113.450 171.738 140.912 1.00 0.00 233 ALA C C 1
ATOM 9348 O O . ALA C 1 233 ? 113.398 171.743 142.141 1.00 0.00 233 ALA C O 1
ATOM 9350 N N . ARG C 1 234 ? 114.593 171.728 140.235 1.00 0.00 234 ARG C N 1
ATOM 9351 C CA . ARG C 1 234 ? 115.882 171.637 140.908 1.00 0.00 234 ARG C CA 1
ATOM 9352 C C . ARG C 1 234 ? 116.072 172.781 141.895 1.00 0.00 234 ARG C C 1
ATOM 9353 O O . ARG C 1 234 ? 116.589 172.587 142.995 1.00 0.00 234 ARG C O 1
ATOM 9361 N N . ILE C 1 235 ? 115.650 173.977 141.495 1.00 0.00 235 ILE C N 1
ATOM 9362 C CA . ILE C 1 235 ? 115.777 175.156 142.340 1.00 0.00 235 ILE C CA 1
ATOM 9363 C C . ILE C 1 235 ? 114.993 174.992 143.636 1.00 0.00 235 ILE C C 1
ATOM 9364 O O . ILE C 1 235 ? 115.513 175.244 144.724 1.00 0.00 235 ILE C O 1
ATOM 9369 N N . LEU C 1 236 ? 113.738 174.572 143.513 1.00 0.00 236 LEU C N 1
ATOM 9370 C CA . LEU C 1 236 ? 112.860 174.434 144.669 1.00 0.00 236 LEU C CA 1
ATOM 9371 C C . LEU C 1 236 ? 113.295 173.275 145.557 1.00 0.00 236 LEU C C 1
ATOM 9372 O O . LEU C 1 236 ? 113.209 173.353 146.783 1.00 0.00 236 LEU C O 1
ATOM 9377 N N . ILE C 1 237 ? 113.762 172.199 144.931 1.00 0.00 237 ILE C N 1
ATOM 9378 C CA . ILE C 1 237 ? 114.252 171.040 145.665 1.00 0.00 237 ILE C CA 1
ATOM 9379 C C . ILE C 1 237 ? 115.454 171.404 146.529 1.00 0.00 237 ILE C C 1
ATOM 9380 O O . ILE C 1 237 ? 115.512 171.051 147.707 1.00 0.00 237 ILE C O 1
ATOM 9385 N N . ILE C 1 238 ? 116.410 172.109 145.937 1.00 0.00 238 ILE C N 1
ATOM 9386 C CA . ILE C 1 238 ? 117.591 172.562 146.662 1.00 0.00 238 ILE C CA 1
ATOM 9387 C C . ILE C 1 238 ? 117.216 173.536 147.771 1.00 0.00 238 ILE C C 1
ATOM 9388 O O . ILE C 1 238 ? 117.684 173.415 148.903 1.00 0.00 238 ILE C O 1
ATOM 9393 N N . LEU C 1 239 ? 116.367 174.503 147.440 1.00 0.00 239 LEU C N 1
ATOM 9394 C CA . LEU C 1 239 ? 115.909 175.488 148.412 1.00 0.00 239 LEU C CA 1
ATOM 9395 C C . LEU C 1 239 ? 115.243 174.816 149.604 1.00 0.00 239 LEU C C 1
ATOM 9396 O O . LEU C 1 239 ? 115.537 175.138 150.756 1.00 0.00 239 LEU C O 1
ATOM 9401 N N . PHE C 1 240 ? 114.343 173.880 149.321 1.00 0.00 240 PHE C N 1
ATOM 9402 C CA . PHE C 1 240 ? 113.633 173.158 150.372 1.00 0.00 240 PHE C CA 1
ATOM 9403 C C . PHE C 1 240 ? 114.606 172.432 151.293 1.00 0.00 240 PHE C C 1
ATOM 9404 O O . PHE C 1 240 ? 114.467 172.474 152.515 1.00 0.00 240 PHE C O 1
ATOM 9412 N N . GLN C 1 241 ? 115.591 171.767 150.700 1.00 0.00 241 GLN C N 1
ATOM 9413 C CA . GLN C 1 241 ? 116.622 171.078 151.468 1.00 0.00 241 GLN C CA 1
ATOM 9414 C C . GLN C 1 241 ? 117.366 172.044 152.381 1.00 0.00 241 GLN C C 1
ATOM 9415 O O . GLN C 1 241 ? 117.637 171.733 153.540 1.00 0.00 241 GLN C O 1
ATOM 9421 N N . GLN C 1 242 ? 117.693 173.217 151.851 1.00 0.00 242 GLN C N 1
ATOM 9422 C CA . GLN C 1 242 ? 118.411 174.229 152.617 1.00 0.00 242 GLN C CA 1
ATOM 9423 C C . GLN C 1 242 ? 117.548 174.787 153.741 1.00 0.00 242 GLN C C 1
ATOM 9424 O O . GLN C 1 242 ? 118.043 175.087 154.826 1.00 0.00 242 GLN C O 1
ATOM 9430 N N . LEU C 1 243 ? 116.253 174.922 153.473 1.00 0.00 243 LEU C N 1
ATOM 9431 C CA . LEU C 1 243 ? 115.307 175.389 154.479 1.00 0.00 243 LEU C CA 1
ATOM 9432 C C . LEU C 1 243 ? 115.182 174.390 155.622 1.00 0.00 243 LEU C C 1
ATOM 9433 O O . LEU C 1 243 ? 115.106 174.773 156.789 1.00 0.00 243 LEU C O 1
ATOM 9438 N N . VAL C 1 244 ? 115.161 173.106 155.280 1.00 0.00 244 VAL C N 1
ATOM 9439 C CA . VAL C 1 244 ? 115.104 172.048 156.280 1.00 0.00 244 VAL C CA 1
ATOM 9440 C C . VAL C 1 244 ? 116.367 172.023 157.130 1.00 0.00 244 VAL C C 1
ATOM 9441 O O . VAL C 1 244 ? 116.311 171.796 158.338 1.00 0.00 244 VAL C O 1
ATOM 9445 N N . GLU C 1 245 ? 117.509 172.259 156.491 1.00 0.00 245 GLU C N 1
ATOM 9446 C CA . GLU C 1 245 ? 118.775 172.382 157.203 1.00 0.00 245 GLU C CA 1
ATOM 9447 C C . GLU C 1 245 ? 118.752 173.560 158.167 1.00 0.00 245 GLU C C 1
ATOM 9448 O O . GLU C 1 245 ? 119.213 173.454 159.305 1.00 0.00 245 GLU C O 1
ATOM 9454 N N . LEU C 1 246 ? 118.213 174.684 157.707 1.00 0.00 246 LEU C N 1
ATOM 9455 C CA . LEU C 1 246 ? 118.028 175.851 158.562 1.00 0.00 246 LEU C CA 1
ATOM 9456 C C . LEU C 1 246 ? 117.035 175.559 159.682 1.00 0.00 246 LEU C C 1
ATOM 9457 O O . LEU C 1 246 ? 117.234 175.978 160.822 1.00 0.00 246 LEU C O 1
ATOM 9462 N N . ALA C 1 247 ? 115.970 174.841 159.348 1.00 0.00 247 ALA C N 1
ATOM 9463 C CA . ALA C 1 247 ? 114.988 174.423 160.341 1.00 0.00 247 ALA C CA 1
ATOM 9464 C C . ALA C 1 247 ? 115.635 173.589 161.440 1.00 0.00 247 ALA C C 1
ATOM 9465 O O . ALA C 1 247 ? 115.338 173.765 162.623 1.00 0.00 247 ALA C O 1
ATOM 9467 N N . ARG C 1 248 ? 116.521 172.683 161.043 1.00 0.00 248 ARG C N 1
ATOM 9468 C CA . ARG C 1 248 ? 117.248 171.852 161.997 1.00 0.00 248 ARG C CA 1
ATOM 9469 C C . ARG C 1 248 ? 117.994 172.707 163.016 1.00 0.00 248 ARG C C 1
ATOM 9470 O O . ARG C 1 248 ? 117.972 172.424 164.213 1.00 0.00 248 ARG C O 1
ATOM 9478 N N . LEU C 1 249 ? 118.653 173.753 162.530 1.00 0.00 249 LEU C N 1
ATOM 9479 C CA . LEU C 1 249 ? 119.364 174.682 163.401 1.00 0.00 249 LEU C CA 1
ATOM 9480 C C . LEU C 1 249 ? 118.414 175.349 164.386 1.00 0.00 249 LEU C C 1
ATOM 9481 O O . LEU C 1 249 ? 118.729 175.496 165.566 1.00 0.00 249 LEU C O 1
ATOM 9486 N N . ALA C 1 250 ? 117.246 175.755 163.893 1.00 0.00 250 ALA C N 1
ATOM 9487 C CA . ALA C 1 250 ? 116.231 176.366 164.739 1.00 0.00 250 ALA C CA 1
ATOM 9488 C C . ALA C 1 250 ? 115.688 175.372 165.759 1.00 0.00 250 ALA C C 1
ATOM 9489 O O . ALA C 1 250 ? 115.471 175.716 166.920 1.00 0.00 250 ALA C O 1
ATOM 9491 N N . ILE C 1 251 ? 115.476 174.137 165.317 1.00 0.00 251 ILE C N 1
ATOM 9492 C CA . ILE C 1 251 ? 114.925 173.098 166.183 1.00 0.00 251 ILE C CA 1
ATOM 9493 C C . ILE C 1 251 ? 115.891 172.750 167.307 1.00 0.00 251 ILE C C 1
ATOM 9494 O O . ILE C 1 251 ? 115.500 172.669 168.472 1.00 0.00 251 ILE C O 1
ATOM 9499 N N . GLU C 1 252 ? 117.153 172.543 166.952 1.00 0.00 252 GLU C N 1
ATOM 9500 C CA . GLU C 1 252 ? 118.168 172.145 167.922 1.00 0.00 252 GLU C CA 1
ATOM 9501 C C . GLU C 1 252 ? 118.456 173.269 168.908 1.00 0.00 252 GLU C C 1
ATOM 9502 O O . GLU C 1 252 ? 118.692 173.024 170.092 1.00 0.00 252 GLU C O 1
ATOM 9508 N N . SER C 1 253 ? 118.440 174.501 168.414 1.00 0.00 253 SER C N 1
ATOM 9509 C CA . SER C 1 253 ? 118.682 175.667 169.256 1.00 0.00 253 SER C CA 1
ATOM 9510 C C . SER C 1 253 ? 117.434 176.044 170.046 1.00 0.00 253 SER C C 1
ATOM 9511 O O . SER C 1 253 ? 117.523 176.678 171.097 1.00 0.00 253 SER C O 1
ATOM 9514 N N . GLY C 1 254 ? 116.274 175.650 169.535 1.00 0.00 254 GLY C N 1
ATOM 9515 C CA . GLY C 1 254 ? 115.010 175.906 170.214 1.00 0.00 254 GLY C CA 1
ATOM 9516 C C . GLY C 1 254 ? 114.462 177.282 169.853 1.00 0.00 254 GLY C C 1
ATOM 9517 O O . GLY C 1 254 ? 113.703 177.878 170.618 1.00 0.00 254 GLY C O 1
ATOM 9518 N N . ASP C 1 255 ? 114.851 177.781 168.685 1.00 0.00 255 ASP C N 1
ATOM 9519 C CA . ASP C 1 255 ? 114.385 179.080 168.215 1.00 0.00 255 ASP C CA 1
ATOM 9520 C C . ASP C 1 255 ? 113.070 178.952 167.457 1.00 0.00 255 ASP C C 1
ATOM 9521 O O . ASP C 1 255 ? 113.057 178.707 166.251 1.00 0.00 255 ASP C O 1
ATOM 9526 N N . GLU C 1 256 ? 111.963 179.121 168.173 1.00 0.00 256 GLU C N 1
ATOM 9527 C CA . GLU C 1 256 ? 110.640 178.883 167.607 1.00 0.00 256 GLU C CA 1
ATOM 9528 C C . GLU C 1 256 ? 110.281 179.949 166.579 1.00 0.00 256 GLU C C 1
ATOM 9529 O O . GLU C 1 256 ? 109.537 179.687 165.634 1.00 0.00 256 GLU C O 1
ATOM 9535 N N . GLU C 1 257 ? 110.815 181.151 166.770 1.00 0.00 257 GLU C N 1
ATOM 9536 C CA . GLU C 1 257 ? 110.526 182.267 165.878 1.00 0.00 257 GLU C CA 1
ATOM 9537 C C . GLU C 1 257 ? 111.129 182.039 164.497 1.00 0.00 257 GLU C C 1
ATOM 9538 O O . GLU C 1 257 ? 110.467 182.240 163.479 1.00 0.00 257 GLU C O 1
ATOM 9544 N N . LEU C 1 258 ? 112.388 181.619 164.469 1.00 0.00 258 LEU C N 1
ATOM 9545 C CA . LEU C 1 258 ? 113.049 181.259 163.220 1.00 0.00 258 LEU C CA 1
ATOM 9546 C C . LEU C 1 258 ? 112.391 180.043 162.579 1.00 0.00 258 LEU C C 1
ATOM 9547 O O . LEU C 1 258 ? 112.109 180.037 161.381 1.00 0.00 258 LEU C O 1
ATOM 9552 N N . LEU C 1 259 ? 112.145 179.016 163.384 1.00 0.00 259 LEU C N 1
ATOM 9553 C CA . LEU C 1 259 ? 111.494 177.803 162.903 1.00 0.00 259 LEU C CA 1
ATOM 9554 C C . LEU C 1 259 ? 110.146 178.119 162.266 1.00 0.00 259 LEU C C 1
ATOM 9555 O O . LEU C 1 259 ? 109.804 177.577 161.215 1.00 0.00 259 LEU C O 1
ATOM 9560 N N . ARG C 1 260 ? 109.384 178.996 162.910 1.00 0.00 260 ARG C N 1
ATOM 9561 C CA . ARG C 1 260 ? 108.121 179.467 162.352 1.00 0.00 260 ARG C CA 1
ATOM 9562 C C . ARG C 1 260 ? 108.316 180.045 160.958 1.00 0.00 260 ARG C C 1
ATOM 9563 O O . ARG C 1 260 ? 107.634 179.650 160.011 1.00 0.00 260 ARG C O 1
ATOM 9571 N N . ARG C 1 261 ? 109.250 180.980 160.833 1.00 0.00 261 ARG C N 1
ATOM 9572 C CA . ARG C 1 261 ? 109.515 181.635 159.559 1.00 0.00 261 ARG C CA 1
ATOM 9573 C C . ARG C 1 261 ? 109.902 180.623 158.490 1.00 0.00 261 ARG C C 1
ATOM 9574 O O . ARG C 1 261 ? 109.443 180.702 157.349 1.00 0.00 261 ARG C O 1
ATOM 9582 N N . VAL C 1 262 ? 110.751 179.671 158.863 1.00 0.00 262 VAL C N 1
ATOM 9583 C CA . VAL C 1 262 ? 111.233 178.664 157.925 1.00 0.00 262 VAL C CA 1
ATOM 9584 C C . VAL C 1 262 ? 110.113 177.720 157.508 1.00 0.00 262 VAL C C 1
ATOM 9585 O O . VAL C 1 262 ? 109.995 177.361 156.336 1.00 0.00 262 VAL C O 1
ATOM 9589 N N . SER C 1 263 ? 109.292 177.318 158.474 1.00 0.00 263 SER C N 1
ATOM 9590 C CA . SER C 1 263 ? 108.183 176.410 158.210 1.00 0.00 263 SER C CA 1
ATOM 9591 C C . SER C 1 263 ? 107.171 177.040 157.261 1.00 0.00 263 SER C C 1
ATOM 9592 O O . SER C 1 263 ? 106.529 176.346 156.472 1.00 0.00 263 SER C O 1
ATOM 9595 N N . GLU C 1 264 ? 107.031 178.358 157.341 1.00 0.00 264 GLU C N 1
ATOM 9596 C CA . GLU C 1 264 ? 106.206 179.101 156.398 1.00 0.00 264 GLU C CA 1
ATOM 9597 C C . GLU C 1 264 ? 106.852 179.150 1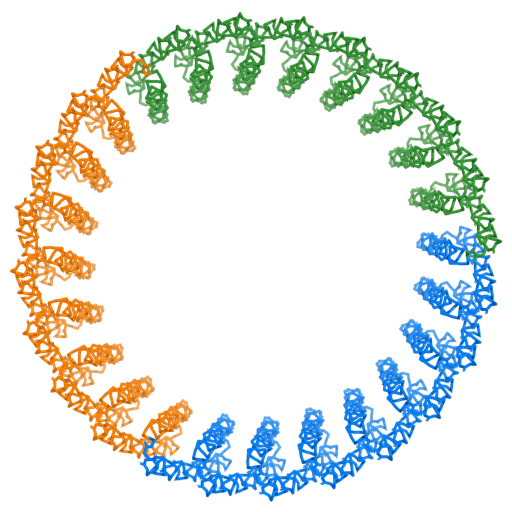55.020 1.00 0.00 264 GLU C C 1
ATOM 9598 O O . GLU C 1 264 ? 106.174 179.030 154.000 1.00 0.00 264 GLU C O 1
ATOM 9604 N N . TRP C 1 265 ? 108.170 179.325 154.996 1.00 0.00 265 TRP C N 1
ATOM 9605 C CA . TRP C 1 265 ? 108.926 179.284 153.750 1.00 0.00 265 TRP C CA 1
ATOM 9606 C C . TRP C 1 265 ? 108.854 177.905 153.106 1.00 0.00 265 TRP C C 1
ATOM 9607 O O . TRP C 1 265 ? 108.744 177.783 151.886 1.00 0.00 265 TRP C O 1
ATOM 9618 N N . LEU C 1 266 ? 108.917 176.867 153.934 1.00 0.00 266 LEU C N 1
ATOM 9619 C CA . LEU C 1 266 ? 108.806 175.496 153.452 1.00 0.00 266 LEU C CA 1
ATOM 9620 C C . LEU C 1 266 ? 107.462 175.254 152.778 1.00 0.00 266 LEU C C 1
ATOM 9621 O O . LEU C 1 266 ? 107.392 174.648 151.710 1.00 0.00 266 LEU C O 1
ATOM 9626 N N . GLU C 1 267 ? 106.395 175.734 153.410 1.00 0.00 267 GLU C N 1
ATOM 9627 C CA . GLU C 1 267 ? 105.054 175.602 152.855 1.00 0.00 267 GLU C CA 1
ATOM 9628 C C . GLU C 1 267 ? 104.961 176.244 151.477 1.00 0.00 267 GLU C C 1
ATOM 9629 O O . GLU C 1 267 ? 104.403 175.662 150.547 1.00 0.00 267 GLU C O 1
ATOM 9635 N N . GLU C 1 268 ? 105.511 177.447 151.353 1.00 0.00 268 GLU C N 1
ATOM 9636 C CA . GLU C 1 268 ? 105.455 178.188 150.099 1.00 0.00 268 GLU C CA 1
ATOM 9637 C C . GLU C 1 268 ? 106.184 177.446 148.987 1.00 0.00 268 GLU C C 1
ATOM 9638 O O . GLU C 1 268 ? 105.721 177.406 147.846 1.00 0.00 268 GLU C O 1
ATOM 9644 N N . VAL C 1 269 ? 107.327 176.859 149.323 1.00 0.00 269 VAL C N 1
ATOM 9645 C CA . VAL C 1 269 ? 108.107 176.091 148.360 1.00 0.00 269 VAL C CA 1
ATOM 9646 C C . VAL C 1 269 ? 107.351 174.849 147.904 1.00 0.00 269 VAL C C 1
ATOM 9647 O O . VAL C 1 269 ? 107.343 174.515 146.718 1.00 0.00 269 VAL C O 1
ATOM 9651 N N . ILE C 1 270 ? 106.715 174.168 148.851 1.00 0.00 270 ILE C N 1
ATOM 9652 C CA . ILE C 1 270 ? 105.923 172.983 148.542 1.00 0.00 270 ILE C CA 1
ATOM 9653 C C . ILE C 1 270 ? 104.840 173.296 147.518 1.00 0.00 270 ILE C C 1
ATOM 9654 O O . ILE C 1 270 ? 104.660 172.564 146.544 1.00 0.00 270 ILE C O 1
ATOM 9659 N N . LYS C 1 271 ? 104.116 174.386 147.746 1.00 0.00 271 LYS C N 1
ATOM 9660 C CA . LYS C 1 271 ? 103.060 174.809 146.834 1.00 0.00 271 LYS C CA 1
ATOM 9661 C C . LYS C 1 271 ? 103.605 175.044 145.431 1.00 0.00 271 LYS C C 1
ATOM 9662 O O . LYS C 1 271 ? 102.993 174.642 144.442 1.00 0.00 271 LYS C O 1
ATOM 9668 N N . ASP C 1 272 ? 104.757 175.699 145.352 1.00 0.00 272 ASP C N 1
ATOM 9669 C CA . ASP C 1 272 ? 105.430 175.917 144.076 1.00 0.00 272 ASP C CA 1
ATOM 9670 C C . ASP C 1 272 ? 105.798 174.594 143.415 1.00 0.00 272 ASP C C 1
ATOM 9671 O O . ASP C 1 272 ? 105.580 174.405 142.218 1.00 0.00 272 ASP C O 1
ATOM 9676 N N . MET C 1 273 ? 106.357 173.680 144.203 1.00 0.00 273 MET C N 1
ATOM 9677 C CA . MET C 1 273 ? 106.812 172.398 143.682 1.00 0.00 273 MET C CA 1
ATOM 9678 C C . MET C 1 273 ? 105.654 171.594 143.102 1.00 0.00 273 MET C C 1
ATOM 9679 O O . MET C 1 273 ? 105.799 170.935 142.072 1.00 0.00 273 MET C O 1
ATOM 9684 N N . ARG C 1 274 ? 104.507 171.657 143.767 1.00 0.00 274 ARG C N 1
ATOM 9685 C CA . ARG C 1 274 ? 103.320 170.937 143.319 1.00 0.00 274 ARG C CA 1
ATOM 9686 C C . ARG C 1 274 ? 102.810 171.489 141.993 1.00 0.00 274 ARG C C 1
ATOM 9687 O O . ARG C 1 274 ? 102.250 170.754 141.179 1.00 0.00 274 ARG C O 1
ATOM 9695 N N . ARG C 1 275 ? 103.010 172.784 141.781 1.00 0.00 275 ARG C N 1
ATOM 9696 C CA . ARG C 1 275 ? 102.656 173.417 140.517 1.00 0.00 275 ARG C CA 1
ATOM 9697 C C . ARG C 1 275 ? 103.649 173.050 139.421 1.00 0.00 275 ARG C C 1
ATOM 9698 O O . ARG C 1 275 ? 103.284 172.946 138.249 1.00 0.00 275 ARG C O 1
ATOM 9706 N N . VAL C 1 276 ? 104.905 172.855 139.808 1.00 0.00 276 VAL C N 1
ATOM 9707 C CA . VAL C 1 276 ? 105.922 172.362 138.888 1.00 0.00 276 VAL C CA 1
ATOM 9708 C C . VAL C 1 276 ? 105.653 170.916 138.492 1.00 0.00 276 VAL C C 1
ATOM 9709 O O . VAL C 1 276 ? 105.841 170.533 137.337 1.00 0.00 276 VAL C O 1
ATOM 9713 N N . VAL C 1 277 ? 105.209 170.118 139.457 1.00 0.00 277 VAL C N 1
ATOM 9714 C CA . VAL C 1 277 ? 104.739 168.766 139.175 1.00 0.00 277 VAL C CA 1
ATOM 9715 C C . VAL C 1 277 ? 103.577 168.780 138.190 1.00 0.00 277 VAL C C 1
ATOM 9716 O O . VAL C 1 277 ? 103.558 168.015 137.227 1.00 0.00 277 VAL C O 1
ATOM 9720 N N . GLU C 1 278 ? 102.609 169.657 138.437 1.00 0.00 278 GLU C N 1
ATOM 9721 C CA . GLU C 1 278 ? 101.504 169.861 137.506 1.00 0.00 278 GLU C CA 1
ATOM 9722 C C . GLU C 1 278 ? 102.014 170.203 136.113 1.00 0.00 278 GLU C C 1
ATOM 9723 O O . GLU C 1 278 ? 101.584 169.610 135.123 1.00 0.00 278 GLU C O 1
ATOM 9729 N N . GLN C 1 279 ? 102.930 171.162 136.042 1.00 0.00 279 GLN C N 1
ATOM 9730 C CA . GLN C 1 279 ? 103.539 171.549 134.775 1.00 0.00 279 GLN C CA 1
ATOM 9731 C C . GLN C 1 279 ? 104.175 170.351 134.081 1.00 0.00 279 GLN C C 1
ATOM 9732 O O . GLN C 1 279 ? 103.950 170.117 132.895 1.00 0.00 279 GLN C O 1
ATOM 9738 N N . ALA C 1 280 ? 104.972 169.595 134.829 1.00 0.00 280 ALA C N 1
ATOM 9739 C CA . ALA C 1 280 ? 105.654 168.429 134.284 1.00 0.00 280 ALA C CA 1
ATOM 9740 C C . ALA C 1 280 ? 104.662 167.431 133.703 1.00 0.00 280 ALA C C 1
ATOM 9741 O O . ALA C 1 280 ? 104.887 166.867 132.632 1.00 0.00 280 ALA C O 1
ATOM 9743 N N . LEU C 1 281 ? 103.559 167.217 134.415 1.00 0.00 281 LEU C N 1
ATOM 9744 C CA . LEU C 1 281 ? 102.507 166.321 133.949 1.00 0.00 281 LEU C CA 1
ATOM 9745 C C . LEU C 1 281 ? 101.854 166.853 132.679 1.00 0.00 281 LEU C C 1
ATOM 9746 O O . LEU C 1 281 ? 101.536 166.092 131.767 1.00 0.00 281 LEU C O 1
ATOM 9751 N N . ARG C 1 282 ? 101.657 168.167 132.628 1.00 0.00 282 ARG C N 1
ATOM 9752 C CA . ARG C 1 282 ? 101.083 168.809 131.450 1.00 0.00 282 ARG C CA 1
ATOM 9753 C C . ARG C 1 282 ? 102.037 168.740 130.265 1.00 0.00 282 ARG C C 1
ATOM 9754 O O . ARG C 1 282 ? 101.609 168.762 129.109 1.00 0.00 282 ARG C O 1
ATOM 9762 N N . GLU C 1 283 ? 103.330 168.655 130.556 1.00 0.00 283 GLU C N 1
ATOM 9763 C CA . GLU C 1 283 ? 104.345 168.540 129.514 1.00 0.00 283 GLU C CA 1
ATOM 9764 C C . GLU C 1 283 ? 104.500 167.095 129.055 1.00 0.00 283 GLU C C 1
ATOM 9765 O O . GLU C 1 283 ? 105.220 166.813 128.099 1.00 0.00 283 GLU C O 1
ATOM 9771 N N . GLY C 1 284 ? 103.822 166.186 129.744 1.00 0.00 284 GLY C N 1
ATOM 9772 C CA . GLY C 1 284 ? 103.890 164.766 129.413 1.00 0.00 284 GLY C CA 1
ATOM 9773 C C . GLY C 1 284 ? 105.114 164.111 130.039 1.00 0.00 284 GLY C C 1
ATOM 9774 O O . GLY C 1 284 ? 105.529 163.028 129.629 1.00 0.00 284 GLY C O 1
ATOM 9775 N N . ASN C 1 285 ? 105.690 164.777 131.035 1.00 0.00 285 ASN C N 1
ATOM 9776 C CA . ASN C 1 285 ? 106.868 164.261 131.719 1.00 0.00 285 ASN C CA 1
ATOM 9777 C C . ASN C 1 285 ? 106.517 163.734 133.104 1.00 0.00 285 ASN C C 1
ATOM 9778 O O . ASN C 1 285 ? 106.853 164.350 134.118 1.00 0.00 285 ASN C O 1
ATOM 9783 N N . SER C 1 286 ? 105.838 162.591 133.142 1.00 0.00 286 SER C N 1
ATOM 9784 C CA . SER C 1 286 ? 105.396 162.006 134.403 1.00 0.00 286 SER C CA 1
ATOM 9785 C C . SER C 1 286 ? 106.578 161.513 135.226 1.00 0.00 286 SER C C 1
ATOM 9786 O O . SER C 1 286 ? 106.487 161.387 136.448 1.00 0.00 286 SER C O 1
ATOM 9789 N N . GLU C 1 287 ? 107.689 161.234 134.551 1.00 0.00 287 GLU C N 1
ATOM 9790 C CA . GLU C 1 287 ? 108.908 160.804 135.225 1.00 0.00 287 GLU C CA 1
ATOM 9791 C C . GLU C 1 287 ? 109.426 161.884 136.167 1.00 0.00 287 GLU C C 1
ATOM 9792 O O . GLU C 1 287 ? 109.651 161.630 137.351 1.00 0.00 287 GLU C O 1
ATOM 9798 N N . LEU C 1 288 ? 109.613 163.087 135.636 1.00 0.00 288 LEU C N 1
ATOM 9799 C CA . LEU C 1 288 ? 110.040 164.223 136.444 1.00 0.00 288 LEU C CA 1
ATOM 9800 C C . LEU C 1 288 ? 109.041 164.516 137.556 1.00 0.00 288 LEU C C 1
ATOM 9801 O O . LEU C 1 288 ? 109.424 164.728 138.707 1.00 0.00 288 LEU C O 1
ATOM 9806 N N . ALA C 1 289 ? 107.760 164.526 137.205 1.00 0.00 289 ALA C N 1
ATOM 9807 C CA . ALA C 1 289 ? 106.700 164.746 138.184 1.00 0.00 289 ALA C CA 1
ATOM 9808 C C . ALA C 1 289 ? 106.847 163.807 139.373 1.00 0.00 289 ALA C C 1
ATOM 9809 O O . ALA C 1 289 ? 106.731 164.228 140.525 1.00 0.00 289 ALA C O 1
ATOM 9811 N N . ALA C 1 290 ? 107.101 162.534 139.089 1.00 0.00 290 ALA C N 1
ATOM 9812 C CA . ALA C 1 290 ? 107.311 161.544 140.138 1.00 0.00 290 ALA C CA 1
ATOM 9813 C C . ALA C 1 290 ? 108.547 161.872 140.968 1.00 0.00 290 ALA C C 1
ATOM 9814 O O . ALA C 1 290 ? 108.500 161.867 142.197 1.00 0.00 290 ALA C O 1
ATOM 9816 N N . ARG C 1 291 ? 109.651 162.158 140.288 1.00 0.00 291 ARG C N 1
ATOM 9817 C CA . ARG C 1 291 ? 110.922 162.404 140.957 1.00 0.00 291 ARG C CA 1
ATOM 9818 C C . ARG C 1 291 ? 110.811 163.561 141.941 1.00 0.00 291 ARG C C 1
ATOM 9819 O O . ARG C 1 291 ? 111.365 163.510 143.040 1.00 0.00 291 ARG C O 1
ATOM 9827 N N . ILE C 1 292 ? 110.094 164.606 141.541 1.00 0.00 292 ILE C N 1
ATOM 9828 C CA . ILE C 1 292 ? 109.913 165.781 142.383 1.00 0.00 292 ILE C CA 1
ATOM 9829 C C . ILE C 1 292 ? 109.201 165.423 143.683 1.00 0.00 292 ILE C C 1
ATOM 9830 O O . ILE C 1 292 ? 109.639 165.802 144.768 1.00 0.00 292 ILE C O 1
ATOM 9835 N N . LEU C 1 293 ? 108.098 164.691 143.564 1.00 0.00 293 LEU C N 1
ATOM 9836 C CA . LEU C 1 293 ? 107.287 164.333 144.722 1.00 0.00 293 LEU C CA 1
ATOM 9837 C C . LEU C 1 293 ? 108.009 163.328 145.611 1.00 0.00 293 LEU C C 1
ATOM 9838 O O . LEU C 1 293 ? 107.909 163.386 146.836 1.00 0.00 293 LEU C O 1
ATOM 9843 N N . ILE C 1 294 ? 108.737 162.408 144.985 1.00 0.00 294 ILE C N 1
ATOM 9844 C CA . ILE C 1 294 ? 109.514 161.417 145.720 1.00 0.00 294 ILE C CA 1
ATOM 9845 C C . ILE C 1 294 ? 110.582 162.083 146.580 1.00 0.00 294 ILE C C 1
ATOM 9846 O O . ILE C 1 294 ? 110.732 161.759 147.759 1.00 0.00 294 ILE C O 1
ATOM 9851 N N . ILE C 1 295 ? 111.320 163.009 145.983 1.00 0.00 295 ILE C N 1
ATOM 9852 C CA . ILE C 1 295 ? 112.345 163.753 146.705 1.00 0.00 295 ILE C CA 1
ATOM 9853 C C . ILE C 1 295 ? 111.734 164.600 147.814 1.00 0.00 295 ILE C C 1
ATOM 9854 O O . ILE C 1 295 ? 112.221 164.607 148.944 1.00 0.00 295 ILE C O 1
ATOM 9859 N N . LEU C 1 296 ? 110.663 165.315 147.482 1.00 0.00 296 LEU C N 1
ATOM 9860 C CA . LEU C 1 296 ? 109.969 166.150 148.454 1.00 0.00 296 LEU C CA 1
ATOM 9861 C C . LEU C 1 296 ? 109.501 165.330 149.649 1.00 0.00 296 LEU C C 1
ATOM 9862 O O . LEU C 1 296 ? 109.704 165.721 150.800 1.00 0.00 296 LEU C O 1
ATOM 9867 N N . PHE C 1 297 ? 108.873 164.193 149.372 1.00 0.00 297 PHE C N 1
ATOM 9868 C CA . PHE C 1 297 ? 108.378 163.315 150.424 1.00 0.00 297 PHE C CA 1
ATOM 9869 C C . PHE C 1 297 ? 109.507 162.866 151.346 1.00 0.00 297 PHE C C 1
ATOM 9870 O O . PHE C 1 297 ? 109.365 162.875 152.567 1.00 0.00 297 PHE C O 1
ATOM 9878 N N . GLN C 1 298 ? 110.630 162.477 150.750 1.00 0.00 298 GLN C N 1
ATOM 9879 C CA . GLN C 1 298 ? 111.805 162.082 151.516 1.00 0.00 298 GLN C CA 1
ATOM 9880 C C . GLN C 1 298 ? 112.276 163.210 152.425 1.00 0.00 298 GLN C C 1
ATOM 9881 O O . GLN C 1 298 ? 112.621 162.981 153.584 1.00 0.00 298 GLN C O 1
ATOM 9887 N N . GLN C 1 299 ? 112.287 164.428 151.893 1.00 0.00 299 GLN C N 1
ATOM 9888 C CA . GLN C 1 299 ? 112.720 165.592 152.654 1.00 0.00 299 GLN C CA 1
ATOM 9889 C C . GLN C 1 299 ? 111.744 165.910 153.780 1.00 0.00 299 GLN C C 1
ATOM 9890 O O . GLN C 1 299 ? 112.147 166.330 154.864 1.00 0.00 299 GLN C O 1
ATOM 9896 N N . LEU C 1 300 ? 110.458 165.706 153.515 1.00 0.00 300 LEU C N 1
ATOM 9897 C CA . LEU C 1 300 ? 109.426 165.913 154.524 1.00 0.00 300 LEU C CA 1
ATOM 9898 C C . LEU C 1 300 ? 109.567 164.918 155.669 1.00 0.00 300 LEU C C 1
ATOM 9899 O O . LEU C 1 300 ? 109.396 165.271 156.835 1.00 0.00 300 LEU C O 1
ATOM 9904 N N . VAL C 1 301 ? 109.878 163.672 155.328 1.00 0.00 301 VAL C N 1
ATOM 9905 C CA . VAL C 1 301 ? 110.099 162.637 156.330 1.00 0.00 301 VAL C CA 1
ATOM 9906 C C . VAL C 1 301 ? 111.328 162.943 157.177 1.00 0.00 301 VAL C C 1
ATOM 9907 O O . VAL C 1 301 ? 111.334 162.712 158.387 1.00 0.00 301 VAL C O 1
ATOM 9911 N N . GLU C 1 302 ? 112.369 163.465 156.535 1.00 0.00 302 GLU C N 1
ATOM 9912 C CA . GLU C 1 302 ? 113.560 163.912 157.244 1.00 0.00 302 GLU C CA 1
ATOM 9913 C C . GLU C 1 302 ? 113.236 165.047 158.205 1.00 0.00 302 GLU C C 1
ATOM 9914 O O . GLU C 1 302 ? 113.711 165.065 159.342 1.00 0.00 302 GLU C O 1
ATOM 9920 N N . LEU C 1 303 ? 112.424 165.993 157.745 1.00 0.00 303 LEU C N 1
ATOM 9921 C CA . LEU C 1 303 ? 111.944 167.073 158.598 1.00 0.00 303 LEU C CA 1
ATOM 9922 C C . LEU C 1 303 ? 111.064 166.539 159.721 1.00 0.00 303 LEU C C 1
ATOM 9923 O O . LEU C 1 303 ? 111.148 166.997 160.860 1.00 0.00 303 LEU C O 1
ATOM 9928 N N . ALA C 1 304 ? 110.220 165.568 159.391 1.00 0.00 304 ALA C N 1
ATOM 9929 C CA . ALA C 1 304 ? 109.381 164.912 160.387 1.00 0.00 304 ALA C CA 1
ATOM 9930 C C . ALA C 1 304 ? 110.224 164.277 161.485 1.00 0.00 304 ALA C C 1
ATOM 9931 O O . ALA C 1 304 ? 109.894 164.372 162.669 1.00 0.00 304 ALA C O 1
ATOM 9933 N N . ARG C 1 305 ? 111.314 163.629 161.088 1.00 0.00 305 ARG C N 1
ATOM 9934 C CA . ARG C 1 305 ? 112.233 163.018 162.042 1.00 0.00 305 ARG C CA 1
ATOM 9935 C C . ARG C 1 305 ? 112.735 164.039 163.057 1.00 0.00 305 ARG C C 1
ATOM 9936 O O . ARG C 1 305 ? 112.788 163.762 164.255 1.00 0.00 305 ARG C O 1
ATOM 9944 N N . LEU C 1 306 ? 113.100 165.219 162.568 1.00 0.00 306 LEU C N 1
ATOM 9945 C CA . LEU C 1 306 ? 113.548 166.301 163.436 1.00 0.00 306 LEU C CA 1
ATOM 9946 C C . LEU C 1 306 ? 112.459 166.703 164.423 1.00 0.00 306 LEU C C 1
ATOM 9947 O O . LEU C 1 306 ? 112.729 166.929 165.601 1.00 0.00 306 LEU C O 1
ATOM 9952 N N . ALA C 1 307 ? 111.227 166.792 163.932 1.00 0.00 307 ALA C N 1
ATOM 9953 C CA . ALA C 1 307 ? 110.087 167.121 164.778 1.00 0.00 307 ALA C CA 1
ATOM 9954 C C . ALA C 1 307 ? 109.825 166.024 165.802 1.00 0.00 307 ALA C C 1
ATOM 9955 O O . ALA C 1 307 ? 109.528 166.302 166.964 1.00 0.00 307 ALA C O 1
ATOM 9957 N N . ILE C 1 308 ? 109.938 164.774 165.363 1.00 0.00 308 ILE C N 1
ATOM 9958 C CA . ILE C 1 308 ? 109.677 163.631 166.231 1.00 0.00 308 ILE C CA 1
ATOM 9959 C C . ILE C 1 308 ? 110.701 163.546 167.355 1.00 0.00 308 ILE C C 1
ATOM 9960 O O . ILE C 1 308 ? 110.347 163.370 168.520 1.00 0.00 308 ILE C O 1
ATOM 9965 N N . GLU C 1 309 ? 111.975 163.672 166.996 1.00 0.00 309 GLU C N 1
ATOM 9966 C CA . GLU C 1 309 ? 113.057 163.553 167.964 1.00 0.00 309 GLU C CA 1
ATOM 9967 C C . GLU C 1 309 ? 113.049 164.715 168.948 1.00 0.00 309 GLU C C 1
ATOM 9968 O O . GLU C 1 309 ? 113.343 164.542 170.131 1.00 0.00 309 GLU C O 1
ATOM 9974 N N . SER C 1 310 ? 112.712 165.901 168.451 1.00 0.00 310 SER C N 1
ATOM 9975 C CA . SER C 1 310 ? 112.646 167.092 169.289 1.00 0.00 310 SER C CA 1
ATOM 9976 C C . SER C 1 310 ? 111.347 167.135 170.084 1.00 0.00 310 SER C C 1
ATOM 9977 O O . SER C 1 310 ? 111.270 167.772 171.133 1.00 0.00 310 SER C O 1
ATOM 9980 N N . GLY C 1 311 ? 110.327 166.452 169.576 1.00 0.00 311 GLY C N 1
ATOM 9981 C CA . GLY C 1 311 ? 109.039 166.376 170.259 1.00 0.00 311 GLY C CA 1
ATOM 9982 C C . GLY C 1 311 ? 108.154 167.561 169.897 1.00 0.00 311 GLY C C 1
ATOM 9983 O O . GLY C 1 311 ? 107.268 167.942 170.662 1.00 0.00 311 GLY C O 1
ATOM 9984 N N . ASP C 1 312 ? 108.399 168.141 168.727 1.00 0.00 312 ASP C N 1
ATOM 9985 C CA . ASP C 1 312 ? 107.612 169.273 168.254 1.00 0.00 312 ASP C CA 1
ATOM 9986 C C . ASP C 1 312 ? 106.371 168.809 167.501 1.00 0.00 312 ASP C C 1
ATOM 9987 O O . ASP C 1 312 ? 106.421 168.564 166.295 1.00 0.00 312 ASP C O 1
ATOM 9992 N N . GLU C 1 313 ? 105.261 168.686 168.220 1.00 0.00 313 GLU C N 1
ATOM 9993 C CA . GLU C 1 313 ? 104.045 168.111 167.658 1.00 0.00 313 GLU C CA 1
ATOM 9994 C C . GLU C 1 313 ? 103.419 169.046 166.629 1.00 0.00 313 GLU C C 1
ATOM 9995 O O . GLU C 1 313 ? 102.766 168.599 165.685 1.00 0.00 313 GLU C O 1
ATOM 10001 N N . GLU C 1 314 ? 103.624 170.346 166.816 1.00 0.00 314 GLU C N 1
ATOM 10002 C CA . GLU C 1 314 ? 103.054 171.348 165.923 1.00 0.00 314 GLU C CA 1
ATOM 10003 C C . GLU C 1 314 ? 103.692 171.280 164.541 1.00 0.00 314 GLU C C 1
ATOM 10004 O O . GLU C 1 314 ? 102.998 171.301 163.525 1.00 0.00 314 GLU C O 1
ATOM 10010 N N . LEU C 1 315 ? 105.018 171.200 164.510 1.00 0.00 315 LEU C N 1
ATOM 10011 C CA . LEU C 1 315 ? 105.746 171.021 163.259 1.00 0.00 315 LEU C CA 1
ATOM 10012 C C . LEU C 1 315 ? 105.422 169.673 162.622 1.00 0.00 315 LEU C C 1
ATOM 10013 O O . LEU C 1 315 ? 105.149 169.593 161.426 1.00 0.00 315 LEU C O 1
ATOM 10018 N N . LEU C 1 316 ? 105.452 168.620 163.431 1.00 0.00 316 LEU C N 1
ATOM 10019 C CA . LEU C 1 316 ? 105.136 167.279 162.953 1.00 0.00 316 LEU C CA 1
ATOM 10020 C C . LEU C 1 316 ? 103.751 167.232 162.320 1.00 0.00 316 LEU C C 1
ATOM 10021 O O . LEU C 1 316 ? 103.558 166.619 161.271 1.00 0.00 316 LEU C O 1
ATOM 10026 N N . ARG C 1 317 ? 102.790 167.885 162.963 1.00 0.00 317 ARG C N 1
ATOM 10027 C CA . ARG C 1 317 ? 101.447 168.012 162.410 1.00 0.00 317 ARG C CA 1
ATOM 10028 C C . ARG C 1 317 ? 101.483 168.616 161.012 1.00 0.00 317 ARG C C 1
ATOM 10029 O O . ARG C 1 317 ? 100.924 168.057 160.069 1.00 0.00 317 ARG C O 1
ATOM 10037 N N . ARG C 1 318 ? 102.143 169.762 160.885 1.00 0.00 318 ARG C N 1
ATOM 10038 C CA . ARG C 1 318 ? 102.226 170.461 159.608 1.00 0.00 318 ARG C CA 1
ATOM 10039 C C . ARG C 1 318 ? 102.860 169.580 158.540 1.00 0.00 318 ARG C C 1
ATOM 10040 O O . ARG C 1 318 ? 102.393 169.534 157.401 1.00 0.00 318 ARG C O 1
ATOM 10048 N N . VAL C 1 319 ? 103.927 168.880 158.913 1.00 0.00 319 VAL C N 1
ATOM 10049 C CA . VAL C 1 319 ? 104.652 168.030 157.976 1.00 0.00 319 VAL C CA 1
ATOM 10050 C C . VAL C 1 319 ? 103.812 166.828 157.562 1.00 0.00 319 VAL C C 1
ATOM 10051 O O . VAL C 1 319 ? 103.789 166.448 156.392 1.00 0.00 319 VAL C O 1
ATOM 10055 N N . SER C 1 320 ? 103.127 166.231 158.532 1.00 0.00 320 SER C N 1
ATOM 10056 C CA . SER C 1 320 ? 102.290 165.065 158.272 1.00 0.00 320 SER C CA 1
ATOM 10057 C C . SER C 1 320 ? 101.147 165.409 157.325 1.00 0.00 320 SER C C 1
ATOM 10058 O O . SER C 1 320 ? 100.705 164.570 156.541 1.00 0.00 320 SER C O 1
ATOM 10061 N N . GLU C 1 321 ? 100.670 166.646 157.405 1.00 0.00 321 GLU C N 1
ATOM 10062 C CA . GLU C 1 321 ? 99.678 167.148 156.461 1.00 0.00 321 GLU C CA 1
ATOM 10063 C C . GLU C 1 321 ? 100.288 167.358 155.081 1.00 0.00 321 GLU C C 1
ATOM 10064 O O . GLU C 1 321 ? 99.661 167.067 154.064 1.00 0.00 321 GLU C O 1
ATOM 10070 N N . TRP C 1 322 ? 101.516 167.868 155.054 1.00 0.00 322 TRP C N 1
ATOM 10071 C CA . TRP C 1 322 ? 102.253 168.022 153.805 1.00 0.00 322 TRP C CA 1
ATOM 10072 C C . TRP C 1 322 ? 102.539 166.670 153.164 1.00 0.00 322 TRP C C 1
ATOM 10073 O O . TRP C 1 322 ? 102.461 166.521 151.945 1.00 0.00 322 TRP C O 1
ATOM 10084 N N . LEU C 1 323 ? 102.871 165.685 153.994 1.00 0.00 323 LEU C N 1
ATOM 10085 C CA . LEU C 1 323 ? 103.117 164.331 153.515 1.00 0.00 323 LEU C CA 1
ATOM 10086 C C . LEU C 1 323 ? 101.879 163.748 152.846 1.00 0.00 323 LEU C C 1
ATOM 10087 O O . LEU C 1 323 ? 101.967 163.141 151.778 1.00 0.00 323 LEU C O 1
ATOM 10092 N N . GLU C 1 324 ? 100.726 163.938 153.478 1.00 0.00 324 GLU C N 1
ATOM 10093 C CA . GLU C 1 324 ? 99.463 163.461 152.929 1.00 0.00 324 GLU C CA 1
ATOM 10094 C C . GLU C 1 324 ? 99.204 164.054 151.549 1.00 0.00 324 GLU C C 1
ATOM 10095 O O . GLU C 1 324 ? 98.814 163.345 150.622 1.00 0.00 324 GLU C O 1
ATOM 10101 N N . GLU C 1 325 ? 99.425 165.359 151.421 1.00 0.00 325 GLU C N 1
ATOM 10102 C CA . GLU C 1 325 ? 99.175 166.057 150.166 1.00 0.00 325 GLU C CA 1
ATOM 10103 C C . GLU C 1 325 ? 100.069 165.526 149.053 1.00 0.00 325 GLU C C 1
ATOM 10104 O O . GLU C 1 325 ? 99.629 165.366 147.913 1.00 0.00 325 GLU C O 1
ATOM 10110 N N . VAL C 1 326 ? 101.325 165.255 149.386 1.00 0.00 326 VAL C N 1
ATOM 10111 C CA . VAL C 1 326 ? 102.275 164.712 148.423 1.00 0.00 326 VAL C CA 1
ATOM 10112 C C . VAL C 1 326 ? 101.865 163.316 147.971 1.00 0.00 326 VAL C C 1
ATOM 10113 O O . VAL C 1 326 ? 101.942 162.990 146.787 1.00 0.00 326 VAL C O 1
ATOM 10117 N N . ILE C 1 327 ? 101.430 162.496 148.922 1.00 0.00 327 ILE C N 1
ATOM 10118 C CA . ILE C 1 327 ? 100.972 161.147 148.618 1.00 0.00 327 ILE C CA 1
ATOM 10119 C C . ILE C 1 327 ? 99.839 161.165 147.596 1.00 0.00 327 ILE C C 1
ATOM 10120 O O . ILE C 1 327 ? 99.855 160.410 146.624 1.00 0.00 327 ILE C O 1
ATOM 10125 N N . LYS C 1 328 ? 98.859 162.032 147.824 1.00 0.00 328 LYS C N 1
ATOM 10126 C CA . LYS C 1 328 ? 97.728 162.164 146.914 1.00 0.00 328 LYS C CA 1
ATOM 10127 C C . LYS C 1 328 ? 98.192 162.530 145.510 1.00 0.00 328 LYS C C 1
ATOM 10128 O O . LYS C 1 328 ? 97.703 161.980 144.522 1.00 0.00 328 LYS C O 1
ATOM 10134 N N . ASP C 1 329 ? 99.135 163.460 145.426 1.00 0.00 329 ASP C N 1
ATOM 10135 C CA . ASP C 1 329 ? 99.726 163.841 144.148 1.00 0.00 329 ASP C CA 1
ATOM 10136 C C . ASP C 1 329 ? 100.421 162.656 143.488 1.00 0.00 329 ASP C C 1
ATOM 10137 O O . ASP C 1 329 ? 100.257 162.414 142.292 1.00 0.00 329 ASP C O 1
ATOM 10142 N N . MET C 1 330 ? 101.201 161.921 144.276 1.00 0.00 330 MET C N 1
ATOM 10143 C CA . MET C 1 330 ? 101.971 160.798 143.756 1.00 0.00 330 MET C CA 1
ATOM 10144 C C . MET C 1 330 ? 101.059 159.722 143.180 1.00 0.00 330 MET C C 1
ATOM 10145 O O . MET C 1 330 ? 101.367 159.120 142.152 1.00 0.00 330 MET C O 1
ATOM 10150 N N . ARG C 1 331 ? 99.934 159.487 143.848 1.00 0.00 331 ARG C N 1
ATOM 10151 C CA . ARG C 1 331 ? 98.976 158.483 143.405 1.00 0.00 331 ARG C CA 1
ATOM 10152 C C . ARG C 1 331 ? 98.339 158.879 142.080 1.00 0.00 331 ARG C C 1
ATOM 10153 O O . ARG C 1 331 ? 97.983 158.024 141.270 1.00 0.00 331 ARG C O 1
ATOM 10161 N N . ARG C 1 332 ? 98.194 160.184 141.866 1.00 0.00 332 ARG C N 1
ATOM 10162 C CA . ARG C 1 332 ? 97.685 160.701 140.600 1.00 0.00 332 ARG C CA 1
ATOM 10163 C C . ARG C 1 332 ? 98.736 160.600 139.502 1.00 0.00 332 ARG C C 1
ATOM 10164 O O . ARG C 1 332 ? 98.408 160.402 138.333 1.00 0.00 332 ARG C O 1
ATOM 10172 N N . VAL C 1 333 ? 100.001 160.736 139.886 1.00 0.00 333 VAL C N 1
ATOM 10173 C CA . VAL C 1 333 ? 101.109 160.522 138.965 1.00 0.00 333 VAL C CA 1
ATOM 10174 C C . VAL C 1 333 ? 101.222 159.054 138.571 1.00 0.00 333 VAL C C 1
ATOM 10175 O O . VAL C 1 333 ? 101.501 158.730 137.418 1.00 0.00 333 VAL C O 1
ATOM 10179 N N . VAL C 1 334 ? 101.003 158.170 139.539 1.00 0.00 334 VAL C N 1
ATOM 10180 C CA . VAL C 1 334 ? 100.897 156.743 139.262 1.00 0.00 334 VAL C CA 1
ATOM 10181 C C . VAL C 1 334 ? 99.769 156.455 138.281 1.00 0.00 334 VAL C C 1
ATOM 10182 O O . VAL C 1 334 ? 99.947 155.707 137.318 1.00 0.00 334 VAL C O 1
ATOM 10186 N N . GLU C 1 335 ? 98.608 157.050 138.527 1.00 0.00 335 GLU C N 1
ATOM 10187 C CA . GLU C 1 335 ? 97.487 156.960 137.600 1.00 0.00 335 GLU C CA 1
ATOM 10188 C C . GLU C 1 335 ? 97.886 157.418 136.204 1.00 0.00 335 GLU C C 1
ATOM 10189 O O . GLU C 1 335 ? 97.625 156.732 135.217 1.00 0.00 335 GLU C O 1
ATOM 10195 N N . GLN C 1 336 ? 98.524 158.582 136.129 1.00 0.00 336 GLN C N 1
ATOM 10196 C CA . GLN C 1 336 ? 99.008 159.110 134.859 1.00 0.00 336 GLN C CA 1
ATOM 10197 C C . GLN C 1 336 ? 99.932 158.116 134.166 1.00 0.00 336 GLN C C 1
ATOM 10198 O O . GLN C 1 336 ? 99.772 157.829 132.980 1.00 0.00 336 GLN C O 1
ATOM 10204 N N . ALA C 1 337 ? 100.898 157.594 134.913 1.00 0.00 337 ALA C N 1
ATOM 10205 C CA . ALA C 1 337 ? 101.858 156.641 134.368 1.00 0.00 337 ALA C CA 1
ATOM 10206 C C . ALA C 1 337 ? 101.156 155.419 133.792 1.00 0.00 337 ALA C C 1
ATOM 10207 O O . ALA C 1 337 ? 101.517 154.929 132.722 1.00 0.00 337 ALA C O 1
ATOM 10209 N N . LEU C 1 338 ? 100.149 154.930 134.507 1.00 0.00 338 LEU C N 1
ATOM 10210 C CA . LEU C 1 338 ? 99.363 153.792 134.046 1.00 0.00 338 LEU C CA 1
ATOM 10211 C C . LEU C 1 338 ? 98.590 154.133 132.778 1.00 0.00 338 LEU C C 1
ATOM 10212 O O . LEU C 1 338 ? 98.478 153.312 131.868 1.00 0.00 338 LEU C O 1
ATOM 10217 N N . ARG C 1 339 ? 98.061 155.351 132.724 1.00 0.00 339 ARG C N 1
ATOM 10218 C CA . ARG C 1 339 ? 97.337 155.820 131.548 1.00 0.00 339 ARG C CA 1
ATOM 10219 C C . ARG C 1 339 ? 98.274 155.996 130.359 1.00 0.00 339 ARG C C 1
ATOM 10220 O O . ARG C 1 339 ? 97.853 155.902 129.205 1.00 0.00 339 ARG C O 1
ATOM 10228 N N . GLU C 1 340 ? 99.545 156.250 130.647 1.00 0.00 340 GLU C N 1
ATOM 10229 C CA . GLU C 1 340 ? 100.553 156.398 129.602 1.00 0.00 340 GLU C CA 1
ATOM 10230 C C . GLU C 1 340 ? 101.077 155.042 129.145 1.00 0.00 340 GLU C C 1
ATOM 10231 O O . GLU C 1 340 ? 101.844 154.953 128.188 1.00 0.00 340 GLU C O 1
ATOM 10237 N N . GLY C 1 341 ? 100.658 153.989 129.838 1.00 0.00 341 GLY C N 1
ATOM 10238 C CA . GLY C 1 341 ? 101.090 152.635 129.508 1.00 0.00 341 GLY C CA 1
ATOM 10239 C C . GLY C 1 341 ? 102.443 152.322 130.132 1.00 0.00 341 GLY C C 1
ATOM 10240 O O . GLY C 1 341 ? 103.125 151.381 129.724 1.00 0.00 341 GLY C O 1
ATOM 10241 N N . ASN C 1 342 ? 102.830 153.115 131.126 1.00 0.00 342 ASN C N 1
ATOM 10242 C CA . ASN C 1 342 ? 104.105 152.925 131.807 1.00 0.00 342 ASN C CA 1
ATOM 10243 C C . ASN C 1 342 ? 103.904 152.327 133.195 1.00 0.00 342 ASN C C 1
ATOM 10244 O O . ASN C 1 342 ? 104.070 153.011 134.206 1.00 0.00 342 ASN C O 1
ATOM 10249 N N . SER C 1 343 ? 103.544 151.047 133.237 1.00 0.00 343 SER C N 1
ATOM 10250 C CA . SER C 1 343 ? 103.270 150.370 134.500 1.00 0.00 343 SER C CA 1
ATOM 10251 C C . SER C 1 343 ? 104.543 150.203 135.321 1.00 0.00 343 SER C C 1
ATOM 10252 O O . SER C 1 343 ? 104.488 150.061 136.543 1.00 0.00 343 SER C O 1
ATOM 10255 N N . GLU C 1 344 ? 105.685 150.219 134.643 1.00 0.00 344 GLU C N 1
ATOM 10256 C CA . GLU C 1 344 ? 106.975 150.121 135.314 1.00 0.00 344 GLU C CA 1
ATOM 10257 C C . GLU C 1 344 ? 107.199 151.300 136.252 1.00 0.00 344 GLU C C 1
ATOM 10258 O O . GLU C 1 344 ? 107.486 151.118 137.436 1.00 0.00 344 GLU C O 1
ATOM 10264 N N . LEU C 1 345 ? 107.066 152.509 135.719 1.00 0.00 345 LEU C N 1
ATOM 10265 C CA . LEU C 1 345 ? 107.189 153.720 136.523 1.00 0.00 345 LEU C CA 1
ATOM 10266 C C . LEU C 1 345 ? 106.149 153.747 137.638 1.00 0.00 345 LEU C C 1
ATOM 10267 O O . LEU C 1 345 ? 106.467 154.054 138.786 1.00 0.00 345 LEU C O 1
ATOM 10272 N N . ALA C 1 346 ? 104.908 153.424 137.290 1.00 0.00 346 ALA C N 1
ATOM 10273 C CA . ALA C 1 346 ? 103.830 153.364 138.272 1.00 0.00 346 ALA C CA 1
ATOM 10274 C C . ALA C 1 346 ? 104.217 152.500 139.462 1.00 0.00 346 ALA C C 1
ATOM 10275 O O . ALA C 1 346 ? 103.999 152.878 140.614 1.00 0.00 346 ALA C O 1
ATOM 10277 N N . ALA C 1 347 ? 104.791 151.336 139.180 1.00 0.00 347 ALA C N 1
ATOM 10278 C CA . ALA C 1 347 ? 105.253 150.435 140.230 1.00 0.00 347 ALA C CA 1
ATOM 10279 C C . ALA C 1 347 ? 106.363 151.073 141.056 1.00 0.00 347 ALA C C 1
ATOM 10280 O O . ALA C 1 347 ? 106.321 151.060 142.287 1.00 0.00 347 ALA C O 1
ATOM 10282 N N . ARG C 1 348 ? 107.355 151.634 140.372 1.00 0.00 348 ARG C N 1
ATOM 10283 C CA . ARG C 1 348 ? 108.522 152.201 141.038 1.00 0.00 348 ARG C CA 1
ATOM 10284 C C . ARG C 1 348 ? 108.115 153.294 142.019 1.00 0.00 348 ARG C C 1
ATOM 10285 O O . ARG C 1 348 ? 108.666 153.390 143.118 1.00 0.00 348 ARG C O 1
ATOM 10293 N N . ILE C 1 349 ? 107.151 154.115 141.620 1.00 0.00 349 ILE C N 1
ATOM 10294 C CA . ILE C 1 349 ? 106.675 155.205 142.462 1.00 0.00 349 ILE C CA 1
ATOM 10295 C C . ILE C 1 349 ? 106.083 154.678 143.762 1.00 0.00 349 ILE C C 1
ATOM 10296 O O . ILE C 1 349 ? 106.411 155.162 144.846 1.00 0.00 349 ILE C O 1
ATOM 10301 N N . LEU C 1 350 ? 105.206 153.686 143.648 1.00 0.00 350 LEU C N 1
ATOM 10302 C CA . LEU C 1 350 ? 104.519 153.133 144.809 1.00 0.00 350 LEU C CA 1
ATOM 10303 C C . LEU C 1 350 ? 105.478 152.353 145.697 1.00 0.00 350 LEU C C 1
ATOM 10304 O O . LEU C 1 350 ? 105.370 152.385 146.924 1.00 0.00 350 LEU C O 1
ATOM 10309 N N . ILE C 1 351 ? 106.419 151.651 145.073 1.00 0.00 351 ILE C N 1
ATOM 10310 C CA . ILE C 1 351 ? 107.426 150.896 145.807 1.00 0.00 351 ILE C CA 1
ATOM 10311 C C . ILE C 1 351 ? 108.287 151.817 146.662 1.00 0.00 351 ILE C C 1
ATOM 10312 O O . ILE C 1 351 ? 108.518 151.548 147.840 1.00 0.00 351 ILE C O 1
ATOM 10317 N N . ILE C 1 352 ? 108.761 152.902 146.061 1.00 0.00 352 ILE C N 1
ATOM 10318 C CA . ILE C 1 352 ? 109.560 153.889 146.780 1.00 0.00 352 ILE C CA 1
ATOM 10319 C C . ILE C 1 352 ? 108.751 154.551 147.887 1.00 0.00 352 ILE C C 1
ATOM 10320 O O . ILE C 1 352 ? 109.222 154.686 149.017 1.00 0.00 352 ILE C O 1
ATOM 10325 N N . LEU C 1 353 ? 107.532 154.964 147.559 1.00 0.00 353 LEU C N 1
ATOM 10326 C CA . LEU C 1 353 ? 106.646 155.593 148.531 1.00 0.00 353 LEU C CA 1
ATOM 10327 C C . LEU C 1 353 ? 106.410 154.683 149.729 1.00 0.00 353 LEU C C 1
ATOM 10328 O O . LEU C 1 353 ? 106.507 155.116 150.878 1.00 0.00 353 LEU C O 1
ATOM 10333 N N . PHE C 1 354 ? 106.097 153.421 149.454 1.00 0.00 354 PHE C N 1
ATOM 10334 C CA . PHE C 1 354 ? 105.850 152.448 150.510 1.00 0.00 354 PHE C CA 1
ATOM 10335 C C . PHE C 1 354 ? 107.058 152.308 151.429 1.00 0.00 354 PHE C C 1
ATOM 10336 O O . PHE C 1 354 ? 106.920 152.282 152.651 1.00 0.00 354 PHE C O 1
ATOM 10344 N N . GLN C 1 355 ? 108.242 152.222 150.831 1.00 0.00 355 GLN C N 1
ATOM 10345 C CA . GLN C 1 355 ? 109.480 152.145 151.594 1.00 0.00 355 GLN C CA 1
ATOM 10346 C C . GLN C 1 355 ? 109.645 153.359 152.500 1.00 0.00 355 GLN C C 1
ATOM 10347 O O . GLN C 1 355 ? 110.041 153.231 153.659 1.00 0.00 355 GLN C O 1
ATOM 10353 N N . GLN C 1 356 ? 109.340 154.537 151.966 1.00 0.00 356 GLN C N 1
ATOM 10354 C CA . GLN C 1 356 ? 109.459 155.777 152.723 1.00 0.00 356 GLN C CA 1
ATOM 10355 C C . GLN C 1 356 ? 108.437 155.832 153.851 1.00 0.00 356 GLN C C 1
ATOM 10356 O O . GLN C 1 356 ? 108.721 156.345 154.934 1.00 0.00 356 GLN C O 1
ATOM 10362 N N . LEU C 1 357 ? 107.246 155.301 153.591 1.00 0.00 357 LEU C N 1
ATOM 10363 C CA . LEU C 1 357 ? 106.198 155.238 154.601 1.00 0.00 357 LEU C CA 1
ATOM 10364 C C . LEU C 1 357 ? 106.594 154.317 155.749 1.00 0.00 357 LEU C C 1
ATOM 10365 O O . LEU C 1 357 ? 106.340 154.617 156.914 1.00 0.00 357 LEU C O 1
ATOM 10370 N N . VAL C 1 358 ? 107.216 153.192 155.410 1.00 0.00 358 VAL C N 1
ATOM 10371 C CA . VAL C 1 358 ? 107.700 152.253 156.413 1.00 0.00 358 VAL C CA 1
ATOM 10372 C C . VAL C 1 358 ? 108.809 152.868 157.256 1.00 0.00 358 VAL C C 1
ATOM 10373 O O . VAL C 1 358 ? 108.879 152.649 158.465 1.00 0.00 358 VAL C O 1
ATOM 10377 N N . GLU C 1 359 ? 109.679 153.641 156.609 1.00 0.00 359 GLU C N 1
ATOM 10378 C CA . GLU C 1 359 ? 110.716 154.382 157.314 1.00 0.00 359 GLU C CA 1
ATOM 10379 C C . GLU C 1 359 ? 110.110 155.397 158.274 1.00 0.00 359 GLU C C 1
ATOM 10380 O O . GLU C 1 359 ? 110.566 155.542 159.409 1.00 0.00 359 GLU C O 1
ATOM 10386 N N . LEU C 1 360 ? 109.081 156.099 157.815 1.00 0.00 360 LEU C N 1
ATOM 10387 C CA . LEU C 1 360 ? 108.339 157.020 158.667 1.00 0.00 360 LEU C CA 1
ATOM 10388 C C . LEU C 1 360 ? 107.630 156.280 159.794 1.00 0.00 360 LEU C C 1
ATOM 10389 O O . LEU C 1 360 ? 107.595 156.746 160.931 1.00 0.00 360 LEU C O 1
ATOM 10394 N N . ALA C 1 361 ? 107.065 155.122 159.468 1.00 0.00 361 ALA C N 1
ATOM 10395 C CA . ALA C 1 361 ? 106.427 154.274 160.468 1.00 0.00 361 ALA C CA 1
ATOM 10396 C C . ALA C 1 361 ? 107.409 153.882 161.564 1.00 0.00 361 ALA C C 1
ATOM 10397 O O . ALA C 1 361 ? 107.067 153.890 162.749 1.00 0.00 361 ALA C O 1
ATOM 10399 N N . ARG C 1 362 ? 108.627 153.537 161.165 1.00 0.00 362 ARG C N 1
ATOM 10400 C CA . ARG C 1 362 ? 109.676 153.187 162.118 1.00 0.00 362 ARG C CA 1
ATOM 10401 C C . ARG C 1 362 ? 109.899 154.305 163.128 1.00 0.00 362 ARG C C 1
ATOM 10402 O O . ARG C 1 362 ? 110.025 154.056 164.327 1.00 0.00 362 ARG C O 1
ATOM 10410 N N . LEU C 1 363 ? 109.945 155.539 162.637 1.00 0.00 363 LEU C N 1
ATOM 10411 C CA . LEU C 1 363 ? 110.099 156.703 163.502 1.00 0.00 363 LEU C CA 1
ATOM 10412 C C . LEU C 1 363 ? 108.946 156.811 164.491 1.00 0.00 363 LEU C C 1
ATOM 10413 O O . LEU C 1 363 ? 109.151 157.102 165.667 1.00 0.00 363 LEU C O 1
ATOM 10418 N N . ALA C 1 364 ? 107.732 156.576 164.003 1.00 0.00 364 ALA C N 1
ATOM 10419 C CA . ALA C 1 364 ? 106.547 156.602 164.852 1.00 0.00 364 ALA C CA 1
ATOM 10420 C C . ALA C 1 364 ? 106.581 155.476 165.878 1.00 0.00 364 ALA C C 1
ATOM 10421 O O . ALA C 1 364 ? 106.223 155.671 167.040 1.00 0.00 364 ALA C O 1
ATOM 10423 N N . ILE C 1 365 ? 107.012 154.297 165.442 1.00 0.00 365 ILE C N 1
ATOM 10424 C CA . ILE C 1 365 ? 107.057 153.128 166.313 1.00 0.00 365 ILE C CA 1
ATOM 10425 C C . ILE C 1 365 ? 108.071 153.314 167.433 1.00 0.00 365 ILE C C 1
ATOM 10426 O O . ILE C 1 365 ? 107.776 153.056 168.600 1.00 0.00 365 ILE C O 1
ATOM 10431 N N . GLU C 1 366 ? 109.269 153.765 167.071 1.00 0.00 366 GLU C N 1
ATOM 10432 C CA . GLU C 1 366 ? 110.347 153.931 168.036 1.00 0.00 366 GLU C CA 1
ATOM 10433 C C . GLU C 1 366 ? 110.041 155.055 169.018 1.00 0.00 366 GLU C C 1
ATOM 10434 O O . GLU C 1 366 ? 110.371 154.966 170.200 1.00 0.00 366 GLU C O 1
ATOM 10440 N N . SER C 1 367 ? 109.406 156.111 168.519 1.00 0.00 367 SER C N 1
ATOM 10441 C CA . SER C 1 367 ? 109.037 157.247 169.357 1.00 0.00 367 SER C CA 1
ATOM 10442 C C . SER C 1 367 ? 107.772 156.955 170.154 1.00 0.00 367 SER C C 1
ATOM 10443 O O . SER C 1 367 ? 107.536 157.553 171.203 1.00 0.00 367 SER C O 1
ATOM 10446 N N . GLY C 1 368 ? 106.962 156.029 169.650 1.00 0.00 368 GLY C N 1
ATOM 10447 C CA . GLY C 1 368 ? 105.740 155.625 170.336 1.00 0.00 368 GLY C CA 1
ATOM 10448 C C . GLY C 1 368 ? 104.577 156.540 169.974 1.00 0.00 368 GLY C C 1
ATOM 10449 O O . GLY C 1 368 ? 103.626 156.680 170.743 1.00 0.00 368 GLY C O 1
ATOM 10450 N N . ASP C 1 369 ? 104.662 157.159 168.804 1.00 0.00 369 ASP C N 1
ATOM 10451 C CA . ASP C 1 369 ? 103.607 158.048 168.333 1.00 0.00 369 ASP C CA 1
ATOM 10452 C C . ASP C 1 369 ? 102.528 157.277 167.583 1.00 0.00 369 ASP C C 1
ATOM 10453 O O . ASP C 1 369 ? 102.635 157.050 166.378 1.00 0.00 369 ASP C O 1
ATOM 10458 N N . GLU C 1 370 ? 101.488 156.874 168.305 1.00 0.00 370 GLU C N 1
ATOM 10459 C CA . GLU C 1 370 ? 100.458 156.002 167.747 1.00 0.00 370 GLU C CA 1
ATOM 10460 C C . GLU C 1 370 ? 99.613 156.740 166.718 1.00 0.00 370 GLU C C 1
ATOM 10461 O O . GLU C 1 370 ? 99.094 156.137 165.778 1.00 0.00 370 GLU C O 1
ATOM 10467 N N . GLU C 1 371 ? 99.474 158.049 166.903 1.00 0.00 371 GLU C N 1
ATOM 10468 C CA . GLU C 1 371 ? 98.662 158.868 166.009 1.00 0.00 371 GLU C CA 1
ATOM 10469 C C . GLU C 1 371 ? 99.293 158.964 164.626 1.00 0.00 371 GLU C C 1
ATOM 10470 O O . GLU C 1 371 ? 98.614 158.800 163.611 1.00 0.00 371 GLU C O 1
ATOM 10476 N N . LEU C 1 372 ? 100.594 159.228 164.592 1.00 0.00 372 LEU C N 1
ATOM 10477 C CA . LEU C 1 372 ? 101.342 159.240 163.339 1.00 0.00 372 LEU C CA 1
ATOM 10478 C C . LEU C 1 372 ? 101.376 157.855 162.705 1.00 0.00 372 LEU C C 1
ATOM 10479 O O . LEU C 1 372 ? 101.130 157.703 161.509 1.00 0.00 372 LEU C O 1
ATOM 10484 N N . LEU C 1 373 ? 101.680 156.846 163.516 1.00 0.00 373 LEU C N 1
ATOM 10485 C CA . LEU C 1 373 ? 101.720 155.469 163.041 1.00 0.00 373 LEU C CA 1
ATOM 10486 C C . LEU C 1 373 ? 100.393 155.065 162.413 1.00 0.00 373 LEU C C 1
ATOM 10487 O O . LEU C 1 373 ? 100.365 154.418 161.364 1.00 0.00 373 LEU C O 1
ATOM 10492 N N . ARG C 1 374 ? 99.297 155.445 163.057 1.00 0.00 374 ARG C N 1
ATOM 10493 C CA . ARG C 1 374 ? 97.965 155.221 162.507 1.00 0.00 374 ARG C CA 1
ATOM 10494 C C . ARG C 1 374 ? 97.841 155.809 161.109 1.00 0.00 374 ARG C C 1
ATOM 10495 O O . ARG C 1 374 ? 97.444 155.122 160.168 1.00 0.00 374 ARG C O 1
ATOM 10503 N N . ARG C 1 375 ? 98.181 157.086 160.977 1.00 0.00 375 ARG C N 1
ATOM 10504 C CA . ARG C 1 375 ? 98.079 157.781 159.698 1.00 0.00 375 ARG C CA 1
ATOM 10505 C C . ARG C 1 375 ? 98.916 157.091 158.630 1.00 0.00 375 ARG C C 1
ATOM 10506 O O . ARG C 1 375 ? 98.474 156.923 157.493 1.00 0.00 375 ARG C O 1
ATOM 10514 N N . VAL C 1 376 ? 100.128 156.693 159.000 1.00 0.00 376 VAL C N 1
ATOM 10515 C CA . VAL C 1 376 ? 101.045 156.056 158.063 1.00 0.00 376 VAL C CA 1
ATOM 10516 C C . VAL C 1 376 ? 100.546 154.676 157.655 1.00 0.00 376 VAL C C 1
ATOM 10517 O O . VAL C 1 376 ? 100.620 154.300 156.485 1.00 0.00 376 VAL C O 1
ATOM 10521 N N . SER C 1 377 ? 100.041 153.925 158.627 1.00 0.00 377 SER C N 1
ATOM 10522 C CA . SER C 1 377 ? 99.533 152.582 158.372 1.00 0.00 377 SER C CA 1
ATOM 10523 C C . SER C 1 377 ? 98.338 152.614 157.428 1.00 0.00 377 SER C C 1
ATOM 10524 O O . SER C 1 377 ? 98.127 151.688 156.645 1.00 0.00 377 SER C O 1
ATOM 10527 N N . GLU C 1 378 ? 97.557 153.688 157.506 1.00 0.00 378 GLU C N 1
ATOM 10528 C CA . GLU C 1 378 ? 96.468 153.913 156.564 1.00 0.00 378 GLU C CA 1
ATOM 10529 C C . GLU C 1 378 ? 96.998 154.272 155.182 1.00 0.00 378 GLU C C 1
ATOM 10530 O O . GLU C 1 378 ? 96.466 153.825 154.167 1.00 0.00 378 GLU C O 1
ATOM 10536 N N . TRP C 1 379 ? 98.052 155.081 155.150 1.00 0.00 379 TRP C N 1
ATOM 10537 C CA . TRP C 1 379 ? 98.721 155.416 153.900 1.00 0.00 379 TRP C CA 1
ATOM 10538 C C . TRP C 1 379 ? 99.346 154.184 153.260 1.00 0.00 379 TRP C C 1
ATOM 10539 O O . TRP C 1 379 ? 99.307 154.017 152.042 1.00 0.00 379 TRP C O 1
ATOM 10550 N N . LEU C 1 380 ? 99.923 153.321 154.091 1.00 0.00 380 LEU C N 1
ATOM 10551 C CA . LEU C 1 380 ? 100.510 152.075 153.613 1.00 0.00 380 LEU C CA 1
ATOM 10552 C C . LEU C 1 380 ? 99.464 151.191 152.948 1.00 0.00 380 LEU C C 1
ATOM 10553 O O . LEU C 1 380 ? 99.703 150.623 151.882 1.00 0.00 380 LEU C O 1
ATOM 10558 N N . GLU C 1 381 ? 98.303 151.076 153.584 1.00 0.00 381 GLU C N 1
ATOM 10559 C CA . GLU C 1 381 ? 97.205 150.286 153.039 1.00 0.00 381 GLU C CA 1
ATOM 10560 C C . GLU C 1 381 ? 96.799 150.789 151.659 1.00 0.00 381 GLU C C 1
ATOM 10561 O O . GLU C 1 381 ? 96.603 150.001 150.735 1.00 0.00 381 GLU C O 1
ATOM 10567 N N . GLU C 1 382 ? 96.675 152.106 151.528 1.00 0.00 382 GLU C N 1
ATOM 10568 C CA . GLU C 1 382 ? 96.250 152.714 150.272 1.00 0.00 382 GLU C CA 1
ATOM 10569 C C . GLU C 1 382 ? 97.247 152.429 149.158 1.00 0.00 382 GLU C C 1
ATOM 10570 O O . GLU C 1 382 ? 96.862 152.157 148.020 1.00 0.00 382 GLU C O 1
ATOM 10576 N N . VAL C 1 383 ? 98.533 152.493 149.489 1.00 0.00 383 VAL C N 1
ATOM 10577 C CA . VAL C 1 383 ? 99.588 152.213 148.524 1.00 0.00 383 VAL C CA 1
ATOM 10578 C C . VAL C 1 383 ? 99.552 150.758 148.075 1.00 0.00 383 VAL C C 1
ATOM 10579 O O . VAL C 1 383 ? 99.708 150.458 146.892 1.00 0.00 383 VAL C O 1
ATOM 10583 N N . ILE C 1 384 ? 99.346 149.855 149.028 1.00 0.00 384 ILE C N 1
ATOM 10584 C CA . ILE C 1 384 ? 99.252 148.430 148.728 1.00 0.00 384 ILE C CA 1
ATOM 10585 C C . ILE C 1 384 ? 98.153 148.154 147.710 1.00 0.00 384 ILE C C 1
ATOM 10586 O O . ILE C 1 384 ? 98.361 147.426 146.740 1.00 0.00 384 ILE C O 1
ATOM 10591 N N . LYS C 1 385 ? 96.980 148.738 147.939 1.00 0.00 385 LYS C N 1
ATOM 10592 C CA . LYS C 1 385 ? 95.852 148.572 147.032 1.00 0.00 385 LYS C CA 1
ATOM 10593 C C . LYS C 1 385 ? 96.201 149.039 145.625 1.00 0.00 385 LYS C C 1
ATOM 10594 O O . LYS C 1 385 ? 95.870 148.380 144.640 1.00 0.00 385 LYS C O 1
ATOM 10600 N N . ASP C 1 386 ? 96.872 150.183 145.538 1.00 0.00 386 ASP C N 1
ATOM 10601 C CA . ASP C 1 386 ? 97.341 150.701 144.258 1.00 0.00 386 ASP C CA 1
ATOM 10602 C C . ASP C 1 386 ? 98.319 149.735 143.598 1.00 0.00 386 ASP C C 1
ATOM 10603 O O . ASP C 1 386 ? 98.219 149.456 142.403 1.00 0.00 386 ASP C O 1
ATOM 10608 N N . MET C 1 387 ? 99.262 149.228 144.385 1.00 0.00 387 MET C N 1
ATOM 10609 C CA . MET C 1 387 ? 100.296 148.341 143.865 1.00 0.00 387 MET C CA 1
ATOM 10610 C C . MET C 1 387 ? 99.693 147.065 143.294 1.00 0.00 387 MET C C 1
ATOM 10611 O O . MET C 1 387 ? 100.144 146.560 142.265 1.00 0.00 387 MET C O 1
ATOM 10616 N N . ARG C 1 388 ? 98.669 146.548 143.965 1.00 0.00 388 ARG C N 1
ATOM 10617 C CA . ARG C 1 388 ? 98.002 145.330 143.526 1.00 0.00 388 ARG C CA 1
ATOM 10618 C C . ARG C 1 388 ? 97.279 145.545 142.202 1.00 0.00 388 ARG C C 1
ATOM 10619 O O . ARG C 1 388 ? 97.156 144.624 141.395 1.00 0.00 388 ARG C O 1
ATOM 10627 N N . ARG C 1 389 ? 96.803 146.766 141.986 1.00 0.00 389 ARG C N 1
ATOM 10628 C CA . ARG C 1 389 ? 96.174 147.130 140.722 1.00 0.00 389 ARG C CA 1
ATOM 10629 C C . ARG C 1 389 ? 97.213 147.302 139.620 1.00 0.00 389 ARG C C 1
ATOM 10630 O O . ARG C 1 389 ? 96.946 147.024 138.452 1.00 0.00 389 ARG C O 1
ATOM 10638 N N . VAL C 1 390 ? 98.401 147.763 140.001 1.00 0.00 390 VAL C N 1
ATOM 10639 C CA . VAL C 1 390 ? 99.525 147.840 139.076 1.00 0.00 390 VAL C CA 1
ATOM 10640 C C . VAL C 1 390 ? 100.013 146.451 138.686 1.00 0.00 390 VAL C C 1
ATOM 10641 O O . VAL C 1 390 ? 100.362 146.206 137.531 1.00 0.00 390 VAL C O 1
ATOM 10645 N N . VAL C 1 391 ? 100.031 145.543 139.654 1.00 0.00 391 VAL C N 1
ATOM 10646 C CA . VAL C 1 391 ? 100.298 144.135 139.381 1.00 0.00 391 VAL C CA 1
ATOM 10647 C C . VAL C 1 391 ? 99.281 143.562 138.403 1.00 0.00 391 VAL C C 1
ATOM 10648 O O . VAL C 1 391 ? 99.645 142.884 137.441 1.00 0.00 391 VAL C O 1
ATOM 10652 N N . GLU C 1 392 ? 98.007 143.838 138.653 1.00 0.00 392 GLU C N 1
ATOM 10653 C CA . GLU C 1 392 ? 96.944 143.457 137.729 1.00 0.00 392 GLU C CA 1
ATOM 10654 C C . GLU C 1 392 ? 97.210 144.000 136.330 1.00 0.00 392 GLU C C 1
ATOM 10655 O O . GLU C 1 392 ? 97.130 143.268 135.345 1.00 0.00 392 GLU C O 1
ATOM 10661 N N . GLN C 1 393 ? 97.522 145.289 136.252 1.00 0.00 393 GLN C N 1
ATOM 10662 C CA . GLN C 1 393 ? 97.851 145.921 134.980 1.00 0.00 393 GLN C CA 1
ATOM 10663 C C . GLN C 1 393 ? 98.999 145.199 134.285 1.00 0.00 393 GLN C C 1
ATOM 10664 O O . GLN C 1 393 ? 98.916 144.877 133.101 1.00 0.00 393 GLN C O 1
ATOM 10670 N N . ALA C 1 394 ? 100.068 144.948 135.031 1.00 0.00 394 ALA C N 1
ATOM 10671 C CA . ALA C 1 394 ? 101.242 144.274 134.485 1.00 0.00 394 ALA C CA 1
ATOM 10672 C C . ALA C 1 394 ? 100.878 142.911 133.913 1.00 0.00 394 ALA C C 1
ATOM 10673 O O . ALA C 1 394 ? 101.352 142.528 132.843 1.00 0.00 394 ALA C O 1
ATOM 10675 N N . LEU C 1 395 ? 100.033 142.178 134.632 1.00 0.00 395 LEU C N 1
ATOM 10676 C CA . LEU C 1 395 ? 99.569 140.874 134.175 1.00 0.00 395 LEU C CA 1
ATOM 10677 C C . LEU C 1 395 ? 98.732 141.002 132.908 1.00 0.00 395 LEU C C 1
ATOM 10678 O O . LEU C 1 395 ? 98.834 140.177 132.000 1.00 0.00 395 LEU C O 1
ATOM 10683 N N . ARG C 1 396 ? 97.905 142.041 132.853 1.00 0.00 396 ARG C N 1
ATOM 10684 C CA . ARG C 1 396 ? 97.082 142.303 131.678 1.00 0.00 396 ARG C CA 1
ATOM 10685 C C . ARG C 1 396 ? 97.938 142.713 130.486 1.00 0.00 396 ARG C C 1
ATOM 10686 O O . ARG C 1 396 ? 97.551 142.511 129.335 1.00 0.00 396 ARG C O 1
ATOM 10694 N N . GLU C 1 397 ? 99.102 143.287 130.770 1.00 0.00 397 GLU C N 1
ATOM 10695 C CA . GLU C 1 397 ? 100.033 143.690 129.724 1.00 0.00 397 GLU C CA 1
ATOM 10696 C C . GLU C 1 397 ? 100.888 142.514 129.267 1.00 0.00 397 GLU C C 1
ATOM 10697 O O . GLU C 1 397 ? 101.649 142.624 128.307 1.00 0.00 397 GLU C O 1
ATOM 10703 N N . GLY C 1 398 ? 100.759 141.390 129.963 1.00 0.00 398 GLY C N 1
ATOM 10704 C CA . GLY C 1 398 ? 101.526 140.193 129.635 1.00 0.00 398 GLY C CA 1
ATOM 10705 C C . GLY C 1 398 ? 102.915 140.243 130.255 1.00 0.00 398 GLY C C 1
ATOM 10706 O O . GLY C 1 398 ? 103.815 139.510 129.846 1.00 0.00 398 GLY C O 1
ATOM 10707 N N . ASN C 1 399 ? 103.086 141.111 131.246 1.00 0.00 399 ASN C N 1
ATOM 10708 C CA . ASN C 1 399 ? 104.368 141.258 131.924 1.00 0.00 399 ASN C CA 1
ATOM 10709 C C . ASN C 1 399 ? 104.331 140.633 133.313 1.00 0.00 399 ASN C C 1
ATOM 10710 O O . ASN C 1 399 ? 104.318 141.339 134.322 1.00 0.00 399 ASN C O 1
ATOM 10715 N N . SER C 1 400 ? 104.315 139.305 133.359 1.00 0.00 400 SER C N 1
ATOM 10716 C CA . SER C 1 400 ? 104.230 138.583 134.624 1.00 0.00 400 SER C CA 1
ATOM 10717 C C . SER C 1 400 ? 105.503 138.751 135.441 1.00 0.00 400 SER C C 1
ATOM 10718 O O . SER C 1 400 ? 105.491 138.604 136.664 1.00 0.00 400 SER C O 1
ATOM 10721 N N . GLU C 1 401 ? 106.601 139.062 134.760 1.00 0.00 401 GLU C N 1
ATOM 10722 C CA . GLU C 1 401 ? 107.874 139.303 135.428 1.00 0.00 401 GLU C CA 1
ATOM 10723 C C . GLU C 1 401 ? 107.787 140.502 136.363 1.00 0.00 401 GLU C C 1
ATOM 10724 O O . GLU C 1 401 ? 108.115 140.402 137.547 1.00 0.00 401 GLU C O 1
ATOM 10730 N N . LEU C 1 402 ? 107.346 141.633 135.829 1.00 0.00 402 LEU C N 1
ATOM 10731 C CA . LEU C 1 402 ? 107.151 142.836 136.630 1.00 0.00 402 LEU C CA 1
ATOM 10732 C C . LEU C 1 402 ? 106.143 142.597 137.747 1.00 0.00 402 LEU C C 1
ATOM 10733 O O . LEU C 1 402 ? 106.372 142.978 138.895 1.00 0.00 402 LEU C O 1
ATOM 10738 N N . ALA C 1 403 ? 105.026 141.963 137.403 1.00 0.00 403 ALA C N 1
ATOM 10739 C CA . ALA C 1 403 ? 104.004 141.630 138.388 1.00 0.00 403 ALA C CA 1
ATOM 10740 C C . ALA C 1 403 ? 104.604 140.896 139.579 1.00 0.00 403 ALA C C 1
ATOM 10741 O O . ALA C 1 403 ? 104.298 141.209 140.731 1.00 0.00 403 ALA C O 1
ATOM 10743 N N . CYS C 1 404 ? 105.459 139.919 139.299 1.00 0.00 404 CYS C N 1
ATOM 10744 C CA . CYS C 1 404 ? 106.141 139.172 140.349 1.00 0.00 404 CYS C CA 1
ATOM 10745 C C . CYS C 1 404 ? 107.049 140.079 141.169 1.00 0.00 404 CYS C C 1
ATOM 10746 O O . CYS C 1 404 ? 107.016 140.057 142.399 1.00 0.00 404 CYS C O 1
ATOM 10749 N N . ARG C 1 405 ? 107.861 140.874 140.482 1.00 0.00 405 ARG C N 1
ATOM 10750 C CA . ARG C 1 405 ? 108.841 141.727 141.144 1.00 0.00 405 ARG C CA 1
ATOM 10751 C C . ARG C 1 405 ? 108.170 142.678 142.125 1.00 0.00 405 ARG C C 1
ATOM 10752 O O . ARG C 1 405 ? 108.680 142.916 143.221 1.00 0.00 405 ARG C O 1
ATOM 10760 N N . ILE C 1 406 ? 107.026 143.223 141.726 1.00 0.00 406 ILE C N 1
ATOM 10761 C CA . ILE C 1 406 ? 106.286 144.154 142.567 1.00 0.00 406 ILE C CA 1
ATOM 10762 C C . ILE C 1 406 ? 105.852 143.495 143.871 1.00 0.00 406 ILE C C 1
ATOM 10763 O O . ILE C 1 406 ? 106.046 144.049 144.952 1.00 0.00 406 ILE C O 1
ATOM 10768 N N . LEU C 1 407 ? 105.261 142.309 143.760 1.00 0.00 407 LEU C N 1
ATOM 10769 C CA . LEU C 1 407 ? 104.743 141.600 144.924 1.00 0.00 407 LEU C CA 1
ATOM 10770 C C . LEU C 1 407 ? 105.874 141.096 145.812 1.00 0.00 407 LEU C C 1
ATOM 10771 O O . LEU C 1 407 ? 105.763 141.102 147.038 1.00 0.00 407 LEU C O 1
ATOM 10776 N N . ILE C 1 408 ? 106.962 140.660 145.185 1.00 0.00 408 ILE C N 1
ATOM 10777 C CA . ILE C 1 408 ? 108.131 140.193 145.919 1.00 0.00 408 ILE C CA 1
ATOM 10778 C C . ILE C 1 408 ? 108.728 141.307 146.770 1.00 0.00 408 ILE C C 1
ATOM 10779 O O . ILE C 1 408 ? 109.024 141.110 147.948 1.00 0.00 408 ILE C O 1
ATOM 10784 N N . ILE C 1 409 ? 108.905 142.478 146.165 1.00 0.00 409 ILE C N 1
ATOM 10785 C CA . ILE C 1 409 ? 109.421 143.640 146.879 1.00 0.00 409 ILE C CA 1
ATOM 10786 C C . ILE C 1 409 ? 108.472 144.073 147.988 1.00 0.00 409 ILE C C 1
ATOM 10787 O O . ILE C 1 409 ? 108.893 144.328 149.116 1.00 0.00 409 ILE C O 1
ATOM 10792 N N . LEU C 1 410 ? 107.187 144.154 147.661 1.00 0.00 410 LEU C N 1
ATOM 10793 C CA . LEU C 1 410 ? 106.171 144.535 148.636 1.00 0.00 410 LEU C CA 1
ATOM 10794 C C . LEU C 1 410 ? 106.181 143.598 149.836 1.00 0.00 410 LEU C C 1
ATOM 10795 O O . LEU C 1 410 ? 106.166 144.044 150.983 1.00 0.00 410 LEU C O 1
ATOM 10800 N N . PHE C 1 411 ? 106.204 142.297 149.564 1.00 0.00 411 PHE C N 1
ATOM 10801 C CA . PHE C 1 411 ? 106.219 141.296 150.623 1.00 0.00 411 PHE C CA 1
ATOM 10802 C C . PHE C 1 411 ? 107.424 141.477 151.538 1.00 0.00 411 PHE C C 1
ATOM 10803 O O . PHE C 1 411 ? 107.300 141.419 152.761 1.00 0.00 411 PHE C O 1
ATOM 10811 N N . GLN C 1 412 ? 108.588 141.697 150.938 1.00 0.00 412 GLN C N 1
ATOM 10812 C CA . GLN C 1 412 ? 109.807 141.946 151.698 1.00 0.00 412 GLN C CA 1
ATOM 10813 C C . GLN C 1 412 ? 109.655 143.164 152.600 1.00 0.00 412 GLN C C 1
ATOM 10814 O O . GLN C 1 412 ? 110.072 143.146 153.757 1.00 0.00 412 GLN C O 1
ATOM 10820 N N . GLN C 1 413 ? 109.054 144.220 152.064 1.00 0.00 413 GLN C N 1
ATOM 10821 C CA . GLN C 1 413 ? 108.849 145.450 152.820 1.00 0.00 413 GLN C CA 1
ATOM 10822 C C . GLN C 1 413 ? 107.850 145.244 153.950 1.00 0.00 413 GLN C C 1
ATOM 10823 O O . GLN C 1 413 ? 107.992 145.813 155.032 1.00 0.00 413 GLN C O 1
ATOM 10829 N N . LEU C 1 414 ? 106.837 144.422 153.695 1.00 0.00 414 LEU C N 1
ATOM 10830 C CA . LEU C 1 414 ? 105.843 144.092 154.708 1.00 0.00 414 LEU C CA 1
ATOM 10831 C C . LEU C 1 414 ? 106.466 143.308 155.855 1.00 0.00 414 LEU C C 1
ATOM 10832 O O . LEU C 1 414 ? 106.146 143.535 157.023 1.00 0.00 414 LEU C O 1
ATOM 10837 N N . VAL C 1 415 ? 107.358 142.382 155.518 1.00 0.00 415 VAL C N 1
ATOM 10838 C CA . VAL C 1 415 ? 108.070 141.601 156.521 1.00 0.00 415 VAL C CA 1
ATOM 10839 C C . VAL C 1 415 ? 108.985 142.484 157.359 1.00 0.00 415 VAL C C 1
ATOM 10840 O O . VAL C 1 415 ? 109.110 142.294 158.569 1.00 0.00 415 VAL C O 1
ATOM 10844 N N . GLU C 1 416 ? 109.621 143.454 156.709 1.00 0.00 416 GLU C N 1
ATOM 10845 C CA . GLU C 1 416 ? 110.434 144.440 157.410 1.00 0.00 416 GLU C CA 1
ATOM 10846 C C . GLU C 1 416 ? 109.589 145.267 158.369 1.00 0.00 416 GLU C C 1
ATOM 10847 O O . GLU C 1 416 ? 109.995 145.527 159.503 1.00 0.00 416 GLU C O 1
ATOM 10853 N N . LEU C 1 417 ? 108.412 145.678 157.912 1.00 0.00 417 LEU C N 1
ATOM 10854 C CA . LEU C 1 417 ? 107.459 146.378 158.764 1.00 0.00 417 LEU C CA 1
ATOM 10855 C C . LEU C 1 417 ? 106.968 145.480 159.894 1.00 0.00 417 LEU C C 1
ATOM 10856 O O . LEU C 1 417 ? 106.816 145.926 161.031 1.00 0.00 417 LEU C O 1
ATOM 10861 N N . ALA C 1 418 ? 106.721 144.216 159.572 1.00 0.00 418 ALA C N 1
ATOM 10862 C CA . ALA C 1 418 ? 106.327 143.234 160.575 1.00 0.00 418 ALA C CA 1
ATOM 10863 C C . ALA C 1 418 ? 107.379 143.111 161.670 1.00 0.00 418 ALA C C 1
ATOM 10864 O O . ALA C 1 418 ? 107.050 143.036 162.856 1.00 0.00 418 ALA C O 1
ATOM 10866 N N . ARG C 1 419 ? 108.645 143.094 161.267 1.00 0.00 419 ARG C N 1
ATOM 10867 C CA . ARG C 1 419 ? 109.749 143.029 162.217 1.00 0.00 419 ARG C CA 1
ATOM 10868 C C . ARG C 1 419 ? 109.678 144.169 163.226 1.00 0.00 419 ARG C C 1
ATOM 10869 O O . ARG C 1 419 ? 109.867 143.964 164.426 1.00 0.00 419 ARG C O 1
ATOM 10877 N N . LEU C 1 420 ? 109.403 145.371 162.732 1.00 0.00 420 LEU C N 1
ATOM 10878 C CA . LEU C 1 420 ? 109.252 146.538 163.595 1.00 0.00 420 LEU C CA 1
ATOM 10879 C C . LEU C 1 420 ? 108.112 146.346 164.585 1.00 0.00 420 LEU C C 1
ATOM 10880 O O . LEU C 1 420 ? 108.237 146.685 165.763 1.00 0.00 420 LEU C O 1
ATOM 10885 N N . ALA C 1 421 ? 106.999 145.803 164.103 1.00 0.00 421 ALA C N 1
ATOM 10886 C CA . ALA C 1 421 ? 105.851 145.526 164.955 1.00 0.00 421 ALA C CA 1
ATOM 10887 C C . ALA C 1 421 ? 106.175 144.448 165.984 1.00 0.00 421 ALA C C 1
ATOM 10888 O O . ALA C 1 421 ? 105.783 144.548 167.146 1.00 0.00 421 ALA C O 1
ATOM 10890 N N . ILE C 1 422 ? 106.896 143.420 165.548 1.00 0.00 422 ILE C N 1
ATOM 10891 C CA . ILE C 1 422 ? 107.245 142.305 166.421 1.00 0.00 422 ILE C CA 1
ATOM 10892 C C . ILE C 1 422 ? 108.179 142.749 167.538 1.00 0.00 422 ILE C C 1
ATOM 10893 O O . ILE C 1 422 ? 107.965 142.427 168.706 1.00 0.00 422 ILE C O 1
ATOM 10898 N N . GLU C 1 423 ? 109.219 143.494 167.171 1.00 0.00 423 GLU C N 1
ATOM 10899 C CA . GLU C 1 423 ? 110.220 143.936 168.133 1.00 0.00 423 GLU C CA 1
ATOM 10900 C C . GLU C 1 423 ? 109.634 144.944 169.113 1.00 0.00 423 GLU C C 1
ATOM 10901 O O . GLU C 1 423 ? 109.979 144.948 170.296 1.00 0.00 423 GLU C O 1
ATOM 10907 N N . SER C 1 424 ? 108.747 145.801 168.616 1.00 0.00 424 SER C N 1
ATOM 10908 C CA . SER C 1 424 ? 108.099 146.803 169.451 1.00 0.00 424 SER C CA 1
ATOM 10909 C C . SER C 1 424 ? 106.954 146.196 170.253 1.00 0.00 424 SER C C 1
ATOM 10910 O O . SER C 1 424 ? 106.574 146.715 171.301 1.00 0.00 424 SER C O 1
ATOM 10913 N N . GLY C 1 425 ? 106.410 145.091 169.754 1.00 0.00 425 GLY C N 1
ATOM 10914 C CA . GLY C 1 425 ? 105.337 144.385 170.444 1.00 0.00 425 GLY C CA 1
ATOM 10915 C C . GLY C 1 425 ? 103.976 144.967 170.084 1.00 0.00 425 GLY C C 1
ATOM 10916 O O . GLY C 1 425 ? 103.021 144.859 170.854 1.00 0.00 425 GLY C O 1
ATOM 10917 N N . ASP C 1 426 ? 103.893 145.585 168.911 1.00 0.00 426 ASP C N 1
ATOM 10918 C CA . ASP C 1 426 ? 102.643 146.170 168.441 1.00 0.00 426 ASP C CA 1
ATOM 10919 C C . ASP C 1 426 ? 101.800 145.142 167.697 1.00 0.00 426 ASP C C 1
ATOM 10920 O O . ASP C 1 426 ? 101.958 144.950 166.491 1.00 0.00 426 ASP C O 1
ATOM 10925 N N . GLU C 1 427 ? 100.902 144.487 168.422 1.00 0.00 427 GLU C N 1
ATOM 10926 C CA . GLU C 1 427 ? 100.131 143.377 167.868 1.00 0.00 427 GLU C CA 1
ATOM 10927 C C . GLU C 1 427 ? 99.120 143.869 166.841 1.00 0.00 427 GLU C C 1
ATOM 10928 O O . GLU C 1 427 ? 98.773 143.150 165.903 1.00 0.00 427 GLU C O 1
ATOM 10934 N N . GLU C 1 428 ? 98.648 145.097 167.023 1.00 0.00 428 GLU C N 1
ATOM 10935 C CA . GLU C 1 428 ? 97.651 145.675 166.130 1.00 0.00 428 GLU C CA 1
ATOM 10936 C C . GLU C 1 428 ? 98.231 145.928 164.745 1.00 0.00 428 GLU C C 1
ATOM 10937 O O . GLU C 1 428 ? 97.615 145.594 163.732 1.00 0.00 428 GLU C O 1
ATOM 10943 N N . LEU C 1 429 ? 99.420 146.521 164.707 1.00 0.00 429 LEU C N 1
ATOM 10944 C CA . LEU C 1 429 ? 100.136 146.722 163.452 1.00 0.00 429 LEU C CA 1
ATOM 10945 C C . LEU C 1 429 ? 100.525 145.391 162.820 1.00 0.00 429 LEU C C 1
ATOM 10946 O O . LEU C 1 429 ? 100.325 145.179 161.625 1.00 0.00 429 LEU C O 1
ATOM 10951 N N . LEU C 1 430 ? 101.083 144.499 163.632 1.00 0.00 430 LEU C N 1
ATOM 10952 C CA . LEU C 1 430 ? 101.478 143.176 163.159 1.00 0.00 430 LEU C CA 1
ATOM 10953 C C . LEU C 1 430 ? 100.298 142.442 162.535 1.00 0.00 430 LEU C C 1
ATOM 10954 O O . LEU C 1 430 ? 100.435 141.807 161.489 1.00 0.00 430 LEU C O 1
ATOM 10959 N N . ARG C 1 431 ? 99.141 142.528 163.184 1.00 0.00 431 ARG C N 1
ATOM 10960 C CA . ARG C 1 431 ? 97.913 141.964 162.638 1.00 0.00 431 ARG C CA 1
ATOM 10961 C C . ARG C 1 431 ? 97.636 142.497 161.237 1.00 0.00 431 ARG C C 1
ATOM 10962 O O . ARG C 1 431 ? 97.429 141.727 160.299 1.00 0.00 431 ARG C O 1
ATOM 10970 N N . ARG C 1 432 ? 97.634 143.818 161.102 1.00 0.00 432 ARG C N 1
ATOM 10971 C CA . ARG C 1 432 ? 97.352 144.458 159.822 1.00 0.00 432 ARG C CA 1
ATOM 10972 C C . ARG C 1 432 ? 98.338 144.007 158.753 1.00 0.00 432 ARG C C 1
ATOM 10973 O O . ARG C 1 432 ? 97.953 143.728 157.618 1.00 0.00 432 ARG C O 1
ATOM 10981 N N . VAL C 1 433 ? 99.613 143.936 159.121 1.00 0.00 433 VAL C N 1
ATOM 10982 C CA . VAL C 1 433 ? 100.663 143.558 158.184 1.00 0.00 433 VAL C CA 1
ATOM 10983 C C . VAL C 1 433 ? 100.536 142.094 157.778 1.00 0.00 433 VAL C C 1
ATOM 10984 O O . VAL C 1 433 ? 100.701 141.746 156.609 1.00 0.00 433 VAL C O 1
ATOM 10988 N N . SER C 1 434 ? 100.245 141.239 158.753 1.00 0.00 434 SER C N 1
ATOM 10989 C CA . SER C 1 434 ? 100.100 139.811 158.503 1.00 0.00 434 SER C CA 1
ATOM 10990 C C . SER C 1 434 ? 98.936 139.530 157.561 1.00 0.00 434 SER C C 1
ATOM 10991 O O . SER C 1 434 ? 98.969 138.579 156.781 1.00 0.00 434 SER C O 1
ATOM 10994 N N . GLU C 1 435 ? 97.905 140.366 157.640 1.00 0.00 435 GLU C N 1
ATOM 10995 C CA . GLU C 1 435 ? 96.791 140.299 156.702 1.00 0.00 435 GLU C CA 1
ATOM 10996 C C . GLU C 1 435 ? 97.207 140.778 155.316 1.00 0.00 435 GLU C C 1
ATOM 10997 O O . GLU C 1 435 ? 96.808 140.206 154.304 1.00 0.00 435 GLU C O 1
ATOM 11003 N N . TRP C 1 436 ? 98.016 141.832 155.281 1.00 0.00 436 TRP C N 1
ATOM 11004 C CA . TRP C 1 436 ? 98.573 142.329 154.028 1.00 0.00 436 TRP C CA 1
ATOM 11005 C C . TRP C 1 436 ? 99.495 141.296 153.388 1.00 0.00 436 TRP C C 1
ATOM 11006 O O . TRP C 1 436 ? 99.496 141.123 152.170 1.00 0.00 436 TRP C O 1
ATOM 11017 N N . LEU C 1 437 ? 100.277 140.614 154.218 1.00 0.00 437 LEU C N 1
ATOM 11018 C CA . LEU C 1 437 ? 101.165 139.563 153.743 1.00 0.00 437 LEU C CA 1
ATOM 11019 C C . LEU C 1 437 ? 100.382 138.434 153.081 1.00 0.00 437 LEU C C 1
ATOM 11020 O O . LEU C 1 437 ? 100.758 137.948 152.015 1.00 0.00 437 LEU C O 1
ATOM 11025 N N . GLU C 1 438 ? 99.292 138.025 153.721 1.00 0.00 438 GLU C N 1
ATOM 11026 C CA . GLU C 1 438 ? 98.435 136.979 153.180 1.00 0.00 438 GLU C CA 1
ATOM 11027 C C . GLU C 1 438 ? 97.909 137.356 151.801 1.00 0.00 438 GLU C C 1
ATOM 11028 O O . GLU C 1 438 ? 97.921 136.540 150.878 1.00 0.00 438 GLU C O 1
ATOM 11034 N N . GLU C 1 439 ? 97.447 138.595 151.667 1.00 0.00 439 GLU C N 1
ATOM 11035 C CA . GLU C 1 439 ? 96.876 139.069 150.412 1.00 0.00 439 GLU C CA 1
ATOM 11036 C C . GLU C 1 439 ? 97.913 139.048 149.295 1.00 0.00 439 GLU C C 1
ATOM 11037 O O . GLU C 1 439 ? 97.607 138.683 148.158 1.00 0.00 439 GLU C O 1
ATOM 11043 N N . VAL C 1 440 ? 99.138 139.445 149.623 1.00 0.00 440 VAL C N 1
ATOM 11044 C CA . VAL C 1 440 ? 100.228 139.444 148.655 1.00 0.00 440 VAL C CA 1
ATOM 11045 C C . VAL C 1 440 ? 100.568 138.027 148.209 1.00 0.00 440 VAL C C 1
ATOM 11046 O O . VAL C 1 440 ? 100.793 137.776 147.025 1.00 0.00 440 VAL C O 1
ATOM 11050 N N . ILE C 1 441 ? 100.604 137.105 149.165 1.00 0.00 441 ILE C N 1
ATOM 11051 C CA . ILE C 1 441 ? 100.882 135.703 148.867 1.00 0.00 441 ILE C CA 1
ATOM 11052 C C . ILE C 1 441 ? 99.888 135.150 147.852 1.00 0.00 441 ILE C C 1
ATOM 11053 O O . ILE C 1 441 ? 100.276 134.498 146.882 1.00 0.00 441 ILE C O 1
ATOM 11058 N N . LYS C 1 442 ? 98.607 135.411 148.083 1.00 0.00 442 LYS C N 1
ATOM 11059 C CA . LYS C 1 442 ? 97.557 134.956 147.180 1.00 0.00 442 LYS C CA 1
ATOM 11060 C C . LYS C 1 442 ? 97.770 135.495 145.772 1.00 0.00 442 LYS C C 1
ATOM 11061 O O . LYS C 1 442 ? 97.618 134.769 144.790 1.00 0.00 442 LYS C O 1
ATOM 11067 N N . ASP C 1 443 ? 98.123 136.772 145.680 1.00 0.00 443 ASP C N 1
ATOM 11068 C CA . ASP C 1 443 ? 98.438 137.391 144.398 1.00 0.00 443 ASP C CA 1
ATOM 11069 C C . ASP C 1 443 ? 99.631 136.710 143.737 1.00 0.00 443 ASP C C 1
ATOM 11070 O O . ASP C 1 443 ? 99.605 136.412 142.542 1.00 0.00 443 ASP C O 1
ATOM 11075 N N . MET C 1 444 ? 100.675 136.465 144.522 1.00 0.00 444 MET C N 1
ATOM 11076 C CA . MET C 1 444 ? 101.903 135.876 144.001 1.00 0.00 444 MET C CA 1
ATOM 11077 C C . MET C 1 444 ? 101.648 134.485 143.432 1.00 0.00 444 MET C C 1
ATOM 11078 O O . MET C 1 444 ? 102.214 134.111 142.404 1.00 0.00 444 MET C O 1
ATOM 11083 N N . ARG C 1 445 ? 100.795 133.722 144.109 1.00 0.00 445 ARG C N 1
ATOM 11084 C CA . ARG C 1 445 ? 100.465 132.372 143.674 1.00 0.00 445 ARG C CA 1
ATOM 11085 C C . ARG C 1 445 ? 99.708 132.391 142.351 1.00 0.00 445 ARG C C 1
ATOM 11086 O O . ARG C 1 445 ? 99.827 131.465 141.545 1.00 0.00 445 ARG C O 1
ATOM 11094 N N . ARG C 1 446 ? 98.932 133.445 142.134 1.00 0.00 446 ARG C N 1
ATOM 11095 C CA . ARG C 1 446 ? 98.228 133.631 140.871 1.00 0.00 446 ARG C CA 1
ATOM 11096 C C . ARG C 1 446 ? 99.184 134.064 139.766 1.00 0.00 446 ARG C C 1
ATOM 11097 O O . ARG C 1 446 ? 98.994 133.722 138.600 1.00 0.00 446 ARG C O 1
ATOM 11105 N N . VAL C 1 447 ? 100.212 134.817 140.144 1.00 0.00 447 VAL C N 1
ATOM 11106 C CA . VAL C 1 447 ? 101.276 135.181 139.215 1.00 0.00 447 VAL C CA 1
ATOM 11107 C C . VAL C 1 447 ? 102.107 133.963 138.825 1.00 0.00 447 VAL C C 1
ATOM 11108 O O . VAL C 1 447 ? 102.506 133.816 137.670 1.00 0.00 447 VAL C O 1
ATOM 11112 N N . VAL C 1 448 ? 102.362 133.093 139.797 1.00 0.00 448 VAL C N 1
ATOM 11113 C CA . VAL C 1 448 ? 102.983 131.802 139.523 1.00 0.00 448 VAL C CA 1
ATOM 11114 C C . VAL C 1 448 ? 102.146 130.983 138.550 1.00 0.00 448 VAL C C 1
ATOM 11115 O O . VAL C 1 448 ? 102.672 130.419 137.590 1.00 0.00 448 VAL C O 1
ATOM 11119 N N . GLU C 1 449 ? 100.844 130.920 138.803 1.00 0.00 449 GLU C N 1
ATOM 11120 C CA . GLU C 1 449 ? 99.915 130.276 137.883 1.00 0.00 449 GLU C CA 1
ATOM 11121 C C . GLU C 1 449 ? 100.027 130.866 136.483 1.00 0.00 449 GLU C C 1
ATOM 11122 O O . GLU C 1 449 ? 100.138 130.134 135.499 1.00 0.00 449 GLU C O 1
ATOM 11128 N N . GLN C 1 450 ? 99.997 132.191 136.400 1.00 0.00 450 GLN C N 1
ATOM 11129 C CA . GLN C 1 450 ? 100.147 132.883 135.127 1.00 0.00 450 GLN C CA 1
ATOM 11130 C C . GLN C 1 450 ? 101.440 132.481 134.431 1.00 0.00 450 GLN C C 1
ATOM 11131 O O . GLN C 1 450 ? 101.441 132.146 133.247 1.00 0.00 450 GLN C O 1
ATOM 11137 N N . ALA C 1 451 ? 102.541 132.518 135.173 1.00 0.00 451 ALA C N 1
ATOM 11138 C CA . ALA C 1 451 ? 103.847 132.169 134.626 1.00 0.00 451 ALA C CA 1
ATOM 11139 C C . ALA C 1 451 ? 103.848 130.756 134.057 1.00 0.00 451 ALA C C 1
ATOM 11140 O O . ALA C 1 451 ? 104.402 130.507 132.986 1.00 0.00 451 ALA C O 1
ATOM 11142 N N . LEU C 1 452 ? 103.223 129.831 134.779 1.00 0.00 452 LEU C N 1
ATOM 11143 C CA . LEU C 1 452 ? 103.111 128.451 134.326 1.00 0.00 452 LEU C CA 1
ATOM 11144 C C . LEU C 1 452 ? 102.266 128.355 133.062 1.00 0.00 452 LEU C C 1
ATOM 11145 O O . LEU C 1 452 ? 102.575 127.581 132.156 1.00 0.00 452 LEU C O 1
ATOM 11150 N N . ARG C 1 453 ? 101.198 129.143 133.008 1.00 0.00 453 ARG C N 1
ATOM 11151 C CA . ARG C 1 453 ? 100.333 129.182 131.834 1.00 0.00 453 ARG C CA 1
ATOM 11152 C C . ARG C 1 453 ? 101.051 129.795 130.639 1.00 0.00 453 ARG C C 1
ATOM 11153 O O . ARG C 1 453 ? 100.728 129.498 129.488 1.00 0.00 453 ARG C O 1
ATOM 11161 N N . GLU C 1 454 ? 102.026 130.652 130.919 1.00 0.00 454 GLU C N 1
ATOM 11162 C CA . GLU C 1 454 ? 102.821 131.279 129.868 1.00 0.00 454 GLU C CA 1
ATOM 11163 C C . GLU C 1 454 ? 103.950 130.364 129.412 1.00 0.00 454 GLU C C 1
ATOM 11164 O O . GLU C 1 454 ? 104.655 130.664 128.450 1.00 0.00 454 GLU C O 1
ATOM 11170 N N . GLY C 1 455 ? 104.117 129.246 130.110 1.00 0.00 455 GLY C N 1
ATOM 11171 C CA . GLY C 1 455 ? 105.167 128.288 129.782 1.00 0.00 455 GLY C CA 1
ATOM 11172 C C . GLY C 1 455 ? 106.498 128.697 130.398 1.00 0.00 455 GLY C C 1
ATOM 11173 O O . GLY C 1 455 ? 107.557 128.221 129.988 1.00 0.00 455 GLY C O 1
ATOM 11174 N N . ASN C 1 456 ? 106.440 129.583 131.387 1.00 0.00 456 ASN C N 1
ATOM 11175 C CA . ASN C 1 456 ? 107.642 130.058 132.061 1.00 0.00 456 ASN C CA 1
ATOM 11176 C C . ASN C 1 456 ? 107.770 129.448 133.451 1.00 0.00 456 ASN C C 1
ATOM 11177 O O . ASN C 1 456 ? 107.577 130.130 134.459 1.00 0.00 456 ASN C O 1
#